Protein AF-A0A0D2N9H2-F1 (afdb_monomer)

Radius of gyration: 39.13 Å; Cα contacts (8 Å, |Δi|>4): 1675; chains: 1; bounding box: 97×83×109 Å

Mean predicted aligned error: 19.82 Å

Sequence (995 aa):
MLECFAIAAPSSLFNRVALALHRVMSPISASVTAAAGTALAAAGVTYAYISSLGPTSSTSDDNPWREVDSPRQSARPKMQQRVGTPFTEDRRAELKRIADETLQALRTGSYPYKGVDHSLTKHIKEAQEKTMYFPPDCAIGTWSSGKDRGRRSGSPAYVSVLQISTLDAARLLDNVYRNADQREQTGVLNFASATVPGGGFKNGADAQEESIARSSTLYPALMSSEASKFYKLHDRMQHKQHEHSFYSHAIIYSPGVVVFRDDDGLWTYPFPIDVLSCAAVNAGEVRKTGQGPVISGLEVEIEKEMNERMGRILYVFEQQGVRNLVLGTFGTGVFRNNVPLVARLWAHLLIVPGSRFEYSFDRVIFAITGEETFAVFQGAFDAWSQNRPTGVPRKGSTARWKKNWNRLAFSPSMPVNGNTYLDPSLALEHLKAYDHRDGLAVTDLMDSRIHGGLTYNDFLLLPGKIDFPASDVITESRITRNVVLKTPFMSSPMDTVTESNMAIAMALLGGIGVIHHNQSAESQAAMVAAVKRHENGFISDPVVLSPNQLVEDVLEIKAKLGFCGIPITDTGFVGGKLVGIVTARDIQFRDPSTALSQVMTTDLVTAQQGITLSEANDILRDSKKGKLPIVNAAGQLISLLARSDLLKNQSYPLASKNPKSKQLYAAAAVGTRPSDRERLALLVEAGLDIVVLDSSQGNSVYQIDMIQWIKATYPRLEVIAGNVVTREQAASLIVAGADGLRVGMGSGSICITQEIMAVGRPQATAVYAVAEFANKFGVPVVADGGIGNVGHIVKALALGAGAVMMGGLLAGTEEAPGEYFYHEGKRVKAYRGMGSLEAMEQGQAAKTAGKPGKYPAPKKTTTVENAATSRYFSESSAVKVAQGVSGDVQDKGSVKAFLPYLHVGVQHSLQDIGLRSISELRKGVGEGTVRFELRTASAQVEGGVHGLNSLYTLAVLAPLPNSIPVSIHTAVFSWESWGLQRTNVSKLLAYALVI

Nearest PDB structures (foldseek):
  8u7v-assembly1_A  TM=9.806E-01  e=4.461E-64  Homo sapiens
  8u7m-assembly1_B  TM=9.728E-01  e=3.647E-60  Homo sapiens
  3tsb-assembly1_A  TM=9.229E-01  e=1.235E-51  Bacillus anthracis str. Ames
  1zfj-assembly1_A  TM=9.285E-01  e=1.685E-48  Streptococcus pyogenes
  3usb-assembly1_A  TM=9.179E-01  e=1.671E-47  Bacillus anthracis str. Ames

Organism: Hypholoma sublateritium (strain FD-334 SS-4) (NCBI:txid945553)

Structure (mmCIF, N/CA/C/O backbone):
data_AF-A0A0D2N9H2-F1
#
_entry.id   AF-A0A0D2N9H2-F1
#
loop_
_atom_site.group_PDB
_atom_site.id
_atom_site.type_symbol
_atom_site.label_atom_id
_atom_site.label_alt_id
_atom_site.label_comp_id
_atom_site.label_asym_id
_atom_site.label_entity_id
_atom_site.label_seq_id
_atom_site.pdbx_PDB_ins_code
_atom_site.Cartn_x
_atom_site.Cartn_y
_atom_site.Cartn_z
_atom_site.occupancy
_atom_site.B_iso_or_equiv
_atom_site.auth_seq_id
_atom_site.auth_comp_id
_atom_site.auth_asym_id
_atom_site.auth_atom_id
_atom_site.pdbx_PDB_model_num
ATOM 1 N N . MET A 1 1 ? -18.299 19.687 -21.130 1.00 36.34 1 MET A N 1
ATOM 2 C CA . MET A 1 1 ? -19.722 19.862 -20.749 1.00 36.34 1 MET A CA 1
ATOM 3 C C . MET A 1 1 ? -20.462 20.979 -21.512 1.00 36.34 1 MET A C 1
ATOM 5 O O . MET A 1 1 ? -21.625 21.206 -21.218 1.00 36.34 1 MET A O 1
ATOM 9 N N . LEU A 1 2 ? -19.873 21.610 -22.544 1.00 26.84 2 LEU A N 1
ATOM 10 C CA . LEU A 1 2 ? -20.543 22.635 -23.374 1.00 26.84 2 LEU A CA 1
ATOM 11 C C . LEU A 1 2 ? -21.009 22.144 -24.762 1.00 26.84 2 LEU A C 1
ATOM 13 O O . LEU A 1 2 ? -21.673 22.890 -25.468 1.00 26.84 2 LEU A O 1
ATOM 17 N N . GLU A 1 3 ? -20.762 20.881 -25.124 1.00 27.47 3 GLU A N 1
ATOM 18 C CA . GLU A 1 3 ? -21.297 20.271 -26.360 1.00 27.47 3 GLU A CA 1
ATOM 19 C C . GLU A 1 3 ? -22.607 19.485 -26.151 1.00 27.47 3 GLU A C 1
ATOM 21 O O . GLU A 1 3 ? -23.257 19.104 -27.117 1.00 27.47 3 GLU A O 1
ATOM 26 N N . CYS A 1 4 ? -23.074 19.309 -24.907 1.00 31.27 4 CYS A N 1
ATOM 27 C CA . CYS A 1 4 ? -24.305 18.552 -24.619 1.00 31.27 4 CYS A CA 1
ATOM 28 C C . CYS A 1 4 ? -25.585 19.410 -24.523 1.00 31.27 4 CYS A C 1
ATOM 30 O O . CYS A 1 4 ? -26.655 18.868 -24.270 1.00 31.27 4 CYS A O 1
ATOM 32 N N . PHE A 1 5 ? -25.512 20.731 -24.730 1.00 27.75 5 PHE A N 1
ATOM 33 C CA . PHE A 1 5 ? -26.652 21.657 -24.570 1.00 27.75 5 PHE A CA 1
ATOM 34 C C . PHE A 1 5 ? -27.285 22.129 -25.895 1.00 27.75 5 PHE A C 1
ATOM 36 O O . PHE A 1 5 ? -28.008 23.122 -25.921 1.00 27.75 5 PHE A O 1
ATOM 43 N N . ALA A 1 6 ? -27.038 21.428 -27.006 1.00 30.69 6 ALA A N 1
ATOM 44 C CA . ALA A 1 6 ? -27.546 21.805 -28.331 1.00 30.69 6 ALA A CA 1
ATOM 45 C C . ALA A 1 6 ? -28.876 21.132 -28.733 1.00 30.69 6 ALA A C 1
ATOM 47 O O . ALA A 1 6 ? -29.279 21.217 -29.891 1.00 30.69 6 ALA A O 1
ATOM 48 N N . ILE A 1 7 ? -29.587 20.476 -27.811 1.00 35.28 7 ILE A N 1
ATOM 49 C CA . ILE A 1 7 ? -30.870 19.832 -28.119 1.00 35.28 7 ILE A CA 1
ATOM 50 C C . ILE A 1 7 ? -31.922 20.319 -27.114 1.00 35.28 7 ILE A C 1
ATOM 52 O O . ILE A 1 7 ? -31.850 20.012 -25.931 1.00 35.28 7 ILE A O 1
ATOM 56 N N . ALA A 1 8 ? -32.900 21.068 -27.636 1.00 37.16 8 ALA A N 1
ATOM 57 C CA . ALA A 1 8 ? -34.133 21.546 -26.995 1.00 37.16 8 ALA A CA 1
ATOM 58 C C . ALA A 1 8 ? -34.058 22.801 -26.088 1.00 37.16 8 ALA A C 1
ATOM 60 O O . ALA A 1 8 ? -34.175 22.711 -24.870 1.00 37.16 8 ALA A O 1
ATOM 61 N N . ALA A 1 9 ? -34.028 24.000 -26.691 1.00 31.38 9 ALA A N 1
ATOM 62 C CA . ALA A 1 9 ? -34.641 25.211 -26.113 1.00 31.38 9 ALA A CA 1
ATOM 63 C C . ALA A 1 9 ? -34.929 26.286 -27.195 1.00 31.38 9 ALA A C 1
ATOM 65 O O . ALA A 1 9 ? -34.188 26.361 -28.177 1.00 31.38 9 ALA A O 1
ATOM 66 N N . PRO A 1 10 ? -35.971 27.139 -27.054 1.00 36.75 10 PRO A N 1
ATOM 67 C CA . PRO A 1 10 ? -36.336 28.141 -28.059 1.00 36.75 10 PRO A CA 1
ATOM 68 C C . PRO A 1 10 ? -35.311 29.283 -28.154 1.00 36.75 10 PRO A C 1
ATOM 70 O O . PRO A 1 10 ? -34.808 29.785 -27.146 1.00 36.75 10 PRO A O 1
ATOM 73 N N . SER A 1 11 ? -35.082 29.763 -29.379 1.00 40.81 11 SER A N 1
ATOM 74 C CA . SER A 1 11 ? -34.122 30.808 -29.786 1.00 40.81 11 SER A CA 1
ATOM 75 C C . SER A 1 11 ? -34.227 32.154 -29.042 1.00 40.81 11 SER A C 1
ATOM 77 O O . SER A 1 11 ? -33.303 32.967 -29.092 1.00 40.81 11 SER A O 1
ATOM 79 N N . SER A 1 12 ? -35.304 32.398 -28.292 1.00 37.44 12 SER A N 1
ATOM 80 C CA . SER A 1 12 ? -35.486 33.611 -27.487 1.00 37.44 12 SER A CA 1
ATOM 81 C C . SER A 1 12 ? -34.713 33.608 -26.159 1.00 37.44 12 SER A C 1
ATOM 83 O O . SER A 1 12 ? -34.404 34.684 -25.643 1.00 37.44 12 SER A O 1
ATOM 85 N N . LEU A 1 13 ? -34.358 32.436 -25.615 1.00 39.34 13 LEU A N 1
ATOM 86 C CA . LEU A 1 13 ? -33.609 32.328 -24.356 1.00 39.34 13 LEU A CA 1
ATOM 87 C C . LEU A 1 13 ? -32.103 32.553 -24.573 1.00 39.34 13 LEU A C 1
ATOM 89 O O . LEU A 1 13 ? -31.463 33.246 -23.783 1.00 39.34 13 LEU A O 1
ATOM 93 N N . PHE A 1 14 ? -31.565 32.072 -25.698 1.00 41.72 14 PHE A N 1
ATOM 94 C CA . PHE A 1 14 ? -30.155 32.238 -26.067 1.00 41.72 14 PHE A CA 1
ATOM 95 C C . PHE A 1 14 ? -29.782 33.719 -26.245 1.00 41.72 14 PHE A C 1
ATOM 97 O O . PHE A 1 14 ? -28.792 34.191 -25.687 1.00 41.72 14 PHE A O 1
ATOM 104 N N . ASN A 1 15 ? -30.645 34.497 -26.909 1.00 38.84 15 ASN A N 1
ATOM 105 C CA . ASN A 1 15 ? -30.437 35.937 -27.093 1.00 38.84 15 ASN A CA 1
ATOM 106 C C . ASN A 1 15 ? -30.533 36.738 -25.784 1.00 38.84 15 ASN A C 1
ATOM 108 O O . ASN A 1 15 ? -29.875 37.767 -25.651 1.00 38.84 15 ASN A O 1
ATOM 112 N N . ARG A 1 16 ? -31.302 36.271 -24.789 1.00 38.28 16 ARG A N 1
ATOM 113 C CA . ARG A 1 16 ? -31.380 36.924 -23.468 1.00 38.28 16 ARG A CA 1
ATOM 114 C C . ARG A 1 16 ? -30.162 36.619 -22.596 1.00 38.28 16 ARG A C 1
ATOM 116 O O . ARG A 1 16 ? -29.692 37.516 -21.901 1.00 38.28 16 ARG A O 1
ATOM 123 N N . VAL A 1 17 ? -29.620 35.402 -22.675 1.00 39.56 17 VAL A N 1
ATOM 124 C CA . VAL A 1 17 ? -28.385 35.012 -21.972 1.00 39.56 17 VAL A CA 1
ATOM 125 C C . VAL A 1 17 ? -27.163 35.708 -22.584 1.00 39.56 17 VAL A C 1
ATOM 127 O O . VAL A 1 17 ? -26.334 36.236 -21.846 1.00 39.56 17 VAL A O 1
ATOM 130 N N . ALA A 1 18 ? -27.102 35.832 -23.914 1.00 39.41 18 ALA A N 1
ATOM 131 C CA . ALA A 1 18 ? -26.055 36.589 -24.601 1.00 39.41 18 ALA A CA 1
ATOM 132 C C . ALA A 1 18 ? -26.094 38.095 -24.263 1.00 39.41 18 ALA A C 1
ATOM 134 O O . ALA A 1 18 ? -25.051 38.691 -23.992 1.00 39.41 18 ALA A O 1
ATOM 135 N N . LEU A 1 19 ? -27.286 38.711 -24.186 1.00 38.69 19 LEU A N 1
ATOM 136 C CA . LEU A 1 19 ? -27.420 40.114 -23.761 1.00 38.69 19 LEU A CA 1
ATOM 137 C C . LEU A 1 19 ? -27.050 40.329 -22.283 1.00 38.69 19 LEU A C 1
ATOM 139 O O . LEU A 1 19 ? -26.517 41.384 -21.933 1.00 38.69 19 LEU A O 1
ATOM 143 N N . ALA A 1 20 ? -27.329 39.353 -21.413 1.00 38.22 20 ALA A N 1
ATOM 144 C CA . ALA A 1 20 ? -26.964 39.412 -19.999 1.00 38.22 20 ALA A CA 1
ATOM 145 C C . ALA A 1 20 ? -25.444 39.283 -19.802 1.00 38.22 20 ALA A C 1
ATOM 147 O O . ALA A 1 20 ? -24.857 40.085 -19.078 1.00 38.22 20 ALA A O 1
ATOM 148 N N . LEU A 1 21 ? -24.789 38.361 -20.517 1.00 36.94 21 LEU A N 1
ATOM 149 C CA . LEU A 1 21 ? -23.329 38.219 -20.519 1.00 36.94 21 LEU A CA 1
ATOM 150 C C . LEU A 1 21 ? -22.632 39.466 -21.083 1.00 36.94 21 LEU A C 1
ATOM 152 O O . LEU A 1 21 ? -21.665 39.946 -20.494 1.00 36.94 21 LEU A O 1
ATOM 156 N N . HIS A 1 22 ? -23.170 40.073 -22.146 1.00 38.19 22 HIS A N 1
ATOM 157 C CA . HIS A 1 22 ? -22.608 41.303 -22.711 1.00 38.19 22 HIS A CA 1
ATOM 158 C C . HIS A 1 22 ? -22.739 42.510 -21.756 1.00 38.19 22 HIS A C 1
ATOM 160 O O . HIS A 1 22 ? -21.845 43.359 -21.708 1.00 38.19 22 HIS A O 1
ATOM 166 N N . ARG A 1 23 ? -23.809 42.581 -20.949 1.00 37.97 23 ARG A N 1
ATOM 167 C CA . ARG A 1 23 ? -23.985 43.624 -19.918 1.00 37.97 23 ARG A CA 1
ATOM 168 C C . ARG A 1 23 ? -23.099 43.418 -18.686 1.00 37.97 23 ARG A C 1
ATOM 170 O O . ARG A 1 23 ? -22.717 44.405 -18.065 1.00 37.97 23 ARG A O 1
ATOM 177 N N . VAL A 1 24 ? -22.743 42.175 -18.356 1.00 39.81 24 VAL A N 1
ATOM 178 C CA . VAL A 1 24 ? -21.857 41.845 -17.222 1.00 39.81 24 VAL A CA 1
ATOM 179 C C . VAL A 1 24 ? -20.374 41.981 -17.587 1.00 39.81 24 VAL A C 1
ATOM 181 O O . VAL A 1 24 ? -19.580 42.389 -16.744 1.00 39.81 24 VAL A O 1
ATOM 184 N N . MET A 1 25 ? -19.983 41.706 -18.836 1.00 35.47 25 MET A N 1
ATOM 185 C CA . MET A 1 25 ? -18.575 41.792 -19.262 1.00 35.47 25 MET A CA 1
ATOM 186 C C . MET A 1 25 ? -18.142 43.188 -19.740 1.00 35.47 25 MET A C 1
ATOM 188 O O . MET A 1 25 ? -16.952 43.503 -19.718 1.00 35.47 25 MET A O 1
ATOM 192 N N . SER A 1 26 ? -19.086 44.060 -20.108 1.00 33.28 26 SER A N 1
ATOM 193 C CA . SER A 1 26 ? -18.807 45.429 -20.574 1.00 33.28 26 SER A CA 1
ATOM 194 C C . SER A 1 26 ? -18.066 46.342 -19.571 1.00 33.28 26 SER A C 1
ATOM 196 O O . SER A 1 26 ? -17.270 47.153 -20.045 1.00 33.28 26 SER A O 1
ATOM 198 N N . PRO A 1 27 ? -18.230 46.246 -18.232 1.00 36.78 27 PRO A N 1
ATOM 199 C CA . PRO A 1 27 ? -17.489 47.100 -17.297 1.00 36.78 27 PRO A CA 1
ATOM 200 C C . PRO A 1 27 ? -16.092 46.565 -16.932 1.00 36.78 27 PRO A C 1
ATOM 202 O O . PRO A 1 27 ? -15.249 47.326 -16.467 1.00 36.78 27 PRO A O 1
ATOM 205 N N . ILE A 1 28 ? -15.808 45.275 -17.149 1.00 37.69 28 ILE A N 1
ATOM 206 C CA . ILE A 1 28 ? -14.544 44.644 -16.713 1.00 37.69 28 ILE A CA 1
ATOM 207 C C . ILE A 1 28 ? -13.389 44.948 -17.687 1.00 37.69 28 ILE A C 1
ATOM 209 O O . ILE A 1 28 ? -12.225 44.959 -17.293 1.00 37.69 28 ILE A O 1
ATOM 213 N N . SER A 1 29 ? -13.698 45.325 -18.930 1.00 32.09 29 SER A N 1
ATOM 214 C CA . SER A 1 29 ? -12.710 45.781 -19.918 1.00 32.09 29 SER A CA 1
ATOM 215 C C . SER A 1 29 ? -12.174 47.201 -19.663 1.00 32.09 29 SER A C 1
ATOM 217 O O . SER A 1 29 ? -11.157 47.561 -20.250 1.00 32.09 29 SER A O 1
ATOM 219 N N . ALA A 1 30 ? -12.820 48.013 -18.818 1.00 32.59 30 ALA A N 1
ATOM 220 C CA . ALA A 1 30 ? -12.430 49.412 -18.597 1.00 32.59 30 ALA A CA 1
ATOM 221 C C . ALA A 1 30 ? -11.572 49.628 -17.333 1.00 32.59 30 ALA A C 1
ATOM 223 O O . ALA A 1 30 ? -10.936 50.669 -17.193 1.00 32.59 30 ALA A O 1
ATOM 224 N N . SER A 1 31 ? -11.509 48.648 -16.423 1.00 34.22 31 SER A N 1
ATOM 225 C CA . SER A 1 31 ? -10.766 48.766 -15.154 1.00 34.22 31 SER A CA 1
ATOM 226 C C . SER A 1 31 ? -9.426 48.021 -15.129 1.00 34.22 31 SER A C 1
ATOM 228 O O . SER A 1 31 ? -8.651 48.206 -14.195 1.00 34.22 31 SER A O 1
ATOM 230 N N . VAL A 1 32 ? -9.104 47.231 -16.159 1.00 33.00 32 VAL A N 1
ATOM 231 C CA . VAL A 1 32 ? -7.800 46.541 -16.278 1.00 33.00 32 VAL A CA 1
ATOM 232 C C . VAL A 1 32 ? -6.750 47.413 -16.987 1.00 33.00 32 VAL A C 1
ATOM 234 O O . VAL A 1 32 ? -5.554 47.245 -16.768 1.00 33.00 32 VAL A O 1
ATOM 237 N N . THR A 1 33 ? -7.166 48.437 -17.734 1.00 31.34 33 THR A N 1
ATOM 238 C CA . THR A 1 33 ? -6.262 49.343 -18.468 1.00 31.34 33 THR A CA 1
ATOM 239 C C . THR A 1 33 ? -5.768 50.545 -17.649 1.00 31.34 33 THR A C 1
ATOM 241 O O . THR A 1 33 ? -4.908 51.281 -18.118 1.00 31.34 33 THR A O 1
ATOM 244 N N . ALA A 1 34 ? -6.251 50.736 -16.413 1.00 30.67 34 ALA A N 1
ATOM 245 C CA . ALA A 1 34 ? -5.876 51.868 -15.551 1.00 30.67 34 ALA A CA 1
ATOM 246 C C . ALA A 1 34 ? -4.977 51.497 -14.349 1.00 30.67 34 ALA A C 1
ATOM 248 O O . ALA A 1 34 ? -4.397 52.385 -13.732 1.00 30.67 34 ALA A O 1
ATOM 249 N N . ALA A 1 35 ? -4.807 50.207 -14.030 1.00 30.53 35 ALA A N 1
ATOM 250 C CA . ALA A 1 35 ? -3.984 49.751 -12.896 1.00 30.53 35 ALA A CA 1
ATOM 251 C C . ALA A 1 35 ? -2.575 49.255 -13.291 1.00 30.53 35 ALA A C 1
ATOM 253 O O . ALA A 1 35 ? -1.756 48.975 -12.422 1.00 30.53 35 ALA A O 1
ATOM 254 N N . ALA A 1 36 ? -2.266 49.186 -14.591 1.00 29.97 36 ALA A N 1
ATOM 255 C CA . ALA A 1 36 ? -0.932 48.842 -15.100 1.00 29.97 36 ALA A CA 1
ATOM 256 C C . ALA A 1 36 ? -0.042 50.076 -15.385 1.00 29.97 36 ALA A C 1
ATOM 258 O O . ALA A 1 36 ? 1.122 49.923 -15.743 1.00 29.97 36 ALA A O 1
ATOM 259 N N . GLY A 1 37 ? -0.567 51.298 -15.215 1.00 29.44 37 GLY A N 1
ATOM 260 C CA . GLY A 1 37 ? 0.107 52.557 -15.572 1.00 29.44 37 GLY A CA 1
ATOM 261 C C . GLY A 1 37 ? 0.776 53.327 -14.424 1.00 29.44 37 GLY A C 1
ATOM 262 O O . GLY A 1 37 ? 1.357 54.378 -14.670 1.00 29.44 37 GLY A O 1
ATOM 263 N N . THR A 1 38 ? 0.717 52.844 -13.178 1.00 30.73 38 THR A N 1
ATOM 264 C CA . THR A 1 38 ? 1.139 53.612 -11.981 1.00 30.73 38 THR A CA 1
ATOM 265 C C . THR A 1 38 ? 2.008 52.820 -10.995 1.00 30.73 38 THR A C 1
ATOM 267 O O . THR A 1 38 ? 2.010 53.088 -9.798 1.00 30.73 38 THR A O 1
ATOM 270 N N . ALA A 1 39 ? 2.811 51.876 -11.494 1.00 27.41 39 ALA A N 1
ATOM 271 C CA . ALA A 1 39 ? 3.877 51.224 -10.715 1.00 27.41 39 ALA A CA 1
ATOM 272 C C . ALA A 1 39 ? 5.221 51.133 -11.471 1.00 27.41 39 ALA A C 1
ATOM 274 O O . ALA A 1 39 ? 6.072 50.31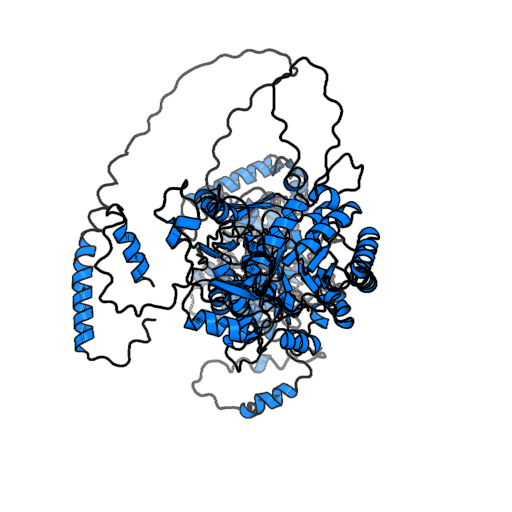1 -11.147 1.00 27.41 39 ALA A O 1
ATOM 275 N N . LEU A 1 40 ? 5.426 52.006 -12.463 1.00 26.67 40 LEU A N 1
ATOM 276 C CA . LEU A 1 40 ? 6.693 52.214 -13.176 1.00 26.67 40 LEU A CA 1
ATOM 277 C C . LEU A 1 40 ? 7.074 53.706 -13.119 1.00 26.67 40 LEU A C 1
ATOM 279 O O . LEU A 1 40 ? 7.106 54.398 -14.128 1.00 26.67 40 LEU A O 1
ATOM 283 N N . ALA A 1 41 ? 7.291 54.233 -11.910 1.00 27.42 41 ALA A N 1
ATOM 284 C CA . ALA A 1 41 ? 7.785 55.606 -11.718 1.00 27.42 41 ALA A CA 1
ATOM 285 C C . ALA A 1 41 ? 8.527 55.846 -10.384 1.00 27.42 41 ALA A C 1
ATOM 287 O O . ALA A 1 41 ? 8.735 56.994 -10.003 1.00 27.42 41 ALA A O 1
ATOM 288 N N . ALA A 1 42 ? 8.946 54.804 -9.657 1.00 28.64 42 ALA A N 1
ATOM 289 C CA . ALA A 1 42 ? 9.651 54.980 -8.384 1.00 28.64 42 ALA A CA 1
ATOM 290 C C . ALA A 1 42 ? 10.706 53.889 -8.151 1.00 28.64 42 ALA A C 1
ATOM 292 O O . ALA A 1 42 ? 10.448 52.930 -7.434 1.00 28.64 42 ALA A O 1
ATOM 293 N N . ALA A 1 43 ? 11.870 54.035 -8.795 1.00 25.56 43 ALA A N 1
ATOM 294 C CA . ALA A 1 43 ? 13.196 53.636 -8.289 1.00 25.56 43 ALA A CA 1
ATOM 295 C C . ALA A 1 43 ? 14.250 53.804 -9.402 1.00 25.56 43 ALA A C 1
ATOM 297 O O . ALA A 1 43 ? 14.751 52.835 -9.964 1.00 25.56 43 ALA A O 1
ATOM 298 N N . GLY A 1 44 ? 14.573 55.052 -9.746 1.00 23.36 44 GLY A N 1
ATOM 299 C CA . GLY A 1 44 ? 15.822 55.373 -10.433 1.00 23.36 44 GLY A CA 1
ATOM 300 C C . GLY A 1 44 ? 16.844 55.825 -9.396 1.00 23.36 44 GLY A C 1
ATOM 301 O O . GLY A 1 44 ? 16.609 56.838 -8.744 1.00 23.36 44 GLY A O 1
ATOM 302 N N . VAL A 1 45 ? 17.955 55.100 -9.238 1.00 25.66 45 VAL A N 1
ATOM 303 C CA . VAL A 1 45 ? 19.167 55.623 -8.586 1.00 25.66 45 VAL A CA 1
ATOM 304 C C . VAL A 1 45 ? 20.403 55.159 -9.358 1.00 25.66 45 VAL A C 1
ATOM 306 O O . VAL A 1 45 ? 20.549 53.997 -9.729 1.00 25.66 45 VAL A O 1
ATOM 309 N N . THR A 1 46 ? 21.243 56.148 -9.624 1.00 24.66 46 THR A N 1
ATOM 310 C CA . THR A 1 46 ? 22.428 56.234 -10.473 1.00 24.66 46 THR A CA 1
ATOM 311 C C . THR A 1 46 ? 23.690 55.651 -9.822 1.00 24.66 46 THR A C 1
ATOM 313 O O . THR A 1 46 ? 23.853 55.688 -8.606 1.00 24.66 46 THR A O 1
ATOM 316 N N . TYR A 1 47 ? 24.620 55.175 -10.656 1.00 23.11 47 TYR A N 1
ATOM 317 C CA . TYR A 1 47 ? 26.000 54.805 -10.308 1.00 23.11 47 TYR A CA 1
ATOM 318 C C . TYR A 1 47 ? 26.903 56.046 -10.161 1.00 23.11 47 TYR A C 1
ATOM 320 O O . TYR A 1 47 ? 26.828 56.943 -11.000 1.00 23.11 47 TYR A O 1
ATOM 328 N N . ALA A 1 48 ? 27.831 56.045 -9.193 1.00 23.06 48 ALA A N 1
ATOM 329 C CA . ALA A 1 48 ? 29.054 56.858 -9.232 1.00 23.06 48 ALA A CA 1
ATOM 330 C C . ALA A 1 48 ? 30.198 56.236 -8.400 1.00 23.06 48 ALA A C 1
ATOM 332 O O . ALA A 1 48 ? 29.996 55.733 -7.299 1.00 23.06 48 ALA A O 1
ATOM 333 N N . TYR A 1 49 ? 31.393 56.279 -8.990 1.00 22.44 49 TYR A N 1
ATOM 334 C CA . TYR A 1 49 ? 32.711 55.822 -8.530 1.00 22.44 49 TYR A CA 1
ATOM 335 C C . TYR A 1 49 ? 33.391 56.884 -7.634 1.00 22.44 49 TYR A C 1
ATOM 337 O O . TYR A 1 49 ? 33.137 58.066 -7.848 1.00 22.44 49 TYR A O 1
ATOM 345 N N . ILE A 1 50 ? 34.309 56.488 -6.731 1.00 23.73 50 ILE A N 1
ATOM 346 C CA . ILE A 1 50 ? 35.689 57.022 -6.553 1.00 23.73 50 ILE A CA 1
ATOM 347 C C . ILE A 1 50 ? 36.373 56.422 -5.299 1.00 23.73 50 ILE A C 1
ATOM 349 O O . ILE A 1 50 ? 35.767 56.179 -4.262 1.00 23.73 50 ILE A O 1
ATOM 353 N N . SER A 1 51 ? 37.669 56.176 -5.499 1.00 22.94 51 SER A N 1
ATOM 354 C CA . SER A 1 51 ? 38.785 55.671 -4.683 1.00 22.94 51 SER A CA 1
ATOM 355 C C . SER A 1 51 ? 39.059 56.325 -3.318 1.00 22.94 51 SER A C 1
ATOM 357 O O . SER A 1 51 ? 38.827 57.521 -3.193 1.00 22.94 51 SER A O 1
ATOM 359 N N . SER A 1 52 ? 39.785 55.630 -2.416 1.00 23.33 52 SER A N 1
ATOM 360 C CA . SER A 1 52 ? 41.225 55.900 -2.132 1.00 23.33 52 SER A CA 1
ATOM 361 C C . SER A 1 52 ? 41.765 55.253 -0.832 1.00 23.33 52 SER A C 1
ATOM 363 O O . SER A 1 52 ? 41.142 55.433 0.207 1.00 23.33 52 SER A O 1
ATOM 365 N N . LEU A 1 53 ? 42.980 54.664 -0.928 1.00 24.89 53 LEU A N 1
ATOM 366 C CA . LEU A 1 53 ? 44.070 54.532 0.085 1.00 24.89 53 LEU A CA 1
ATOM 367 C C . LEU A 1 53 ? 43.779 53.663 1.334 1.00 24.89 53 LEU A C 1
ATOM 369 O O . LEU A 1 53 ? 42.720 53.763 1.923 1.00 24.89 53 LEU A O 1
ATOM 373 N N . GLY A 1 54 ? 44.639 52.787 1.860 1.00 23.00 54 GLY A N 1
ATOM 374 C CA . GLY A 1 54 ? 46.100 52.630 1.877 1.00 23.00 54 GLY A CA 1
ATOM 375 C C . GLY A 1 54 ? 46.473 51.825 3.157 1.00 23.00 54 GLY A C 1
ATOM 376 O O . GLY A 1 54 ? 45.585 51.561 3.959 1.00 23.00 54 GLY A O 1
ATOM 377 N N . PRO A 1 55 ? 47.728 51.384 3.358 1.00 38.28 55 PRO A N 1
ATOM 378 C CA . PRO A 1 55 ? 48.069 50.003 3.748 1.00 38.28 55 PRO A CA 1
ATOM 379 C C . PRO A 1 55 ? 48.600 49.840 5.190 1.00 38.28 55 PRO A C 1
ATOM 381 O O . PRO A 1 55 ? 48.984 50.835 5.788 1.00 38.28 55 PRO A O 1
ATOM 384 N N . THR A 1 56 ? 48.750 48.597 5.683 1.00 24.75 56 THR A N 1
ATOM 385 C CA . THR A 1 56 ? 49.989 48.112 6.349 1.00 24.75 56 THR A CA 1
ATOM 386 C C . THR A 1 56 ? 49.983 46.607 6.661 1.00 24.75 56 THR A C 1
ATOM 388 O O . THR A 1 56 ? 48.974 45.992 6.990 1.00 24.75 56 THR A O 1
ATOM 391 N N . SER A 1 57 ? 51.179 46.040 6.522 1.00 23.98 57 SER A N 1
ATOM 392 C CA . SER A 1 57 ? 51.646 44.672 6.764 1.00 23.98 57 SER A CA 1
ATOM 393 C C . SER A 1 57 ? 52.342 44.523 8.127 1.00 23.98 57 SER A C 1
ATOM 395 O O . SER A 1 57 ? 52.985 45.479 8.556 1.00 23.98 57 SER A O 1
ATOM 397 N N . SER A 1 58 ? 52.323 43.325 8.732 1.00 25.22 58 SER A N 1
ATOM 398 C CA . SER A 1 58 ? 53.419 42.635 9.484 1.00 25.22 58 SER A CA 1
ATOM 399 C C . SER A 1 58 ? 52.807 41.520 10.363 1.00 25.22 58 SER A C 1
ATOM 401 O O . SER A 1 58 ? 51.908 41.786 11.147 1.00 25.22 58 SER A O 1
ATOM 403 N N . THR A 1 59 ? 52.979 40.231 10.036 1.00 23.58 59 THR A N 1
ATOM 404 C CA . THR A 1 59 ? 54.020 39.272 10.497 1.00 23.58 59 THR A CA 1
ATOM 405 C C . THR A 1 59 ? 54.062 39.016 12.010 1.00 23.58 59 THR A C 1
ATOM 407 O O . THR A 1 59 ? 54.576 39.849 12.748 1.00 23.58 59 THR A O 1
ATOM 410 N N . SER A 1 60 ? 53.618 37.837 12.466 1.00 24.53 60 SER A N 1
ATOM 411 C CA . SER A 1 60 ? 54.466 36.736 12.991 1.00 24.53 60 SER A CA 1
ATOM 412 C C . SER A 1 60 ? 53.647 35.713 13.807 1.00 24.53 60 SER A C 1
ATOM 414 O O . SER A 1 60 ? 52.896 36.077 14.702 1.00 24.53 60 SER A O 1
ATOM 416 N N . ASP A 1 61 ? 53.805 34.454 13.395 1.00 25.11 61 ASP A N 1
ATOM 417 C CA . ASP A 1 61 ? 54.044 33.230 14.173 1.00 25.11 61 ASP A CA 1
ATOM 418 C C . ASP A 1 61 ? 53.039 32.613 15.178 1.00 25.11 61 ASP A C 1
ATOM 420 O O . ASP A 1 61 ? 52.490 33.235 16.081 1.00 25.11 61 ASP A O 1
ATOM 424 N N . ASP A 1 62 ? 52.953 31.285 15.000 1.00 26.11 62 ASP A N 1
ATOM 425 C CA . ASP A 1 62 ? 52.742 30.198 15.964 1.00 26.11 62 ASP A CA 1
ATOM 426 C C . ASP A 1 62 ? 51.323 29.723 16.370 1.00 26.11 62 ASP A C 1
ATOM 428 O O . ASP A 1 62 ? 50.637 30.224 17.256 1.00 26.11 62 ASP A O 1
ATOM 432 N N . ASN A 1 63 ? 50.959 28.608 15.722 1.00 27.09 63 ASN A N 1
ATOM 433 C CA . ASN A 1 63 ? 50.019 27.534 16.100 1.00 27.09 63 ASN A CA 1
ATOM 434 C C . ASN A 1 63 ? 50.425 26.927 17.483 1.00 27.09 63 ASN A C 1
ATOM 436 O O . ASN A 1 63 ? 51.633 26.932 17.726 1.00 27.09 63 ASN A O 1
ATOM 440 N N . PRO A 1 64 ? 49.574 26.275 18.335 1.00 34.69 64 PRO A N 1
ATOM 441 C CA . PRO A 1 64 ? 48.416 25.459 17.936 1.00 34.69 64 PRO A CA 1
ATOM 442 C C . PRO A 1 64 ? 47.203 25.311 18.920 1.00 34.69 64 PRO A C 1
ATOM 444 O O . PRO A 1 64 ? 47.319 25.396 20.136 1.00 34.69 64 PRO A O 1
ATOM 447 N N . TRP A 1 65 ? 46.027 24.983 18.362 1.00 24.53 65 TRP A N 1
ATOM 448 C CA . TRP A 1 65 ? 44.806 24.418 18.994 1.00 24.53 65 TRP A CA 1
ATOM 449 C C . TRP A 1 65 ? 44.165 25.114 20.223 1.00 24.53 65 TRP A C 1
ATOM 451 O O . TRP A 1 65 ? 44.465 24.777 21.368 1.00 24.53 65 TRP A O 1
ATOM 461 N N . ARG A 1 66 ? 43.095 25.897 19.987 1.00 21.88 66 ARG A N 1
ATOM 462 C CA . ARG A 1 66 ? 41.811 25.795 20.724 1.00 21.88 66 ARG A CA 1
ATOM 463 C C . ARG A 1 66 ? 40.655 26.491 19.984 1.00 21.88 66 ARG A C 1
ATOM 465 O O . ARG A 1 66 ? 40.880 27.411 19.210 1.00 21.88 66 ARG A O 1
ATOM 472 N N . GLU A 1 67 ? 39.455 25.962 20.228 1.00 27.00 67 GLU A N 1
ATOM 473 C CA . GLU A 1 67 ? 38.104 26.339 19.764 1.00 27.00 67 GLU A CA 1
ATOM 474 C C . GLU A 1 67 ? 37.879 27.864 19.654 1.00 27.00 67 GLU A C 1
ATOM 476 O O . GLU A 1 67 ? 38.452 28.626 20.427 1.00 27.00 67 GLU A O 1
ATOM 481 N N . VAL A 1 68 ? 37.056 28.367 18.723 1.00 24.58 68 VAL A N 1
ATOM 482 C CA . VAL A 1 68 ? 35.625 28.670 18.959 1.00 24.58 68 VAL A CA 1
ATOM 483 C C . VAL A 1 68 ? 35.006 29.325 17.689 1.00 24.58 68 VAL A C 1
ATOM 485 O O . VAL A 1 68 ? 35.692 30.020 16.947 1.00 24.58 68 VAL A O 1
ATOM 488 N N . ASP A 1 69 ? 33.695 29.121 17.507 1.00 24.12 69 ASP A N 1
ATOM 489 C CA . ASP A 1 69 ? 32.711 29.897 16.720 1.00 24.12 69 ASP A CA 1
ATOM 490 C C . ASP A 1 69 ? 32.665 29.835 15.181 1.00 24.12 69 ASP A C 1
ATOM 492 O O . ASP A 1 69 ? 33.461 30.399 14.435 1.00 24.12 69 ASP A O 1
ATOM 496 N N . SER A 1 70 ? 31.565 29.245 14.706 1.00 23.27 70 SER A N 1
ATOM 497 C CA . SER A 1 70 ? 31.032 29.329 13.348 1.00 23.27 70 SER A CA 1
ATOM 498 C C . SER A 1 70 ? 30.183 30.598 13.137 1.00 23.27 70 SER A C 1
ATOM 500 O O . SER A 1 70 ? 29.135 30.723 13.781 1.00 23.27 70 SER A O 1
ATOM 502 N N . PRO A 1 71 ? 30.501 31.482 12.168 1.00 25.91 71 PRO A N 1
ATOM 503 C CA . PRO A 1 71 ? 29.570 32.494 11.690 1.00 25.91 71 PRO A CA 1
ATOM 504 C C . PRO A 1 71 ? 28.982 32.128 10.316 1.00 25.91 71 PRO A C 1
ATOM 506 O O . PRO A 1 71 ? 29.690 31.962 9.328 1.00 25.91 71 PRO A O 1
ATOM 509 N N . ARG A 1 72 ? 27.645 32.051 10.288 1.00 30.22 72 ARG A N 1
ATOM 510 C CA . ARG A 1 72 ? 26.723 32.436 9.197 1.00 30.22 72 ARG A CA 1
ATOM 511 C C . ARG A 1 72 ? 27.244 32.271 7.759 1.00 30.22 72 ARG A C 1
ATOM 513 O O . ARG A 1 72 ? 27.820 33.197 7.193 1.00 30.22 72 ARG A O 1
ATOM 520 N N . GLN A 1 73 ? 26.885 31.154 7.122 1.00 27.33 73 GLN A N 1
ATOM 521 C CA . GLN A 1 73 ? 26.915 31.043 5.663 1.00 27.33 73 GLN A CA 1
ATOM 522 C C . GLN A 1 73 ? 25.587 31.473 5.029 1.00 27.33 73 GLN A C 1
ATOM 524 O O . GLN A 1 73 ? 24.492 31.097 5.445 1.00 27.33 73 GLN A O 1
ATOM 529 N N . SER A 1 74 ? 25.780 32.313 4.022 1.00 25.20 74 SER A N 1
ATOM 530 C CA . SER A 1 74 ? 24.880 32.971 3.090 1.00 25.20 74 SER A CA 1
ATOM 531 C C . SER A 1 74 ? 23.806 32.086 2.449 1.00 25.20 74 SER A C 1
ATOM 533 O O . SER A 1 74 ? 23.986 30.904 2.159 1.00 25.20 74 SER A O 1
ATOM 535 N N . ALA A 1 75 ? 22.671 32.736 2.188 1.00 25.97 75 ALA A N 1
ATOM 536 C CA . ALA A 1 75 ? 21.495 32.210 1.516 1.00 25.97 75 ALA A CA 1
ATOM 537 C C . ALA A 1 75 ? 21.807 31.591 0.140 1.00 25.97 75 ALA A C 1
ATOM 539 O O . ALA A 1 75 ? 22.444 32.213 -0.710 1.00 25.97 75 ALA A O 1
ATOM 540 N N . ARG A 1 76 ? 21.282 30.383 -0.097 1.00 24.48 76 ARG A N 1
ATOM 541 C CA . ARG A 1 76 ? 21.227 29.745 -1.421 1.00 24.48 76 ARG A CA 1
ATOM 542 C C . ARG A 1 76 ? 20.076 30.350 -2.242 1.00 24.48 76 ARG A C 1
ATOM 544 O O . ARG A 1 76 ? 18.957 30.406 -1.724 1.00 24.48 76 ARG A O 1
ATOM 551 N N . PRO A 1 77 ? 20.286 30.774 -3.501 1.00 26.52 77 PRO A N 1
ATOM 552 C CA . PRO A 1 77 ? 19.192 31.207 -4.359 1.00 26.52 77 PRO A CA 1
ATOM 553 C C . PRO A 1 77 ? 18.361 30.008 -4.847 1.00 26.52 77 PRO A C 1
ATOM 555 O O . PRO A 1 77 ? 18.875 28.919 -5.097 1.00 26.52 77 PRO A O 1
ATOM 558 N N . LYS A 1 78 ? 17.045 30.230 -4.927 1.00 26.20 78 LYS A N 1
ATOM 559 C CA . LYS A 1 78 ? 16.000 29.263 -5.290 1.00 26.20 78 LYS A CA 1
ATOM 560 C C . LYS A 1 78 ? 16.101 28.856 -6.764 1.00 26.20 78 LYS A C 1
ATOM 562 O O . LYS A 1 78 ? 16.195 29.713 -7.636 1.00 26.20 78 LYS A O 1
ATOM 567 N N . MET A 1 79 ? 16.006 27.555 -7.027 1.00 24.61 79 MET A N 1
ATOM 568 C CA . MET A 1 79 ? 16.013 26.959 -8.365 1.00 24.61 79 MET A CA 1
ATOM 569 C C . MET A 1 79 ? 14.636 27.158 -9.025 1.00 24.61 79 MET A C 1
ATOM 571 O O . MET A 1 79 ? 13.657 26.523 -8.643 1.00 24.61 79 MET A O 1
ATOM 575 N N . GLN A 1 80 ? 14.548 28.094 -9.971 1.00 26.52 80 GLN A N 1
ATOM 576 C CA . GLN A 1 80 ? 13.418 28.261 -10.890 1.00 26.52 80 GLN A CA 1
ATOM 577 C C . GLN A 1 80 ? 13.763 27.544 -12.201 1.00 26.52 80 GLN A C 1
ATOM 579 O O . GLN A 1 80 ? 14.673 27.979 -12.900 1.00 26.52 80 GLN A O 1
ATOM 584 N N . GLN A 1 81 ? 13.044 26.479 -12.559 1.00 28.02 81 GLN A N 1
ATOM 585 C CA . GLN A 1 81 ? 13.105 25.920 -13.914 1.00 28.02 81 GLN A CA 1
ATOM 586 C C . GLN A 1 81 ? 12.140 26.703 -14.815 1.00 28.02 81 GLN A C 1
ATOM 588 O O . GLN A 1 81 ? 10.932 26.718 -14.583 1.00 28.02 81 GLN A O 1
ATOM 593 N N . ARG A 1 82 ? 12.689 27.411 -15.810 1.00 28.86 82 ARG A N 1
ATOM 594 C CA . ARG A 1 82 ? 11.939 28.124 -16.854 1.00 28.86 82 ARG A CA 1
ATOM 595 C C . ARG A 1 82 ? 11.828 27.251 -18.103 1.00 28.86 82 ARG A C 1
ATOM 597 O O . ARG A 1 82 ? 12.830 26.752 -18.601 1.00 28.86 82 ARG A O 1
ATOM 604 N N . VAL A 1 83 ? 10.605 27.139 -18.614 1.00 29.48 83 VAL A N 1
ATOM 605 C CA . VAL A 1 83 ? 10.259 26.589 -19.931 1.00 29.48 83 VAL A CA 1
ATOM 606 C C . VAL A 1 83 ? 10.472 27.666 -21.003 1.00 29.48 83 VAL A C 1
ATOM 608 O O . VAL A 1 83 ? 10.117 28.822 -20.782 1.00 29.48 83 VAL A O 1
ATOM 611 N N . GLY A 1 84 ? 11.052 27.259 -22.138 1.00 37.03 84 GLY A N 1
ATOM 612 C CA . GLY A 1 84 ? 11.072 27.920 -23.453 1.00 37.03 84 GLY A CA 1
ATOM 613 C C . GLY A 1 84 ? 10.868 29.438 -23.508 1.00 37.03 84 GLY A C 1
ATOM 614 O O . GLY A 1 84 ? 9.747 29.914 -23.667 1.00 37.03 84 GLY A O 1
ATOM 615 N N . THR A 1 85 ? 11.965 30.196 -23.503 1.00 27.58 85 THR A N 1
ATOM 616 C CA . THR A 1 85 ? 11.991 31.610 -23.916 1.00 27.58 85 THR A CA 1
ATOM 617 C C . THR A 1 85 ? 12.942 31.798 -25.104 1.00 27.58 85 THR A C 1
ATOM 619 O O . THR A 1 85 ? 13.857 30.987 -25.263 1.00 27.58 85 THR A O 1
ATOM 622 N N . PRO A 1 86 ? 12.758 32.838 -25.946 1.00 34.84 86 PRO A N 1
ATOM 623 C CA . PRO A 1 86 ? 13.639 33.120 -27.084 1.00 34.84 86 PRO A CA 1
ATOM 624 C C . PRO A 1 86 ? 15.086 33.248 -26.607 1.00 34.84 86 PRO A C 1
ATOM 626 O O . PRO A 1 86 ? 15.294 33.600 -25.451 1.00 34.84 86 PRO A O 1
ATOM 629 N N . PHE A 1 87 ? 16.063 32.987 -27.479 1.00 43.09 87 PHE A N 1
ATOM 630 C CA . PHE A 1 87 ? 17.500 33.121 -27.197 1.00 43.09 87 PHE A CA 1
ATOM 631 C C . PHE A 1 87 ? 17.793 34.479 -26.523 1.00 43.09 87 PHE A C 1
ATOM 633 O O . PHE A 1 87 ? 17.916 35.502 -27.195 1.00 43.09 87 PHE A O 1
ATOM 640 N N . THR A 1 88 ? 17.840 34.510 -25.189 1.00 52.62 88 THR A N 1
ATOM 641 C CA . THR A 1 88 ? 18.141 35.717 -24.422 1.00 52.62 88 THR A CA 1
ATOM 642 C C . THR A 1 88 ? 19.654 35.850 -24.323 1.00 52.62 88 THR A C 1
ATOM 644 O O . THR A 1 88 ? 20.368 34.854 -24.166 1.00 52.62 88 THR A O 1
ATOM 647 N N . GLU A 1 89 ? 20.168 37.078 -24.408 1.00 62.16 89 GLU A N 1
ATOM 648 C CA . GLU A 1 89 ? 21.598 37.362 -24.208 1.00 62.16 89 GLU A CA 1
ATOM 649 C C . GLU A 1 89 ? 22.122 36.763 -22.887 1.00 62.16 89 GLU A C 1
ATOM 651 O O . GLU A 1 89 ? 23.265 36.307 -22.828 1.00 62.16 89 GLU A O 1
ATOM 656 N N . ASP A 1 90 ? 21.246 36.632 -21.886 1.00 76.25 90 ASP A N 1
ATOM 657 C CA . ASP A 1 90 ? 21.506 36.007 -20.588 1.00 76.25 90 ASP A CA 1
ATOM 658 C C . ASP A 1 90 ? 21.960 34.537 -20.683 1.00 76.25 90 ASP A C 1
ATOM 660 O O . ASP A 1 90 ? 22.939 34.158 -20.039 1.00 76.25 90 ASP A O 1
ATOM 664 N N . ARG A 1 91 ? 21.315 33.686 -21.505 1.00 83.31 91 ARG A N 1
ATOM 665 C CA . ARG A 1 91 ? 21.722 32.266 -21.637 1.00 83.31 91 ARG A CA 1
ATOM 666 C C . ARG A 1 91 ? 23.069 32.143 -22.337 1.00 83.31 91 ARG A C 1
ATOM 668 O O . ARG A 1 91 ? 23.897 31.321 -21.952 1.00 83.31 91 ARG A O 1
ATOM 675 N N . ARG A 1 92 ? 23.315 32.980 -23.343 1.00 86.69 92 ARG A N 1
ATOM 676 C CA . ARG A 1 92 ? 24.595 33.003 -24.057 1.00 86.69 92 ARG A CA 1
ATOM 677 C C . ARG A 1 92 ? 25.740 33.452 -23.144 1.00 86.69 92 ARG A C 1
ATOM 679 O O . ARG A 1 92 ? 26.824 32.869 -23.199 1.00 86.69 92 ARG A O 1
ATOM 686 N N . ALA A 1 93 ? 25.500 34.456 -22.300 1.00 88.06 93 ALA A N 1
ATOM 687 C CA . ALA A 1 93 ? 26.455 34.906 -21.291 1.00 88.06 93 ALA A CA 1
ATOM 688 C C . ALA A 1 93 ? 26.749 33.806 -20.257 1.00 88.06 93 ALA A C 1
ATOM 690 O O . ALA A 1 93 ? 27.910 33.572 -19.918 1.00 88.06 93 ALA A O 1
ATOM 691 N N . GLU A 1 94 ? 25.722 33.075 -19.828 1.00 91.19 94 GLU A N 1
ATOM 692 C CA . GLU A 1 94 ? 25.869 31.966 -18.886 1.00 91.19 94 GLU A CA 1
ATOM 693 C C . GLU A 1 94 ? 26.687 30.801 -19.466 1.00 91.19 94 GLU A C 1
ATOM 695 O O . GLU A 1 94 ? 27.636 30.322 -18.845 1.00 91.19 94 GLU A O 1
ATOM 700 N N . LEU A 1 95 ? 26.403 30.392 -20.705 1.00 92.50 95 LEU A N 1
ATOM 701 C CA . LEU A 1 95 ? 27.176 29.349 -21.389 1.00 92.50 95 LEU A CA 1
ATOM 702 C C . LEU A 1 95 ? 28.643 29.746 -21.591 1.00 92.50 95 LEU A C 1
ATOM 704 O O . LEU A 1 95 ? 29.529 28.891 -21.535 1.00 92.50 95 LEU A O 1
ATOM 708 N N . LYS A 1 96 ? 28.911 31.040 -21.800 1.00 94.06 96 LYS A N 1
ATOM 709 C CA . LYS A 1 96 ? 30.274 31.573 -21.860 1.00 94.06 96 LYS A CA 1
ATOM 710 C C . LYS A 1 96 ? 30.983 31.447 -20.509 1.00 94.06 96 LYS A C 1
ATOM 712 O O . LYS A 1 96 ? 32.109 30.960 -20.472 1.00 94.06 96 LYS A O 1
ATOM 717 N N . ARG A 1 97 ? 30.313 31.799 -19.406 1.00 94.62 97 ARG A N 1
ATOM 718 C CA . ARG A 1 97 ? 30.850 31.636 -18.045 1.00 94.62 97 ARG A CA 1
ATOM 719 C C . ARG A 1 97 ? 31.215 30.176 -17.757 1.00 94.62 97 ARG A C 1
ATOM 721 O O . ARG A 1 97 ? 32.323 29.897 -17.307 1.00 94.62 97 ARG A O 1
ATOM 728 N N . ILE A 1 98 ? 30.322 29.239 -18.083 1.00 95.44 98 ILE A N 1
ATOM 729 C CA . ILE A 1 98 ? 30.563 27.794 -17.918 1.00 95.44 98 ILE A CA 1
ATOM 730 C C . ILE A 1 98 ? 31.765 27.334 -18.758 1.00 95.44 98 ILE A C 1
ATOM 732 O O . ILE A 1 98 ? 32.585 26.537 -18.289 1.00 95.44 98 ILE A O 1
ATOM 736 N N . ALA A 1 99 ? 31.901 27.838 -19.990 1.00 95.62 99 ALA A N 1
ATOM 737 C CA . ALA A 1 99 ? 33.048 27.537 -20.842 1.00 95.62 99 ALA A CA 1
ATOM 738 C C . ALA A 1 99 ? 34.369 28.036 -20.228 1.00 95.62 99 ALA A C 1
ATOM 740 O O . ALA A 1 99 ? 35.350 27.291 -20.216 1.00 95.62 99 ALA A O 1
ATOM 741 N N . ASP A 1 100 ? 34.394 29.250 -19.675 1.00 95.81 100 ASP A N 1
ATOM 742 C CA . ASP A 1 100 ? 35.585 29.830 -19.043 1.00 95.81 100 ASP A CA 1
ATOM 743 C C . ASP A 1 100 ? 36.024 29.040 -17.799 1.00 95.81 100 ASP A C 1
ATOM 745 O O . ASP A 1 100 ? 37.209 28.719 -17.654 1.00 95.81 100 ASP A O 1
ATOM 749 N N . GLU A 1 101 ? 35.077 28.643 -16.946 1.00 96.00 101 GLU A N 1
ATOM 750 C CA . GLU A 1 101 ? 35.349 27.797 -15.777 1.00 96.00 101 GLU A CA 1
ATOM 751 C C . GLU A 1 101 ? 35.836 26.400 -16.164 1.00 96.00 101 GLU A C 1
ATOM 753 O O . GLU A 1 101 ? 36.730 25.837 -15.534 1.00 96.00 101 GLU A O 1
ATOM 758 N N . THR A 1 102 ? 35.263 25.825 -17.219 1.00 96.19 102 THR A N 1
ATOM 759 C CA . THR A 1 102 ? 35.705 24.531 -17.750 1.00 96.19 102 THR A CA 1
ATOM 760 C C . THR A 1 102 ? 37.135 24.625 -18.265 1.00 96.19 102 THR A C 1
ATOM 762 O O . THR A 1 102 ? 37.973 23.793 -17.927 1.00 96.19 102 THR A O 1
ATOM 765 N N . LEU A 1 103 ? 37.463 25.674 -19.022 1.00 96.25 103 LEU A N 1
ATOM 766 C CA . LEU A 1 103 ? 38.831 25.919 -19.473 1.00 96.25 103 LEU A CA 1
ATOM 767 C C . LEU A 1 103 ? 39.791 26.150 -18.300 1.00 96.25 103 LEU A C 1
ATOM 769 O O . LEU A 1 103 ? 40.957 25.772 -18.393 1.00 96.25 103 LEU A O 1
ATOM 773 N N . GLN A 1 104 ? 39.326 26.747 -17.201 1.00 95.88 104 GLN A N 1
ATOM 774 C CA . GLN A 1 104 ? 40.114 26.863 -15.979 1.00 95.88 104 GLN A CA 1
ATOM 775 C C . GLN A 1 104 ? 40.395 25.490 -15.359 1.00 95.88 104 GLN A C 1
ATOM 777 O O . GLN A 1 104 ? 41.563 25.203 -15.121 1.00 95.88 104 GLN A O 1
ATOM 782 N N . ALA A 1 105 ? 39.385 24.631 -15.192 1.00 95.12 105 ALA A N 1
ATOM 783 C CA . ALA A 1 105 ? 39.557 23.266 -14.682 1.00 95.12 105 ALA A CA 1
ATOM 784 C C . ALA A 1 105 ? 40.494 22.410 -15.555 1.00 95.12 105 ALA A C 1
ATOM 786 O O . ALA A 1 105 ? 41.317 21.642 -15.056 1.00 95.12 105 ALA A O 1
ATOM 787 N N . LEU A 1 106 ? 40.419 22.573 -16.879 1.00 95.44 106 LEU A N 1
ATOM 788 C CA . LEU A 1 106 ? 41.323 21.903 -17.817 1.00 95.44 106 LEU A CA 1
ATOM 789 C C . LEU A 1 106 ? 42.768 22.416 -17.705 1.00 95.44 106 LEU A C 1
ATOM 791 O O . LEU A 1 106 ? 43.699 21.636 -17.884 1.00 95.44 106 LEU A O 1
ATOM 795 N N . ARG A 1 107 ? 42.972 23.707 -17.395 1.00 94.38 107 ARG A N 1
ATOM 796 C CA . ARG A 1 107 ? 44.306 24.291 -17.158 1.00 94.38 107 ARG A CA 1
ATOM 797 C C . ARG A 1 107 ? 44.893 23.889 -15.806 1.00 94.38 107 ARG A C 1
ATOM 799 O O . ARG A 1 107 ? 46.088 23.630 -15.735 1.00 94.38 107 ARG A O 1
ATOM 806 N N . THR A 1 108 ? 44.081 23.855 -14.750 1.00 93.44 108 THR A N 1
ATOM 807 C CA . THR A 1 108 ? 44.511 23.411 -13.413 1.00 93.44 108 THR A CA 1
ATOM 808 C C . THR A 1 108 ? 44.731 21.903 -13.361 1.00 93.44 108 THR A C 1
ATOM 810 O O . THR A 1 108 ? 45.524 21.429 -12.553 1.00 93.44 108 THR A O 1
ATOM 813 N N . GLY A 1 109 ? 44.057 21.145 -14.232 1.00 94.44 109 GLY A N 1
ATOM 814 C CA . GLY A 1 109 ? 44.125 19.689 -14.255 1.00 94.44 109 GLY A CA 1
ATOM 815 C C . GLY A 1 109 ? 43.303 19.035 -13.143 1.00 94.44 109 GLY A C 1
ATOM 816 O O . GLY A 1 109 ? 43.518 17.860 -12.847 1.00 94.44 109 GLY A O 1
ATOM 817 N N . SER A 1 110 ? 42.370 19.765 -12.528 1.00 94.62 110 SER A N 1
ATOM 818 C CA . SER A 1 110 ? 41.435 19.248 -11.525 1.00 94.62 110 SER A CA 1
ATOM 819 C C . SER A 1 110 ? 40.202 20.140 -11.363 1.00 94.62 110 SER A C 1
ATOM 821 O O . SER A 1 110 ? 40.220 21.316 -11.738 1.00 94.62 110 SER A O 1
ATOM 823 N N . TYR A 1 111 ? 39.138 19.580 -10.784 1.00 94.56 111 TYR A N 1
ATOM 824 C CA . TYR A 1 111 ? 37.940 20.319 -10.381 1.00 94.56 111 TYR A CA 1
ATOM 825 C C . TYR A 1 111 ? 37.331 19.750 -9.084 1.00 94.56 111 TYR A C 1
ATOM 827 O O . TYR A 1 111 ? 37.430 18.540 -8.848 1.00 94.56 111 TYR A O 1
ATOM 835 N N . PRO A 1 112 ? 36.671 20.587 -8.263 1.00 91.3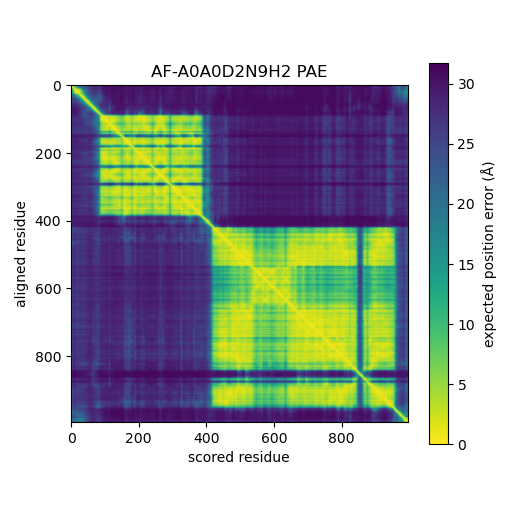1 112 PRO A N 1
ATOM 836 C CA . PRO A 1 112 ? 36.029 20.143 -7.031 1.00 91.31 112 PRO A CA 1
ATOM 837 C C . PRO A 1 112 ? 34.618 19.592 -7.285 1.00 91.31 112 PRO A C 1
ATOM 839 O O . PRO A 1 112 ? 33.790 20.230 -7.939 1.00 91.31 112 PRO A O 1
ATOM 842 N N . TYR A 1 113 ? 34.291 18.447 -6.685 1.00 91.12 113 TYR A N 1
ATOM 843 C CA . TYR A 1 113 ? 32.930 17.907 -6.641 1.00 91.12 113 TYR A CA 1
ATOM 844 C C . TYR A 1 113 ? 32.661 17.206 -5.304 1.00 91.12 113 TYR A C 1
ATOM 846 O O . TYR A 1 113 ? 33.407 16.330 -4.882 1.00 91.12 113 TYR A O 1
ATOM 854 N N . LYS A 1 114 ? 31.582 17.604 -4.611 1.00 87.88 114 LYS A N 1
ATOM 855 C CA . LYS A 1 114 ? 31.167 17.050 -3.301 1.00 87.88 114 LYS A CA 1
ATOM 856 C C . LYS A 1 114 ? 32.305 16.946 -2.262 1.00 87.88 114 LYS A C 1
ATOM 858 O O . LYS A 1 114 ? 32.368 15.986 -1.503 1.00 87.88 114 LYS A O 1
ATOM 863 N N . GLY A 1 115 ? 33.182 17.951 -2.215 1.00 82.81 115 GLY A N 1
ATOM 864 C CA . GLY A 1 115 ? 34.296 18.015 -1.259 1.00 82.81 115 GLY A CA 1
ATOM 865 C C . GLY A 1 115 ? 35.527 17.186 -1.641 1.00 82.81 115 GLY A C 1
ATOM 866 O O . GLY A 1 115 ? 36.444 17.080 -0.833 1.00 82.81 115 GLY A O 1
ATOM 867 N N . VAL A 1 116 ? 35.562 16.618 -2.851 1.00 87.31 116 VAL A N 1
ATOM 868 C CA . VAL A 1 116 ? 36.703 15.874 -3.399 1.00 87.31 116 VAL A CA 1
ATOM 869 C C . VAL A 1 116 ? 37.204 16.568 -4.665 1.00 87.31 116 VAL A C 1
ATOM 871 O O . VAL A 1 116 ? 36.412 16.877 -5.557 1.00 87.31 116 VAL A O 1
ATOM 874 N N . ASP A 1 117 ? 38.515 16.788 -4.762 1.00 90.25 117 ASP A N 1
ATOM 875 C CA . ASP A 1 117 ? 39.152 17.272 -5.989 1.00 90.25 117 ASP A CA 1
ATOM 876 C C . ASP A 1 117 ? 39.431 16.102 -6.935 1.00 90.25 117 ASP A C 1
ATOM 878 O O . ASP A 1 117 ? 40.232 15.208 -6.652 1.00 90.25 117 ASP A O 1
ATOM 882 N N . HIS A 1 118 ? 38.772 16.108 -8.089 1.00 92.88 118 HIS A N 1
ATOM 883 C CA . HIS A 1 118 ? 38.968 15.108 -9.129 1.00 92.88 118 HIS A CA 1
ATOM 884 C C . HIS A 1 118 ? 40.061 15.566 -10.096 1.00 92.88 118 HIS A C 1
ATOM 886 O O . HIS A 1 118 ? 39.948 16.626 -10.710 1.00 92.88 118 HIS A O 1
ATOM 892 N N . SER A 1 119 ? 41.120 14.765 -10.259 1.00 93.81 119 SER A N 1
ATOM 893 C CA . SER A 1 119 ? 42.207 15.065 -11.200 1.00 93.81 119 SER A CA 1
ATOM 894 C C . SER A 1 119 ? 41.831 14.713 -12.644 1.00 93.81 119 SER A C 1
ATOM 896 O O . SER A 1 119 ? 41.367 13.612 -12.934 1.00 93.81 119 SER A O 1
ATOM 898 N N . LEU A 1 120 ? 42.093 15.643 -13.560 1.00 94.44 120 LEU A N 1
ATOM 899 C CA . LEU A 1 120 ? 41.945 15.514 -15.010 1.00 94.44 120 LEU A CA 1
ATOM 900 C C . LEU A 1 120 ? 43.293 15.376 -15.735 1.00 94.44 120 LEU A C 1
ATOM 902 O O . LEU A 1 120 ? 43.309 14.960 -16.889 1.00 94.44 120 LEU A O 1
ATOM 906 N N . THR A 1 121 ? 44.425 15.688 -15.092 1.00 92.38 121 THR A N 1
ATOM 907 C CA . THR A 1 121 ? 45.752 15.788 -15.737 1.00 92.38 121 THR A CA 1
ATOM 908 C C . THR A 1 121 ? 46.127 14.552 -16.554 1.00 92.38 121 THR A C 1
ATOM 910 O O . THR A 1 121 ? 46.518 14.665 -17.717 1.00 92.38 121 THR A O 1
ATOM 913 N N . LYS A 1 122 ? 45.972 13.357 -15.968 1.00 90.44 122 LYS A N 1
ATOM 914 C CA . LYS A 1 122 ? 46.265 12.088 -16.650 1.00 90.44 122 LYS A CA 1
ATOM 915 C C . LYS A 1 122 ? 45.337 11.873 -17.848 1.00 90.44 122 LYS A C 1
ATOM 917 O O . LYS A 1 122 ? 45.804 11.523 -18.926 1.00 90.44 122 LYS A O 1
ATOM 922 N N . HIS A 1 123 ? 44.048 12.140 -17.669 1.00 90.38 123 HIS A N 1
ATOM 923 C CA . HIS A 1 123 ? 43.028 11.945 -18.697 1.00 90.38 123 HIS A CA 1
ATOM 924 C C . HIS A 1 123 ? 43.179 12.910 -19.876 1.00 90.38 123 HIS A C 1
ATOM 926 O O . HIS A 1 123 ? 43.022 12.502 -21.020 1.00 90.38 123 HIS A O 1
ATOM 932 N N . ILE A 1 124 ? 43.542 14.171 -19.620 1.00 93.06 124 ILE A N 1
ATOM 933 C CA . ILE A 1 124 ? 43.819 15.161 -20.670 1.00 93.06 124 ILE A CA 1
ATOM 934 C C . ILE A 1 124 ? 44.998 14.695 -21.529 1.00 93.06 124 ILE A C 1
ATOM 936 O O . ILE A 1 124 ? 44.889 14.673 -22.754 1.00 93.06 124 ILE A O 1
ATOM 940 N N . LYS A 1 125 ? 46.096 14.274 -20.889 1.00 92.00 125 LYS A N 1
ATOM 941 C CA . LYS A 1 125 ? 47.287 13.785 -21.590 1.00 92.00 125 LYS A CA 1
ATOM 942 C C . LYS A 1 125 ? 46.980 12.535 -22.419 1.00 92.00 125 LYS A C 1
ATOM 944 O O . LYS A 1 125 ? 47.308 12.492 -23.600 1.00 92.00 125 LYS A O 1
ATOM 949 N N . GLU A 1 126 ? 46.295 11.555 -21.830 1.00 88.25 126 GLU A N 1
ATOM 950 C CA . GLU A 1 126 ? 45.913 10.321 -22.524 1.00 88.25 126 GLU A CA 1
ATOM 951 C C . GLU A 1 126 ? 44.991 10.586 -23.721 1.00 88.25 126 GLU A C 1
ATOM 953 O O . GLU A 1 126 ? 45.226 10.033 -24.795 1.00 88.25 126 GLU A O 1
ATOM 958 N N . ALA A 1 127 ? 43.984 11.451 -23.569 1.00 88.56 127 ALA A N 1
ATOM 959 C CA . ALA A 1 127 ? 43.076 11.803 -24.658 1.00 88.56 127 ALA A CA 1
ATOM 960 C C . ALA A 1 127 ? 43.814 12.517 -25.804 1.00 88.56 127 ALA A C 1
ATOM 962 O O . ALA A 1 127 ? 43.536 12.255 -26.973 1.00 88.56 127 ALA A O 1
ATOM 963 N N . GLN A 1 128 ? 44.785 13.385 -25.500 1.00 92.06 128 GLN A N 1
ATOM 964 C CA . GLN A 1 128 ? 45.600 14.067 -26.511 1.00 92.06 128 GLN A CA 1
ATOM 965 C C . GLN A 1 128 ? 46.548 13.119 -27.251 1.00 92.06 128 GLN A C 1
ATOM 967 O O . GLN A 1 128 ? 46.626 13.183 -28.475 1.00 92.06 128 GLN A O 1
ATOM 972 N N . GLU A 1 129 ? 47.249 12.242 -26.529 1.00 92.38 129 GLU A N 1
ATOM 973 C CA . GLU A 1 129 ? 48.232 11.311 -27.103 1.00 92.38 129 GLU A CA 1
ATOM 974 C C . GLU A 1 129 ? 47.578 10.206 -27.939 1.00 92.38 129 GLU A C 1
ATOM 976 O O . GLU A 1 129 ? 48.148 9.766 -28.935 1.00 92.38 129 GLU A O 1
ATOM 981 N N . LYS A 1 130 ? 46.378 9.762 -27.549 1.00 94.12 130 LYS A N 1
ATOM 982 C CA . LYS A 1 130 ? 45.648 8.686 -28.235 1.00 94.12 130 LYS A CA 1
ATOM 983 C C . LYS A 1 130 ? 44.670 9.185 -29.299 1.00 94.12 130 LYS A C 1
ATOM 985 O O . LYS A 1 130 ? 44.035 8.362 -29.957 1.00 94.12 130 LYS A O 1
ATOM 990 N N . THR A 1 131 ? 44.517 10.501 -29.466 1.00 96.88 131 THR A N 1
ATOM 991 C CA . THR A 1 131 ? 43.656 11.049 -30.519 1.00 96.88 131 THR A CA 1
ATOM 992 C C . THR A 1 131 ? 44.220 10.699 -31.893 1.00 96.88 131 THR A C 1
ATOM 994 O O . THR A 1 131 ? 45.389 10.940 -32.185 1.00 96.88 131 THR A O 1
ATOM 997 N N . MET A 1 132 ? 43.367 10.149 -32.753 1.00 96.44 132 MET A N 1
ATOM 998 C CA . MET A 1 132 ? 43.712 9.706 -34.099 1.00 96.44 132 MET A CA 1
ATOM 999 C C . MET A 1 132 ? 43.025 10.565 -35.153 1.00 96.44 132 MET A C 1
ATOM 1001 O O . MET A 1 132 ? 41.854 10.923 -35.020 1.00 96.44 132 MET A O 1
ATOM 1005 N N . TYR A 1 133 ? 43.750 10.843 -36.233 1.00 95.75 133 TYR A N 1
ATOM 1006 C CA . TYR A 1 133 ? 43.229 11.501 -37.423 1.00 95.75 133 TYR A CA 1
ATOM 1007 C C . TYR A 1 133 ? 43.148 10.514 -38.589 1.00 95.75 133 TYR A C 1
ATOM 1009 O O . TYR A 1 133 ? 44.147 9.908 -38.979 1.00 95.75 133 TYR A O 1
ATOM 1017 N N . PHE A 1 134 ? 41.962 10.400 -39.180 1.00 95.19 134 PHE A N 1
ATOM 1018 C CA . PHE A 1 134 ? 41.717 9.595 -40.367 1.00 95.19 134 PHE A CA 1
ATOM 1019 C C . PHE A 1 134 ? 41.532 10.515 -41.582 1.00 95.19 134 PHE A C 1
ATOM 1021 O O . PHE A 1 134 ? 40.542 11.252 -41.628 1.00 95.19 134 PHE A O 1
ATOM 1028 N N . PRO A 1 135 ? 42.452 10.508 -42.568 1.00 91.25 135 PRO A N 1
ATOM 1029 C CA . PRO A 1 135 ? 42.311 11.328 -43.766 1.00 91.25 135 PRO A CA 1
ATOM 1030 C C . PRO A 1 135 ? 41.216 10.790 -44.709 1.00 91.25 135 PRO A C 1
ATOM 1032 O O . PRO A 1 135 ? 40.850 9.615 -44.613 1.00 91.25 135 PRO A O 1
ATOM 1035 N N . PRO A 1 136 ? 40.711 11.609 -45.654 1.00 86.94 136 PRO A N 1
ATOM 1036 C CA . PRO A 1 136 ? 39.594 11.229 -46.528 1.00 86.94 136 PRO A CA 1
ATOM 1037 C C . PRO A 1 136 ? 39.850 9.967 -47.361 1.00 86.94 136 PRO A C 1
ATOM 1039 O O . PRO A 1 136 ? 38.943 9.161 -47.531 1.00 86.94 136 PRO A O 1
ATOM 1042 N N . ASP A 1 137 ? 41.083 9.740 -47.809 1.00 83.88 137 ASP A N 1
ATOM 1043 C CA . ASP A 1 137 ? 41.425 8.625 -48.705 1.00 83.88 137 ASP A CA 1
ATOM 1044 C C . ASP A 1 137 ? 42.026 7.410 -47.971 1.00 83.88 137 ASP A C 1
ATOM 1046 O O . ASP A 1 137 ? 42.768 6.620 -48.552 1.00 83.88 137 ASP A O 1
ATOM 1050 N N . CYS A 1 138 ? 41.755 7.250 -46.669 1.00 85.19 138 CYS A N 1
ATOM 1051 C CA . CYS A 1 138 ? 42.289 6.122 -45.900 1.00 85.19 138 CYS A CA 1
ATOM 1052 C C . CYS A 1 138 ? 41.416 4.858 -45.955 1.00 85.19 138 CYS A C 1
ATOM 1054 O O . CYS A 1 138 ? 40.297 4.843 -46.469 1.00 85.19 138 CYS A O 1
ATOM 1056 N N . ALA A 1 139 ? 41.931 3.777 -45.360 1.00 77.62 139 ALA A N 1
ATOM 1057 C CA . ALA A 1 139 ? 41.321 2.447 -45.367 1.00 77.62 139 ALA A CA 1
ATOM 1058 C C . ALA A 1 139 ? 39.881 2.391 -44.817 1.00 77.62 139 ALA A C 1
ATOM 1060 O O . ALA A 1 139 ? 39.167 1.429 -45.104 1.00 77.62 139 ALA A O 1
ATOM 1061 N N . ILE A 1 140 ? 39.411 3.408 -44.082 1.00 86.06 140 ILE A N 1
ATOM 1062 C CA . ILE A 1 140 ? 38.014 3.475 -43.623 1.00 86.06 140 ILE A CA 1
ATOM 1063 C C . ILE A 1 140 ? 37.012 3.615 -44.779 1.00 86.06 140 ILE A C 1
ATOM 1065 O O . ILE A 1 140 ? 35.856 3.247 -44.612 1.00 86.06 140 ILE A O 1
ATOM 1069 N N . GLY A 1 141 ? 37.443 4.067 -45.965 1.00 82.19 141 GLY A N 1
ATOM 1070 C CA . GLY A 1 141 ? 36.609 4.089 -47.175 1.00 82.19 141 GLY A CA 1
ATOM 1071 C C . GLY A 1 141 ? 36.196 2.700 -47.676 1.00 82.19 141 GLY A C 1
ATOM 1072 O O . GLY A 1 141 ? 35.312 2.577 -48.513 1.00 82.19 141 GLY A O 1
ATOM 1073 N N . THR A 1 142 ? 36.788 1.633 -47.131 1.00 86.00 142 THR A N 1
ATOM 1074 C CA . THR A 1 142 ? 36.402 0.246 -47.435 1.00 86.00 142 THR A CA 1
ATOM 1075 C C . THR A 1 142 ? 35.280 -0.289 -46.538 1.00 86.00 142 THR A C 1
ATOM 1077 O O . THR A 1 142 ? 34.971 -1.478 -46.621 1.00 86.00 142 THR A O 1
ATOM 1080 N N . TRP A 1 143 ? 34.646 0.556 -45.710 1.00 90.69 143 TRP A N 1
ATOM 1081 C CA . TRP A 1 143 ? 33.628 0.180 -44.712 1.00 90.69 143 TRP A CA 1
ATOM 1082 C C . TRP A 1 143 ? 32.523 -0.749 -45.245 1.00 90.69 143 TRP A C 1
ATOM 1084 O O . TRP A 1 143 ? 32.084 -1.661 -44.544 1.00 90.69 143 TRP A O 1
ATOM 1094 N N . SER A 1 144 ? 32.117 -0.577 -46.506 1.00 86.06 144 SER A N 1
ATOM 1095 C CA . SER A 1 144 ? 31.084 -1.386 -47.166 1.00 86.06 144 SER A CA 1
ATOM 1096 C C . SER A 1 144 ? 31.504 -2.840 -47.431 1.00 86.06 144 SER A C 1
ATOM 1098 O O . SER A 1 144 ? 30.650 -3.715 -47.552 1.00 86.06 144 SER A O 1
ATOM 1100 N N . SER A 1 145 ? 32.811 -3.115 -47.489 1.00 80.12 145 SER A N 1
ATOM 1101 C CA . SER A 1 145 ? 33.406 -4.428 -47.799 1.00 80.12 145 SER A CA 1
ATOM 1102 C C . SER A 1 145 ? 34.326 -4.977 -46.698 1.00 80.12 145 SER A C 1
ATOM 1104 O O . SER A 1 145 ? 34.756 -6.132 -46.766 1.00 80.12 145 SER A O 1
ATOM 1106 N N . GLY A 1 146 ? 34.632 -4.170 -45.676 1.00 69.31 146 GLY A N 1
ATOM 1107 C CA . GLY A 1 146 ? 35.498 -4.543 -44.560 1.00 69.31 146 GLY A CA 1
ATOM 1108 C C . GLY A 1 146 ? 34.923 -5.711 -43.758 1.00 69.31 146 GLY A C 1
ATOM 1109 O O . GLY A 1 146 ? 33.735 -5.718 -43.436 1.00 69.31 146 GLY A O 1
ATOM 1110 N N . LYS A 1 147 ? 35.765 -6.701 -43.430 1.00 61.25 147 LYS A N 1
ATOM 1111 C CA . LYS A 1 147 ? 35.369 -7.873 -42.633 1.00 61.25 147 LYS A CA 1
ATOM 1112 C C . LYS A 1 147 ? 35.038 -7.464 -41.196 1.00 61.25 147 LYS A C 1
ATOM 1114 O O . LYS A 1 147 ? 35.831 -6.770 -40.564 1.00 61.25 147 LYS A O 1
ATOM 1119 N N . ASP A 1 148 ? 33.919 -7.972 -40.685 1.00 63.78 148 ASP A N 1
ATOM 1120 C CA . ASP A 1 148 ? 33.547 -7.900 -39.271 1.00 63.78 148 ASP A CA 1
ATOM 1121 C C . ASP A 1 148 ? 34.638 -8.578 -38.417 1.00 63.78 148 ASP A C 1
ATOM 1123 O O . ASP A 1 148 ? 34.872 -9.785 -38.525 1.00 63.78 148 ASP A O 1
ATOM 1127 N N . ARG A 1 149 ? 35.363 -7.784 -37.618 1.00 55.84 149 ARG A N 1
ATOM 1128 C CA . ARG A 1 149 ? 36.421 -8.268 -36.713 1.00 55.84 149 ARG A CA 1
ATOM 1129 C C . ARG A 1 149 ? 35.877 -8.703 -35.346 1.00 55.84 149 ARG A C 1
ATOM 1131 O O . ARG A 1 149 ? 36.650 -9.211 -34.539 1.00 55.84 149 ARG A O 1
ATOM 1138 N N . GLY A 1 150 ? 34.580 -8.525 -35.086 1.00 54.19 150 GLY A N 1
ATOM 1139 C CA . GLY A 1 150 ? 34.000 -8.540 -33.744 1.00 54.19 150 GLY A CA 1
ATOM 1140 C C . GLY A 1 150 ? 32.699 -9.327 -33.609 1.00 54.19 150 GLY A C 1
ATOM 1141 O O . GLY A 1 150 ? 31.886 -8.980 -32.755 1.00 54.19 150 GLY A O 1
ATOM 1142 N N . ARG A 1 151 ? 32.488 -10.395 -34.390 1.00 52.72 151 ARG A N 1
ATOM 1143 C CA . ARG A 1 151 ? 31.303 -11.262 -34.262 1.00 52.72 151 ARG A CA 1
ATOM 1144 C C . ARG A 1 151 ? 31.323 -12.061 -32.945 1.00 52.72 151 ARG A C 1
ATOM 1146 O O . ARG A 1 151 ? 31.670 -13.238 -32.924 1.00 52.72 151 ARG A O 1
ATOM 1153 N N . ARG A 1 152 ? 30.997 -11.396 -31.832 1.00 53.53 152 ARG A N 1
ATOM 1154 C CA . ARG A 1 152 ? 30.780 -11.991 -30.499 1.00 53.53 152 ARG A CA 1
ATOM 1155 C C . ARG A 1 152 ? 29.299 -12.064 -30.123 1.00 53.53 152 ARG A C 1
ATOM 1157 O O . ARG A 1 152 ? 28.915 -13.000 -29.431 1.00 53.53 152 ARG A O 1
ATOM 1164 N N . SER A 1 153 ? 28.474 -11.126 -30.596 1.00 53.44 153 SER A N 1
ATOM 1165 C CA . SER A 1 153 ? 27.029 -11.123 -30.342 1.00 53.44 153 SER A CA 1
ATOM 1166 C C . SER A 1 153 ? 26.281 -11.987 -31.363 1.00 53.44 153 SER A C 1
ATOM 1168 O O . SER A 1 153 ? 26.470 -11.846 -32.573 1.00 53.44 153 SER A O 1
ATOM 1170 N N . GLY A 1 154 ? 25.421 -12.883 -30.871 1.00 59.34 154 GLY A N 1
ATOM 1171 C CA . GLY A 1 154 ? 24.446 -13.618 -31.684 1.00 59.34 154 GLY A CA 1
ATOM 1172 C C . GLY A 1 154 ? 23.181 -12.811 -32.007 1.00 59.34 154 GLY A C 1
ATOM 1173 O O . GLY A 1 154 ? 22.315 -13.324 -32.713 1.00 59.34 154 GLY A O 1
ATOM 1174 N N . SER A 1 155 ? 23.075 -11.575 -31.506 1.00 74.06 155 SER A N 1
ATOM 1175 C CA . SER A 1 155 ? 21.864 -10.752 -31.552 1.00 74.06 155 SER A CA 1
ATOM 1176 C C . SER A 1 155 ? 22.108 -9.414 -32.265 1.00 74.06 155 SER A C 1
ATOM 1178 O O . SER A 1 155 ? 23.193 -8.844 -32.138 1.00 74.06 155 SER A O 1
ATOM 1180 N N . PRO A 1 156 ? 21.117 -8.895 -33.011 1.00 81.44 156 PRO A N 1
ATOM 1181 C CA . PRO A 1 156 ? 21.218 -7.591 -33.659 1.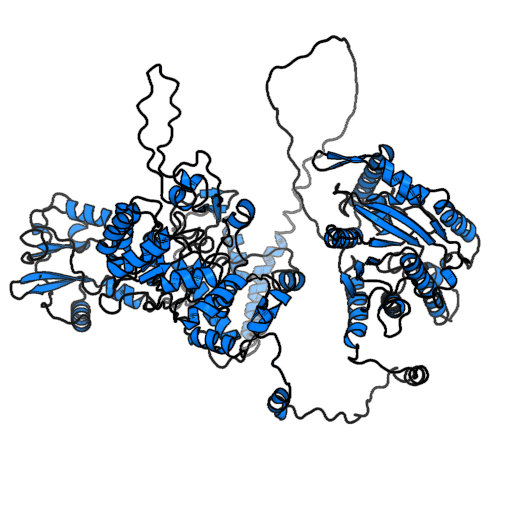00 81.44 156 PRO A CA 1
ATOM 1182 C C . PRO A 1 156 ? 21.256 -6.448 -32.633 1.00 81.44 156 PRO A C 1
ATOM 1184 O O . PRO A 1 156 ? 20.743 -6.596 -31.521 1.00 81.44 156 PRO A O 1
ATOM 1187 N N . ALA A 1 157 ? 21.815 -5.301 -33.029 1.00 82.12 157 ALA A N 1
ATOM 1188 C CA . ALA A 1 157 ? 21.918 -4.111 -32.185 1.00 82.12 157 ALA A CA 1
ATOM 1189 C C . ALA A 1 157 ? 20.552 -3.672 -31.630 1.00 82.12 157 ALA A C 1
ATOM 1191 O O . ALA A 1 157 ? 19.564 -3.573 -32.367 1.00 82.12 157 ALA A O 1
ATOM 1192 N N . TYR A 1 158 ? 20.500 -3.368 -30.332 1.00 86.75 158 TYR A N 1
ATOM 1193 C CA . TYR A 1 158 ? 19.320 -2.784 -29.703 1.00 86.75 158 TYR A CA 1
ATOM 1194 C C . TYR A 1 158 ? 19.331 -1.265 -29.892 1.00 86.75 158 TYR A C 1
ATOM 1196 O O . TYR A 1 158 ? 20.219 -0.579 -29.382 1.00 86.75 158 TYR A O 1
ATOM 1204 N N . VAL A 1 159 ? 18.356 -0.737 -30.631 1.00 90.56 159 VAL A N 1
ATOM 1205 C CA . VAL A 1 159 ? 18.268 0.694 -30.938 1.00 90.56 159 VAL A CA 1
ATOM 1206 C C . VAL A 1 159 ? 17.170 1.353 -30.112 1.00 90.56 159 VAL A C 1
ATOM 1208 O O . VAL A 1 159 ? 16.023 0.920 -30.158 1.00 90.56 159 VAL A O 1
ATOM 1211 N N . SER A 1 160 ? 17.519 2.432 -29.415 1.00 92.06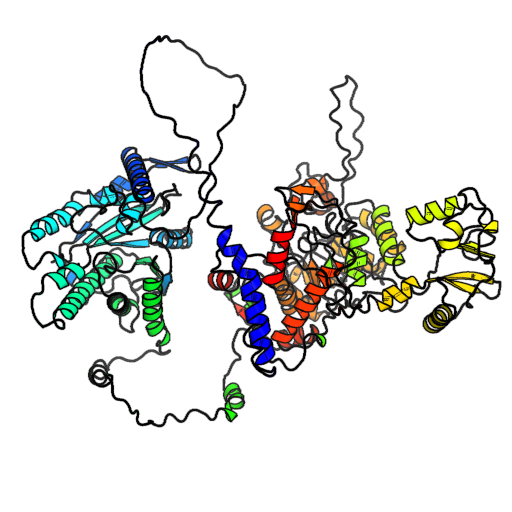 160 SER A N 1
ATOM 1212 C CA . SER A 1 160 ? 16.579 3.308 -28.713 1.00 92.06 160 SER A CA 1
ATOM 1213 C C . SER A 1 160 ? 16.654 4.713 -29.290 1.00 92.06 160 SER A C 1
ATOM 1215 O O . SER A 1 160 ? 17.744 5.255 -29.448 1.00 92.06 160 SER A O 1
ATOM 1217 N N . VAL A 1 161 ? 15.512 5.343 -29.539 1.00 93.38 161 VAL A N 1
ATOM 1218 C CA . VAL A 1 161 ? 15.435 6.780 -29.821 1.00 93.38 161 VAL A CA 1
ATOM 1219 C C . VAL A 1 161 ? 14.882 7.444 -28.562 1.00 93.38 161 VAL A C 1
ATOM 1221 O O . VAL A 1 161 ? 13.830 7.053 -28.072 1.00 93.38 161 VAL A O 1
ATOM 1224 N N . LEU A 1 162 ? 15.628 8.380 -27.972 1.00 91.69 162 LEU A N 1
ATOM 1225 C CA . LEU A 1 162 ? 15.299 8.992 -26.682 1.00 91.69 162 LEU A CA 1
ATOM 1226 C C . LEU A 1 162 ? 15.321 10.516 -26.789 1.00 91.69 162 LEU A C 1
ATOM 1228 O O . LEU A 1 162 ? 16.253 11.096 -27.355 1.00 91.69 162 LEU A O 1
ATOM 1232 N N . GLN A 1 163 ? 14.328 11.166 -26.178 1.00 94.31 163 GLN A N 1
ATOM 1233 C CA . GLN A 1 163 ? 14.253 12.623 -26.117 1.00 94.31 163 GLN A CA 1
ATOM 1234 C C . GLN A 1 163 ? 15.117 13.192 -24.976 1.00 94.31 163 GLN A C 1
ATOM 1236 O O . GLN A 1 163 ? 14.610 13.741 -24.001 1.00 94.31 163 GLN A O 1
ATOM 1241 N N . ILE A 1 164 ? 16.432 12.996 -25.066 1.00 92.69 164 ILE A N 1
ATOM 1242 C CA . ILE A 1 164 ? 17.421 13.406 -24.056 1.00 92.69 164 ILE A CA 1
ATOM 1243 C C . ILE A 1 164 ? 18.651 14.030 -24.719 1.00 92.69 164 ILE A C 1
ATOM 1245 O O . ILE A 1 164 ? 18.842 13.917 -25.934 1.00 92.69 164 ILE A O 1
ATOM 1249 N N . SER A 1 165 ? 19.504 14.681 -23.926 1.00 93.56 165 SER A N 1
ATOM 1250 C CA . SER A 1 165 ? 20.791 15.174 -24.411 1.00 93.56 165 SER A CA 1
ATOM 1251 C C . SER A 1 165 ? 21.768 14.022 -24.679 1.00 93.56 165 SER A C 1
ATOM 1253 O O . SER A 1 165 ? 21.622 12.895 -24.197 1.00 93.56 165 SER A O 1
ATOM 1255 N N . THR A 1 166 ? 22.825 14.315 -25.432 1.00 93.94 166 THR A N 1
ATOM 1256 C CA . THR A 1 166 ? 23.895 13.338 -25.670 1.00 93.94 166 THR A CA 1
ATOM 1257 C C . THR A 1 166 ? 24.708 13.025 -24.415 1.00 93.94 166 THR A C 1
ATOM 1259 O O . THR A 1 166 ? 25.137 11.884 -24.247 1.00 93.94 166 THR A O 1
ATOM 1262 N N . LEU A 1 167 ? 24.899 13.996 -23.515 1.00 94.38 167 LEU A N 1
ATOM 1263 C CA . LEU A 1 167 ? 25.611 13.765 -22.257 1.00 94.38 167 LEU A CA 1
ATOM 1264 C C . LEU A 1 167 ? 24.778 12.908 -21.296 1.00 94.38 167 LEU A C 1
ATOM 1266 O O . LEU A 1 167 ? 25.335 12.016 -20.656 1.00 94.38 167 LEU A O 1
ATOM 1270 N N . ASP A 1 168 ? 23.458 13.103 -21.256 1.00 93.75 168 ASP A N 1
ATOM 1271 C CA . ASP A 1 168 ? 22.542 12.274 -20.469 1.00 93.75 168 ASP A CA 1
ATOM 1272 C C . ASP A 1 168 ? 22.473 10.843 -21.001 1.00 93.75 168 ASP A C 1
ATOM 1274 O O . ASP A 1 168 ? 22.549 9.891 -20.224 1.00 93.75 168 ASP A O 1
ATOM 1278 N N . ALA A 1 169 ? 22.409 10.665 -22.324 1.00 94.50 169 ALA A N 1
ATOM 1279 C CA . ALA A 1 169 ? 22.465 9.344 -22.946 1.00 94.50 169 ALA A CA 1
ATOM 1280 C C . ALA A 1 169 ? 23.789 8.619 -22.646 1.00 94.50 169 ALA A C 1
ATOM 1282 O O . ALA A 1 169 ? 23.788 7.434 -22.306 1.00 94.50 169 ALA A O 1
ATOM 1283 N N . ALA A 1 170 ? 24.917 9.333 -22.717 1.00 94.19 170 ALA A N 1
ATOM 1284 C CA . ALA A 1 170 ? 26.224 8.781 -22.378 1.00 94.19 170 ALA A CA 1
ATOM 1285 C C . ALA A 1 170 ? 26.316 8.404 -20.890 1.00 94.19 170 ALA A C 1
ATOM 1287 O O . ALA A 1 170 ? 26.828 7.337 -20.552 1.00 94.19 170 ALA A O 1
ATOM 1288 N N . ARG A 1 171 ? 25.761 9.236 -20.001 1.00 92.62 171 ARG A N 1
ATOM 1289 C CA . ARG A 1 171 ? 25.698 8.974 -18.557 1.00 92.62 171 ARG A CA 1
ATOM 1290 C C . ARG A 1 171 ? 24.792 7.790 -18.225 1.00 92.62 171 ARG A C 1
ATOM 1292 O O . ARG A 1 171 ? 25.110 7.010 -17.330 1.00 92.62 171 ARG A O 1
ATOM 1299 N N . LEU A 1 172 ? 23.681 7.633 -18.944 1.00 90.62 172 LEU A N 1
ATOM 1300 C CA . LEU A 1 172 ? 22.790 6.483 -18.814 1.00 90.62 172 LEU A CA 1
ATOM 1301 C C . LEU A 1 172 ? 23.536 5.186 -19.145 1.00 90.62 172 LEU A C 1
ATOM 1303 O O . LEU A 1 172 ? 23.456 4.234 -18.372 1.00 90.62 172 LEU A O 1
ATOM 1307 N N . LEU A 1 173 ? 24.299 5.158 -20.242 1.00 88.88 173 LEU A N 1
ATOM 1308 C CA . LEU A 1 173 ? 25.102 3.989 -20.610 1.00 88.88 173 LEU A CA 1
ATOM 1309 C C . LEU A 1 173 ? 26.243 3.726 -19.615 1.00 88.88 173 LEU A C 1
ATOM 1311 O O . LEU A 1 173 ? 26.409 2.579 -19.204 1.00 88.88 173 LEU A O 1
ATOM 1315 N N . ASP A 1 174 ? 26.972 4.753 -19.158 1.00 86.50 174 ASP A N 1
ATOM 1316 C CA . ASP A 1 174 ? 28.018 4.573 -18.134 1.00 86.50 174 ASP A CA 1
ATOM 1317 C C . ASP A 1 174 ? 27.438 3.991 -16.839 1.00 86.50 174 ASP A C 1
ATOM 1319 O O . ASP A 1 174 ? 27.987 3.031 -16.308 1.00 86.50 174 ASP A O 1
ATOM 1323 N N . ASN A 1 175 ? 26.282 4.480 -16.374 1.00 84.31 175 ASN A N 1
ATOM 1324 C CA . ASN A 1 175 ? 25.628 3.957 -15.172 1.00 84.31 175 ASN A CA 1
ATOM 1325 C C . ASN A 1 175 ? 25.182 2.494 -15.316 1.00 84.31 175 ASN A C 1
ATOM 1327 O O . ASN A 1 175 ? 25.287 1.736 -14.353 1.00 84.31 175 ASN A O 1
ATOM 1331 N N . VAL A 1 176 ? 24.701 2.090 -16.497 1.00 81.00 176 VAL A N 1
ATOM 1332 C CA . VAL A 1 176 ? 24.281 0.704 -16.767 1.00 81.00 176 VAL A CA 1
ATOM 1333 C C . VAL A 1 176 ? 25.473 -0.253 -16.732 1.00 81.00 176 VAL A C 1
ATOM 1335 O O . VAL A 1 176 ? 25.368 -1.338 -16.163 1.00 81.00 176 VAL A O 1
ATOM 1338 N N . TYR A 1 177 ? 26.613 0.145 -17.298 1.00 73.12 177 TYR A N 1
ATOM 1339 C CA . TYR A 1 177 ? 27.787 -0.725 -17.435 1.00 73.12 177 TYR A CA 1
ATOM 1340 C C . TYR A 1 177 ? 28.876 -0.484 -16.383 1.00 73.12 177 TYR A C 1
ATOM 1342 O O . TYR A 1 177 ? 29.935 -1.109 -16.432 1.00 73.12 177 TYR A O 1
ATOM 1350 N N . ARG A 1 178 ? 28.611 0.372 -15.388 1.00 67.62 178 ARG A N 1
ATOM 1351 C CA . ARG A 1 178 ? 29.561 0.735 -14.325 1.00 67.62 178 ARG A CA 1
ATOM 1352 C C . ARG A 1 178 ? 30.080 -0.463 -13.525 1.00 67.62 178 ARG A C 1
ATOM 1354 O O . ARG A 1 178 ? 31.220 -0.428 -13.073 1.00 67.62 178 ARG A O 1
ATOM 1361 N N . ASN A 1 179 ? 29.246 -1.492 -13.363 1.00 58.75 179 ASN A N 1
ATOM 1362 C CA . ASN A 1 179 ? 29.516 -2.678 -12.544 1.00 58.75 179 ASN A CA 1
ATOM 1363 C C . ASN A 1 179 ? 29.665 -3.972 -13.369 1.00 58.75 179 ASN A C 1
ATOM 1365 O O . ASN A 1 179 ? 29.665 -5.054 -12.791 1.00 58.75 179 ASN A O 1
ATOM 1369 N N . ALA A 1 180 ? 29.741 -3.889 -14.701 1.00 63.16 180 ALA A N 1
ATOM 1370 C CA . ALA A 1 180 ? 29.946 -5.071 -15.536 1.00 63.16 180 ALA A CA 1
ATOM 1371 C C . ALA A 1 180 ? 31.402 -5.569 -15.425 1.00 63.16 180 ALA A C 1
ATOM 1373 O O . ALA A 1 180 ? 32.330 -4.758 -15.413 1.00 63.16 180 ALA A O 1
ATOM 1374 N N . ASP A 1 181 ? 31.607 -6.894 -15.399 1.00 49.88 181 ASP A N 1
ATOM 1375 C CA . ASP A 1 181 ? 32.931 -7.545 -15.278 1.00 49.88 181 ASP A CA 1
ATOM 1376 C C . ASP A 1 181 ? 33.935 -7.113 -16.369 1.00 49.88 181 ASP A C 1
ATOM 1378 O O . ASP A 1 181 ? 35.150 -7.226 -16.200 1.00 49.88 181 ASP A O 1
ATOM 1382 N N . GLN A 1 182 ? 33.437 -6.580 -17.490 1.00 55.41 182 GLN A N 1
ATOM 1383 C CA . GLN A 1 182 ? 34.212 -5.863 -18.498 1.00 55.41 182 GLN A CA 1
ATOM 1384 C C . GLN A 1 182 ? 33.550 -4.506 -18.744 1.00 55.41 182 GLN A C 1
ATOM 1386 O O . GLN A 1 182 ? 32.412 -4.440 -19.203 1.00 55.41 182 GLN A O 1
ATOM 1391 N N . ARG A 1 183 ? 34.258 -3.409 -18.446 1.00 59.00 183 ARG A N 1
ATOM 1392 C CA . ARG A 1 183 ? 33.775 -2.055 -18.744 1.00 59.00 183 ARG A CA 1
ATOM 1393 C C . ARG A 1 183 ? 33.764 -1.852 -20.260 1.00 59.00 183 ARG A C 1
ATOM 1395 O O . ARG A 1 183 ? 34.805 -1.581 -20.856 1.00 59.00 183 ARG A O 1
ATOM 1402 N N . GLU A 1 184 ? 32.602 -2.005 -20.882 1.00 70.75 184 GLU A N 1
ATOM 1403 C CA . GLU A 1 184 ? 32.429 -1.736 -22.309 1.00 70.75 184 GLU A CA 1
ATOM 1404 C C . GLU A 1 184 ? 32.484 -0.226 -22.582 1.00 70.75 184 GLU A C 1
ATOM 1406 O O . GLU A 1 184 ? 31.850 0.575 -21.894 1.00 70.75 184 GLU A O 1
ATOM 1411 N N . GLN A 1 185 ? 33.261 0.180 -23.588 1.00 84.25 185 GLN A N 1
ATOM 1412 C CA . GLN A 1 185 ? 33.416 1.589 -23.951 1.00 84.25 185 GLN A CA 1
ATOM 1413 C C . GLN A 1 185 ? 32.150 2.125 -24.631 1.00 84.25 185 GLN A C 1
ATOM 1415 O O . GLN A 1 185 ? 31.580 1.477 -25.515 1.00 84.25 185 GLN A O 1
ATOM 1420 N N . THR A 1 186 ? 31.734 3.330 -24.230 1.00 94.06 186 THR A N 1
ATOM 1421 C CA . THR A 1 186 ? 30.644 4.075 -24.874 1.00 94.06 186 THR A CA 1
ATOM 1422 C C . THR A 1 186 ? 31.225 5.068 -25.873 1.00 94.06 186 THR A C 1
ATOM 1424 O O . THR A 1 186 ? 31.995 5.950 -25.492 1.00 94.06 186 THR A O 1
ATOM 1427 N N . GLY A 1 187 ? 30.851 4.928 -27.144 1.00 96.62 187 GLY A N 1
ATOM 1428 C CA . GLY A 1 187 ? 31.203 5.861 -28.208 1.00 96.62 187 GLY A CA 1
ATOM 1429 C C . GLY A 1 187 ? 30.137 6.930 -28.396 1.00 96.62 187 GLY A C 1
ATOM 1430 O O . GLY A 1 187 ? 28.947 6.630 -28.413 1.00 96.62 187 GLY A O 1
ATOM 1431 N N . VAL A 1 188 ? 30.556 8.175 -28.577 1.00 97.69 188 VAL A N 1
ATOM 1432 C CA . VAL A 1 188 ? 29.683 9.335 -28.758 1.00 97.69 188 VAL A CA 1
ATOM 1433 C C . VAL A 1 188 ? 30.043 10.043 -30.058 1.00 97.69 188 VAL A C 1
ATOM 1435 O O . VAL A 1 188 ? 31.202 10.398 -30.289 1.00 97.69 188 VAL A O 1
ATOM 1438 N N . LEU A 1 189 ? 29.050 10.272 -30.918 1.00 97.38 189 LEU A N 1
ATOM 1439 C CA . LEU A 1 189 ? 29.230 11.077 -32.123 1.00 97.38 189 LEU A CA 1
ATOM 1440 C C . LEU A 1 189 ? 29.169 12.573 -31.783 1.00 97.38 189 LEU A C 1
ATOM 1442 O O . LEU A 1 189 ? 28.163 13.073 -31.279 1.00 97.38 189 LEU A O 1
ATOM 1446 N N . ASN A 1 190 ? 30.239 13.293 -32.109 1.00 95.19 190 ASN A N 1
ATOM 1447 C CA . ASN A 1 190 ? 30.324 14.744 -32.036 1.00 95.19 190 ASN A CA 1
ATOM 1448 C C . ASN A 1 190 ? 30.145 15.376 -33.430 1.00 95.19 190 ASN A C 1
ATOM 1450 O O . ASN A 1 190 ? 30.898 15.083 -34.366 1.00 95.19 190 ASN A O 1
ATOM 1454 N N . PHE A 1 191 ? 29.161 16.272 -33.552 1.00 88.69 191 PHE A N 1
ATOM 1455 C CA . PHE A 1 191 ? 28.810 17.000 -34.777 1.00 88.69 191 PHE A CA 1
ATOM 1456 C C . PHE A 1 191 ? 29.773 18.161 -35.028 1.00 88.69 191 PHE A C 1
ATOM 1458 O O . PHE A 1 191 ? 29.398 19.322 -34.905 1.00 88.69 191 PHE A O 1
ATOM 1465 N N . ALA A 1 192 ? 31.022 17.832 -35.338 1.00 82.94 192 ALA A N 1
ATOM 1466 C CA . ALA A 1 192 ? 32.112 18.790 -35.304 1.00 82.94 192 ALA A CA 1
ATOM 1467 C C . ALA A 1 192 ? 31.997 19.889 -36.364 1.00 82.94 192 ALA A C 1
ATOM 1469 O O . ALA A 1 192 ? 31.724 19.632 -37.542 1.00 82.94 192 ALA A O 1
ATOM 1470 N N . S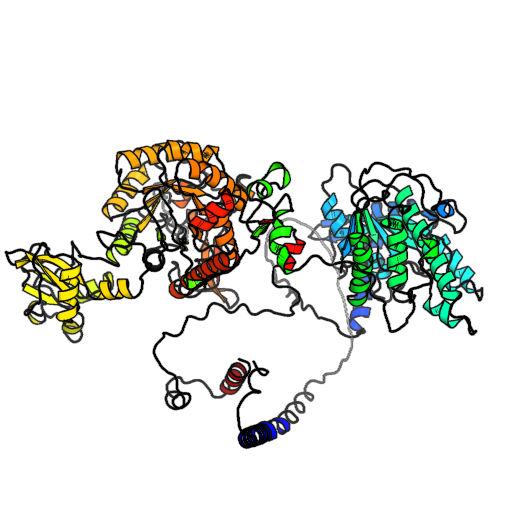ER A 1 193 ? 32.323 21.110 -35.961 1.00 87.50 193 SER A N 1
ATOM 1471 C CA . SER A 1 193 ? 32.658 22.194 -36.864 1.00 87.50 193 SER A CA 1
ATOM 1472 C C . SER A 1 193 ? 33.857 21.793 -37.718 1.00 87.50 193 SER A C 1
ATOM 1474 O O . SER A 1 193 ? 34.872 21.304 -37.222 1.00 87.50 193 SER A O 1
ATOM 1476 N N . ALA A 1 194 ? 33.766 22.027 -39.027 1.00 85.25 194 ALA A N 1
ATOM 1477 C CA . ALA A 1 194 ? 34.855 21.708 -39.944 1.00 85.25 194 ALA A CA 1
ATOM 1478 C C . ALA A 1 194 ? 36.111 22.562 -39.686 1.00 85.25 194 ALA A C 1
ATOM 1480 O O . ALA A 1 194 ? 37.217 22.145 -40.023 1.00 85.25 194 ALA A O 1
ATOM 1481 N N . THR A 1 195 ? 35.958 23.754 -39.098 1.00 84.81 195 THR A N 1
ATOM 1482 C CA . THR A 1 195 ? 37.029 24.763 -39.040 1.00 84.81 195 THR A CA 1
ATOM 1483 C C . THR A 1 195 ? 37.373 25.268 -37.648 1.00 84.81 195 THR A C 1
ATOM 1485 O O . THR A 1 195 ? 38.470 25.789 -37.462 1.00 84.81 195 THR A O 1
ATOM 1488 N N . VAL A 1 196 ? 36.496 25.099 -36.657 1.00 89.69 196 VAL A N 1
ATOM 1489 C CA . VAL A 1 196 ? 36.721 25.626 -35.304 1.00 89.69 196 VAL A CA 1
ATOM 1490 C C . VAL A 1 196 ? 36.671 24.490 -34.284 1.00 89.69 196 VAL A C 1
ATOM 1492 O O . VAL A 1 196 ? 35.595 23.939 -34.071 1.00 89.69 196 VAL A O 1
ATOM 1495 N N . PRO A 1 197 ? 37.788 24.151 -33.611 1.00 92.56 197 PRO A N 1
ATOM 1496 C CA . PRO A 1 197 ? 37.790 23.125 -32.573 1.00 92.56 197 PRO A CA 1
ATOM 1497 C C . PRO A 1 197 ? 36.802 23.418 -31.438 1.00 92.56 197 PRO A C 1
ATOM 1499 O O . PRO A 1 197 ? 36.939 24.421 -30.733 1.00 92.56 197 PRO A O 1
ATOM 1502 N N . GLY A 1 198 ? 35.829 22.520 -31.246 1.00 89.62 198 GLY A N 1
ATOM 1503 C CA . GLY A 1 198 ? 34.763 22.662 -30.250 1.00 89.62 198 GLY A CA 1
ATOM 1504 C C . GLY A 1 198 ? 33.682 23.677 -30.634 1.00 89.62 198 GLY A C 1
ATOM 1505 O O . GLY A 1 198 ? 32.913 24.095 -29.771 1.00 89.62 198 GLY A O 1
ATOM 1506 N N . GLY A 1 199 ? 33.644 24.118 -31.892 1.00 90.75 199 GLY A N 1
ATOM 1507 C CA . GLY A 1 199 ? 32.638 25.045 -32.395 1.00 90.75 199 GLY A CA 1
ATOM 1508 C C . GLY A 1 199 ? 32.643 26.403 -31.687 1.00 90.75 199 GLY A C 1
ATOM 1509 O O . GLY A 1 199 ? 33.683 26.966 -31.330 1.00 90.75 199 GLY A O 1
ATOM 1510 N N . GLY A 1 200 ? 31.453 26.962 -31.481 1.00 90.50 200 GLY A N 1
ATOM 1511 C CA . GLY A 1 200 ? 31.250 28.268 -30.857 1.00 90.50 200 GLY A CA 1
ATOM 1512 C C . GLY A 1 200 ? 31.240 28.257 -29.325 1.00 90.50 200 GLY A C 1
ATOM 1513 O O . GLY A 1 200 ? 30.735 29.213 -28.731 1.00 90.50 200 GLY A O 1
ATOM 1514 N N . PHE A 1 201 ? 31.748 27.212 -28.660 1.00 93.38 201 PHE A N 1
ATOM 1515 C CA . PHE A 1 201 ? 31.472 26.980 -27.235 1.00 93.38 201 PHE A CA 1
ATOM 1516 C C . PHE A 1 201 ? 31.975 28.097 -26.313 1.00 93.38 201 PHE A C 1
ATOM 1518 O O . PHE A 1 201 ? 31.284 28.464 -25.364 1.00 93.38 201 PHE A O 1
ATOM 1525 N N . LYS A 1 202 ? 33.122 28.708 -26.649 1.00 92.25 202 LYS A N 1
ATOM 1526 C CA . LYS A 1 202 ? 33.693 29.876 -25.948 1.00 92.25 202 LYS A CA 1
ATOM 1527 C C . LYS A 1 202 ? 32.864 31.151 -26.109 1.00 92.25 202 LYS A C 1
ATOM 1529 O O . LYS A 1 202 ? 33.006 32.089 -25.335 1.00 92.25 202 LYS A O 1
ATOM 1534 N N . ASN A 1 203 ? 32.015 31.198 -27.131 1.00 91.62 203 ASN A N 1
ATOM 1535 C CA . ASN A 1 203 ? 31.154 32.334 -27.449 1.00 91.62 203 ASN A CA 1
ATOM 1536 C C . ASN A 1 203 ? 29.700 32.094 -27.009 1.00 91.62 203 ASN A C 1
ATOM 1538 O O . ASN A 1 203 ? 28.810 32.840 -27.429 1.00 91.62 203 ASN A O 1
ATOM 1542 N N . GLY A 1 204 ? 29.459 31.050 -26.205 1.00 87.50 204 GLY A N 1
ATOM 1543 C CA . GLY A 1 204 ? 28.144 30.695 -25.677 1.00 87.50 204 GLY A CA 1
ATOM 1544 C C . GLY A 1 204 ? 27.191 30.070 -26.700 1.00 87.50 204 GLY A C 1
ATOM 1545 O O . GLY A 1 204 ? 25.983 30.183 -26.529 1.00 87.50 204 GLY A O 1
ATOM 1546 N N . ALA A 1 205 ? 27.696 29.463 -27.782 1.00 88.06 205 ALA A N 1
ATOM 1547 C CA . ALA A 1 205 ? 26.837 28.727 -28.714 1.00 88.06 205 ALA A CA 1
ATOM 1548 C C . ALA A 1 205 ? 26.295 27.442 -28.063 1.00 88.06 205 ALA A C 1
ATOM 1550 O O . ALA A 1 205 ? 27.018 26.770 -27.330 1.00 88.06 205 ALA A O 1
ATOM 1551 N N . ASP A 1 206 ? 25.032 27.110 -28.321 1.00 85.88 206 ASP A N 1
ATOM 1552 C CA . ASP A 1 206 ? 24.298 26.056 -27.607 1.00 85.88 206 ASP A CA 1
ATOM 1553 C C . ASP A 1 206 ? 23.858 24.923 -28.541 1.00 85.88 206 ASP A C 1
ATOM 1555 O O . ASP A 1 206 ? 22.674 24.624 -28.682 1.00 85.88 206 ASP A O 1
ATOM 1559 N N . ALA A 1 207 ? 24.819 24.334 -29.252 1.00 86.81 207 ALA A N 1
ATOM 1560 C CA . ALA A 1 207 ? 24.608 23.087 -29.972 1.00 86.81 207 ALA A CA 1
ATOM 1561 C C . ALA A 1 207 ? 25.379 21.945 -29.295 1.00 86.81 207 ALA A C 1
ATOM 1563 O O . ALA A 1 207 ? 26.124 22.127 -28.328 1.00 86.81 207 ALA A O 1
ATOM 1564 N N . GLN A 1 208 ? 25.123 20.726 -29.765 1.00 84.12 208 GLN A N 1
ATOM 1565 C CA . GLN A 1 208 ? 25.614 19.519 -29.113 1.00 84.12 208 GLN A CA 1
ATOM 1566 C C . GLN A 1 208 ? 27.144 19.443 -29.066 1.00 84.12 208 GLN A C 1
ATOM 1568 O O . GLN A 1 208 ? 27.686 19.007 -28.053 1.00 84.12 208 GLN A O 1
ATOM 1573 N N . GLU A 1 209 ? 27.837 19.876 -30.124 1.00 89.25 209 GLU A N 1
ATOM 1574 C CA . GLU A 1 209 ? 29.304 19.934 -30.125 1.00 89.25 209 GLU A CA 1
ATOM 1575 C C . GLU A 1 209 ? 29.811 20.810 -28.984 1.00 89.25 209 GLU A C 1
ATOM 1577 O O . GLU A 1 209 ? 30.688 20.411 -28.214 1.00 89.25 209 GLU A O 1
ATOM 1582 N N . GLU A 1 210 ? 29.222 21.993 -28.848 1.00 92.88 210 GLU A N 1
ATOM 1583 C CA . GLU A 1 210 ? 29.608 22.941 -27.827 1.00 92.88 210 GLU A CA 1
ATOM 1584 C C . GLU A 1 210 ? 29.274 22.457 -26.416 1.00 92.88 210 GLU A C 1
ATOM 1586 O O . GLU A 1 210 ? 30.045 22.741 -25.498 1.00 92.88 210 GLU A O 1
ATOM 1591 N N . SER A 1 211 ? 28.178 21.710 -26.232 1.00 92.31 211 SER A N 1
ATOM 1592 C CA . SER A 1 211 ? 27.859 21.071 -24.946 1.00 92.31 211 SER A CA 1
ATOM 1593 C C . SER A 1 211 ? 28.928 20.038 -24.571 1.00 92.31 211 SER A C 1
ATOM 1595 O O . SER A 1 211 ? 29.515 20.114 -23.491 1.00 92.31 211 SER A O 1
ATOM 1597 N N . ILE A 1 212 ? 29.296 19.139 -25.494 1.00 94.44 212 ILE A N 1
ATOM 1598 C CA . ILE A 1 212 ? 30.341 18.135 -25.236 1.00 94.44 212 ILE A CA 1
ATOM 1599 C C . ILE A 1 212 ? 31.687 18.820 -24.951 1.00 94.44 212 ILE A C 1
ATOM 1601 O O . ILE A 1 212 ? 32.387 18.432 -24.014 1.00 94.44 212 ILE A O 1
ATOM 1605 N N . ALA A 1 213 ? 32.047 19.868 -25.698 1.00 94.81 213 ALA A N 1
ATOM 1606 C CA . ALA A 1 213 ? 33.275 20.629 -25.468 1.00 94.81 213 ALA A CA 1
ATOM 1607 C C . ALA A 1 213 ? 33.279 21.385 -24.123 1.00 94.81 213 ALA A C 1
ATOM 1609 O O . ALA A 1 213 ? 34.328 21.464 -23.481 1.00 94.81 213 ALA A O 1
ATOM 1610 N N . ARG A 1 214 ? 32.130 21.914 -23.674 1.00 95.38 214 ARG A N 1
ATOM 1611 C CA . ARG A 1 214 ? 31.974 22.585 -22.367 1.00 95.38 214 ARG A CA 1
ATOM 1612 C C . ARG A 1 214 ? 31.941 21.635 -21.179 1.00 95.38 214 ARG A C 1
ATOM 1614 O O . ARG A 1 214 ? 32.188 22.086 -20.067 1.00 95.38 214 ARG A O 1
ATOM 1621 N N . SER A 1 215 ? 31.636 20.363 -21.389 1.00 96.50 215 SER A N 1
ATOM 1622 C CA . SER A 1 215 ? 31.391 19.435 -20.283 1.00 96.50 215 SER A CA 1
ATOM 1623 C C . SER A 1 215 ? 32.429 18.326 -20.156 1.00 96.50 215 SER A C 1
ATOM 1625 O O . SER A 1 215 ? 32.269 17.436 -19.318 1.00 96.50 215 SER A O 1
ATOM 1627 N N . SER A 1 216 ? 33.496 18.359 -20.963 1.00 96.75 216 SER A N 1
ATOM 1628 C CA . SER A 1 216 ? 34.472 17.270 -21.028 1.00 96.75 216 SER A CA 1
ATOM 1629 C C . SER A 1 216 ? 35.906 17.700 -21.359 1.00 96.75 216 SER A C 1
ATOM 1631 O O . SER A 1 216 ? 36.199 18.862 -21.642 1.00 96.75 216 SER A O 1
ATOM 1633 N N . THR A 1 217 ? 36.823 16.729 -21.370 1.00 96.38 217 THR A N 1
ATOM 1634 C CA . THR A 1 217 ? 38.208 16.896 -21.843 1.00 96.38 217 THR A CA 1
ATOM 1635 C C . THR A 1 217 ? 38.353 16.862 -23.374 1.00 96.38 217 THR A C 1
ATOM 1637 O O . THR A 1 217 ? 39.479 16.817 -23.875 1.00 96.38 217 THR A O 1
ATOM 1640 N N . LEU A 1 218 ? 37.253 16.919 -24.141 1.00 96.44 218 LEU A N 1
ATOM 1641 C CA . LEU A 1 218 ? 37.282 16.865 -25.607 1.00 96.44 218 LEU A CA 1
ATOM 1642 C C . LEU A 1 218 ? 38.067 18.026 -26.226 1.00 96.44 218 LEU A C 1
ATOM 1644 O O . LEU A 1 218 ? 38.838 17.819 -27.159 1.00 96.44 218 LEU A O 1
ATOM 1648 N N . TYR A 1 219 ? 37.894 19.251 -25.725 1.00 96.00 219 TYR A N 1
ATOM 1649 C CA . TYR A 1 219 ? 38.523 20.424 -26.337 1.00 96.00 219 TYR A CA 1
ATOM 1650 C C . TYR A 1 219 ? 40.066 20.317 -26.389 1.00 96.00 219 TYR A C 1
ATOM 1652 O O . TYR A 1 219 ? 40.629 20.476 -27.472 1.00 96.00 219 TYR A O 1
ATOM 1660 N N . PRO A 1 220 ? 40.778 19.958 -25.300 1.00 95.06 220 PRO A N 1
ATOM 1661 C CA . PRO A 1 220 ? 42.205 19.638 -25.362 1.00 95.06 220 PRO A CA 1
ATOM 1662 C C . PRO A 1 220 ? 42.571 18.550 -26.380 1.00 95.06 220 PRO A C 1
ATOM 1664 O O . PRO A 1 220 ? 43.603 18.681 -27.039 1.00 95.06 220 PRO A O 1
ATOM 1667 N N . ALA A 1 221 ? 41.743 17.510 -26.535 1.00 95.38 221 ALA A N 1
ATOM 1668 C CA . ALA A 1 221 ? 41.962 16.436 -27.507 1.00 95.38 221 ALA A CA 1
ATOM 1669 C C . ALA A 1 221 ? 41.870 16.953 -28.957 1.00 95.38 221 ALA A C 1
ATOM 1671 O O . ALA A 1 221 ? 42.730 16.644 -29.786 1.00 95.38 221 ALA A O 1
ATOM 1672 N N . LEU A 1 222 ? 40.905 17.835 -29.242 1.00 95.56 222 LEU A N 1
ATOM 1673 C CA . LEU A 1 222 ? 40.759 18.505 -30.541 1.00 95.56 222 LEU A CA 1
ATOM 1674 C C . LEU A 1 222 ? 41.884 19.511 -30.841 1.00 95.56 222 LEU A C 1
ATOM 1676 O O . LEU A 1 222 ? 42.117 19.842 -32.002 1.00 95.56 222 LEU A O 1
ATOM 1680 N N . MET A 1 223 ? 42.597 19.973 -29.813 1.00 94.38 223 MET A N 1
ATOM 1681 C CA . MET A 1 223 ? 43.774 20.841 -29.937 1.00 94.38 223 MET A CA 1
ATOM 1682 C C . MET A 1 223 ? 45.088 20.063 -30.133 1.00 94.38 223 MET A C 1
ATOM 1684 O O . MET A 1 223 ? 46.148 20.678 -30.252 1.00 94.38 223 MET A O 1
ATOM 1688 N N . SER A 1 224 ? 45.047 18.726 -30.164 1.00 94.25 224 SER A N 1
ATOM 1689 C CA . SER A 1 224 ? 46.225 17.887 -30.414 1.00 94.25 224 SER A CA 1
ATOM 1690 C C . SER A 1 224 ? 46.811 18.098 -31.818 1.00 94.25 224 SER A C 1
ATOM 1692 O O . SER A 1 224 ? 46.142 18.556 -32.751 1.00 94.25 224 SER A O 1
ATOM 1694 N N . SER A 1 225 ? 48.084 17.731 -31.992 1.00 92.19 225 SER A N 1
ATOM 1695 C CA . SER A 1 225 ? 48.767 17.796 -33.291 1.00 92.19 225 SER A CA 1
ATOM 1696 C C . SER A 1 225 ? 48.051 16.964 -34.363 1.00 92.19 225 SER A C 1
ATOM 1698 O O . SER A 1 225 ? 47.927 17.432 -35.498 1.00 92.19 225 SER A O 1
ATOM 1700 N N . GLU A 1 226 ? 47.530 15.788 -34.001 1.00 93.56 226 GLU A N 1
ATOM 1701 C CA . GLU A 1 226 ? 46.760 14.911 -34.889 1.00 93.56 226 GLU A CA 1
ATOM 1702 C C . GLU A 1 226 ? 45.421 15.537 -35.285 1.00 93.56 226 GLU A C 1
ATOM 1704 O O . GLU A 1 226 ? 45.166 15.716 -36.477 1.00 93.56 226 GLU A O 1
ATOM 1709 N N . ALA A 1 227 ? 44.611 15.976 -34.317 1.00 93.12 227 ALA A N 1
ATOM 1710 C CA . ALA A 1 227 ? 43.332 16.634 -34.593 1.00 93.12 227 ALA A CA 1
ATOM 1711 C C . ALA A 1 227 ? 43.496 17.916 -35.431 1.00 93.12 227 ALA A C 1
ATOM 1713 O O . ALA A 1 227 ? 42.675 18.196 -36.306 1.00 93.12 227 ALA A O 1
ATOM 1714 N N . SER A 1 228 ? 44.596 18.663 -35.253 1.00 91.81 228 SER A N 1
ATOM 1715 C CA . SER A 1 228 ? 44.874 19.880 -36.031 1.00 91.81 228 SER A CA 1
ATOM 1716 C C . SER A 1 228 ? 44.928 19.643 -37.548 1.00 91.81 228 SER A C 1
ATOM 1718 O O . SER A 1 228 ? 44.670 20.567 -38.322 1.00 91.81 228 SER A O 1
ATOM 1720 N N . LYS A 1 229 ? 45.241 18.415 -37.995 1.00 93.94 229 LYS A N 1
ATOM 1721 C CA . LYS A 1 229 ? 45.281 18.049 -39.421 1.00 93.94 229 LYS A CA 1
ATOM 1722 C C . LYS A 1 229 ? 43.897 18.145 -40.065 1.00 93.94 229 LYS A C 1
ATOM 1724 O O . LYS A 1 229 ? 43.802 18.619 -41.195 1.00 93.94 229 LYS A O 1
ATOM 1729 N N . PHE A 1 230 ? 42.842 17.777 -39.335 1.00 93.56 230 PHE A N 1
ATOM 1730 C CA . PHE A 1 230 ? 41.452 17.887 -39.787 1.00 93.56 230 PHE A CA 1
ATOM 1731 C C . PHE A 1 230 ? 41.059 19.343 -40.052 1.00 93.56 230 PHE A C 1
ATOM 1733 O O . PHE A 1 230 ? 40.556 19.658 -41.128 1.00 93.56 230 PHE A O 1
ATOM 1740 N N . TYR A 1 231 ? 41.340 20.246 -39.111 1.00 91.81 231 TYR A N 1
ATOM 1741 C CA . TYR A 1 231 ? 40.977 21.658 -39.256 1.00 91.81 231 TYR A CA 1
ATOM 1742 C C . TYR A 1 231 ? 41.800 22.347 -40.352 1.00 91.81 231 TYR A C 1
ATOM 1744 O O . TYR A 1 231 ? 41.245 23.062 -41.178 1.00 91.81 231 TYR A O 1
ATOM 1752 N N . LYS A 1 232 ? 43.109 22.057 -40.446 1.00 90.00 232 LYS A N 1
ATOM 1753 C CA . LYS A 1 232 ? 43.976 22.566 -41.528 1.00 90.00 232 LYS A CA 1
ATOM 1754 C C . LYS A 1 232 ? 43.521 22.113 -42.916 1.00 90.00 232 LYS A C 1
ATOM 1756 O O . LYS A 1 232 ? 43.677 22.862 -43.876 1.00 90.00 232 LYS A O 1
ATOM 1761 N N . LEU A 1 233 ? 43.009 20.886 -43.041 1.00 89.19 233 LEU A N 1
ATOM 1762 C CA . LEU A 1 233 ? 42.471 20.377 -44.302 1.00 89.19 233 LEU A CA 1
ATOM 1763 C C . LEU A 1 233 ? 41.264 21.209 -44.750 1.00 89.19 233 LEU A C 1
ATOM 1765 O O . LEU A 1 233 ? 41.239 21.690 -45.881 1.00 89.19 233 LEU A O 1
ATOM 1769 N N . HIS A 1 234 ? 40.293 21.401 -43.860 1.00 86.94 234 HIS A N 1
ATOM 1770 C CA . HIS A 1 234 ? 39.047 22.092 -44.185 1.00 86.94 234 HIS A CA 1
ATOM 1771 C C . HIS A 1 234 ? 39.215 23.607 -44.331 1.00 86.94 234 HIS A C 1
ATOM 1773 O O . HIS A 1 234 ? 38.533 24.202 -45.160 1.00 86.94 234 HIS A O 1
ATOM 1779 N N . ASP A 1 235 ? 40.156 24.217 -43.610 1.00 83.62 235 ASP A N 1
ATOM 1780 C CA . ASP A 1 235 ? 40.537 25.622 -43.794 1.00 83.62 235 ASP A CA 1
ATOM 1781 C C . ASP A 1 235 ? 41.069 25.872 -45.219 1.00 83.62 235 ASP A C 1
ATOM 1783 O O . ASP A 1 235 ? 40.593 26.753 -45.930 1.00 83.62 235 ASP A O 1
ATOM 1787 N N . ARG A 1 236 ? 41.953 24.996 -45.724 1.00 74.81 236 ARG A N 1
ATOM 1788 C CA . ARG A 1 236 ? 42.451 25.066 -47.114 1.00 74.81 236 ARG A CA 1
ATOM 1789 C C . ARG A 1 236 ? 41.361 24.831 -48.161 1.00 74.81 236 ARG A C 1
ATOM 1791 O O . ARG A 1 236 ? 41.435 25.399 -49.250 1.00 74.81 236 ARG A O 1
ATOM 1798 N N . MET A 1 237 ? 40.370 23.991 -47.857 1.00 72.62 237 MET A N 1
ATOM 1799 C CA . MET A 1 237 ? 39.226 23.748 -48.743 1.00 72.62 237 MET A CA 1
ATOM 1800 C C . MET A 1 237 ? 38.300 24.963 -48.851 1.00 72.62 237 MET A C 1
ATOM 1802 O O . MET A 1 237 ? 37.579 25.070 -49.843 1.00 72.62 237 MET A O 1
ATOM 1806 N N . GLN A 1 238 ? 38.353 25.913 -47.904 1.00 60.44 238 GLN A N 1
ATOM 1807 C CA . GLN A 1 238 ? 37.472 27.078 -47.950 1.00 60.44 238 GLN A CA 1
ATOM 1808 C C . GLN A 1 238 ? 37.685 27.978 -49.179 1.00 60.44 238 GLN A C 1
ATOM 1810 O O . GLN A 1 238 ? 36.788 28.730 -49.555 1.00 60.44 238 GLN A O 1
ATOM 1815 N N . HIS A 1 239 ? 38.839 27.874 -49.841 1.00 56.41 239 HIS A N 1
ATOM 1816 C CA . HIS A 1 239 ? 39.185 28.675 -51.015 1.00 56.41 239 HIS A CA 1
ATOM 1817 C C . HIS A 1 239 ? 38.732 28.076 -52.362 1.00 56.41 239 HIS A C 1
ATOM 1819 O O . HIS A 1 239 ? 38.984 28.682 -53.403 1.00 56.41 239 HIS A O 1
ATOM 1825 N N . LYS A 1 240 ? 38.055 26.915 -52.382 1.00 57.84 240 LYS A N 1
ATOM 1826 C CA . LYS A 1 240 ? 37.552 26.272 -53.612 1.00 57.84 240 LYS A CA 1
ATOM 1827 C C . LYS A 1 240 ? 36.018 26.323 -53.690 1.00 57.84 240 LYS A C 1
ATOM 1829 O O . LYS A 1 240 ? 35.327 25.732 -52.866 1.00 57.84 240 LYS A O 1
ATOM 1834 N N . GLN A 1 241 ? 35.488 26.994 -54.719 1.00 50.12 241 GLN A N 1
ATOM 1835 C CA . GLN A 1 241 ? 34.076 27.413 -54.860 1.00 50.12 241 GLN A CA 1
ATOM 1836 C C . GLN A 1 241 ? 32.999 26.300 -54.882 1.00 50.12 241 GLN A C 1
ATOM 1838 O O . GLN A 1 241 ? 31.826 26.622 -54.707 1.00 50.12 241 GLN A O 1
ATOM 1843 N N . HIS A 1 242 ? 33.347 25.019 -55.067 1.00 50.72 242 HIS A N 1
ATOM 1844 C CA . HIS A 1 242 ? 32.371 23.909 -55.108 1.00 50.72 242 HIS A CA 1
ATOM 1845 C C . HIS A 1 242 ? 32.600 22.797 -54.064 1.00 50.72 242 HIS A C 1
ATOM 1847 O O . HIS A 1 242 ? 31.682 22.033 -53.791 1.00 50.72 242 HIS A O 1
ATOM 1853 N N . GLU A 1 243 ? 33.769 22.733 -53.417 1.00 58.00 243 GLU A N 1
ATOM 1854 C CA . GLU A 1 243 ? 34.111 21.674 -52.443 1.00 58.00 243 GLU A CA 1
ATOM 1855 C C . GLU A 1 243 ? 33.829 22.078 -50.979 1.00 58.00 243 GLU A C 1
ATOM 1857 O O . GLU A 1 243 ? 33.778 21.221 -50.097 1.00 58.00 243 GLU A O 1
ATOM 1862 N N . HIS A 1 244 ? 33.615 23.374 -50.700 1.00 65.75 244 HIS A N 1
ATOM 1863 C CA . HIS A 1 244 ? 33.488 23.904 -49.330 1.00 65.75 244 HIS A CA 1
ATOM 1864 C C . HIS A 1 244 ? 32.307 23.302 -48.556 1.00 65.75 244 HIS A C 1
ATOM 1866 O O . HIS A 1 244 ? 32.459 22.909 -47.403 1.00 65.75 244 HIS A O 1
ATOM 1872 N N . SER A 1 245 ? 31.134 23.188 -49.181 1.00 74.38 245 SER A N 1
ATOM 1873 C CA . SER A 1 245 ? 29.888 22.892 -48.459 1.00 74.38 245 SER A CA 1
ATOM 1874 C C . SER A 1 245 ? 29.637 21.400 -48.202 1.00 74.38 245 SER A C 1
ATOM 1876 O O . SER A 1 245 ? 28.816 21.062 -47.349 1.00 74.38 245 SER A O 1
ATOM 1878 N N . PHE A 1 246 ? 30.347 20.503 -48.891 1.00 81.25 246 PHE A N 1
ATOM 1879 C CA . PHE A 1 246 ? 30.268 19.058 -48.642 1.00 81.25 246 PHE A CA 1
ATOM 1880 C C . PHE A 1 246 ? 31.182 18.610 -47.499 1.00 81.25 246 PHE A C 1
ATOM 1882 O O . PHE A 1 246 ? 30.834 17.669 -46.777 1.00 81.25 246 PHE A O 1
ATOM 1889 N N . TYR A 1 247 ? 32.297 19.320 -47.295 1.00 85.75 247 TYR A N 1
ATOM 1890 C CA . TYR A 1 247 ? 33.420 18.918 -46.444 1.00 85.75 247 TYR A CA 1
ATOM 1891 C C . TYR A 1 247 ? 33.996 17.541 -46.816 1.00 85.75 247 TYR A C 1
ATOM 1893 O O . TYR A 1 247 ? 33.393 16.745 -47.534 1.00 85.75 247 TYR A O 1
ATOM 1901 N N . SER A 1 248 ? 35.198 17.241 -46.329 1.00 87.88 248 SER A N 1
ATOM 1902 C CA . SER A 1 248 ? 35.839 15.954 -46.601 1.00 87.88 248 SER A CA 1
ATOM 1903 C C . SER A 1 248 ? 35.288 14.832 -45.707 1.00 87.88 248 SER A C 1
ATOM 1905 O O . SER A 1 248 ? 34.639 15.083 -44.693 1.00 87.88 248 SER A O 1
ATOM 1907 N N . HIS A 1 249 ? 35.598 13.572 -46.028 1.00 90.88 249 HIS A N 1
ATOM 1908 C CA . HIS A 1 249 ? 35.301 12.423 -45.154 1.00 90.88 249 HIS A CA 1
ATOM 1909 C C . HIS A 1 249 ? 36.324 12.217 -44.026 1.00 90.88 249 HIS A C 1
ATOM 1911 O O . HIS A 1 249 ? 36.423 11.111 -43.488 1.00 90.88 249 HIS A O 1
ATOM 1917 N N . ALA A 1 250 ? 37.130 13.229 -43.697 1.00 92.56 250 ALA A N 1
ATOM 1918 C CA . ALA A 1 250 ? 38.081 13.113 -42.603 1.00 92.56 250 ALA A CA 1
ATOM 1919 C C . ALA A 1 250 ? 37.359 12.970 -41.248 1.00 92.56 250 ALA A C 1
ATOM 1921 O O . ALA A 1 250 ? 36.276 13.522 -41.041 1.00 92.56 250 ALA A O 1
ATOM 1922 N N . ILE A 1 251 ? 37.963 12.227 -40.322 1.00 95.50 251 ILE A N 1
ATOM 1923 C CA . ILE A 1 251 ? 37.400 11.929 -38.997 1.00 95.50 251 ILE A CA 1
ATOM 1924 C C . ILE A 1 251 ? 38.489 12.096 -37.936 1.00 95.50 251 ILE A C 1
ATOM 1926 O O . ILE A 1 251 ? 39.643 11.725 -38.159 1.00 95.50 251 ILE A O 1
ATOM 1930 N N . ILE A 1 252 ? 38.116 12.618 -36.768 1.00 96.94 252 ILE A N 1
ATOM 1931 C CA . ILE A 1 252 ? 38.948 12.591 -35.562 1.00 96.94 252 ILE A CA 1
ATOM 1932 C C . ILE A 1 252 ? 38.328 11.590 -34.587 1.00 96.94 252 ILE A C 1
ATOM 1934 O O . ILE A 1 252 ? 37.131 11.663 -34.314 1.00 96.94 252 ILE A O 1
ATOM 1938 N N . TYR A 1 253 ? 39.128 10.679 -34.043 1.00 97.31 253 TYR A N 1
ATOM 1939 C CA . TYR A 1 253 ? 38.714 9.783 -32.964 1.00 97.31 253 TYR A CA 1
ATOM 1940 C C . TYR A 1 253 ? 39.517 10.091 -31.703 1.00 97.31 253 TYR A C 1
ATOM 1942 O O . TYR A 1 253 ? 40.741 9.976 -31.713 1.00 97.31 253 TYR A O 1
ATOM 1950 N N . SER A 1 254 ? 38.837 10.476 -30.630 1.00 97.06 254 SER A N 1
ATOM 1951 C CA . SER A 1 254 ? 39.429 10.860 -29.349 1.00 97.06 254 SER A CA 1
ATOM 1952 C C . SER A 1 254 ? 38.963 9.894 -28.254 1.00 97.06 254 SER A C 1
ATOM 1954 O O . SER A 1 254 ? 37.870 10.079 -27.713 1.00 97.06 254 SER A O 1
ATOM 1956 N N . PRO A 1 255 ? 39.750 8.854 -27.928 1.00 95.00 255 PRO A N 1
ATOM 1957 C CA . PRO A 1 255 ? 39.388 7.896 -26.889 1.00 95.00 255 PRO A CA 1
ATOM 1958 C C . PRO A 1 255 ? 39.620 8.457 -25.483 1.00 95.00 255 PRO A C 1
ATOM 1960 O O . PRO A 1 255 ? 40.523 9.269 -25.267 1.00 95.00 255 PRO A O 1
ATOM 1963 N N . GLY A 1 256 ? 38.848 7.975 -24.508 1.00 92.50 256 GLY A N 1
ATOM 1964 C CA . GLY A 1 256 ? 39.038 8.299 -23.092 1.00 92.50 256 GLY A CA 1
ATOM 1965 C C . GLY A 1 256 ? 38.784 9.766 -22.731 1.00 92.50 256 GLY A C 1
ATOM 1966 O O . GLY A 1 256 ? 39.363 10.276 -21.770 1.00 92.50 256 GLY A O 1
ATOM 1967 N N . VAL A 1 257 ? 37.928 10.452 -23.487 1.00 96.06 257 VAL A N 1
ATOM 1968 C CA . VAL A 1 257 ? 37.427 11.783 -23.137 1.00 96.06 257 VAL A CA 1
ATOM 1969 C C . VAL A 1 257 ? 36.610 11.673 -21.854 1.00 96.06 257 VAL A C 1
ATOM 1971 O O . VAL A 1 257 ? 35.685 10.877 -21.765 1.00 96.06 257 VAL A O 1
ATOM 1974 N N . VAL A 1 258 ? 36.930 12.474 -20.843 1.00 95.88 258 VAL A N 1
ATOM 1975 C CA . VAL A 1 258 ? 36.235 12.440 -19.553 1.00 95.88 258 VAL A CA 1
ATOM 1976 C C . VAL A 1 258 ? 35.189 13.537 -19.512 1.00 95.88 258 VAL A C 1
ATOM 1978 O O . VAL A 1 258 ? 35.531 14.711 -19.644 1.00 95.88 258 VAL A O 1
ATOM 1981 N N . VAL A 1 259 ? 33.931 13.154 -19.304 1.00 96.50 259 VAL A N 1
ATOM 1982 C CA . VAL A 1 259 ? 32.814 14.067 -19.039 1.00 96.50 259 VAL A CA 1
ATOM 1983 C C . VAL A 1 259 ? 32.756 14.337 -17.542 1.00 96.50 259 VAL A C 1
ATOM 1985 O O . VAL A 1 259 ? 32.745 13.405 -16.740 1.00 96.50 259 VAL A O 1
ATOM 1988 N N . PHE A 1 260 ? 32.721 15.612 -17.167 1.00 95.88 260 PHE A N 1
ATOM 1989 C CA . PHE A 1 260 ? 32.743 16.065 -15.774 1.00 95.88 260 PHE A CA 1
ATOM 1990 C C . PHE A 1 260 ? 31.740 17.187 -15.467 1.00 95.88 260 PHE A C 1
ATOM 1992 O O . PHE A 1 260 ? 31.652 17.629 -14.319 1.00 95.88 260 PHE A O 1
ATOM 1999 N N . ARG A 1 261 ? 30.926 17.609 -16.442 1.00 95.25 261 ARG A N 1
ATOM 2000 C CA . ARG A 1 261 ? 29.727 18.433 -16.215 1.00 95.25 261 ARG A CA 1
ATOM 2001 C C . ARG A 1 261 ? 28.482 17.827 -16.872 1.00 95.25 261 ARG A C 1
ATOM 2003 O O . ARG A 1 261 ? 28.601 16.933 -17.708 1.00 95.25 261 ARG A O 1
ATOM 2010 N N . ASP A 1 262 ? 27.305 18.271 -16.454 1.00 92.56 262 ASP A N 1
ATOM 2011 C CA . ASP A 1 262 ? 26.031 18.037 -17.151 1.00 92.56 262 ASP A CA 1
ATOM 2012 C C . ASP A 1 262 ? 25.705 19.178 -18.140 1.00 92.56 262 ASP A C 1
ATOM 2014 O O . ASP A 1 262 ? 26.512 20.094 -18.324 1.00 92.56 262 ASP A O 1
ATOM 2018 N N . ASP A 1 263 ? 24.554 19.111 -18.819 1.00 85.31 263 ASP A N 1
ATOM 2019 C CA . ASP A 1 263 ? 24.122 20.130 -19.794 1.00 85.31 263 ASP A CA 1
ATOM 2020 C C . ASP A 1 263 ? 23.743 21.479 -19.158 1.00 85.31 263 ASP A C 1
ATOM 2022 O O . ASP A 1 263 ? 23.758 22.513 -19.834 1.00 85.31 263 ASP A O 1
ATOM 2026 N N . ASP A 1 264 ? 23.463 21.498 -17.852 1.00 86.44 264 ASP A N 1
ATOM 2027 C CA . ASP A 1 264 ? 23.272 22.729 -17.078 1.00 86.44 264 ASP A CA 1
ATOM 2028 C C . ASP A 1 264 ? 24.610 23.364 -16.669 1.00 86.44 264 ASP A C 1
ATOM 2030 O O . ASP A 1 264 ? 24.655 24.492 -16.173 1.00 86.44 264 ASP A O 1
ATOM 2034 N N . GLY A 1 265 ? 25.718 22.662 -16.911 1.00 88.44 265 GLY A N 1
ATOM 2035 C CA . GLY A 1 265 ? 27.055 23.111 -16.579 1.00 88.44 265 GLY A CA 1
ATOM 2036 C C . GLY A 1 265 ? 27.392 22.942 -15.104 1.00 88.44 265 GLY A C 1
ATOM 2037 O O . GLY A 1 265 ? 28.316 23.597 -14.638 1.00 88.44 265 GLY A O 1
ATOM 2038 N N . LEU A 1 266 ? 26.711 22.083 -14.346 1.00 92.88 266 LEU A N 1
ATOM 2039 C CA . LEU A 1 266 ? 27.102 21.740 -12.978 1.00 92.88 266 LEU A CA 1
ATOM 2040 C C . LEU A 1 266 ? 28.195 20.670 -12.980 1.00 92.88 266 LEU A C 1
ATOM 2042 O O . LEU A 1 266 ? 28.257 19.819 -13.862 1.00 92.88 266 LEU A O 1
ATOM 2046 N N . TRP A 1 267 ? 29.079 20.699 -11.980 1.00 94.94 267 TRP A N 1
ATOM 2047 C CA . TRP A 1 267 ? 30.089 19.654 -11.797 1.00 94.94 267 TRP A CA 1
ATOM 2048 C C . TRP A 1 267 ? 29.428 18.307 -11.494 1.00 94.94 267 TRP A C 1
ATOM 2050 O O . TRP A 1 267 ? 28.506 18.228 -10.683 1.00 94.94 267 TRP A O 1
ATOM 2060 N N . THR A 1 268 ? 29.938 17.235 -12.095 1.00 94.00 268 THR A N 1
ATOM 2061 C CA . THR A 1 268 ? 29.440 15.866 -11.901 1.00 94.00 268 THR A CA 1
ATOM 2062 C C . THR A 1 268 ? 30.585 14.889 -11.649 1.00 94.00 268 THR A C 1
ATOM 2064 O O . THR A 1 268 ? 31.759 15.224 -11.820 1.00 94.00 268 THR A O 1
ATOM 2067 N N . TYR A 1 269 ? 30.255 13.666 -11.222 1.00 91.44 269 TYR A N 1
ATOM 2068 C CA . TYR A 1 269 ? 31.249 12.599 -11.105 1.00 91.44 269 TYR A CA 1
ATOM 2069 C C . TYR A 1 269 ? 31.840 12.281 -12.492 1.00 91.44 269 TYR A C 1
ATOM 2071 O O . TYR A 1 269 ? 31.059 12.142 -13.441 1.00 91.44 269 TYR A O 1
ATOM 2079 N N . PRO A 1 270 ? 33.176 12.170 -12.625 1.00 92.56 270 PRO A N 1
ATOM 2080 C CA . PRO A 1 270 ? 33.815 12.024 -13.923 1.00 92.56 270 PRO A CA 1
ATOM 2081 C C . PRO A 1 270 ? 33.606 10.619 -14.488 1.00 92.56 270 PRO A C 1
ATOM 2083 O O . PRO A 1 270 ? 33.773 9.627 -13.774 1.00 92.56 270 PRO A O 1
ATOM 2086 N N . PHE A 1 271 ? 33.308 10.521 -15.782 1.00 93.12 271 PHE A N 1
ATOM 2087 C CA . PHE A 1 271 ? 33.232 9.240 -16.484 1.00 93.12 271 PHE A CA 1
ATOM 2088 C C . PHE A 1 271 ? 33.829 9.328 -17.901 1.00 93.12 271 PHE A C 1
ATOM 2090 O O . PHE A 1 271 ? 33.723 10.378 -18.539 1.00 93.12 271 PHE A O 1
ATOM 2097 N N . PRO A 1 272 ? 34.510 8.271 -18.384 1.00 93.06 272 PRO A N 1
ATOM 2098 C CA . PRO A 1 272 ? 35.147 8.251 -19.692 1.00 93.06 272 PRO A CA 1
ATOM 2099 C C . PRO A 1 272 ? 34.169 7.846 -20.803 1.00 93.06 272 PRO A C 1
ATOM 2101 O O . PRO A 1 272 ? 33.359 6.936 -20.635 1.00 93.06 272 PRO A O 1
ATOM 2104 N N . ILE A 1 273 ? 34.321 8.474 -21.962 1.00 95.38 273 ILE A N 1
ATOM 2105 C CA . ILE A 1 273 ? 33.667 8.150 -23.229 1.00 95.38 273 ILE A CA 1
ATOM 2106 C C . ILE A 1 273 ? 34.686 8.246 -24.368 1.00 95.38 273 ILE A C 1
ATOM 2108 O O . ILE A 1 273 ? 35.684 8.961 -24.265 1.00 95.38 273 ILE A O 1
ATOM 2112 N N . ASP A 1 274 ? 34.407 7.582 -25.480 1.00 96.56 274 ASP A N 1
ATOM 2113 C CA . ASP A 1 274 ? 35.179 7.742 -26.709 1.00 96.56 274 ASP A CA 1
ATOM 2114 C C . ASP A 1 274 ? 34.405 8.654 -27.659 1.00 96.56 274 ASP A C 1
ATOM 2116 O O . ASP A 1 274 ? 33.235 8.413 -27.943 1.00 96.56 274 ASP A O 1
ATOM 2120 N N . VAL A 1 275 ? 35.026 9.728 -28.148 1.00 97.38 275 VAL A N 1
ATOM 2121 C CA . VAL A 1 275 ? 34.341 10.724 -28.982 1.00 97.38 275 VAL A CA 1
ATOM 2122 C C . VAL A 1 275 ? 34.863 10.676 -30.406 1.00 97.38 275 VAL A C 1
ATOM 2124 O O . VAL A 1 275 ? 36.055 10.853 -30.648 1.00 97.38 275 VAL A O 1
ATOM 2127 N N . LEU A 1 276 ? 33.958 10.517 -31.368 1.00 97.31 276 LEU A N 1
ATOM 2128 C CA . LEU A 1 276 ? 34.268 10.629 -32.789 1.00 97.31 276 LEU A CA 1
ATOM 2129 C C . LEU A 1 276 ? 33.735 11.959 -33.318 1.00 97.31 276 LEU A C 1
ATOM 2131 O O . LEU A 1 276 ? 32.536 12.207 -33.281 1.00 97.31 276 LEU A O 1
ATOM 2135 N N . SER A 1 277 ? 34.623 12.813 -33.819 1.00 95.94 277 SER A N 1
ATOM 2136 C CA . SER A 1 277 ? 34.300 14.139 -34.352 1.00 95.94 277 SER A CA 1
ATOM 2137 C C . SER A 1 277 ? 34.366 14.147 -35.879 1.00 95.94 277 SER A C 1
ATOM 2139 O O . SER A 1 277 ? 35.392 13.790 -36.466 1.00 95.94 277 SER A O 1
ATOM 2141 N N . CYS A 1 278 ? 33.270 14.549 -36.527 1.00 93.44 278 CYS A N 1
ATOM 2142 C CA . CYS A 1 278 ? 33.166 14.628 -37.985 1.00 93.44 278 CYS A CA 1
ATOM 2143 C C . CYS A 1 278 ? 32.162 15.713 -38.413 1.00 93.44 278 CYS A C 1
ATOM 2145 O O . CYS A 1 278 ? 31.114 15.867 -37.783 1.00 93.44 278 CYS A O 1
ATOM 2147 N N . ALA A 1 279 ? 32.458 16.434 -39.498 1.00 91.12 279 ALA A N 1
ATOM 2148 C CA . ALA A 1 279 ? 31.572 17.459 -40.050 1.00 91.12 279 ALA A CA 1
ATOM 2149 C C . ALA A 1 279 ? 30.512 16.839 -40.973 1.00 91.12 279 ALA A C 1
ATOM 2151 O O . ALA A 1 279 ? 30.839 16.055 -41.862 1.00 91.12 279 ALA A O 1
ATOM 2152 N N . ALA A 1 280 ? 29.237 17.198 -40.812 1.00 90.62 280 ALA A N 1
ATOM 2153 C CA . ALA A 1 280 ? 28.175 16.794 -41.742 1.00 90.62 280 ALA A CA 1
ATOM 2154 C C . ALA A 1 280 ? 28.126 17.716 -42.971 1.00 90.62 280 ALA A C 1
ATOM 21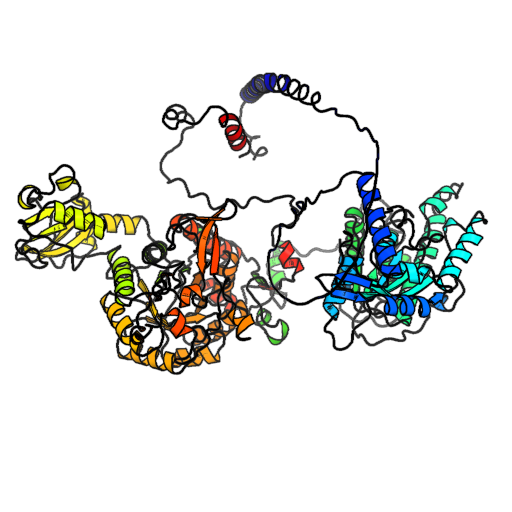56 O O . ALA A 1 280 ? 28.614 18.840 -42.918 1.00 90.62 280 ALA A O 1
ATOM 2157 N N . VAL A 1 281 ? 27.528 17.257 -44.074 1.00 90.25 281 VAL A N 1
ATOM 2158 C CA . VAL A 1 281 ? 27.336 18.082 -45.279 1.00 90.25 281 VAL A CA 1
ATOM 2159 C C . VAL A 1 281 ? 26.490 19.302 -44.920 1.00 90.25 281 VAL A C 1
ATOM 2161 O O . VAL A 1 281 ? 25.422 19.154 -44.327 1.00 90.25 281 VAL A O 1
ATOM 2164 N N . ASN A 1 282 ? 26.921 20.506 -45.292 1.00 88.81 282 ASN A N 1
ATOM 2165 C CA . ASN A 1 282 ? 26.129 21.718 -45.107 1.00 88.81 282 ASN A CA 1
ATOM 2166 C C . ASN A 1 282 ? 25.110 21.862 -46.246 1.00 88.81 282 ASN A C 1
ATOM 2168 O O . ASN A 1 282 ? 25.274 22.674 -47.158 1.00 88.81 282 ASN A O 1
ATOM 2172 N N . ALA A 1 283 ? 24.043 21.063 -46.189 1.00 86.12 283 ALA A N 1
ATOM 2173 C CA . ALA A 1 283 ? 22.984 21.035 -47.195 1.00 86.12 283 ALA A CA 1
ATOM 2174 C C . ALA A 1 283 ? 22.323 22.411 -47.399 1.00 86.12 283 ALA A C 1
ATOM 2176 O O . ALA A 1 283 ? 21.884 22.737 -48.500 1.00 86.12 283 ALA A O 1
ATOM 2177 N N . GLY A 1 284 ? 22.274 23.244 -46.354 1.00 84.12 284 GLY A N 1
ATOM 2178 C CA . GLY A 1 284 ? 21.809 24.628 -46.446 1.00 84.12 284 GLY A CA 1
ATOM 2179 C C . GLY A 1 284 ? 22.633 25.486 -47.410 1.00 84.12 284 GLY A C 1
ATOM 2180 O O . GLY A 1 284 ? 22.049 26.216 -48.206 1.00 84.12 284 GLY A O 1
ATOM 2181 N N . GLU A 1 285 ? 23.961 25.390 -47.359 1.00 82.12 285 GLU A N 1
ATOM 2182 C CA . GLU A 1 285 ? 24.861 26.121 -48.263 1.00 82.12 285 GLU A CA 1
ATOM 2183 C C . GLU A 1 285 ? 24.951 25.472 -49.650 1.00 82.12 285 GLU A C 1
ATOM 2185 O O . GLU A 1 285 ? 24.896 26.184 -50.651 1.00 82.12 285 GLU A O 1
ATOM 2190 N N . VAL A 1 286 ? 24.967 24.135 -49.731 1.00 82.56 286 VAL A N 1
ATOM 2191 C CA . VAL A 1 286 ? 24.928 23.391 -51.009 1.00 82.56 286 VAL A CA 1
ATOM 2192 C C . VAL A 1 286 ? 23.704 23.796 -51.848 1.00 82.56 286 VAL A C 1
ATOM 2194 O O . VAL A 1 286 ? 23.809 24.035 -53.049 1.00 82.56 286 VAL A O 1
ATOM 2197 N N . ARG A 1 287 ? 22.535 23.959 -51.214 1.00 82.06 287 ARG A N 1
ATOM 2198 C CA . ARG A 1 287 ? 21.304 24.407 -51.891 1.00 82.06 287 ARG A CA 1
ATOM 2199 C C . ARG A 1 287 ? 21.327 25.875 -52.324 1.00 82.06 287 ARG A C 1
ATOM 2201 O O . ARG A 1 287 ? 20.585 26.233 -53.232 1.00 82.06 287 ARG A O 1
ATOM 2208 N N . LYS A 1 288 ? 22.134 26.732 -51.688 1.00 75.69 288 LYS A N 1
ATOM 2209 C CA . LYS A 1 288 ? 22.256 28.159 -52.049 1.00 75.69 288 LYS A CA 1
ATOM 2210 C C . LYS A 1 288 ? 23.197 28.388 -53.231 1.00 75.69 288 LYS A C 1
ATOM 2212 O O . LYS A 1 288 ? 22.995 29.337 -53.982 1.00 75.69 288 LYS A O 1
ATOM 2217 N N . THR A 1 289 ? 24.228 27.557 -53.380 1.00 66.44 289 THR A N 1
ATOM 2218 C CA . THR A 1 289 ? 25.249 27.691 -54.432 1.00 66.44 289 THR A CA 1
ATOM 2219 C C . THR A 1 289 ? 24.839 27.048 -55.762 1.00 66.44 289 THR A C 1
ATOM 2221 O O . THR A 1 289 ? 25.371 27.424 -56.806 1.00 66.44 289 THR A O 1
ATOM 2224 N N . GLY A 1 290 ? 23.854 26.141 -55.764 1.00 60.03 290 GLY A N 1
ATOM 2225 C CA . GLY A 1 290 ? 23.277 25.551 -56.976 1.00 60.03 290 GLY A CA 1
ATOM 2226 C C . GLY A 1 290 ? 22.327 26.496 -57.724 1.00 60.03 290 GLY A C 1
ATOM 2227 O O . GLY A 1 290 ? 21.116 26.453 -57.523 1.00 60.03 290 GLY A O 1
ATOM 2228 N N . GLN A 1 291 ? 22.845 27.339 -58.621 1.00 44.50 291 GLN A N 1
ATOM 2229 C CA . GLN A 1 291 ? 22.023 28.120 -59.559 1.00 44.50 291 GLN A CA 1
ATOM 2230 C C . GLN A 1 291 ? 21.628 27.262 -60.783 1.00 44.50 291 GLN A C 1
ATOM 2232 O O . GLN A 1 291 ? 22.373 27.191 -61.756 1.00 44.50 291 GLN A O 1
ATOM 2237 N N . GLY A 1 292 ? 20.456 26.610 -60.764 1.00 52.97 292 GLY A N 1
ATOM 2238 C CA . GLY A 1 292 ? 19.863 25.977 -61.958 1.00 52.97 292 GLY A CA 1
ATOM 2239 C C . GLY A 1 292 ? 18.662 25.046 -61.686 1.00 52.97 292 GLY A C 1
ATOM 2240 O O . GLY A 1 292 ? 18.490 24.598 -60.556 1.00 52.97 292 GLY A O 1
ATOM 2241 N N . PRO A 1 293 ? 17.821 24.710 -62.693 1.00 42.03 293 PRO A N 1
ATOM 2242 C CA . PRO A 1 293 ? 16.483 24.118 -62.506 1.00 42.03 293 PRO A CA 1
ATOM 2243 C C . PRO A 1 293 ? 16.454 22.625 -62.128 1.00 42.03 293 PRO A C 1
ATOM 2245 O O . PRO A 1 293 ? 15.415 21.981 -62.256 1.00 42.03 293 PRO A O 1
ATOM 2248 N N . VAL A 1 294 ? 17.568 22.036 -61.685 1.00 48.53 294 VAL A N 1
ATOM 2249 C CA . VAL A 1 294 ? 17.672 20.589 -61.426 1.00 48.53 294 VAL A CA 1
ATOM 2250 C C . VAL A 1 294 ? 17.838 20.332 -59.928 1.00 48.53 294 VAL A C 1
ATOM 2252 O O . VAL A 1 294 ? 18.893 19.935 -59.447 1.00 48.53 294 VAL A O 1
ATOM 2255 N N . ILE A 1 295 ? 16.755 20.542 -59.176 1.00 53.91 295 ILE A N 1
ATOM 2256 C CA . ILE A 1 295 ? 16.677 20.265 -57.728 1.00 53.91 295 ILE A CA 1
ATOM 2257 C C . ILE A 1 295 ? 16.835 18.753 -57.434 1.00 53.91 295 ILE A C 1
ATOM 2259 O O . ILE A 1 295 ? 17.252 18.367 -56.346 1.00 53.91 295 ILE A O 1
ATOM 2263 N N . SER A 1 296 ? 16.569 17.872 -58.408 1.00 54.12 296 SER A N 1
ATOM 2264 C CA . SER A 1 296 ? 16.554 16.416 -58.204 1.00 54.12 296 SER A CA 1
ATOM 2265 C C . SER A 1 296 ? 17.931 15.741 -58.127 1.00 54.12 296 SER A C 1
ATOM 2267 O O . SER A 1 296 ? 18.016 14.648 -57.578 1.00 54.12 296 SER A O 1
ATOM 2269 N N . GLY A 1 297 ? 18.998 16.335 -58.678 1.00 64.12 297 GLY A N 1
ATOM 2270 C CA . GLY A 1 297 ? 20.345 15.732 -58.662 1.00 64.12 297 GLY A CA 1
ATOM 2271 C C . GLY A 1 297 ? 21.126 16.002 -57.371 1.00 64.12 297 GLY A C 1
ATOM 2272 O O . GLY A 1 297 ? 21.859 15.142 -56.894 1.00 64.12 297 GLY A O 1
ATOM 2273 N N . LEU A 1 298 ? 20.909 17.177 -56.777 1.00 76.75 298 LEU A N 1
ATOM 2274 C CA . LEU A 1 298 ? 21.647 17.671 -55.613 1.00 76.75 298 LEU A CA 1
ATOM 2275 C C . LEU A 1 298 ? 21.341 16.876 -54.336 1.00 76.75 298 LEU A C 1
ATOM 2277 O O . LEU A 1 298 ? 22.244 16.538 -53.579 1.00 76.75 298 LEU A O 1
ATOM 2281 N N . GLU A 1 299 ? 20.071 16.534 -54.105 1.00 81.50 299 GLU A N 1
ATOM 2282 C CA . GLU A 1 299 ? 19.672 15.734 -52.937 1.00 81.50 299 GLU A CA 1
ATOM 2283 C C . GLU A 1 299 ? 20.230 14.304 -53.004 1.00 81.50 299 GLU A C 1
ATOM 2285 O O . GLU A 1 299 ? 20.574 13.737 -51.971 1.00 81.50 299 GLU A O 1
ATOM 2290 N N . VAL A 1 300 ? 20.392 13.744 -54.210 1.00 81.69 300 VAL A N 1
ATOM 2291 C CA . VAL A 1 300 ? 21.023 12.426 -54.412 1.00 81.69 300 VAL A CA 1
ATOM 2292 C C . VAL A 1 300 ? 22.510 12.477 -54.061 1.00 81.69 300 VAL A C 1
ATOM 2294 O O . VAL A 1 300 ? 23.040 11.535 -53.473 1.00 81.69 300 VAL A O 1
ATOM 2297 N N . GLU A 1 301 ? 23.186 13.575 -54.396 1.00 83.94 301 GLU A N 1
ATOM 2298 C CA . GLU A 1 301 ? 24.589 13.786 -54.042 1.00 83.94 301 GLU A CA 1
ATOM 2299 C C . GLU A 1 301 ? 24.763 13.985 -52.530 1.00 83.94 301 GLU A C 1
ATOM 2301 O O . GLU A 1 301 ? 25.594 13.315 -51.922 1.00 83.94 301 GLU A O 1
ATOM 2306 N N . ILE A 1 302 ? 23.914 14.798 -51.890 1.00 87.25 302 ILE A N 1
ATOM 2307 C CA . ILE A 1 302 ? 23.894 14.955 -50.425 1.00 87.25 302 ILE A CA 1
ATOM 2308 C C . ILE A 1 302 ? 23.648 13.604 -49.738 1.00 87.25 302 ILE A C 1
ATOM 2310 O O . ILE A 1 302 ? 24.371 13.251 -48.808 1.00 87.25 302 ILE A O 1
ATOM 2314 N N . GLU A 1 303 ? 22.665 12.824 -50.199 1.00 90.31 303 GLU A N 1
ATOM 2315 C CA . GLU A 1 303 ? 22.367 11.488 -49.668 1.00 90.31 303 GLU A CA 1
ATOM 2316 C C . GLU A 1 303 ? 23.566 10.541 -49.802 1.00 90.31 303 GLU A C 1
ATOM 2318 O O . GLU A 1 303 ? 23.919 9.857 -48.839 1.00 90.31 303 GLU A O 1
ATOM 2323 N N . LYS A 1 304 ? 24.232 10.535 -50.962 1.00 90.06 304 LYS A N 1
ATOM 2324 C CA . LYS A 1 304 ? 25.423 9.715 -51.212 1.00 90.06 304 LYS A CA 1
ATOM 2325 C C . LYS A 1 304 ? 26.569 10.075 -50.262 1.00 90.06 304 LYS A C 1
ATOM 2327 O O . LYS A 1 304 ? 27.136 9.180 -49.633 1.00 90.06 304 LYS A O 1
ATOM 2332 N N . GLU A 1 305 ? 26.883 11.361 -50.139 1.00 91.50 305 GLU A N 1
ATOM 2333 C CA . GLU A 1 305 ? 27.981 11.859 -49.304 1.00 91.50 305 GLU A CA 1
ATOM 2334 C C . GLU A 1 305 ? 27.714 11.636 -47.809 1.00 91.50 305 GLU A C 1
ATOM 2336 O O . GLU A 1 305 ? 28.605 11.222 -47.060 1.00 91.50 305 GLU A O 1
ATOM 2341 N N . MET A 1 306 ? 26.466 11.836 -47.374 1.00 93.31 306 MET A N 1
ATOM 2342 C CA . MET A 1 306 ? 26.035 11.549 -46.006 1.00 93.31 306 MET A CA 1
ATOM 2343 C C . MET A 1 306 ? 26.105 10.050 -45.699 1.00 93.31 306 MET A C 1
ATOM 2345 O O . MET A 1 306 ? 26.652 9.680 -44.662 1.00 93.31 306 MET A O 1
ATOM 2349 N N . ASN A 1 307 ? 25.635 9.181 -46.598 1.00 94.06 307 ASN A N 1
ATOM 2350 C CA . ASN A 1 307 ? 25.685 7.729 -46.410 1.00 94.06 307 ASN A CA 1
ATOM 2351 C C . ASN A 1 307 ? 27.126 7.210 -46.291 1.00 94.06 307 ASN A C 1
ATOM 2353 O O . ASN A 1 307 ? 27.438 6.446 -45.379 1.00 94.06 307 ASN A O 1
ATOM 2357 N N . GLU A 1 308 ? 28.015 7.664 -47.178 1.00 93.00 308 GLU A N 1
ATOM 2358 C CA . GLU A 1 308 ? 29.441 7.325 -47.136 1.00 93.00 308 GLU A CA 1
ATOM 2359 C C . GLU A 1 308 ? 30.075 7.753 -45.804 1.00 93.00 308 GLU A C 1
ATOM 2361 O O . GLU A 1 308 ? 30.809 6.993 -45.169 1.00 93.00 308 GLU A O 1
ATOM 2366 N N . ARG A 1 309 ? 29.747 8.958 -45.326 1.00 94.00 309 ARG A N 1
ATOM 2367 C CA . ARG A 1 309 ? 30.265 9.490 -44.062 1.00 94.00 309 ARG A CA 1
ATOM 2368 C C . ARG A 1 309 ? 29.735 8.732 -42.845 1.00 94.00 309 ARG A C 1
ATOM 2370 O O . ARG A 1 309 ? 30.516 8.371 -41.968 1.00 94.00 309 ARG A O 1
ATOM 2377 N N . MET A 1 310 ? 28.436 8.446 -42.803 1.00 95.94 310 MET A N 1
ATOM 2378 C CA . MET A 1 310 ? 27.796 7.687 -41.723 1.00 95.94 310 MET A CA 1
ATOM 2379 C C . MET A 1 310 ? 28.330 6.250 -41.649 1.00 95.94 310 MET A C 1
ATOM 2381 O O . MET A 1 310 ? 28.610 5.757 -40.556 1.00 95.94 310 MET A O 1
ATOM 2385 N N . GLY A 1 311 ? 28.565 5.608 -42.798 1.00 95.44 311 GLY A N 1
ATOM 2386 C CA . GLY A 1 311 ? 29.195 4.288 -42.866 1.00 95.44 311 GLY A CA 1
ATOM 2387 C C . GLY A 1 311 ? 30.614 4.280 -42.290 1.00 95.44 311 GLY A C 1
ATOM 2388 O O . GLY A 1 311 ? 30.956 3.407 -41.492 1.00 95.44 311 GLY A O 1
ATOM 2389 N N . ARG A 1 312 ? 31.425 5.296 -42.611 1.00 95.44 312 ARG A N 1
ATOM 2390 C CA . ARG A 1 312 ? 32.778 5.461 -42.048 1.00 95.44 312 ARG A CA 1
ATOM 2391 C C . ARG A 1 312 ? 32.771 5.711 -40.542 1.00 95.44 312 ARG A C 1
ATOM 2393 O O . ARG A 1 312 ? 33.619 5.156 -39.852 1.00 95.44 312 ARG A O 1
ATOM 2400 N N . ILE A 1 313 ? 31.823 6.503 -40.033 1.00 96.25 313 ILE A N 1
ATOM 2401 C CA . ILE A 1 313 ? 31.659 6.758 -38.590 1.00 96.25 313 ILE A CA 1
ATOM 2402 C C . ILE A 1 313 ? 31.460 5.438 -37.837 1.00 96.25 313 ILE A C 1
ATOM 2404 O O . ILE A 1 313 ? 32.206 5.143 -36.903 1.00 96.25 313 ILE A O 1
ATOM 2408 N N . LEU A 1 314 ? 30.499 4.617 -38.272 1.00 95.62 314 LEU A N 1
ATOM 2409 C CA . LEU A 1 314 ? 30.235 3.319 -37.644 1.00 95.62 314 LEU A CA 1
ATOM 2410 C C . LEU A 1 314 ? 31.423 2.372 -37.795 1.00 95.62 314 LEU A C 1
ATOM 2412 O O . LEU A 1 314 ? 31.781 1.677 -36.850 1.00 95.62 314 LEU A O 1
ATOM 2416 N N . TYR A 1 315 ? 32.083 2.379 -38.951 1.00 94.56 315 TYR A N 1
ATOM 2417 C CA . TYR A 1 315 ? 33.251 1.536 -39.169 1.00 94.56 315 TYR A CA 1
ATOM 2418 C C . TYR A 1 315 ? 34.415 1.894 -38.245 1.00 94.56 315 TYR A C 1
ATOM 2420 O O . TYR A 1 315 ? 35.065 0.996 -37.721 1.00 94.56 315 TYR A O 1
ATOM 2428 N N . VAL A 1 316 ? 34.666 3.181 -37.990 1.00 94.88 316 VAL A N 1
ATOM 2429 C CA . VAL A 1 316 ? 35.688 3.588 -37.016 1.00 94.88 316 VAL A CA 1
ATOM 2430 C C . VAL A 1 316 ? 35.319 3.076 -35.626 1.00 94.88 316 VAL A C 1
ATOM 2432 O O . VAL A 1 316 ? 36.152 2.420 -35.013 1.00 94.88 316 VAL A O 1
ATOM 2435 N N . PHE A 1 317 ? 34.084 3.276 -35.154 1.00 95.06 317 PHE A N 1
ATOM 2436 C CA . PHE A 1 317 ? 33.658 2.732 -33.857 1.00 95.06 317 PHE A CA 1
ATOM 2437 C C . PHE A 1 317 ? 33.801 1.201 -33.774 1.00 95.06 317 PHE A C 1
ATOM 2439 O O . PHE A 1 317 ? 34.336 0.694 -32.788 1.00 95.06 317 PHE A O 1
ATOM 2446 N N . GLU A 1 318 ? 33.415 0.472 -34.829 1.00 91.75 318 GLU A N 1
ATOM 2447 C CA . GLU A 1 318 ? 33.584 -0.986 -34.936 1.00 91.75 318 GLU A CA 1
ATOM 2448 C C . GLU A 1 318 ? 35.066 -1.390 -34.827 1.00 91.75 318 GLU A C 1
ATOM 2450 O O . GLU A 1 318 ? 35.408 -2.301 -34.074 1.00 91.75 318 GLU A O 1
ATOM 2455 N N . GLN A 1 319 ? 35.970 -0.695 -35.531 1.00 89.50 319 GLN A N 1
ATOM 2456 C CA . GLN A 1 319 ? 37.410 -0.990 -35.492 1.00 89.50 319 GLN A CA 1
ATOM 2457 C C . GLN A 1 319 ? 38.057 -0.674 -34.139 1.00 89.50 319 GLN A C 1
ATOM 2459 O O . GLN A 1 319 ? 39.060 -1.298 -33.795 1.00 89.50 319 GLN A O 1
ATOM 2464 N N . GLN A 1 320 ? 37.500 0.273 -33.383 1.00 91.44 320 GLN A N 1
ATOM 2465 C CA . GLN A 1 320 ? 37.974 0.623 -32.042 1.00 91.44 320 GLN A CA 1
ATOM 2466 C C . GLN A 1 320 ? 37.367 -0.264 -30.945 1.00 91.44 320 GLN A C 1
ATOM 2468 O O . GLN A 1 320 ? 37.736 -0.138 -29.783 1.00 91.44 320 GLN A O 1
ATOM 2473 N N . GLY A 1 321 ? 36.478 -1.199 -31.302 1.00 89.12 321 GLY A N 1
ATOM 2474 C CA . GLY A 1 321 ? 35.864 -2.128 -30.353 1.00 89.12 321 GLY A CA 1
ATOM 2475 C C . GLY A 1 321 ? 34.740 -1.513 -29.517 1.00 89.12 321 GLY A C 1
ATOM 2476 O O . GLY A 1 321 ? 34.341 -2.098 -28.512 1.00 89.12 321 GLY A O 1
ATOM 2477 N N . VAL A 1 322 ? 34.207 -0.360 -29.928 1.00 91.75 322 VAL A N 1
ATOM 2478 C CA . VAL A 1 322 ? 33.058 0.265 -29.272 1.00 91.75 322 VAL A CA 1
ATOM 2479 C C . VAL A 1 322 ? 31.797 -0.535 -29.583 1.00 91.75 322 VAL A C 1
ATOM 2481 O O . VAL A 1 322 ? 31.498 -0.821 -30.741 1.00 91.75 322 VAL A O 1
ATOM 2484 N N . ARG A 1 323 ? 31.035 -0.867 -28.538 1.00 88.69 323 ARG A N 1
ATOM 2485 C CA . ARG A 1 323 ? 29.800 -1.663 -28.639 1.00 88.69 323 ARG A CA 1
ATOM 2486 C C . ARG A 1 323 ? 28.540 -0.894 -28.263 1.00 88.69 323 ARG A C 1
ATOM 2488 O O . ARG A 1 323 ? 27.461 -1.239 -28.738 1.00 88.69 323 ARG A O 1
ATOM 2495 N N . ASN A 1 324 ? 28.675 0.158 -27.460 1.00 93.19 324 ASN A N 1
ATOM 2496 C CA . ASN A 1 324 ? 27.572 1.011 -27.037 1.00 93.19 324 ASN A CA 1
ATOM 2497 C C . ASN A 1 324 ? 27.746 2.394 -27.672 1.00 93.19 324 ASN A C 1
ATOM 2499 O O . ASN A 1 324 ? 28.790 3.020 -27.499 1.00 93.19 324 ASN A O 1
ATOM 2503 N N . LEU A 1 325 ? 26.750 2.864 -28.421 1.00 95.94 325 LEU A N 1
ATOM 2504 C CA . LEU A 1 325 ? 26.809 4.125 -29.157 1.00 95.94 325 LEU A CA 1
ATOM 2505 C C . LEU A 1 325 ? 25.767 5.127 -28.671 1.00 95.94 325 LEU A C 1
ATOM 2507 O O . LEU A 1 325 ? 24.610 4.775 -28.452 1.00 95.94 325 LEU A O 1
ATOM 2511 N N . VAL A 1 326 ? 26.168 6.394 -28.620 1.00 97.19 326 VAL A N 1
ATOM 2512 C CA . VAL A 1 326 ? 25.278 7.553 -28.565 1.00 97.19 326 VAL A CA 1
ATOM 2513 C C . VAL A 1 326 ? 25.427 8.336 -29.863 1.00 97.19 326 VAL A C 1
ATOM 2515 O O . VAL A 1 326 ? 26.486 8.889 -30.173 1.00 97.19 326 VAL A O 1
ATOM 2518 N N . LEU A 1 327 ? 24.347 8.368 -30.631 1.00 96.31 327 LEU A N 1
ATOM 2519 C CA . LEU A 1 327 ? 24.210 9.094 -31.884 1.00 96.31 327 LEU A CA 1
ATOM 2520 C C . LEU A 1 327 ? 23.161 10.199 -31.719 1.00 96.31 327 LEU A C 1
ATOM 2522 O O . LEU A 1 327 ? 22.415 10.235 -30.746 1.00 96.31 327 LEU A O 1
ATOM 2526 N N . GLY A 1 328 ? 23.075 11.091 -32.696 1.00 91.00 328 GLY A N 1
ATOM 2527 C CA . GLY A 1 328 ? 22.040 12.122 -32.760 1.00 91.00 328 GLY A CA 1
ATOM 2528 C C . GLY A 1 328 ? 21.650 12.405 -34.207 1.00 91.00 328 GLY A C 1
ATOM 2529 O O . GLY A 1 328 ? 21.981 11.646 -35.126 1.00 91.00 328 GLY A O 1
ATOM 2530 N N . THR A 1 329 ? 20.980 13.526 -34.441 1.00 89.38 329 THR A N 1
ATOM 2531 C CA . THR A 1 329 ? 20.452 13.880 -35.764 1.00 89.38 329 THR A CA 1
ATOM 2532 C C . THR A 1 329 ? 21.515 14.545 -36.647 1.00 89.38 329 THR A C 1
ATOM 2534 O O . THR A 1 329 ? 21.509 15.758 -36.862 1.00 89.38 329 THR A O 1
ATOM 2537 N N . PHE A 1 330 ? 22.460 13.735 -37.143 1.00 90.38 330 PHE A N 1
ATOM 2538 C CA . PHE A 1 330 ? 23.643 14.167 -37.908 1.00 90.38 330 PHE A CA 1
ATOM 2539 C C . PHE A 1 330 ? 23.310 15.167 -39.019 1.00 90.38 330 PHE A C 1
ATOM 2541 O O . PHE A 1 330 ? 22.717 14.830 -40.037 1.00 90.38 330 PHE A O 1
ATOM 2548 N N . GLY A 1 331 ? 23.700 16.427 -38.795 1.00 85.00 331 GLY A N 1
ATOM 2549 C CA . GLY A 1 331 ? 23.580 17.515 -39.761 1.00 85.00 331 GLY A CA 1
ATOM 2550 C C . GLY A 1 331 ? 22.186 18.128 -39.940 1.00 85.00 331 GLY A C 1
ATOM 2551 O O . GLY A 1 331 ? 22.017 18.933 -40.854 1.00 85.00 331 GLY A O 1
ATOM 2552 N N . THR A 1 332 ? 21.180 17.803 -39.125 1.00 85.81 332 THR A N 1
ATOM 2553 C CA . THR A 1 332 ? 19.803 18.303 -39.345 1.00 85.81 332 THR A CA 1
ATOM 2554 C C . THR A 1 332 ? 19.554 19.732 -38.851 1.00 85.81 332 THR A C 1
ATOM 2556 O O . THR A 1 332 ? 18.648 20.390 -39.349 1.00 85.81 332 THR A O 1
ATOM 2559 N N . GLY A 1 333 ? 20.365 20.232 -37.910 1.00 84.69 333 GLY A N 1
ATOM 2560 C CA . GLY A 1 333 ? 20.261 21.588 -37.355 1.00 84.69 333 GLY A CA 1
ATOM 2561 C C . GLY A 1 333 ? 20.789 22.675 -38.301 1.00 84.69 333 GLY A C 1
ATOM 2562 O O . GLY A 1 333 ? 20.248 22.906 -39.379 1.00 84.69 333 GLY A O 1
ATOM 2563 N N . VAL A 1 334 ? 21.882 23.347 -37.920 1.00 81.50 334 VAL A N 1
ATOM 2564 C CA . VAL A 1 334 ? 22.484 24.461 -38.693 1.00 81.50 334 VAL A CA 1
ATOM 2565 C C . VAL A 1 334 ? 22.797 24.076 -40.147 1.00 81.50 334 VAL A C 1
ATOM 2567 O O . VAL A 1 334 ? 22.656 24.900 -41.048 1.00 81.50 334 VAL A O 1
ATOM 2570 N N . PHE A 1 335 ? 23.153 22.813 -40.388 1.00 84.56 335 PHE A N 1
ATOM 2571 C CA . PHE A 1 335 ? 23.473 22.282 -41.714 1.00 84.56 335 PHE A CA 1
ATOM 2572 C C . PHE A 1 335 ? 22.249 21.905 -42.567 1.00 84.56 335 PHE A C 1
ATOM 2574 O O . PHE A 1 335 ? 22.403 21.637 -43.758 1.00 84.56 335 PHE A O 1
ATOM 2581 N N . ARG A 1 336 ? 21.031 21.961 -42.007 1.00 87.31 336 ARG A N 1
ATOM 2582 C CA . ARG A 1 336 ? 19.743 21.811 -42.708 1.00 87.31 336 ARG A CA 1
ATOM 2583 C C . ARG A 1 336 ? 19.583 20.511 -43.512 1.00 87.31 336 ARG A C 1
ATOM 2585 O O . ARG A 1 336 ? 18.904 20.510 -44.541 1.00 87.31 336 ARG A O 1
ATOM 2592 N N . ASN A 1 337 ? 20.194 19.402 -43.093 1.00 89.00 337 ASN A N 1
ATOM 2593 C CA . ASN A 1 337 ? 19.907 18.099 -43.704 1.00 89.00 337 ASN A CA 1
ATOM 2594 C C . ASN A 1 337 ? 18.466 17.667 -43.399 1.00 89.00 337 ASN A C 1
ATOM 2596 O O . ASN A 1 337 ? 17.927 17.959 -42.333 1.00 89.00 337 ASN A O 1
ATOM 2600 N N . ASN A 1 338 ? 17.839 16.964 -44.343 1.00 88.94 338 ASN A N 1
ATOM 2601 C CA . ASN A 1 338 ? 16.468 16.489 -44.189 1.00 88.94 338 ASN A CA 1
ATOM 2602 C C . ASN A 1 338 ? 16.397 15.411 -43.087 1.00 88.94 338 ASN A C 1
ATOM 2604 O O . ASN A 1 338 ? 17.080 14.393 -43.167 1.00 88.94 338 ASN A O 1
ATOM 2608 N N . VAL A 1 339 ? 15.575 15.637 -42.056 1.00 88.44 339 VAL A N 1
ATOM 2609 C CA . VAL A 1 339 ? 15.473 14.750 -40.882 1.00 88.44 339 VAL A CA 1
ATOM 2610 C C . VAL A 1 339 ? 15.064 13.313 -41.272 1.00 88.44 339 VAL A C 1
ATOM 2612 O O . VAL A 1 339 ? 15.782 12.389 -40.882 1.00 88.44 339 VAL A O 1
ATOM 2615 N N . PRO A 1 340 ? 14.012 13.088 -42.094 1.00 87.94 340 PRO A N 1
ATOM 2616 C CA . PRO A 1 340 ? 13.672 11.748 -42.586 1.00 87.94 340 PRO A CA 1
ATOM 2617 C C . PRO A 1 340 ? 14.800 11.036 -43.347 1.00 87.94 340 PRO A C 1
ATOM 2619 O O . PRO A 1 340 ? 15.001 9.836 -43.165 1.00 87.94 340 PRO A O 1
ATOM 2622 N N . LEU A 1 341 ? 15.544 11.756 -44.195 1.00 88.31 341 LEU A N 1
ATOM 2623 C CA . LEU A 1 341 ? 16.690 11.211 -44.930 1.00 88.31 341 LEU A CA 1
ATOM 2624 C C . LEU A 1 341 ? 17.766 10.689 -43.969 1.00 88.31 341 LEU A C 1
ATOM 2626 O O . LEU A 1 341 ? 18.229 9.561 -44.123 1.00 88.31 341 LEU A O 1
ATOM 2630 N N . VAL A 1 342 ? 18.144 11.478 -42.960 1.00 91.88 342 VAL A N 1
ATOM 2631 C CA . VAL A 1 342 ? 19.187 11.086 -41.998 1.00 91.88 342 VAL A CA 1
ATOM 2632 C C . VAL A 1 342 ? 18.739 9.883 -41.162 1.00 91.88 342 VAL A C 1
ATOM 2634 O O . VAL A 1 342 ? 19.516 8.944 -40.988 1.00 91.88 342 VAL A O 1
ATOM 2637 N N . ALA A 1 343 ? 17.485 9.862 -40.696 1.00 90.50 343 ALA A N 1
ATOM 2638 C CA . ALA A 1 343 ? 16.926 8.709 -39.985 1.00 90.50 343 ALA A CA 1
ATOM 2639 C C . ALA A 1 343 ? 16.962 7.437 -40.852 1.00 90.50 343 ALA A C 1
ATOM 2641 O O . ALA A 1 343 ? 17.368 6.371 -40.387 1.00 90.50 343 ALA A O 1
ATOM 2642 N N . ARG A 1 344 ? 16.630 7.571 -42.143 1.00 89.25 344 ARG A N 1
ATOM 2643 C CA . ARG A 1 344 ? 16.699 6.488 -43.130 1.00 89.25 344 ARG A CA 1
ATOM 2644 C C . ARG A 1 344 ? 18.095 5.939 -43.325 1.00 89.25 344 ARG A C 1
ATOM 2646 O O . ARG A 1 344 ? 18.277 4.726 -43.245 1.00 89.25 344 ARG A O 1
ATOM 2653 N N . LEU A 1 345 ? 19.078 6.799 -43.541 1.00 92.56 345 LEU A N 1
ATOM 2654 C CA . LEU A 1 345 ? 20.458 6.359 -43.713 1.00 92.56 345 LEU A CA 1
ATOM 2655 C C . LEU A 1 345 ? 20.974 5.613 -42.475 1.00 92.56 345 LEU A C 1
ATOM 2657 O O . LEU A 1 345 ? 21.573 4.546 -42.614 1.00 92.56 345 LEU A O 1
ATOM 2661 N N . TRP A 1 346 ? 20.672 6.100 -41.266 1.00 94.81 346 TRP A N 1
ATOM 2662 C CA . TRP A 1 346 ? 21.047 5.392 -40.041 1.00 94.81 346 TRP A CA 1
ATOM 2663 C C . TRP A 1 346 ? 20.422 4.003 -39.956 1.00 94.81 346 TRP A C 1
ATOM 2665 O O . TRP A 1 346 ? 21.120 3.032 -39.666 1.00 94.81 346 TRP A O 1
ATOM 2675 N N . ALA A 1 347 ? 19.131 3.881 -40.252 1.00 89.88 347 ALA A N 1
ATOM 2676 C CA . ALA A 1 347 ? 18.468 2.590 -40.196 1.00 89.88 347 ALA A CA 1
ATOM 2677 C C . ALA A 1 347 ? 18.966 1.605 -41.256 1.00 89.88 347 ALA A C 1
ATOM 2679 O O . ALA A 1 347 ? 19.155 0.429 -40.947 1.00 89.88 347 ALA A O 1
ATOM 2680 N N . HIS A 1 348 ? 19.252 2.072 -42.476 1.00 89.44 348 HIS A N 1
ATOM 2681 C CA . HIS A 1 348 ? 19.863 1.247 -43.523 1.00 89.44 348 HIS A CA 1
ATOM 2682 C C . HIS A 1 348 ? 21.242 0.713 -43.139 1.00 89.44 348 HIS A C 1
ATOM 2684 O O . HIS A 1 348 ? 21.639 -0.358 -43.605 1.00 89.44 348 HIS A O 1
ATOM 2690 N N . LEU A 1 349 ? 21.977 1.434 -42.297 1.00 92.00 349 LEU A N 1
ATOM 2691 C CA . LEU A 1 349 ? 23.281 1.000 -41.819 1.00 92.00 349 LEU A CA 1
ATOM 2692 C C . LEU A 1 349 ? 23.187 0.066 -40.604 1.00 92.00 349 LEU A C 1
ATOM 2694 O O . LEU A 1 349 ? 24.066 -0.784 -40.464 1.00 92.00 349 LEU A O 1
ATOM 2698 N N . LEU A 1 350 ? 22.143 0.188 -39.772 1.00 90.75 350 LEU A N 1
ATOM 2699 C CA . LEU A 1 350 ? 22.067 -0.448 -38.449 1.00 90.75 350 LEU A CA 1
ATOM 2700 C C . LEU A 1 350 ? 20.995 -1.535 -38.274 1.00 90.75 350 LEU A C 1
ATOM 2702 O O . LEU A 1 350 ? 21.257 -2.484 -37.547 1.00 90.75 350 LEU A O 1
ATOM 2706 N N . ILE A 1 351 ? 19.793 -1.409 -38.849 1.00 84.44 351 ILE A N 1
ATOM 2707 C CA . ILE A 1 351 ? 18.641 -2.252 -38.450 1.00 84.44 351 ILE A CA 1
ATOM 2708 C C . ILE A 1 351 ? 17.850 -2.885 -39.594 1.00 84.44 351 ILE A C 1
ATOM 2710 O O . ILE A 1 351 ? 17.080 -3.814 -39.347 1.00 84.44 351 ILE A O 1
ATOM 2714 N N . VAL A 1 352 ? 18.000 -2.402 -40.829 1.00 84.38 352 VAL A N 1
ATOM 2715 C CA . VAL A 1 352 ? 17.348 -3.029 -41.985 1.00 84.38 352 VAL A CA 1
ATOM 2716 C C . VAL A 1 352 ? 17.947 -4.432 -42.172 1.00 84.38 352 VAL A C 1
ATOM 2718 O O . VAL A 1 352 ? 19.163 -4.580 -42.102 1.00 84.38 352 VAL A O 1
ATOM 2721 N N . PRO A 1 353 ? 17.151 -5.489 -42.418 1.00 80.00 353 PRO A N 1
ATOM 2722 C CA . PRO A 1 353 ? 17.699 -6.836 -42.572 1.00 80.00 353 PRO A CA 1
ATOM 2723 C C . PRO A 1 353 ? 18.821 -6.901 -43.622 1.00 80.00 353 PRO A C 1
ATOM 2725 O O . PRO A 1 353 ? 18.612 -6.546 -44.786 1.00 80.00 353 PRO A O 1
ATOM 2728 N N . GLY A 1 354 ? 20.009 -7.363 -43.221 1.00 79.81 354 GLY A N 1
ATOM 2729 C CA . GLY A 1 354 ? 21.205 -7.384 -44.069 1.00 79.81 354 GLY A CA 1
ATOM 2730 C C . GLY A 1 354 ? 22.025 -6.088 -44.056 1.00 79.81 354 GLY A C 1
ATOM 2731 O O . GLY A 1 354 ? 22.936 -5.944 -44.875 1.00 79.81 354 GLY A O 1
ATOM 2732 N N . SER A 1 355 ? 21.719 -5.153 -43.152 1.00 88.12 355 SER A N 1
ATOM 2733 C CA . SER A 1 355 ? 22.511 -3.952 -42.878 1.00 88.12 355 SER A CA 1
ATOM 2734 C C . SER A 1 355 ? 23.966 -4.299 -42.550 1.00 88.12 355 SER A C 1
ATOM 2736 O O . SER A 1 355 ? 24.254 -5.290 -41.878 1.00 88.12 355 SER A O 1
ATOM 2738 N N . ARG A 1 356 ? 24.914 -3.448 -42.974 1.00 89.12 356 ARG A N 1
ATOM 2739 C CA . ARG A 1 356 ? 26.350 -3.698 -42.746 1.00 89.12 356 ARG A CA 1
ATOM 2740 C C . ARG A 1 356 ? 26.696 -3.791 -41.259 1.00 89.12 356 ARG A C 1
ATOM 2742 O O . ARG A 1 356 ? 27.543 -4.607 -40.909 1.00 89.12 356 ARG A O 1
ATOM 2749 N N . PHE A 1 357 ? 26.069 -2.985 -40.407 1.00 90.69 357 PHE A N 1
ATOM 2750 C CA . PHE A 1 357 ? 26.401 -2.907 -38.983 1.00 90.69 357 PHE A CA 1
ATOM 2751 C C . PHE A 1 357 ? 25.347 -3.550 -38.074 1.00 90.69 357 PHE A C 1
ATOM 2753 O O . PHE A 1 357 ? 25.336 -3.285 -36.875 1.00 90.69 357 PHE A O 1
ATOM 2760 N N . GLU A 1 358 ? 24.492 -4.423 -38.624 1.00 87.31 358 GLU A N 1
ATOM 2761 C CA . GLU A 1 358 ? 23.382 -5.074 -37.905 1.00 87.31 358 GLU A CA 1
ATOM 2762 C C . GLU A 1 358 ? 23.821 -5.765 -36.600 1.00 87.31 358 GLU A C 1
ATOM 2764 O O . GLU A 1 358 ? 23.078 -5.768 -35.622 1.00 87.31 358 GLU A O 1
ATOM 2769 N N . TYR A 1 359 ? 25.050 -6.292 -36.560 1.00 87.44 359 TYR A N 1
ATOM 2770 C CA . TYR A 1 359 ? 25.616 -7.043 -35.428 1.00 87.44 359 TYR A CA 1
ATOM 2771 C C . TYR A 1 359 ? 26.862 -6.378 -34.805 1.00 87.44 359 TYR A C 1
ATOM 2773 O O . TYR A 1 359 ? 27.515 -6.942 -33.917 1.00 87.44 359 TYR A O 1
ATOM 2781 N N . SER A 1 360 ? 27.220 -5.178 -35.271 1.00 87.69 360 SER A N 1
ATOM 2782 C CA . SER A 1 360 ? 28.471 -4.505 -34.891 1.00 87.69 360 SER A CA 1
ATOM 2783 C C . SER A 1 360 ? 28.402 -3.814 -33.528 1.00 87.69 360 SER A C 1
ATOM 2785 O O . SER A 1 360 ? 29.448 -3.563 -32.932 1.00 87.69 360 SER A O 1
ATOM 2787 N N . PHE A 1 361 ? 27.199 -3.559 -33.008 1.00 90.38 361 PHE A N 1
ATOM 2788 C CA . PHE A 1 361 ? 26.953 -2.856 -31.746 1.00 90.38 361 PHE A CA 1
ATOM 2789 C C . PHE A 1 361 ? 25.913 -3.606 -30.912 1.00 90.38 361 PHE A C 1
ATOM 2791 O O . PHE A 1 361 ? 25.066 -4.300 -31.467 1.00 90.38 361 PHE A O 1
ATOM 2798 N N . ASP A 1 362 ? 25.967 -3.457 -29.591 1.00 87.44 362 ASP A N 1
ATOM 2799 C CA . ASP A 1 362 ? 25.002 -4.059 -28.665 1.00 87.44 362 ASP A CA 1
ATOM 2800 C C . ASP A 1 362 ? 23.868 -3.084 -28.346 1.00 87.44 362 ASP A C 1
ATOM 2802 O O . ASP A 1 362 ? 22.695 -3.464 -28.377 1.00 87.44 362 ASP A O 1
ATOM 2806 N N . ARG A 1 363 ? 24.198 -1.805 -28.115 1.00 90.94 363 ARG A N 1
ATOM 2807 C CA . ARG A 1 363 ? 23.214 -0.735 -27.912 1.00 90.94 363 ARG A CA 1
ATOM 2808 C C . ARG A 1 363 ? 23.545 0.503 -28.727 1.00 90.94 363 ARG A C 1
ATOM 2810 O O . ARG A 1 363 ? 24.685 0.958 -28.740 1.00 90.94 363 ARG A O 1
ATOM 2817 N N . VAL A 1 364 ? 22.530 1.094 -29.345 1.00 94.56 364 VAL A N 1
ATOM 2818 C CA . VAL A 1 364 ? 22.620 2.388 -30.029 1.00 94.56 364 VAL A CA 1
ATOM 2819 C C . VAL A 1 364 ? 21.503 3.285 -29.511 1.00 94.56 364 VAL A C 1
ATOM 2821 O O . VAL A 1 364 ? 20.329 2.973 -29.677 1.00 94.56 364 VAL A O 1
ATOM 2824 N N . ILE A 1 365 ? 21.860 4.401 -28.883 1.00 96.19 365 ILE A N 1
ATOM 2825 C CA . ILE A 1 365 ? 20.916 5.422 -28.428 1.00 96.19 365 ILE A CA 1
ATOM 2826 C C . ILE A 1 365 ? 20.990 6.616 -29.377 1.00 96.19 365 ILE A C 1
ATOM 2828 O O . ILE A 1 365 ? 22.043 7.233 -29.507 1.00 96.19 365 ILE A O 1
ATOM 2832 N N . PHE A 1 366 ? 19.873 6.977 -30.001 1.00 96.62 366 PHE A N 1
ATOM 2833 C CA . PHE A 1 366 ? 19.703 8.268 -30.662 1.00 96.62 366 PHE A CA 1
ATOM 2834 C C . PHE A 1 366 ? 19.193 9.289 -29.642 1.00 96.62 366 PHE A C 1
ATOM 2836 O O . PHE A 1 366 ? 18.022 9.261 -29.275 1.00 96.62 366 PHE A O 1
ATOM 2843 N N . ALA A 1 367 ? 20.076 10.172 -29.179 1.00 94.81 367 ALA A N 1
ATOM 2844 C CA . ALA A 1 367 ? 19.770 11.256 -28.252 1.00 94.81 367 ALA A CA 1
ATOM 2845 C C . ALA A 1 367 ? 19.329 12.507 -29.030 1.00 94.81 367 ALA A C 1
ATOM 2847 O O . ALA A 1 367 ? 20.119 13.086 -29.781 1.00 94.81 367 ALA A O 1
ATOM 2848 N N . ILE A 1 368 ? 18.058 12.898 -28.896 1.00 92.25 368 ILE A N 1
ATOM 2849 C CA . ILE A 1 368 ? 17.445 13.975 -29.686 1.00 92.25 368 ILE A CA 1
ATOM 2850 C C . ILE A 1 368 ? 16.702 14.943 -28.766 1.00 92.25 368 ILE A C 1
ATOM 2852 O O . ILE A 1 368 ? 15.667 14.607 -28.211 1.00 92.25 368 ILE A O 1
ATOM 2856 N N . THR A 1 369 ? 17.177 16.179 -28.635 1.00 85.06 369 THR A N 1
ATOM 2857 C CA . THR A 1 369 ? 16.569 17.164 -27.720 1.00 85.06 369 THR A CA 1
ATOM 2858 C C . THR A 1 369 ? 15.337 17.878 -28.292 1.00 85.06 369 THR A C 1
ATOM 2860 O O . THR A 1 369 ? 14.512 18.377 -27.531 1.00 85.06 369 THR A O 1
ATOM 2863 N N . GLY A 1 370 ? 15.183 17.935 -29.620 1.00 84.38 370 GLY A N 1
ATOM 2864 C CA . GLY A 1 370 ? 14.058 18.609 -30.283 1.00 84.38 370 GLY A CA 1
ATOM 2865 C C . GLY A 1 370 ? 12.846 17.697 -30.481 1.00 84.38 370 GLY A C 1
ATOM 2866 O O . GLY A 1 370 ? 12.982 16.651 -31.105 1.00 84.38 370 GLY A O 1
ATOM 2867 N N . GLU A 1 371 ? 11.669 18.122 -30.018 1.00 79.88 371 GLU A N 1
ATOM 2868 C CA . GLU A 1 371 ? 10.415 17.344 -30.037 1.00 79.88 371 GLU A CA 1
ATOM 2869 C C . GLU A 1 371 ? 9.979 16.913 -31.448 1.00 79.88 371 GLU A C 1
ATOM 2871 O O . GLU A 1 371 ? 9.734 15.733 -31.692 1.00 79.88 371 GLU A O 1
ATOM 2876 N N . GLU A 1 372 ? 9.957 17.840 -32.411 1.00 83.19 372 GLU A N 1
ATOM 2877 C CA . GLU A 1 372 ? 9.573 17.540 -33.799 1.00 83.19 372 GLU A CA 1
ATOM 2878 C C . GLU A 1 372 ? 10.560 16.561 -34.458 1.00 83.19 372 GLU A C 1
ATOM 2880 O O . GLU A 1 372 ? 10.173 15.556 -35.056 1.00 83.19 372 GLU A O 1
ATOM 2885 N N . THR A 1 373 ? 11.859 16.817 -34.294 1.00 85.06 373 THR A N 1
ATOM 2886 C CA . THR A 1 373 ? 12.926 15.952 -34.810 1.00 85.06 373 THR A CA 1
ATOM 2887 C C . THR A 1 373 ? 12.870 14.560 -34.177 1.00 85.06 373 THR A C 1
ATOM 2889 O O . THR A 1 373 ? 13.072 13.565 -34.875 1.00 85.06 373 THR A O 1
ATOM 2892 N N . PHE A 1 374 ? 12.583 14.489 -32.873 1.00 88.56 374 PHE A N 1
ATOM 2893 C CA . PHE A 1 374 ? 12.405 13.248 -32.129 1.00 88.56 374 PHE A CA 1
ATOM 2894 C C . PHE A 1 374 ? 11.234 12.443 -32.694 1.00 88.56 374 PHE A C 1
ATOM 2896 O O . PHE A 1 374 ? 11.432 11.283 -33.041 1.00 88.56 374 PHE A O 1
ATOM 2903 N N . ALA A 1 375 ? 10.065 13.060 -32.890 1.00 81.94 375 ALA A N 1
ATOM 2904 C CA . ALA A 1 375 ? 8.893 12.388 -33.449 1.00 81.94 375 ALA A CA 1
ATOM 2905 C C . ALA A 1 375 ? 9.165 11.801 -34.847 1.00 81.94 375 ALA A C 1
ATOM 2907 O O . ALA A 1 375 ? 8.786 10.664 -35.134 1.00 81.94 375 ALA A O 1
ATOM 2908 N N . VAL A 1 376 ? 9.876 12.539 -35.707 1.00 82.19 376 VAL A N 1
ATOM 2909 C CA . VAL A 1 376 ? 10.242 12.067 -37.054 1.00 82.19 376 VAL A CA 1
ATOM 2910 C C . VAL A 1 376 ? 11.237 10.904 -37.000 1.00 82.19 376 VAL A C 1
ATOM 2912 O O . VAL A 1 376 ? 11.081 9.932 -37.741 1.00 82.19 376 VAL A O 1
ATOM 2915 N N . PHE A 1 377 ? 12.255 10.976 -36.137 1.00 87.38 377 PHE A N 1
ATOM 2916 C CA . PHE A 1 377 ? 13.214 9.881 -35.958 1.00 87.38 377 PHE A CA 1
ATOM 2917 C C . PHE A 1 377 ? 12.553 8.638 -35.360 1.00 87.38 377 PHE A C 1
ATOM 2919 O O . PHE A 1 377 ? 12.766 7.540 -35.868 1.00 87.38 377 PHE A O 1
ATOM 2926 N N . GLN A 1 378 ? 11.727 8.809 -34.327 1.00 84.38 378 GLN A N 1
ATOM 2927 C CA . GLN A 1 378 ? 10.984 7.731 -33.681 1.00 84.38 378 GLN A CA 1
ATOM 2928 C C . GLN A 1 378 ? 10.081 7.024 -34.697 1.00 84.38 378 GLN A C 1
ATOM 2930 O O . GLN A 1 378 ? 10.217 5.821 -34.904 1.00 84.38 378 GLN A O 1
ATOM 2935 N N . GLY A 1 379 ? 9.262 7.780 -35.437 1.00 77.75 379 GLY A N 1
ATOM 2936 C CA . GLY A 1 379 ? 8.385 7.216 -36.463 1.00 77.75 379 GLY A CA 1
ATOM 2937 C C . GLY A 1 379 ? 9.138 6.477 -37.574 1.00 77.75 379 GLY A C 1
ATOM 2938 O O . GLY A 1 379 ? 8.675 5.439 -38.047 1.00 77.75 379 GLY A O 1
ATOM 2939 N N . ALA A 1 380 ? 10.320 6.961 -37.970 1.00 78.44 380 ALA A N 1
ATOM 2940 C CA . ALA A 1 380 ? 11.154 6.281 -38.958 1.00 78.44 380 ALA A CA 1
ATOM 2941 C C . ALA A 1 380 ? 11.676 4.927 -38.442 1.00 78.44 380 ALA A C 1
ATOM 2943 O O . ALA A 1 380 ? 11.553 3.918 -39.136 1.00 78.44 380 ALA A O 1
ATOM 2944 N N . PHE A 1 381 ? 12.216 4.881 -37.221 1.00 81.69 381 PHE A N 1
ATOM 2945 C CA . PHE A 1 381 ? 12.736 3.645 -36.628 1.00 81.69 381 PHE A CA 1
ATOM 2946 C C . PHE A 1 381 ? 11.625 2.644 -36.269 1.00 81.69 381 PHE A C 1
ATOM 2948 O O . PHE A 1 381 ? 11.801 1.443 -36.490 1.00 81.69 381 PHE A O 1
ATOM 2955 N N . ASP A 1 382 ? 10.460 3.116 -35.822 1.00 75.25 382 ASP A N 1
ATOM 2956 C CA . ASP A 1 382 ? 9.298 2.269 -35.532 1.00 75.25 382 ASP A CA 1
ATOM 2957 C C . ASP A 1 382 ? 8.750 1.595 -36.794 1.00 75.25 382 ASP A C 1
ATOM 2959 O O . ASP A 1 382 ? 8.496 0.387 -36.791 1.00 75.25 382 ASP A O 1
ATOM 2963 N N . ALA A 1 383 ? 8.664 2.331 -37.907 1.00 70.56 383 ALA A N 1
ATOM 2964 C CA . ALA A 1 383 ? 8.218 1.792 -39.192 1.00 70.56 383 ALA A CA 1
ATOM 2965 C C . ALA A 1 383 ? 9.102 0.636 -39.708 1.00 70.56 383 ALA A C 1
ATOM 2967 O O . ALA A 1 383 ? 8.624 -0.250 -40.426 1.00 70.56 383 ALA A O 1
ATOM 2968 N N . TRP A 1 384 ? 10.389 0.615 -39.343 1.00 65.75 384 TRP A N 1
ATOM 2969 C CA . TRP A 1 384 ? 11.313 -0.466 -39.705 1.00 65.75 384 TRP A CA 1
ATOM 2970 C C . TRP A 1 384 ? 11.385 -1.584 -38.662 1.00 65.75 384 TRP A C 1
ATOM 2972 O O . TRP A 1 384 ? 11.616 -2.734 -39.036 1.00 65.75 384 TRP A O 1
ATOM 2982 N N . SER A 1 385 ? 11.128 -1.286 -37.386 1.00 57.28 385 SER A N 1
ATOM 2983 C CA . SER A 1 385 ? 11.066 -2.286 -36.310 1.00 57.28 385 SER A CA 1
ATOM 2984 C C . SER A 1 385 ? 9.826 -3.190 -36.424 1.00 57.28 385 SER A C 1
ATOM 2986 O O . SER A 1 385 ? 9.924 -4.405 -36.244 1.00 57.28 385 SER A O 1
ATOM 2988 N N . GLN A 1 386 ? 8.679 -2.630 -36.831 1.00 48.94 386 GLN A N 1
ATOM 2989 C CA . GLN A 1 386 ? 7.394 -3.341 -36.971 1.00 48.94 386 GLN A CA 1
ATOM 2990 C C . GLN A 1 386 ? 7.343 -4.355 -38.135 1.00 48.94 386 GLN A C 1
ATOM 2992 O O . GLN A 1 386 ? 6.428 -5.170 -38.200 1.00 48.94 386 GLN A O 1
ATOM 2997 N N . ASN A 1 387 ? 8.335 -4.355 -39.034 1.00 43.31 387 ASN A N 1
ATOM 2998 C CA . ASN A 1 387 ? 8.412 -5.246 -40.200 1.00 43.31 387 ASN A CA 1
ATOM 2999 C C . ASN A 1 387 ? 9.448 -6.381 -40.057 1.00 43.31 387 ASN A C 1
ATOM 3001 O O . ASN A 1 387 ? 9.923 -6.899 -41.069 1.00 43.31 387 ASN A O 1
ATOM 3005 N N . ARG A 1 388 ? 9.825 -6.795 -38.836 1.00 41.19 388 ARG A N 1
ATOM 3006 C CA . ARG A 1 388 ? 10.691 -7.975 -38.624 1.00 41.19 388 ARG A CA 1
ATOM 3007 C C . ARG A 1 388 ? 9.907 -9.279 -38.854 1.00 41.19 388 ARG A C 1
ATOM 3009 O O . ARG A 1 388 ? 9.054 -9.609 -38.033 1.00 41.19 388 ARG A O 1
ATOM 3016 N N . PRO A 1 389 ? 10.202 -10.079 -39.898 1.00 36.41 389 PRO A N 1
ATOM 3017 C CA . PRO A 1 389 ? 9.654 -11.423 -40.009 1.00 36.41 389 PRO A CA 1
ATOM 3018 C C . PRO A 1 389 ? 10.381 -12.342 -39.021 1.00 36.41 389 PRO A C 1
ATOM 3020 O O . PRO A 1 389 ? 11.612 -12.356 -38.957 1.00 36.41 389 PRO A O 1
ATOM 3023 N N . THR A 1 390 ? 9.635 -13.156 -38.283 1.00 32.31 390 THR A N 1
ATOM 3024 C CA . THR A 1 390 ? 10.183 -14.281 -37.524 1.00 32.31 390 THR A CA 1
ATOM 3025 C C . THR A 1 390 ? 10.524 -15.420 -38.490 1.00 32.31 390 THR A C 1
ATOM 3027 O O . THR A 1 390 ? 9.657 -16.148 -38.962 1.00 32.31 390 THR A O 1
ATOM 3030 N N . GLY A 1 391 ? 11.808 -15.575 -38.822 1.00 34.38 391 GLY A N 1
ATOM 3031 C CA . GLY A 1 391 ? 12.298 -16.739 -39.568 1.00 34.38 391 GLY A CA 1
ATOM 3032 C C . GLY A 1 391 ? 13.461 -16.434 -40.508 1.00 34.38 391 GLY A C 1
ATOM 3033 O O . GLY A 1 391 ? 13.413 -15.500 -41.302 1.00 34.38 391 GLY A O 1
ATOM 3034 N N . VAL A 1 392 ? 14.509 -17.257 -40.431 1.00 36.00 392 VAL A N 1
ATOM 3035 C CA . VAL A 1 392 ? 15.714 -17.191 -41.274 1.00 36.00 392 VAL A CA 1
ATOM 3036 C C . VAL A 1 392 ? 15.353 -17.320 -42.764 1.00 36.00 392 VAL A C 1
ATOM 3038 O O . VAL A 1 392 ? 14.894 -18.390 -43.172 1.00 36.00 392 VAL A O 1
ATOM 3041 N N . PRO A 1 393 ? 15.639 -16.327 -43.630 1.00 32.00 393 PRO A N 1
ATOM 3042 C CA . PRO A 1 393 ? 15.547 -16.516 -45.070 1.00 32.00 393 PRO A CA 1
ATOM 3043 C C . PRO A 1 393 ? 16.881 -17.033 -45.623 1.00 32.00 393 PRO A C 1
ATOM 3045 O O . PRO A 1 393 ? 17.949 -16.453 -45.413 1.00 32.00 393 PRO A O 1
ATOM 3048 N N . ARG A 1 394 ? 16.821 -18.132 -46.384 1.00 33.62 394 ARG A N 1
ATOM 3049 C CA . ARG A 1 394 ? 17.938 -18.623 -47.204 1.00 33.62 394 ARG A CA 1
ATOM 3050 C C . ARG A 1 394 ? 18.317 -17.600 -48.287 1.00 33.62 394 ARG A C 1
ATOM 3052 O O . ARG A 1 394 ? 17.466 -16.913 -48.845 1.00 33.62 394 ARG A O 1
ATOM 3059 N N . LYS A 1 395 ? 19.619 -17.552 -48.599 1.00 33.16 395 LYS A N 1
ATOM 3060 C CA . LYS A 1 395 ? 20.253 -16.726 -49.642 1.00 33.16 395 LYS A CA 1
ATOM 3061 C C . LYS A 1 395 ? 19.489 -16.744 -50.975 1.00 33.16 395 LYS A C 1
ATOM 3063 O O . LYS A 1 395 ? 19.300 -17.806 -51.558 1.00 33.16 395 LYS A O 1
ATOM 3068 N N . GLY A 1 396 ? 19.223 -15.544 -51.501 1.00 38.62 396 GLY A N 1
ATOM 3069 C CA . GLY A 1 396 ? 18.992 -15.296 -52.928 1.00 38.62 396 GLY A CA 1
ATOM 3070 C C . GLY A 1 396 ? 17.636 -14.678 -53.271 1.00 38.62 396 GLY A C 1
ATOM 3071 O O . GLY A 1 396 ? 16.738 -15.393 -53.690 1.00 38.62 396 GLY A O 1
ATOM 3072 N N . SER A 1 397 ? 17.487 -13.349 -53.169 1.00 33.38 397 SER A N 1
ATOM 3073 C CA . SER A 1 397 ? 16.442 -12.606 -53.912 1.00 33.38 397 SER A CA 1
ATOM 3074 C C . SER A 1 397 ? 16.635 -11.076 -53.920 1.00 33.38 397 SER A C 1
ATOM 3076 O O . SER A 1 397 ? 15.685 -10.306 -53.807 1.00 33.38 397 SER A O 1
ATOM 3078 N N . THR A 1 398 ? 17.854 -10.579 -54.135 1.00 33.28 398 THR A N 1
ATOM 3079 C CA . THR A 1 398 ? 18.120 -9.128 -54.261 1.00 33.28 398 THR A CA 1
ATOM 3080 C C . THR A 1 398 ? 17.613 -8.497 -55.570 1.00 33.28 398 THR A C 1
ATOM 3082 O O . THR A 1 398 ? 17.642 -7.278 -55.717 1.00 33.28 398 THR A O 1
ATOM 3085 N N . ALA A 1 399 ? 17.087 -9.279 -56.520 1.00 33.16 399 ALA A N 1
ATOM 3086 C CA . ALA A 1 399 ? 16.672 -8.773 -57.834 1.00 33.16 399 ALA A CA 1
ATOM 3087 C C . ALA A 1 399 ? 15.174 -8.415 -57.961 1.00 33.16 399 ALA A C 1
ATOM 3089 O O . ALA A 1 399 ? 14.791 -7.752 -58.923 1.00 33.16 399 ALA A O 1
ATOM 3090 N N . ARG A 1 400 ? 14.308 -8.815 -57.015 1.00 31.53 400 ARG A N 1
ATOM 3091 C CA . ARG A 1 400 ? 12.842 -8.638 -57.151 1.00 31.53 400 ARG A CA 1
ATOM 3092 C C . ARG A 1 400 ? 12.305 -7.333 -56.545 1.00 31.53 400 ARG A C 1
ATOM 3094 O O . ARG A 1 400 ? 11.240 -6.875 -56.944 1.00 31.53 400 ARG A O 1
ATOM 3101 N N . TRP A 1 401 ? 13.065 -6.694 -55.655 1.00 32.88 401 TRP A N 1
ATOM 3102 C CA . TRP A 1 401 ? 12.625 -5.512 -54.901 1.00 32.88 401 TRP A CA 1
ATOM 3103 C C . TRP A 1 401 ? 12.729 -4.182 -55.666 1.00 32.88 401 TRP A C 1
ATOM 3105 O O . TRP A 1 401 ? 11.954 -3.269 -55.403 1.00 32.88 401 TRP A O 1
ATOM 3115 N N . LYS A 1 402 ? 13.592 -4.075 -56.688 1.00 31.92 402 LYS A N 1
ATOM 3116 C CA . LYS A 1 402 ? 13.743 -2.840 -57.488 1.00 31.92 402 LYS A CA 1
ATOM 3117 C C . LYS A 1 402 ? 12.575 -2.546 -58.443 1.00 31.92 402 LYS A C 1
ATOM 3119 O O . LYS A 1 402 ? 12.465 -1.426 -58.926 1.00 31.92 402 LYS A O 1
ATOM 3124 N N . LYS A 1 403 ? 11.702 -3.519 -58.735 1.00 33.41 403 LYS A N 1
ATOM 3125 C CA . LYS A 1 403 ? 10.666 -3.380 -59.781 1.00 33.41 403 LYS A CA 1
ATOM 3126 C C . LYS A 1 403 ? 9.311 -2.853 -59.281 1.00 33.41 403 LYS A C 1
ATOM 3128 O O . LYS A 1 403 ? 8.539 -2.360 -60.094 1.00 33.41 403 LYS A O 1
ATOM 3133 N N . ASN A 1 404 ? 9.039 -2.899 -57.973 1.00 35.56 404 ASN A N 1
ATOM 3134 C CA . ASN A 1 404 ? 7.753 -2.471 -57.393 1.00 35.56 404 ASN A CA 1
ATOM 3135 C C . ASN A 1 404 ? 7.722 -1.005 -56.918 1.00 35.56 404 ASN A C 1
ATOM 3137 O O . ASN A 1 404 ? 6.699 -0.550 -56.418 1.00 35.56 404 ASN A O 1
ATOM 3141 N N . TRP A 1 405 ? 8.812 -0.255 -57.088 1.00 44.16 405 TRP A N 1
ATOM 3142 C CA . TRP A 1 405 ? 8.964 1.085 -56.508 1.00 44.16 405 TRP A CA 1
ATOM 3143 C C . TRP A 1 405 ? 8.310 2.219 -57.327 1.00 44.16 405 TRP A C 1
ATOM 3145 O O . TRP A 1 405 ? 7.864 3.208 -56.761 1.00 44.16 405 TRP A O 1
ATOM 3155 N N . ASN A 1 406 ? 8.138 2.074 -58.647 1.00 31.89 406 ASN A N 1
ATOM 3156 C CA . ASN A 1 406 ? 7.647 3.167 -59.510 1.00 31.89 406 ASN A CA 1
ATOM 3157 C C . ASN A 1 406 ? 6.109 3.305 -59.605 1.00 31.89 406 ASN A C 1
ATOM 3159 O O . ASN A 1 406 ? 5.621 3.940 -60.536 1.00 31.89 406 ASN A O 1
ATOM 3163 N N . ARG A 1 407 ? 5.319 2.704 -58.702 1.00 35.72 407 ARG A N 1
ATOM 3164 C CA . ARG A 1 407 ? 3.844 2.652 -58.844 1.00 35.72 407 ARG A CA 1
ATOM 3165 C C . ARG A 1 407 ? 3.030 3.314 -57.727 1.00 35.72 407 ARG A C 1
ATOM 3167 O O . ARG A 1 407 ? 1.811 3.205 -57.746 1.00 35.72 407 ARG A O 1
ATOM 3174 N N . LEU A 1 408 ? 3.669 4.018 -56.794 1.00 33.94 408 LEU A N 1
ATOM 3175 C CA . LEU A 1 408 ? 2.996 4.712 -55.686 1.00 33.94 408 LEU A CA 1
ATOM 3176 C C . LEU A 1 408 ? 3.213 6.231 -55.744 1.00 33.94 408 LEU A C 1
ATOM 3178 O O . LEU A 1 408 ? 3.673 6.850 -54.791 1.00 33.94 408 LEU A O 1
ATOM 3182 N N . ALA A 1 409 ? 2.855 6.837 -56.876 1.00 34.12 409 ALA A N 1
ATOM 3183 C CA . ALA A 1 409 ? 2.614 8.272 -56.973 1.00 34.12 409 ALA A CA 1
ATOM 3184 C C . ALA A 1 409 ? 1.194 8.488 -57.522 1.00 34.12 409 ALA A C 1
ATOM 3186 O O . ALA A 1 409 ? 0.909 8.117 -58.655 1.00 34.12 409 ALA A O 1
ATOM 3187 N N . PHE A 1 410 ? 0.321 9.012 -56.656 1.00 34.69 410 PHE A N 1
ATOM 3188 C CA . PHE A 1 410 ? -0.988 9.632 -56.904 1.00 34.69 410 PHE A CA 1
ATOM 3189 C C . PHE A 1 410 ? -1.808 9.168 -58.129 1.00 34.69 410 PHE A C 1
ATOM 3191 O O . PHE A 1 410 ? -1.602 9.621 -59.252 1.00 34.69 410 PHE A O 1
ATOM 3198 N N . SER A 1 411 ? -2.868 8.394 -57.870 1.00 28.08 411 SER A N 1
ATOM 3199 C CA . SER A 1 411 ? -4.079 8.383 -58.703 1.00 28.08 411 SER A CA 1
ATOM 3200 C C . SER A 1 411 ? -5.328 8.157 -57.830 1.00 28.08 411 SER A C 1
ATOM 3202 O O . SER A 1 411 ? -5.310 7.258 -56.983 1.00 28.08 411 SER A O 1
ATOM 3204 N N . PRO A 1 412 ? -6.404 8.957 -57.979 1.00 42.03 412 PRO A N 1
ATOM 3205 C CA . PRO A 1 412 ? -7.640 8.805 -57.222 1.00 42.03 412 PRO A CA 1
ATOM 3206 C C . PRO A 1 412 ? -8.524 7.750 -57.893 1.00 42.03 412 PRO A C 1
ATOM 3208 O O . PRO A 1 412 ? -9.320 8.056 -58.773 1.00 42.03 412 PRO A O 1
ATOM 3211 N N . SER A 1 413 ? -8.323 6.486 -57.527 1.00 36.78 413 SER A N 1
ATOM 3212 C CA . SER A 1 413 ? -9.276 5.364 -57.627 1.00 36.78 413 SER A CA 1
ATOM 3213 C C . SER A 1 413 ? -8.492 4.066 -57.441 1.00 36.78 413 SER A C 1
ATOM 3215 O O . SER A 1 413 ? -7.804 3.593 -58.342 1.00 36.78 413 SER A O 1
ATOM 3217 N N . MET A 1 414 ? -8.555 3.485 -56.242 1.00 31.11 414 MET A N 1
ATOM 3218 C CA . MET A 1 414 ? -8.044 2.130 -56.039 1.00 31.11 414 MET A CA 1
ATOM 3219 C C . MET A 1 414 ? -9.058 1.114 -56.580 1.00 31.11 414 MET A C 1
ATOM 3221 O O . MET A 1 414 ? -10.224 1.175 -56.187 1.00 31.11 414 MET A O 1
ATOM 3225 N N . PRO A 1 415 ? -8.645 0.138 -57.407 1.00 36.31 415 PRO A N 1
ATOM 3226 C CA . PRO A 1 415 ? -9.368 -1.113 -57.512 1.00 36.31 415 PRO A CA 1
ATOM 3227 C C . PRO A 1 415 ? -9.091 -1.936 -56.249 1.00 36.31 415 PRO A C 1
ATOM 3229 O O . PRO A 1 415 ? -7.941 -2.166 -55.870 1.00 36.31 415 PRO A O 1
ATOM 3232 N N . VAL A 1 416 ? -10.169 -2.374 -55.604 1.00 37.22 416 VAL A N 1
ATOM 3233 C CA . VAL A 1 416 ? -10.171 -3.352 -54.515 1.00 37.22 416 VAL A CA 1
ATOM 3234 C C . VAL A 1 416 ? -9.571 -4.660 -55.044 1.00 37.22 416 VAL A C 1
ATOM 3236 O O . VAL A 1 416 ? -10.224 -5.387 -55.786 1.00 37.22 416 VAL A O 1
ATOM 3239 N N . ASN A 1 417 ? -8.325 -4.969 -54.678 1.00 38.34 417 ASN A N 1
ATOM 3240 C CA . ASN A 1 417 ? -7.813 -6.336 -54.757 1.00 38.34 417 ASN A CA 1
ATOM 3241 C C . ASN A 1 417 ? -8.280 -7.069 -53.496 1.00 38.34 417 ASN A C 1
ATOM 3243 O O . ASN A 1 417 ? -8.005 -6.622 -52.383 1.00 38.34 417 ASN A O 1
ATOM 3247 N N . GLY A 1 418 ? -9.024 -8.158 -53.684 1.00 41.59 418 GLY A N 1
ATOM 3248 C CA . GLY A 1 418 ? -9.708 -8.908 -52.634 1.00 41.59 418 GLY A CA 1
ATOM 3249 C C . GLY A 1 418 ? -8.780 -9.554 -51.607 1.00 41.59 418 GLY A C 1
ATOM 3250 O O . GLY A 1 418 ? -8.512 -10.748 -51.679 1.00 41.59 418 GLY A O 1
ATOM 3251 N N . ASN A 1 419 ? -8.371 -8.786 -50.599 1.00 47.59 419 ASN A N 1
ATOM 3252 C CA . ASN A 1 419 ? -8.180 -9.331 -49.263 1.00 47.59 419 ASN A CA 1
ATOM 3253 C C . ASN A 1 419 ? -9.577 -9.515 -48.673 1.00 47.59 419 ASN A C 1
ATOM 3255 O O . ASN A 1 419 ? -10.210 -8.552 -48.244 1.00 47.59 419 ASN A O 1
ATOM 3259 N N . THR A 1 420 ? -10.089 -10.740 -48.688 1.00 61.00 420 THR A N 1
ATOM 3260 C CA . THR A 1 420 ? -11.240 -11.090 -47.858 1.00 61.00 420 THR A CA 1
ATOM 3261 C C . THR A 1 420 ? -10.806 -10.953 -46.404 1.00 61.00 420 THR A C 1
ATOM 3263 O O . THR A 1 420 ? -10.139 -11.837 -45.867 1.00 61.00 420 THR A O 1
ATOM 3266 N N . TYR A 1 421 ? -11.128 -9.817 -45.784 1.00 79.56 421 TYR A N 1
ATOM 3267 C CA . TYR A 1 421 ? -11.146 -9.705 -44.332 1.00 79.56 421 TYR A CA 1
ATOM 3268 C C . TYR A 1 421 ? -11.989 -10.855 -43.778 1.00 79.56 421 TYR A C 1
ATOM 3270 O O . TYR A 1 421 ? -13.006 -11.222 -44.376 1.00 79.56 421 TYR A O 1
ATOM 3278 N N . LEU A 1 422 ? -11.554 -11.444 -42.663 1.00 84.56 422 LEU A N 1
ATOM 3279 C CA . LEU A 1 422 ? -12.391 -12.400 -41.948 1.00 84.56 422 LEU A CA 1
ATOM 3280 C C . LEU A 1 422 ? -13.697 -11.705 -41.565 1.00 84.56 422 LEU A C 1
ATOM 3282 O O . LEU A 1 422 ? -13.699 -10.508 -41.268 1.00 84.56 422 LEU A O 1
ATOM 3286 N N . ASP A 1 423 ? -14.795 -12.451 -41.586 1.00 89.31 423 ASP A N 1
ATOM 3287 C CA . ASP A 1 423 ? -16.080 -11.931 -41.142 1.00 89.31 423 ASP A CA 1
ATOM 3288 C C . ASP A 1 423 ? -15.951 -11.461 -39.678 1.00 89.31 423 ASP A C 1
ATOM 3290 O O . ASP A 1 423 ? -15.626 -12.279 -38.809 1.00 89.31 423 ASP A O 1
ATOM 3294 N N . PRO A 1 424 ? -16.189 -10.169 -39.373 1.00 92.38 424 PRO A N 1
ATOM 3295 C CA . PRO A 1 424 ? -16.119 -9.659 -38.008 1.00 92.38 424 PRO A CA 1
ATOM 3296 C C . PRO A 1 424 ? -17.040 -10.401 -37.031 1.00 92.38 424 PRO A C 1
ATOM 3298 O O . PRO A 1 424 ? -16.743 -10.450 -35.837 1.00 92.38 424 PRO A O 1
ATOM 3301 N N . SER A 1 425 ? -18.129 -11.014 -37.514 1.00 93.06 425 SER A N 1
ATOM 3302 C CA . SER A 1 425 ? -19.027 -11.829 -36.689 1.00 93.06 425 SER A CA 1
ATOM 3303 C C . SER A 1 425 ? -18.343 -13.087 -36.132 1.00 93.06 425 SER A C 1
ATOM 3305 O O . SER A 1 425 ? -18.688 -13.549 -35.042 1.00 93.06 425 SER A O 1
ATOM 3307 N N . LEU A 1 426 ? -17.310 -13.586 -36.821 1.00 92.69 426 LEU A N 1
ATOM 3308 C CA . LEU A 1 426 ? -16.514 -14.747 -36.425 1.00 92.69 426 LEU A CA 1
ATOM 3309 C C . LEU A 1 426 ? -15.313 -14.377 -35.542 1.00 92.69 426 LEU A C 1
ATOM 3311 O O . LEU A 1 426 ? -14.544 -15.259 -35.167 1.00 92.69 426 LEU A O 1
ATOM 3315 N N . ALA A 1 427 ? -15.127 -13.104 -35.169 1.00 92.75 427 ALA A N 1
ATOM 3316 C CA . ALA A 1 427 ? -13.946 -12.660 -34.420 1.00 92.75 427 ALA A CA 1
ATOM 3317 C C . ALA A 1 427 ? -13.752 -13.410 -33.086 1.00 92.75 427 ALA A C 1
ATOM 3319 O O . ALA A 1 427 ? -12.634 -13.796 -32.755 1.00 92.75 427 ALA A O 1
ATOM 3320 N N . LEU A 1 428 ? -14.833 -13.679 -32.340 1.00 91.62 428 LEU A N 1
ATOM 3321 C CA . LEU A 1 428 ? -14.771 -14.440 -31.082 1.00 91.62 428 LEU A CA 1
ATOM 3322 C C . LEU A 1 428 ? -14.459 -15.926 -31.291 1.00 91.62 428 LEU A C 1
ATOM 3324 O O . LEU A 1 428 ? -13.892 -16.563 -30.406 1.00 91.62 428 LEU A O 1
ATOM 3328 N N . GLU A 1 429 ? -14.854 -16.492 -32.429 1.00 92.62 429 GLU A N 1
ATOM 3329 C CA . GLU A 1 429 ? -14.506 -17.864 -32.792 1.00 92.62 429 GLU A CA 1
ATOM 3330 C C . GLU A 1 429 ? -13.041 -17.939 -33.217 1.00 92.62 429 GLU A C 1
ATOM 3332 O O . GLU A 1 429 ? -12.297 -18.775 -32.712 1.00 92.62 429 GLU A O 1
ATOM 3337 N N . HIS A 1 430 ? -12.603 -16.999 -34.054 1.00 92.62 430 HIS A N 1
ATOM 3338 C CA . HIS A 1 430 ? -11.218 -16.889 -34.487 1.00 92.62 430 HIS A CA 1
ATOM 3339 C C . HIS A 1 430 ? -10.259 -16.629 -33.318 1.00 92.62 430 HIS A C 1
ATOM 3341 O O . HIS A 1 430 ? -9.172 -17.195 -33.286 1.00 92.62 430 HIS A O 1
ATOM 3347 N N . LEU A 1 431 ? -10.673 -15.859 -32.303 1.00 91.88 431 LEU A N 1
ATOM 3348 C CA . LEU A 1 431 ? -9.888 -15.649 -31.082 1.00 91.88 431 LEU A CA 1
ATOM 3349 C C . LEU A 1 431 ? -9.540 -16.969 -30.370 1.00 91.88 431 LEU A C 1
ATOM 3351 O O . LEU A 1 431 ? -8.481 -17.075 -29.761 1.00 91.88 431 LEU A O 1
ATOM 3355 N N . LYS A 1 432 ? -10.393 -17.998 -30.470 1.00 92.00 432 LYS A N 1
ATOM 3356 C CA . LYS A 1 432 ? -10.130 -19.324 -29.879 1.00 92.00 432 LYS A CA 1
ATOM 3357 C C . LYS A 1 432 ? -9.057 -20.116 -30.629 1.00 92.00 432 LYS A C 1
ATOM 3359 O O . LYS A 1 432 ? -8.612 -21.131 -30.107 1.00 92.00 432 LYS A O 1
ATOM 3364 N N . ALA A 1 433 ? -8.673 -19.691 -31.834 1.00 92.81 433 ALA A N 1
ATOM 3365 C CA . ALA A 1 433 ? -7.618 -20.332 -32.613 1.00 92.81 433 ALA A CA 1
ATOM 3366 C C . ALA A 1 433 ? -6.205 -19.970 -32.121 1.00 92.81 433 ALA A C 1
ATOM 3368 O O . ALA A 1 433 ? -5.248 -20.617 -32.533 1.00 92.81 433 ALA A O 1
ATOM 3369 N N . TYR A 1 434 ? -6.061 -18.956 -31.260 1.00 91.19 434 TYR A N 1
ATOM 3370 C CA . TYR A 1 434 ? -4.788 -18.644 -30.612 1.00 91.19 434 TYR A CA 1
ATOM 3371 C C . TYR A 1 434 ? -4.502 -19.640 -29.480 1.00 91.19 434 TYR A C 1
ATOM 3373 O O . TYR A 1 434 ? -5.350 -19.870 -28.619 1.00 91.19 434 TYR A O 1
ATOM 3381 N N . ASP A 1 435 ? -3.281 -20.179 -29.447 1.00 88.50 435 ASP A N 1
ATOM 3382 C CA . ASP A 1 435 ? -2.859 -21.189 -28.459 1.00 88.50 435 ASP A CA 1
ATOM 3383 C C . ASP A 1 435 ? -2.833 -20.654 -27.017 1.00 88.50 435 ASP A C 1
ATOM 3385 O O . ASP A 1 435 ? -2.950 -21.408 -26.045 1.00 88.50 435 ASP A O 1
ATOM 3389 N N . HIS A 1 436 ? -2.673 -19.338 -26.864 1.00 87.81 436 HIS A N 1
ATOM 3390 C CA . HIS A 1 436 ? -2.534 -18.666 -25.579 1.00 87.81 436 HIS A CA 1
ATOM 3391 C C . HIS A 1 436 ? -3.378 -17.393 -25.530 1.00 87.81 436 HIS A C 1
ATOM 3393 O O . HIS A 1 436 ? -3.639 -16.748 -26.545 1.00 87.81 436 HIS A O 1
ATOM 3399 N N . ARG A 1 437 ? -3.788 -17.019 -24.315 1.00 92.44 437 ARG A N 1
ATOM 3400 C CA . ARG A 1 437 ? -4.390 -15.708 -24.054 1.00 92.44 437 ARG A CA 1
ATOM 3401 C C . ARG A 1 437 ? -3.309 -14.634 -24.063 1.00 92.44 437 ARG A C 1
ATOM 3403 O O . ARG A 1 437 ? -2.181 -14.911 -23.666 1.00 92.44 437 ARG A O 1
ATOM 3410 N N . ASP A 1 438 ? -3.700 -13.423 -24.434 1.00 95.88 438 ASP A N 1
ATOM 3411 C CA . ASP A 1 438 ? -2.828 -12.253 -24.364 1.00 95.88 438 ASP A CA 1
ATOM 3412 C C . ASP A 1 438 ? -2.379 -11.952 -22.917 1.00 95.88 438 ASP A C 1
ATOM 3414 O O . ASP A 1 438 ? -3.070 -12.296 -21.947 1.00 95.88 438 ASP A O 1
ATOM 3418 N N . GLY A 1 439 ? -1.198 -11.356 -22.772 1.00 96.06 439 GLY A N 1
ATOM 3419 C CA . GLY A 1 439 ? -0.505 -11.148 -21.497 1.00 96.06 439 GLY A CA 1
ATOM 3420 C C . GLY A 1 439 ? -0.005 -12.426 -20.812 1.00 96.06 439 GLY A C 1
ATOM 3421 O O . GLY A 1 439 ? -0.107 -13.540 -21.328 1.00 96.06 439 GLY A O 1
ATOM 3422 N N . LEU A 1 440 ? 0.517 -12.278 -19.595 1.00 96.81 440 LEU A N 1
ATOM 3423 C CA . LEU A 1 440 ? 1.146 -13.336 -18.794 1.00 96.81 440 LEU A CA 1
ATOM 3424 C C . LEU A 1 440 ? 0.178 -13.964 -17.781 1.00 96.81 440 LEU A C 1
ATOM 3426 O O . LEU A 1 440 ? -0.667 -13.277 -17.200 1.00 96.81 440 LEU A O 1
ATOM 3430 N N . ALA A 1 441 ? 0.319 -15.269 -17.516 1.00 96.81 441 ALA A N 1
ATOM 3431 C CA . ALA A 1 441 ? -0.302 -15.876 -16.338 1.00 96.81 441 ALA A CA 1
ATOM 3432 C C . ALA A 1 441 ? 0.471 -15.461 -15.078 1.00 96.81 441 ALA A C 1
ATOM 3434 O O . ALA A 1 441 ? 1.645 -15.094 -15.149 1.00 96.81 441 ALA A O 1
ATOM 3435 N N . VAL A 1 442 ? -0.145 -15.577 -13.897 1.00 97.25 442 VAL A N 1
ATOM 3436 C CA . VAL A 1 442 ? 0.546 -15.246 -12.635 1.00 97.25 442 VAL A CA 1
ATOM 3437 C C . VAL A 1 442 ? 1.784 -16.116 -12.398 1.00 97.25 442 VAL A C 1
ATOM 3439 O O . VAL A 1 442 ? 2.768 -15.641 -11.840 1.00 97.25 442 VAL A O 1
ATOM 3442 N N . THR A 1 443 ? 1.754 -17.376 -12.844 1.00 95.62 443 THR A N 1
ATOM 3443 C CA . THR A 1 443 ? 2.874 -18.317 -12.721 1.00 95.62 443 THR A CA 1
ATOM 3444 C C . THR A 1 443 ? 4.068 -17.900 -13.562 1.00 95.62 443 THR A C 1
ATOM 3446 O O . THR A 1 443 ? 5.196 -18.046 -13.103 1.00 95.62 443 THR A O 1
ATOM 3449 N N . ASP A 1 444 ? 3.811 -17.354 -14.751 1.00 95.75 444 ASP A N 1
ATOM 3450 C CA . ASP A 1 444 ? 4.851 -16.874 -15.660 1.00 95.75 444 ASP A CA 1
ATOM 3451 C C . ASP A 1 444 ? 5.415 -15.552 -15.133 1.00 95.75 444 ASP A C 1
ATOM 3453 O O . ASP A 1 444 ? 6.624 -15.402 -14.988 1.00 95.75 444 ASP A O 1
ATOM 3457 N N . LEU A 1 445 ? 4.526 -14.632 -14.731 1.00 96.75 445 LEU A N 1
ATOM 3458 C CA . LEU A 1 445 ? 4.882 -13.344 -14.135 1.00 96.75 445 LEU A CA 1
ATOM 3459 C C . LEU A 1 445 ? 5.776 -13.504 -12.897 1.00 96.75 445 LEU A C 1
ATOM 3461 O O . LEU A 1 445 ? 6.741 -12.763 -12.724 1.00 96.75 445 LEU A O 1
ATOM 3465 N N . MET A 1 446 ? 5.431 -14.441 -12.010 1.00 96.56 446 MET A N 1
ATOM 3466 C CA . MET A 1 446 ? 6.092 -14.617 -10.716 1.00 96.56 446 MET A CA 1
ATOM 3467 C C . MET A 1 446 ? 7.212 -15.667 -10.736 1.00 96.56 446 MET A C 1
ATOM 3469 O O . MET A 1 446 ? 7.663 -16.098 -9.668 1.00 96.56 446 MET A O 1
ATOM 3473 N N . ASP A 1 447 ? 7.708 -16.070 -11.914 1.00 93.19 447 ASP A N 1
ATOM 3474 C CA . ASP A 1 447 ? 8.914 -16.895 -11.994 1.00 93.19 447 ASP A CA 1
ATOM 3475 C C . ASP A 1 447 ? 10.158 -16.058 -11.666 1.00 93.19 447 ASP A C 1
ATOM 3477 O O . ASP A 1 447 ? 10.735 -15.356 -12.503 1.00 93.19 447 ASP A O 1
ATOM 3481 N N . SER A 1 448 ? 10.615 -16.174 -10.418 1.00 89.38 448 SER A N 1
ATOM 3482 C CA . SER A 1 448 ? 11.791 -15.449 -9.934 1.00 89.38 448 SER A CA 1
ATOM 3483 C C . SER A 1 448 ? 13.089 -15.791 -10.671 1.00 89.38 448 SER A C 1
ATOM 3485 O O . SER A 1 448 ? 14.051 -15.039 -10.548 1.00 89.38 448 SER A O 1
ATOM 3487 N N . ARG A 1 449 ? 13.158 -16.893 -11.432 1.00 89.50 449 ARG A N 1
ATOM 3488 C CA . ARG A 1 449 ? 14.346 -17.230 -12.238 1.00 89.50 449 ARG A CA 1
ATOM 3489 C C . ARG A 1 449 ? 14.437 -16.386 -13.504 1.00 89.50 449 ARG A C 1
ATOM 3491 O O . ARG A 1 449 ? 15.534 -16.203 -14.019 1.00 89.50 449 ARG A O 1
ATOM 3498 N N . ILE A 1 450 ? 13.298 -15.897 -13.992 1.00 90.94 450 ILE A N 1
ATOM 3499 C CA . ILE A 1 450 ? 13.202 -15.100 -15.217 1.00 90.94 450 ILE A CA 1
ATOM 3500 C C . ILE A 1 450 ? 13.128 -13.614 -14.861 1.00 90.94 450 ILE A C 1
ATOM 3502 O O . ILE A 1 450 ? 13.883 -12.810 -15.402 1.00 90.94 450 ILE A O 1
ATOM 3506 N N . HIS A 1 451 ? 12.246 -13.250 -13.927 1.00 90.12 451 HIS A N 1
ATOM 3507 C CA . HIS A 1 451 ? 11.922 -11.850 -13.628 1.00 90.12 451 HIS A CA 1
ATOM 3508 C C . HIS A 1 451 ? 12.494 -11.346 -12.297 1.00 90.12 451 HIS A C 1
ATOM 3510 O O . HIS A 1 451 ? 12.375 -10.165 -11.980 1.00 90.12 451 HIS A O 1
ATOM 3516 N N . GLY A 1 452 ? 13.142 -12.213 -11.513 1.00 93.75 452 GLY A N 1
ATOM 3517 C CA . GLY A 1 452 ? 13.689 -11.843 -10.211 1.00 93.75 452 GLY A CA 1
ATOM 3518 C C . GLY A 1 452 ? 12.608 -11.556 -9.164 1.00 93.75 452 GLY A C 1
ATOM 3519 O O . GLY A 1 452 ? 11.550 -12.186 -9.129 1.00 93.75 452 GLY A O 1
ATOM 3520 N N . GLY A 1 453 ? 12.909 -10.635 -8.246 1.00 94.06 453 GLY A N 1
ATOM 3521 C CA . GLY A 1 453 ? 11.984 -10.210 -7.200 1.00 94.06 453 GLY A CA 1
ATOM 3522 C C . GLY A 1 453 ? 11.213 -8.958 -7.608 1.00 94.06 453 GLY A C 1
ATOM 3523 O O . GLY A 1 453 ? 11.788 -7.878 -7.668 1.00 94.06 453 GLY A O 1
ATOM 3524 N N . LEU A 1 454 ? 9.907 -9.102 -7.818 1.00 97.44 454 LEU A N 1
ATOM 3525 C CA . LEU A 1 454 ? 8.994 -8.021 -8.187 1.00 97.44 454 LEU A CA 1
ATOM 3526 C C . LEU A 1 454 ? 8.291 -7.406 -6.969 1.00 97.44 454 LEU A C 1
ATOM 3528 O O . LEU A 1 454 ? 7.994 -8.085 -5.972 1.00 97.44 454 LEU A O 1
ATOM 3532 N N . THR A 1 455 ? 7.972 -6.120 -7.089 1.00 97.62 455 THR A N 1
ATOM 3533 C CA . THR A 1 455 ? 7.096 -5.326 -6.219 1.00 97.62 455 THR A CA 1
ATOM 3534 C C . THR A 1 455 ? 5.775 -5.002 -6.930 1.00 97.62 455 THR A C 1
ATOM 3536 O O . THR A 1 455 ? 5.557 -5.378 -8.079 1.00 97.62 455 THR A O 1
ATOM 3539 N N . TYR A 1 456 ? 4.853 -4.302 -6.260 1.00 98.06 456 TYR A N 1
ATOM 3540 C CA . TYR A 1 456 ? 3.557 -3.964 -6.860 1.00 98.06 456 TYR A CA 1
ATOM 3541 C C . TYR A 1 456 ? 3.670 -3.025 -8.066 1.00 98.06 456 TYR A C 1
ATOM 3543 O O . TYR A 1 456 ? 2.792 -3.044 -8.923 1.00 98.06 456 TYR A O 1
ATOM 3551 N N . ASN A 1 457 ? 4.709 -2.197 -8.164 1.00 97.19 457 ASN A N 1
ATOM 3552 C CA . ASN A 1 457 ? 4.831 -1.249 -9.274 1.00 97.19 457 ASN A CA 1
ATOM 3553 C C . ASN A 1 457 ? 5.340 -1.884 -10.566 1.00 97.19 457 ASN A C 1
ATOM 3555 O O . ASN A 1 457 ? 5.127 -1.298 -11.624 1.00 97.19 457 ASN A O 1
ATOM 3559 N N . ASP A 1 458 ? 5.910 -3.085 -10.492 1.00 97.62 458 ASP A N 1
ATOM 3560 C CA . ASP A 1 458 ? 6.618 -3.722 -11.605 1.00 97.62 458 ASP A CA 1
ATOM 3561 C C . ASP A 1 458 ? 5.702 -4.465 -12.582 1.00 97.62 458 ASP A C 1
ATOM 3563 O O . ASP A 1 458 ? 6.173 -5.002 -13.579 1.00 97.62 458 ASP A O 1
ATOM 3567 N N . PHE A 1 459 ? 4.390 -4.500 -12.329 1.00 98.31 459 PHE A N 1
ATOM 3568 C CA . PHE A 1 459 ? 3.425 -5.172 -13.201 1.00 98.31 459 PHE A CA 1
ATOM 3569 C C . PHE A 1 459 ? 2.032 -4.520 -13.171 1.00 98.31 459 PHE A C 1
ATOM 3571 O O . PHE A 1 459 ? 1.740 -3.673 -12.319 1.00 98.31 459 PHE A O 1
ATOM 3578 N N . LEU A 1 460 ? 1.163 -4.908 -14.104 1.00 97.44 460 LEU A N 1
ATOM 3579 C CA . LEU A 1 460 ? -0.255 -4.539 -14.210 1.00 97.44 460 LEU A CA 1
ATOM 3580 C C . LEU A 1 460 ? -1.134 -5.787 -14.273 1.00 97.44 460 LEU A C 1
ATOM 3582 O O . LEU A 1 460 ? -0.658 -6.876 -14.582 1.00 97.44 460 LEU A O 1
ATOM 3586 N N . LEU A 1 461 ? -2.422 -5.603 -13.993 1.00 98.12 461 LEU A N 1
ATOM 3587 C CA . LEU A 1 461 ? -3.464 -6.547 -14.379 1.00 98.12 461 LEU A CA 1
ATOM 3588 C C . LEU A 1 461 ? -4.059 -6.050 -15.696 1.00 98.12 461 LEU A C 1
ATOM 3590 O O . LEU A 1 461 ? -4.288 -4.847 -15.836 1.00 98.12 461 LEU A O 1
ATOM 3594 N N . LEU A 1 462 ? -4.299 -6.956 -16.637 1.00 97.94 462 LEU A N 1
ATOM 3595 C CA . LEU A 1 462 ? -4.976 -6.631 -17.887 1.00 97.94 462 LEU A CA 1
ATOM 3596 C C . LEU A 1 462 ? -6.500 -6.596 -17.680 1.00 97.94 462 LEU A C 1
ATOM 3598 O O . LEU A 1 462 ? -7.026 -7.383 -16.883 1.00 97.94 462 LEU A O 1
ATOM 3602 N N . PRO A 1 463 ? -7.215 -5.695 -18.378 1.00 98.12 463 PRO A N 1
ATOM 3603 C CA . PRO A 1 463 ? -8.666 -5.609 -18.287 1.00 98.12 463 PRO A CA 1
ATOM 3604 C C . PRO A 1 463 ? -9.345 -6.851 -18.878 1.00 98.12 463 PRO A C 1
ATOM 3606 O O . PRO A 1 463 ? -8.798 -7.539 -19.743 1.00 98.12 463 PRO A O 1
ATOM 3609 N N . GLY A 1 464 ? -10.562 -7.118 -18.410 1.00 95.75 464 GLY A N 1
ATOM 3610 C CA . GLY A 1 464 ? -11.401 -8.216 -18.882 1.00 95.75 464 GLY A CA 1
ATOM 3611 C C . GLY A 1 464 ? -12.692 -7.733 -19.541 1.00 95.75 464 GLY A C 1
ATOM 3612 O O . GLY A 1 464 ? -12.747 -6.675 -20.166 1.00 95.75 464 GLY A O 1
ATOM 3613 N N . LYS A 1 465 ? -13.754 -8.537 -19.422 1.00 96.31 465 LYS A N 1
ATOM 3614 C CA . LYS A 1 465 ? -15.087 -8.211 -19.950 1.00 96.31 465 LYS A CA 1
ATOM 3615 C C . LYS A 1 465 ? -15.977 -7.668 -18.837 1.00 96.31 465 LYS A C 1
ATOM 3617 O O . LYS A 1 465 ? -16.222 -8.364 -17.859 1.00 96.31 465 LYS A O 1
ATOM 3622 N N . ILE A 1 466 ? -16.544 -6.484 -19.046 1.00 97.94 466 ILE A N 1
ATOM 3623 C CA . ILE A 1 466 ? -17.493 -5.870 -18.113 1.00 97.94 466 ILE A CA 1
ATOM 3624 C C . ILE A 1 466 ? -18.928 -6.210 -18.532 1.00 97.94 466 ILE A C 1
ATOM 3626 O O . ILE A 1 466 ? -19.345 -5.887 -19.643 1.00 97.94 466 ILE A O 1
ATOM 3630 N N . ASP A 1 467 ? -19.697 -6.843 -17.644 1.00 96.56 467 ASP A N 1
ATOM 3631 C CA . ASP A 1 467 ? -21.142 -7.077 -17.819 1.00 96.56 467 ASP A CA 1
ATOM 3632 C C . ASP A 1 467 ? -21.968 -6.837 -16.538 1.00 96.56 467 ASP A C 1
ATOM 3634 O O . ASP A 1 467 ? -23.054 -7.391 -16.353 1.00 96.56 467 ASP A O 1
ATOM 3638 N N . PHE A 1 468 ? -21.449 -5.991 -15.643 1.00 98.00 468 PHE A N 1
ATOM 3639 C CA . PHE A 1 468 ? -22.084 -5.588 -14.385 1.00 98.00 468 PHE A CA 1
ATOM 3640 C C . PHE A 1 468 ? -21.587 -4.223 -13.896 1.00 98.00 468 PHE A C 1
ATOM 3642 O O . PHE A 1 468 ? -20.505 -3.789 -14.302 1.00 98.00 468 PHE A O 1
ATOM 3649 N N . PRO A 1 469 ? -22.350 -3.535 -13.028 1.00 97.06 469 PRO A N 1
ATOM 3650 C CA . PRO A 1 469 ? -21.902 -2.312 -12.368 1.00 97.06 469 PRO A CA 1
ATOM 3651 C C . PRO A 1 469 ? -20.940 -2.601 -11.201 1.00 97.06 469 PRO A C 1
ATOM 3653 O O . PRO A 1 469 ? -21.075 -3.610 -10.514 1.00 97.06 469 PRO A O 1
ATOM 3656 N N . ALA A 1 470 ? -20.020 -1.676 -10.901 1.00 95.81 470 ALA A N 1
ATOM 3657 C CA . ALA A 1 470 ? -19.093 -1.797 -9.764 1.00 95.81 470 ALA A CA 1
ATOM 3658 C C . ALA A 1 470 ? -19.791 -2.021 -8.409 1.00 95.81 470 ALA A C 1
ATOM 3660 O O . ALA A 1 470 ? -19.239 -2.687 -7.538 1.00 95.81 470 ALA A O 1
ATOM 3661 N N . SER A 1 471 ? -21.011 -1.505 -8.225 1.00 95.50 471 SER A N 1
ATOM 3662 C CA . SER A 1 471 ? -21.789 -1.678 -6.989 1.00 95.50 471 SER A CA 1
ATOM 3663 C C . SER A 1 471 ? -22.094 -3.138 -6.651 1.00 95.50 471 SER A C 1
ATOM 3665 O O . SER A 1 471 ? -22.282 -3.453 -5.479 1.00 95.50 471 SER A O 1
ATOM 3667 N N . ASP A 1 472 ? -22.126 -4.015 -7.657 1.00 96.50 472 ASP A N 1
ATOM 3668 C CA . ASP A 1 472 ? -22.421 -5.441 -7.486 1.00 96.50 472 ASP A CA 1
ATOM 3669 C C . ASP A 1 472 ? -21.188 -6.235 -7.029 1.00 96.50 472 ASP A C 1
ATOM 3671 O O . ASP A 1 472 ? -21.289 -7.426 -6.731 1.00 96.50 472 ASP A O 1
ATOM 3675 N N . VAL A 1 473 ? -20.013 -5.595 -6.974 1.00 97.81 473 VAL A N 1
ATOM 3676 C CA . VAL A 1 473 ? -18.762 -6.252 -6.602 1.00 97.81 473 VAL A CA 1
ATOM 3677 C C . VAL A 1 473 ? -18.688 -6.495 -5.099 1.00 97.81 473 VAL A C 1
ATOM 3679 O O . VAL A 1 473 ? -18.742 -5.566 -4.288 1.00 97.81 473 VAL A O 1
ATOM 3682 N N . ILE A 1 474 ? -18.451 -7.754 -4.736 1.00 97.62 474 ILE A N 1
ATOM 3683 C CA . ILE A 1 474 ? -18.314 -8.229 -3.360 1.00 97.62 474 ILE A CA 1
ATOM 3684 C C . ILE A 1 474 ? -16.829 -8.294 -2.974 1.00 97.62 474 ILE A C 1
ATOM 3686 O O . ILE A 1 474 ? -16.061 -9.104 -3.500 1.00 97.62 474 ILE A O 1
ATOM 3690 N N . THR A 1 475 ? -16.419 -7.480 -2.000 1.00 97.00 475 THR A N 1
ATOM 3691 C CA . THR A 1 475 ? -15.026 -7.418 -1.512 1.00 97.00 475 THR A CA 1
ATOM 3692 C C . THR A 1 475 ? -14.791 -8.200 -0.214 1.00 97.00 475 THR A C 1
ATOM 3694 O O . THR A 1 475 ? -13.764 -8.040 0.449 1.00 97.00 475 THR A O 1
ATOM 3697 N N . GLU A 1 476 ? -15.720 -9.090 0.140 1.00 96.12 476 GLU A N 1
ATOM 3698 C CA . GLU A 1 476 ? -15.597 -9.932 1.328 1.00 96.12 476 GLU A CA 1
ATOM 3699 C C . GLU A 1 476 ? -14.424 -10.908 1.204 1.00 96.12 476 GLU A C 1
ATOM 3701 O O . GLU A 1 476 ? -14.223 -11.549 0.168 1.00 96.12 476 GLU A O 1
ATOM 3706 N N . SER A 1 477 ? -13.643 -11.044 2.275 1.00 95.25 477 SER A N 1
ATOM 3707 C CA . SER A 1 477 ? -12.466 -11.908 2.273 1.00 95.25 477 SER A CA 1
ATOM 3708 C C . SER A 1 477 ? -12.077 -12.381 3.672 1.00 95.25 477 SER A C 1
ATOM 3710 O O . SER A 1 477 ? -12.307 -11.709 4.676 1.00 95.25 477 SER A O 1
ATOM 3712 N N . ARG A 1 478 ? -11.471 -13.569 3.739 1.00 95.69 478 ARG A N 1
ATOM 3713 C CA . ARG A 1 478 ? -10.955 -14.161 4.979 1.00 95.69 478 ARG A CA 1
ATOM 3714 C C . ARG A 1 478 ? -9.614 -13.549 5.372 1.00 95.69 478 ARG A C 1
ATOM 3716 O O . ARG A 1 478 ? -8.726 -13.428 4.529 1.00 95.69 478 ARG A O 1
ATOM 3723 N N . ILE A 1 479 ? -9.459 -13.260 6.662 1.00 96.12 479 ILE A N 1
ATOM 3724 C CA . ILE A 1 479 ? -8.184 -12.840 7.275 1.00 96.12 479 ILE A CA 1
ATOM 3725 C C . ILE A 1 479 ? -7.600 -13.893 8.216 1.00 96.12 479 ILE A C 1
ATOM 3727 O O . ILE A 1 479 ? -6.393 -13.926 8.433 1.00 96.12 479 ILE A O 1
ATOM 3731 N N . THR A 1 480 ? -8.450 -14.779 8.726 1.00 97.31 480 THR A N 1
ATOM 3732 C CA . THR A 1 480 ? -8.078 -15.985 9.464 1.00 97.31 480 THR A CA 1
ATOM 3733 C C . THR A 1 480 ? -8.946 -17.142 8.977 1.00 97.31 480 THR A C 1
ATOM 3735 O O . THR A 1 480 ? -9.845 -16.958 8.144 1.00 97.31 480 THR A O 1
ATOM 3738 N N . ARG A 1 481 ? -8.717 -18.349 9.496 1.00 94.44 481 ARG A N 1
ATOM 3739 C CA . ARG A 1 481 ? -9.563 -19.507 9.194 1.00 94.44 481 ARG A CA 1
ATOM 3740 C C . ARG A 1 481 ? -11.036 -19.205 9.445 1.00 94.44 481 ARG A C 1
ATOM 3742 O O . ARG A 1 481 ? -11.845 -19.545 8.587 1.00 94.44 481 ARG A O 1
ATOM 3749 N N . ASN A 1 482 ? -11.392 -18.532 10.540 1.00 94.12 482 ASN A N 1
ATOM 3750 C CA . ASN A 1 482 ? -12.797 -18.351 10.924 1.00 94.12 482 ASN A CA 1
ATOM 3751 C C . ASN A 1 482 ? -13.340 -16.924 10.765 1.00 94.12 482 ASN A C 1
ATOM 3753 O O . ASN A 1 482 ? -14.558 -16.748 10.801 1.00 94.12 482 ASN A O 1
ATOM 3757 N N . VAL A 1 483 ? -12.488 -15.916 10.545 1.00 94.12 483 VAL A N 1
ATOM 3758 C CA . VAL A 1 483 ? -12.923 -14.515 10.440 1.00 94.12 483 VAL A CA 1
ATOM 3759 C C . VAL A 1 483 ? -12.908 -14.023 8.995 1.00 94.12 483 VAL A C 1
ATOM 3761 O O . VAL A 1 483 ? -11.891 -14.074 8.295 1.00 94.12 483 VAL A O 1
ATOM 3764 N N . VAL A 1 484 ? -14.060 -13.499 8.573 1.00 95.00 484 VAL A N 1
ATOM 3765 C CA . VAL A 1 484 ? -14.289 -12.835 7.285 1.00 95.00 484 VAL A CA 1
ATOM 3766 C C . VAL A 1 484 ? -14.507 -11.348 7.538 1.00 95.00 484 VAL A C 1
ATOM 3768 O O . VAL A 1 484 ? -15.320 -10.980 8.385 1.00 95.00 484 VAL A O 1
ATOM 3771 N N . LEU A 1 485 ? -13.805 -10.506 6.786 1.00 95.81 485 LEU A N 1
ATOM 3772 C CA . LEU A 1 485 ? -14.051 -9.070 6.733 1.00 95.81 485 LEU A CA 1
ATOM 3773 C C . LEU A 1 485 ? -14.916 -8.729 5.526 1.00 95.81 485 LEU A C 1
ATOM 3775 O O . LEU A 1 485 ? -14.847 -9.402 4.493 1.00 95.81 485 LEU A O 1
ATOM 3779 N N . LYS A 1 486 ? -15.711 -7.664 5.651 1.00 95.44 486 LYS A N 1
ATOM 3780 C CA . LYS A 1 486 ? -16.543 -7.164 4.551 1.00 95.44 486 LYS A CA 1
ATOM 3781 C C . LYS A 1 486 ? -15.761 -6.317 3.561 1.00 95.44 486 LYS A C 1
ATOM 3783 O O . LYS A 1 486 ? -16.111 -6.300 2.390 1.00 95.44 486 LYS A O 1
ATOM 3788 N N . THR A 1 487 ? -14.699 -5.669 4.028 1.00 97.12 487 THR A N 1
ATOM 3789 C CA . THR A 1 487 ? -13.705 -4.995 3.199 1.00 97.12 487 THR A CA 1
ATOM 3790 C C . THR A 1 487 ? -12.309 -5.514 3.568 1.00 97.12 487 THR A C 1
ATOM 3792 O O . THR A 1 487 ? -12.047 -5.828 4.732 1.00 97.12 487 THR A O 1
ATOM 3795 N N . PRO A 1 488 ? -11.371 -5.638 2.615 1.00 97.25 488 PRO A N 1
ATOM 3796 C CA . PRO A 1 488 ? -10.086 -6.302 2.841 1.00 97.25 488 PRO A CA 1
ATOM 3797 C C . PRO A 1 488 ? -9.050 -5.379 3.511 1.00 97.25 488 PRO A C 1
ATOM 3799 O O . PRO A 1 488 ? -7.872 -5.391 3.150 1.00 97.25 488 PRO A O 1
ATOM 3802 N N . PHE A 1 489 ? -9.478 -4.545 4.460 1.00 98.31 489 PHE A N 1
ATOM 3803 C CA . PHE A 1 489 ? -8.670 -3.472 5.034 1.00 98.31 489 PHE A CA 1
ATOM 3804 C C . PHE A 1 489 ? -8.316 -3.740 6.493 1.00 98.31 489 PHE A C 1
ATOM 3806 O O . PHE A 1 489 ? -9.193 -3.900 7.344 1.00 98.31 489 PHE A O 1
ATOM 3813 N N . MET A 1 490 ? -7.017 -3.721 6.789 1.00 98.44 490 MET A N 1
ATOM 3814 C CA . MET A 1 490 ? -6.485 -3.819 8.144 1.00 98.44 490 MET A CA 1
ATOM 3815 C C . MET A 1 490 ? -5.610 -2.606 8.467 1.00 98.44 490 MET A C 1
ATOM 3817 O O . MET A 1 490 ? -4.773 -2.219 7.651 1.00 98.44 490 MET A O 1
ATOM 3821 N N . SER A 1 491 ? -5.760 -2.008 9.651 1.00 98.31 491 SER A N 1
ATOM 3822 C CA . SER A 1 491 ? -4.833 -0.965 10.113 1.00 98.31 491 SER A CA 1
ATOM 3823 C C . SER A 1 491 ? -3.659 -1.578 10.881 1.00 98.31 491 SER A C 1
ATOM 3825 O O . SER A 1 491 ? -3.826 -2.529 11.650 1.00 98.31 491 SER A O 1
ATOM 3827 N N . SER A 1 492 ? -2.453 -1.062 10.632 1.00 97.88 492 SER A N 1
ATOM 3828 C CA . SER A 1 492 ? -1.210 -1.595 11.207 1.00 97.88 492 SER A CA 1
ATOM 3829 C C . SER A 1 492 ? -1.118 -1.369 12.728 1.00 97.88 492 SER A C 1
ATOM 3831 O O . SER A 1 492 ? -1.508 -0.289 13.187 1.00 97.88 492 SER A O 1
ATOM 3833 N N . PRO A 1 493 ? -0.569 -2.319 13.518 1.00 97.31 493 PRO A N 1
ATOM 3834 C CA . PRO A 1 493 ? -0.377 -2.176 14.963 1.00 97.31 493 PRO A CA 1
ATOM 3835 C C . PRO A 1 493 ? 0.798 -1.262 15.315 1.00 97.31 493 PRO A C 1
ATOM 3837 O O . PRO A 1 493 ? 1.824 -1.690 15.838 1.00 97.31 493 PRO A O 1
ATOM 3840 N N . MET A 1 494 ? 0.636 0.025 15.028 1.00 95.12 494 MET A N 1
ATOM 3841 C CA . MET A 1 494 ? 1.624 1.064 15.295 1.00 95.12 494 MET A CA 1
ATOM 3842 C C . MET A 1 494 ? 1.024 2.159 16.172 1.00 95.12 494 MET A C 1
ATOM 3844 O O . MET A 1 494 ? -0.142 2.522 16.005 1.00 95.12 494 MET A O 1
ATOM 3848 N N . ASP A 1 495 ? 1.849 2.716 17.055 1.00 92.75 495 ASP A N 1
ATOM 3849 C CA . ASP A 1 495 ? 1.504 3.799 17.992 1.00 92.75 495 ASP A CA 1
ATOM 3850 C C . ASP A 1 495 ? 1.136 5.134 17.319 1.00 92.75 495 ASP A C 1
ATOM 3852 O O . ASP A 1 495 ? 0.657 6.052 17.970 1.00 92.75 495 ASP A O 1
ATOM 3856 N N . THR A 1 496 ? 1.341 5.233 16.006 1.00 94.25 496 THR A N 1
ATOM 3857 C CA . THR A 1 496 ? 0.991 6.381 15.153 1.00 94.25 496 THR A CA 1
ATOM 3858 C C . THR A 1 496 ? -0.138 6.061 14.168 1.00 94.25 496 THR A C 1
ATOM 3860 O O . THR A 1 496 ? -0.431 6.849 13.270 1.00 94.25 496 THR A O 1
ATOM 3863 N N . VAL A 1 497 ? -0.776 4.889 14.302 1.00 96.56 497 VAL A N 1
ATOM 3864 C CA . VAL A 1 497 ? -1.848 4.441 13.396 1.00 96.56 497 VAL A CA 1
ATOM 3865 C C . VAL A 1 497 ? -3.065 3.923 14.155 1.00 96.56 497 VAL A C 1
ATOM 3867 O O . VAL A 1 497 ? -4.163 4.411 13.898 1.00 96.56 497 VAL A O 1
ATOM 3870 N N . THR A 1 498 ? -2.906 2.963 15.075 1.00 98.19 498 THR A N 1
ATOM 3871 C CA . THR A 1 498 ? -4.057 2.201 15.589 1.00 98.19 498 THR A CA 1
ATOM 3872 C C . THR A 1 498 ? -4.171 2.175 17.108 1.00 98.19 498 THR A C 1
ATOM 3874 O O . THR A 1 498 ? -3.605 1.309 17.771 1.00 98.19 498 THR A O 1
ATOM 3877 N N . GLU A 1 499 ? -5.031 3.048 17.627 1.00 97.38 499 GLU A N 1
ATOM 3878 C CA . GLU A 1 499 ? -5.634 2.957 18.964 1.00 97.38 499 GLU A CA 1
ATOM 3879 C C . GLU A 1 499 ? -7.155 2.713 18.847 1.00 97.38 499 GLU A C 1
ATOM 3881 O O . GLU A 1 499 ? -7.659 2.382 17.768 1.00 97.38 499 GLU A O 1
ATOM 3886 N N . SER A 1 500 ? -7.911 2.888 19.937 1.00 96.06 500 SER A N 1
ATOM 3887 C CA . SER A 1 500 ? -9.363 2.661 20.002 1.00 96.06 500 SER A CA 1
ATOM 3888 C C . SER A 1 500 ? -10.145 3.333 18.868 1.00 96.06 500 SER A C 1
ATOM 3890 O O . SER A 1 500 ? -10.992 2.691 18.253 1.00 96.06 500 SER A O 1
ATOM 3892 N N . ASN A 1 501 ? -9.859 4.605 18.557 1.00 96.00 501 ASN A N 1
ATOM 3893 C CA . ASN A 1 501 ? -10.614 5.373 17.557 1.00 96.00 501 ASN A CA 1
ATOM 3894 C C . ASN A 1 501 ? -10.470 4.787 16.148 1.00 96.00 501 ASN A C 1
ATOM 3896 O O . ASN A 1 501 ? -11.474 4.542 15.477 1.00 96.00 501 ASN A O 1
ATOM 3900 N N . MET A 1 502 ? -9.232 4.512 15.729 1.00 98.00 502 MET A N 1
ATOM 3901 C CA . MET A 1 502 ? -8.950 3.845 14.459 1.00 98.00 502 MET A CA 1
ATOM 3902 C C . MET A 1 502 ? -9.561 2.442 14.435 1.00 98.00 502 MET A C 1
ATOM 3904 O O . MET A 1 502 ? -10.248 2.097 13.479 1.00 98.00 502 MET A O 1
ATOM 3908 N N . ALA A 1 503 ? -9.377 1.641 15.490 1.00 98.00 503 ALA A N 1
ATOM 3909 C CA . ALA A 1 503 ? -9.900 0.277 15.537 1.00 98.00 503 ALA A CA 1
ATOM 3910 C C . ALA A 1 503 ? -11.433 0.226 15.416 1.00 98.00 503 ALA A C 1
ATOM 3912 O O . ALA A 1 503 ? -11.962 -0.573 14.640 1.00 98.00 503 ALA A O 1
ATOM 3913 N N . ILE A 1 504 ? -12.141 1.126 16.107 1.00 96.81 504 ILE A N 1
ATOM 3914 C CA . ILE A 1 504 ? -13.596 1.285 15.997 1.00 96.81 504 ILE A CA 1
ATOM 3915 C C . ILE A 1 504 ? -13.991 1.691 14.575 1.00 96.81 504 ILE A C 1
ATOM 3917 O O . ILE A 1 504 ? -14.884 1.079 13.991 1.00 96.81 504 ILE A O 1
ATOM 3921 N N . ALA A 1 505 ? -13.341 2.709 14.004 1.00 97.12 505 ALA A N 1
ATOM 3922 C CA . ALA A 1 505 ? -13.692 3.212 12.679 1.00 97.12 505 ALA A CA 1
ATOM 3923 C C . ALA A 1 505 ? -13.451 2.165 11.579 1.00 97.12 505 ALA A C 1
ATOM 3925 O O . ALA A 1 505 ? -14.325 1.953 10.738 1.00 97.12 505 ALA A O 1
ATOM 3926 N N . MET A 1 506 ? -12.319 1.456 11.628 1.00 98.06 506 MET A N 1
ATOM 3927 C CA . MET A 1 506 ? -12.012 0.344 10.724 1.00 98.06 506 MET A CA 1
ATOM 3928 C C . MET A 1 506 ? -13.078 -0.754 10.814 1.00 98.06 506 MET A C 1
ATOM 3930 O O . MET A 1 506 ? -13.586 -1.191 9.782 1.00 98.06 506 MET A O 1
ATOM 3934 N N . ALA A 1 507 ? -13.447 -1.174 12.031 1.00 97.06 507 ALA A N 1
ATOM 3935 C CA . ALA A 1 507 ? -14.440 -2.225 12.240 1.00 97.06 507 ALA A CA 1
ATOM 3936 C C . ALA A 1 507 ? -15.841 -1.812 11.760 1.00 97.06 507 ALA A C 1
ATOM 3938 O O . ALA A 1 507 ? -16.508 -2.595 11.088 1.00 97.06 507 ALA A O 1
ATOM 3939 N N . LEU A 1 508 ? -16.276 -0.575 12.021 1.00 95.75 508 LEU A N 1
ATOM 3940 C CA . LEU A 1 508 ? -17.546 -0.038 11.512 1.00 95.75 508 LEU A CA 1
ATOM 3941 C C . LEU A 1 508 ? -17.603 -0.034 9.973 1.00 95.75 508 LEU A C 1
ATOM 3943 O O . LEU A 1 508 ? -18.647 -0.296 9.385 1.00 95.75 508 LEU A O 1
ATOM 3947 N N . LEU A 1 509 ? -16.477 0.219 9.305 1.00 96.81 509 LEU A N 1
ATOM 3948 C CA . LEU A 1 509 ? -16.380 0.292 7.840 1.00 96.81 509 LEU A CA 1
ATOM 3949 C C . LEU A 1 509 ? -16.046 -1.063 7.186 1.00 96.81 509 LEU A C 1
ATOM 3951 O O . LEU A 1 509 ? -15.665 -1.127 6.016 1.00 96.81 509 LEU A O 1
ATOM 3955 N N . GLY A 1 510 ? -16.198 -2.155 7.938 1.00 96.19 510 GLY A N 1
ATOM 3956 C CA . GLY A 1 510 ? -16.060 -3.526 7.444 1.00 96.19 510 GLY A CA 1
ATOM 3957 C C . GLY A 1 510 ? -14.636 -4.054 7.337 1.00 96.19 510 GLY A C 1
ATOM 3958 O O . GLY A 1 510 ? -14.451 -5.180 6.878 1.00 96.19 510 GLY A O 1
ATOM 3959 N N . GLY A 1 511 ? -13.653 -3.274 7.787 1.00 97.50 511 GLY A N 1
ATOM 3960 C CA . GLY A 1 511 ? -12.276 -3.708 7.988 1.00 97.50 511 GLY A CA 1
ATOM 3961 C C . GLY A 1 511 ? -12.040 -4.156 9.431 1.00 97.50 511 GLY A C 1
ATOM 3962 O O . GLY A 1 511 ? -12.968 -4.563 10.132 1.00 97.50 511 GLY A O 1
ATOM 3963 N N . ILE A 1 512 ? -10.795 -4.067 9.897 1.00 98.12 512 ILE A N 1
ATOM 3964 C CA . ILE A 1 512 ? -10.430 -4.274 11.307 1.00 98.12 512 ILE A CA 1
ATOM 3965 C C . ILE A 1 512 ? -9.176 -3.470 11.660 1.00 98.12 512 ILE A C 1
ATOM 3967 O O . ILE A 1 512 ? -8.290 -3.301 10.823 1.00 98.12 512 ILE A O 1
ATOM 3971 N N . GLY A 1 513 ? -9.083 -2.967 12.890 1.00 98.12 513 GLY A N 1
ATOM 3972 C CA . GLY A 1 513 ? -7.854 -2.344 13.378 1.00 98.12 513 GLY A CA 1
ATOM 3973 C C . GLY A 1 513 ? -7.137 -3.205 14.404 1.00 98.12 513 GLY A C 1
ATOM 3974 O O . GLY A 1 513 ? -7.776 -3.757 15.298 1.00 98.12 513 GLY A O 1
ATOM 3975 N N . VAL A 1 514 ? -5.815 -3.319 14.267 1.00 98.62 514 VAL A N 1
ATOM 3976 C CA . VAL A 1 514 ? -4.962 -4.054 15.207 1.00 98.62 514 VAL A CA 1
ATOM 3977 C C . VAL A 1 514 ? -4.324 -3.076 16.190 1.00 98.62 514 VAL A C 1
ATOM 3979 O O . VAL A 1 514 ? -3.472 -2.285 15.803 1.00 98.62 514 VAL A O 1
ATOM 3982 N N . ILE A 1 515 ? -4.717 -3.122 17.461 1.00 98.56 515 ILE A N 1
ATOM 3983 C CA . ILE A 1 515 ? -4.199 -2.220 18.501 1.00 98.56 515 ILE A CA 1
ATOM 3984 C C . ILE A 1 515 ? -2.723 -2.536 18.797 1.00 98.56 515 ILE A C 1
ATOM 3986 O O . ILE A 1 515 ? -2.371 -3.693 19.043 1.00 98.56 515 ILE A O 1
ATOM 3990 N N . HIS A 1 516 ? -1.860 -1.515 18.807 1.00 97.38 516 HIS A N 1
ATOM 3991 C CA . HIS A 1 516 ? -0.427 -1.672 19.097 1.00 97.38 516 HIS A CA 1
ATOM 3992 C C . HIS A 1 516 ? -0.150 -2.050 20.565 1.00 97.38 516 HIS A C 1
ATOM 3994 O O . HIS A 1 516 ? -0.941 -1.767 21.467 1.00 97.38 516 HIS A O 1
ATOM 4000 N N . HIS A 1 517 ? 1.020 -2.645 20.820 1.00 94.94 517 HIS A N 1
ATOM 4001 C CA . HIS A 1 517 ? 1.434 -3.083 22.163 1.00 94.94 517 HIS A CA 1
ATOM 4002 C C . HIS A 1 517 ? 2.535 -2.225 22.806 1.00 94.94 517 HIS A C 1
ATOM 4004 O O . HIS A 1 517 ? 3.063 -2.585 23.856 1.00 94.94 517 HIS A O 1
ATOM 4010 N N . ASN A 1 518 ? 2.860 -1.065 22.219 1.00 92.44 518 ASN A N 1
ATOM 4011 C CA . ASN A 1 518 ? 3.802 -0.085 22.791 1.00 92.44 518 ASN A CA 1
ATOM 4012 C C . ASN A 1 518 ? 3.200 0.749 23.933 1.00 92.44 518 ASN A C 1
ATOM 4014 O O . ASN A 1 518 ? 3.135 1.970 23.867 1.00 92.44 518 ASN A O 1
ATOM 4018 N N . GLN A 1 519 ? 2.685 0.052 24.940 1.00 90.88 519 GLN A N 1
ATOM 4019 C CA . GLN A 1 519 ? 1.961 0.578 26.096 1.00 90.88 519 GLN A CA 1
ATOM 4020 C C . GLN A 1 519 ? 1.830 -0.521 27.161 1.00 90.88 519 GLN A C 1
ATOM 4022 O O . GLN A 1 519 ? 2.182 -1.677 26.900 1.00 90.88 519 GLN A O 1
ATOM 4027 N N . SER A 1 520 ? 1.309 -0.205 28.350 1.00 93.69 520 SER A N 1
ATOM 4028 C CA . SER A 1 520 ? 1.050 -1.231 29.373 1.00 93.69 520 SER A CA 1
ATOM 4029 C C . SER A 1 520 ? -0.023 -2.234 28.917 1.00 93.69 520 SER A C 1
ATOM 4031 O O . SER A 1 520 ? -0.789 -1.963 27.985 1.00 93.69 520 SER A O 1
ATOM 4033 N N . ALA A 1 521 ? -0.058 -3.414 29.540 1.00 94.00 521 ALA A N 1
ATOM 4034 C CA . ALA A 1 521 ? -1.039 -4.445 29.205 1.00 94.00 521 ALA A CA 1
ATOM 4035 C C . ALA A 1 521 ? -2.473 -3.995 29.539 1.00 94.00 521 ALA A C 1
ATOM 4037 O O . ALA A 1 521 ? -3.393 -4.230 28.761 1.00 94.00 521 ALA A O 1
ATOM 4038 N N . GLU A 1 522 ? -2.641 -3.270 30.642 1.00 95.38 522 GLU A N 1
ATOM 4039 C CA . GLU A 1 522 ? -3.915 -2.735 31.127 1.00 95.38 522 GLU A CA 1
ATOM 4040 C C . GLU A 1 522 ? -4.448 -1.643 30.197 1.00 95.38 522 GLU A C 1
ATOM 4042 O O . GLU A 1 522 ? -5.628 -1.647 29.855 1.00 95.38 522 GLU A O 1
ATOM 4047 N N . SER A 1 523 ? -3.575 -0.738 29.733 1.00 94.69 523 SER A N 1
ATOM 4048 C CA . SER A 1 523 ? -3.942 0.295 28.755 1.00 94.69 523 SER A CA 1
ATOM 4049 C C . SER A 1 523 ? -4.425 -0.334 27.448 1.00 94.69 523 SER A C 1
ATOM 4051 O O . SER A 1 523 ? -5.481 0.021 26.925 1.00 94.69 523 SER A O 1
ATOM 4053 N N . GLN A 1 524 ? -3.700 -1.341 26.953 1.00 97.44 524 GLN A N 1
ATOM 4054 C CA . GLN A 1 524 ? -4.093 -2.066 25.749 1.00 97.44 524 GLN A CA 1
ATOM 4055 C C . GLN A 1 524 ? -5.420 -2.824 25.940 1.00 97.44 524 GLN A C 1
ATOM 4057 O O . GLN A 1 524 ? -6.279 -2.786 25.058 1.00 97.44 524 GLN A O 1
ATOM 4062 N N . ALA A 1 525 ? -5.625 -3.465 27.096 1.00 96.56 525 ALA A N 1
ATOM 4063 C CA . ALA A 1 525 ? -6.878 -4.140 27.438 1.00 96.56 525 ALA A CA 1
ATOM 4064 C C . ALA A 1 525 ? -8.056 -3.158 27.522 1.00 96.56 525 ALA A C 1
ATOM 4066 O O . ALA A 1 525 ? -9.140 -3.451 27.019 1.00 96.56 525 ALA A O 1
ATOM 4067 N N . ALA A 1 526 ? -7.840 -1.957 28.068 1.00 94.50 526 ALA A N 1
ATOM 4068 C CA . ALA A 1 526 ? -8.846 -0.900 28.094 1.00 94.50 526 ALA A CA 1
ATOM 4069 C C . ALA A 1 526 ? -9.238 -0.441 26.678 1.00 94.50 526 ALA A C 1
ATOM 4071 O O . ALA A 1 526 ? -10.423 -0.231 26.412 1.00 94.50 526 ALA A O 1
ATOM 4072 N N . MET A 1 527 ? -8.280 -0.349 25.746 1.00 96.88 527 MET A N 1
ATOM 4073 C CA . MET A 1 527 ? -8.576 -0.060 24.337 1.00 96.88 527 MET A CA 1
ATOM 4074 C C . MET A 1 527 ? -9.393 -1.177 23.678 1.00 96.88 527 MET A C 1
ATOM 4076 O O . MET A 1 527 ? -10.377 -0.891 22.996 1.00 96.88 527 MET A O 1
ATOM 4080 N N . VAL A 1 528 ? -9.041 -2.448 23.912 1.00 97.19 528 VAL A N 1
ATOM 4081 C CA . VAL A 1 528 ? -9.829 -3.598 23.428 1.00 97.19 528 VAL A CA 1
ATOM 4082 C C . VAL A 1 528 ? -11.255 -3.527 23.973 1.00 97.19 528 VAL A C 1
ATOM 4084 O O . VAL A 1 528 ? -12.210 -3.572 23.197 1.00 97.19 528 VAL A O 1
ATOM 4087 N N . ALA A 1 529 ? -11.417 -3.316 25.281 1.00 92.94 529 ALA A N 1
ATOM 4088 C CA . ALA A 1 529 ? -12.725 -3.176 25.910 1.00 92.94 529 ALA A CA 1
ATOM 4089 C C . ALA A 1 529 ? -13.528 -2.003 25.319 1.00 92.94 529 ALA A C 1
ATOM 4091 O O . ALA A 1 529 ? -14.736 -2.128 25.115 1.00 92.94 529 ALA A O 1
ATOM 4092 N N . ALA A 1 530 ? -12.877 -0.881 24.994 1.00 91.88 530 ALA A N 1
ATOM 4093 C CA . ALA A 1 530 ? -13.520 0.258 24.343 1.00 91.88 530 ALA A CA 1
ATOM 4094 C C . ALA A 1 530 ? -14.058 -0.096 22.945 1.00 91.88 530 ALA A C 1
ATOM 4096 O O . ALA A 1 530 ? -15.190 0.270 22.624 1.00 91.88 530 ALA A O 1
ATOM 4097 N N . VAL A 1 531 ? -13.301 -0.855 22.140 1.00 94.75 531 VAL A N 1
ATOM 4098 C CA . VAL A 1 531 ? -13.764 -1.360 20.832 1.00 94.75 531 VAL A CA 1
ATOM 4099 C C . VAL A 1 531 ? -14.956 -2.301 21.014 1.00 94.75 531 VAL A C 1
ATOM 4101 O O . VAL A 1 531 ? -15.999 -2.107 20.386 1.00 94.75 531 VAL A O 1
ATOM 4104 N N . LYS A 1 532 ? -14.837 -3.291 21.910 1.00 92.62 532 LYS A N 1
ATOM 4105 C CA . LYS A 1 532 ? -15.877 -4.305 22.148 1.00 92.62 532 LYS A CA 1
ATOM 4106 C C . LYS A 1 532 ? -17.175 -3.711 22.692 1.00 92.62 532 LYS A C 1
ATOM 4108 O O . LYS A 1 532 ? -18.246 -4.194 22.342 1.00 92.62 532 LYS A O 1
ATOM 4113 N N . ARG A 1 533 ? -17.093 -2.655 23.509 1.00 87.88 533 ARG A N 1
ATOM 4114 C CA . ARG A 1 533 ? -18.256 -1.955 24.078 1.00 87.88 533 ARG A CA 1
ATOM 4115 C C . ARG A 1 533 ? -18.869 -0.920 23.134 1.00 87.88 533 ARG A C 1
ATOM 4117 O O . ARG A 1 533 ? -19.942 -0.412 23.451 1.00 87.88 533 ARG A O 1
ATOM 4124 N N . HIS A 1 534 ? -18.229 -0.590 22.009 1.00 85.75 534 HIS A N 1
ATOM 4125 C CA . HIS A 1 534 ? -18.688 0.503 21.153 1.00 85.75 534 HIS A CA 1
ATOM 4126 C C . HIS A 1 534 ? -20.046 0.226 20.489 1.00 85.75 534 HIS A C 1
ATOM 4128 O O . HIS A 1 534 ? -20.843 1.148 20.325 1.00 85.75 534 HIS A O 1
ATOM 4134 N N . GLU A 1 535 ? -20.319 -1.017 20.106 1.00 81.12 535 GLU A N 1
ATOM 4135 C CA . GLU A 1 535 ? -21.608 -1.462 19.566 1.00 81.12 535 GLU A CA 1
ATOM 4136 C C . GLU A 1 535 ? -21.956 -2.788 20.239 1.00 81.12 535 GLU A C 1
ATOM 4138 O O . GLU A 1 535 ? -21.116 -3.683 20.285 1.00 81.12 535 GLU A O 1
ATOM 4143 N N . ASN A 1 536 ? -23.166 -2.919 20.782 1.00 79.12 536 ASN A N 1
ATOM 4144 C CA . ASN A 1 536 ? -23.635 -4.155 21.405 1.00 79.12 536 ASN A CA 1
ATOM 4145 C C . ASN A 1 536 ? -25.042 -4.492 20.899 1.00 79.12 536 ASN A C 1
ATOM 4147 O O . ASN A 1 536 ? -25.804 -3.612 20.510 1.00 79.12 536 ASN A O 1
ATOM 4151 N N . GLY A 1 537 ? -25.403 -5.776 20.926 1.00 80.25 537 GLY A N 1
ATOM 4152 C CA . GLY A 1 537 ? -26.805 -6.188 20.826 1.00 80.25 537 GLY A CA 1
ATOM 4153 C C . GLY A 1 537 ? -27.488 -6.019 22.180 1.00 80.25 537 GLY A C 1
ATOM 4154 O O . GLY A 1 537 ? -28.270 -5.099 22.390 1.00 80.25 537 GLY A O 1
ATOM 4155 N N . PHE A 1 538 ? -27.122 -6.887 23.122 1.00 84.38 538 PHE A N 1
ATOM 4156 C CA . PHE A 1 538 ? -27.474 -6.750 24.532 1.00 84.38 538 PHE A CA 1
ATOM 4157 C C . PHE A 1 538 ? -26.231 -6.345 25.324 1.00 84.38 538 PHE A C 1
ATOM 4159 O O . PHE A 1 538 ? -25.195 -7.002 25.237 1.00 84.38 538 PHE A O 1
ATOM 4166 N N . ILE A 1 539 ? -26.329 -5.262 26.092 1.00 86.50 539 ILE A N 1
ATOM 4167 C CA . ILE A 1 539 ? -25.279 -4.810 27.006 1.00 86.50 539 ILE A CA 1
ATOM 4168 C C . ILE A 1 539 ? -25.429 -5.615 28.298 1.00 86.50 539 ILE A C 1
ATOM 4170 O O . ILE A 1 539 ? -26.348 -5.354 29.074 1.00 86.50 539 ILE A O 1
ATOM 4174 N N . SER A 1 540 ? -24.561 -6.607 28.497 1.00 82.88 540 SER A N 1
ATOM 4175 C CA . SER A 1 540 ? -24.620 -7.554 29.625 1.00 82.88 540 SER A CA 1
ATOM 4176 C C . SER A 1 540 ? -24.252 -6.934 30.972 1.00 82.88 540 SER A C 1
ATOM 4178 O O . SER A 1 540 ? -24.755 -7.365 32.000 1.00 82.88 540 SER A O 1
ATOM 4180 N N . ASP A 1 541 ? -23.370 -5.935 30.959 1.00 83.31 541 ASP A N 1
ATOM 4181 C CA . ASP A 1 541 ? -22.871 -5.251 32.155 1.00 83.31 541 ASP A CA 1
ATOM 4182 C C . ASP A 1 541 ? -23.027 -3.732 31.975 1.00 83.31 541 ASP A C 1
ATOM 4184 O O . ASP A 1 541 ? -22.066 -3.024 31.650 1.00 83.31 541 ASP A O 1
ATOM 4188 N N . PRO A 1 542 ? -24.273 -3.218 32.006 1.00 88.94 542 PRO A N 1
ATOM 4189 C CA . PRO A 1 542 ? -24.505 -1.789 31.884 1.00 88.94 542 PRO A CA 1
ATOM 4190 C C . PRO A 1 542 ? -24.005 -1.076 33.141 1.00 88.94 542 PRO A C 1
ATOM 4192 O O . PRO A 1 542 ? -24.224 -1.539 34.256 1.00 88.94 542 PRO A O 1
ATOM 4195 N N . VAL A 1 543 ? -23.408 0.105 32.968 1.00 91.06 543 VAL A N 1
ATOM 4196 C CA . VAL A 1 543 ? -23.109 0.983 34.107 1.00 91.06 543 VAL A CA 1
ATOM 4197 C C . VAL A 1 543 ? -24.425 1.356 34.781 1.00 91.06 543 VAL A C 1
ATOM 4199 O O . VAL A 1 543 ? -25.335 1.850 34.112 1.00 91.06 543 VAL A O 1
ATOM 4202 N N . VAL A 1 544 ? -24.507 1.115 36.085 1.00 95.12 544 VAL A N 1
ATOM 4203 C CA . VAL A 1 544 ? -25.671 1.395 36.928 1.00 95.12 544 VAL A CA 1
ATOM 4204 C C . VAL A 1 544 ? -25.270 2.236 38.130 1.00 95.12 544 VAL A C 1
ATOM 4206 O O . VAL A 1 544 ? -24.106 2.248 38.525 1.00 95.12 544 VAL A O 1
ATOM 4209 N N . LEU A 1 545 ? -26.240 2.950 38.692 1.00 95.69 545 LEU A N 1
ATOM 4210 C CA . LEU A 1 545 ? -26.066 3.766 39.893 1.00 95.69 545 LEU A CA 1
ATOM 4211 C C . LEU A 1 545 ? -27.202 3.505 40.884 1.00 95.69 545 LEU A C 1
ATOM 4213 O O . LEU A 1 545 ? -28.247 2.962 40.522 1.00 95.69 545 LEU A O 1
ATOM 4217 N N . SER A 1 546 ? -26.992 3.895 42.136 1.00 96.25 546 SER A N 1
ATOM 4218 C CA . SER A 1 546 ? -27.999 3.852 43.195 1.00 96.25 546 SER A CA 1
ATOM 4219 C C . SER A 1 546 ? -28.828 5.146 43.242 1.00 96.25 546 SER A C 1
ATOM 4221 O O . SER A 1 546 ? -28.368 6.197 42.790 1.00 96.25 546 SER A O 1
ATOM 4223 N N . PRO A 1 547 ? -30.029 5.135 43.847 1.00 95.62 547 PRO A N 1
ATOM 4224 C CA . PRO A 1 547 ? -30.870 6.332 43.963 1.00 95.62 547 PRO A CA 1
ATOM 4225 C C . PRO A 1 547 ? -30.270 7.451 44.831 1.00 95.62 547 PRO A C 1
ATOM 4227 O O . PRO A 1 547 ? -30.737 8.591 44.761 1.00 95.62 547 PRO A O 1
ATOM 4230 N N . ASN A 1 548 ? -29.272 7.116 45.658 1.00 94.06 548 ASN A N 1
ATOM 4231 C CA . ASN A 1 548 ? -28.609 8.024 46.598 1.00 94.06 548 ASN A CA 1
ATOM 4232 C C . ASN A 1 548 ? -27.384 8.722 45.995 1.00 94.06 548 ASN A C 1
ATOM 4234 O O . ASN A 1 548 ? -26.870 9.661 46.595 1.00 94.06 548 ASN A O 1
ATOM 4238 N N . GLN A 1 549 ? -26.914 8.254 44.838 1.00 95.56 549 GLN A N 1
ATOM 4239 C CA . GLN A 1 549 ? -25.856 8.924 44.090 1.00 95.56 549 GLN A CA 1
ATOM 4240 C C . GLN A 1 549 ? -26.357 10.241 43.500 1.00 95.56 549 GLN A C 1
ATOM 4242 O O . GLN A 1 549 ? -27.560 10.527 43.509 1.00 95.56 549 GLN A O 1
ATOM 4247 N N . LEU A 1 550 ? -25.424 11.063 43.034 1.00 96.12 550 LEU A N 1
ATOM 4248 C CA . LEU A 1 550 ? -25.671 12.441 42.634 1.00 96.12 550 LEU A CA 1
ATOM 4249 C C . LEU A 1 550 ? -25.658 12.601 41.112 1.00 96.12 550 LEU A C 1
ATOM 4251 O O . LEU A 1 550 ? -25.166 11.758 40.359 1.00 96.12 550 LEU A O 1
ATOM 4255 N N . VAL A 1 551 ? -26.191 13.727 40.639 1.00 94.56 551 VAL A N 1
ATOM 4256 C CA . VAL A 1 551 ? -26.091 14.120 39.228 1.00 94.56 551 VAL A CA 1
ATOM 4257 C C . VAL A 1 551 ? -24.625 14.269 38.795 1.00 94.56 551 VAL A C 1
ATOM 4259 O O . VAL A 1 551 ? -24.305 13.942 37.650 1.00 94.56 551 VAL A O 1
ATOM 4262 N N . GLU A 1 552 ? -23.727 14.699 39.690 1.00 94.88 552 GLU A N 1
ATOM 4263 C CA . GLU A 1 552 ? -22.291 14.795 39.398 1.00 94.88 552 GLU A CA 1
ATOM 4264 C C . GLU A 1 552 ? -21.670 13.452 38.989 1.00 94.88 552 GLU A C 1
ATOM 4266 O O . GLU A 1 552 ? -20.902 13.421 38.028 1.00 94.88 552 GLU A O 1
ATOM 4271 N N . ASP A 1 553 ? -22.081 12.342 39.615 1.00 93.12 553 ASP A N 1
ATOM 4272 C CA . ASP A 1 553 ? -21.582 10.999 39.293 1.00 93.12 553 ASP A CA 1
ATOM 4273 C C . ASP A 1 553 ? -21.910 10.635 37.835 1.00 93.12 553 ASP A C 1
ATOM 4275 O O . ASP A 1 553 ? -21.089 10.099 37.087 1.00 93.12 553 ASP A O 1
ATOM 4279 N N . VAL A 1 554 ? -23.118 10.990 37.378 1.00 92.62 554 VAL A N 1
ATOM 4280 C CA . VAL A 1 554 ? -23.545 10.773 35.988 1.00 92.62 554 VAL A CA 1
ATOM 4281 C C . VAL A 1 554 ? -22.764 11.667 35.024 1.00 92.62 554 VAL A C 1
ATOM 4283 O O . VAL A 1 554 ? -22.429 11.235 33.918 1.00 92.62 554 VAL A O 1
ATOM 4286 N N . LEU A 1 555 ? -22.472 12.913 35.411 1.00 91.31 555 LEU A N 1
ATOM 4287 C CA . LEU A 1 555 ? -21.665 13.831 34.604 1.00 91.31 555 LEU A CA 1
ATOM 4288 C C . LEU A 1 555 ? -20.214 13.351 34.489 1.00 91.31 555 LEU A C 1
ATOM 4290 O O . LEU A 1 555 ? -19.641 13.427 33.400 1.00 91.31 555 LEU A O 1
ATOM 4294 N N . GLU A 1 556 ? -19.649 12.794 35.559 1.00 91.00 556 GLU A N 1
ATOM 4295 C CA . GLU A 1 556 ? -18.319 12.190 35.552 1.00 91.00 556 GLU A CA 1
ATOM 4296 C C . GLU A 1 556 ? -18.278 10.956 34.641 1.00 91.00 556 GLU A C 1
ATOM 4298 O O . GLU A 1 556 ? -17.384 10.827 33.800 1.00 91.00 556 GLU A O 1
ATOM 4303 N N . ILE A 1 557 ? -19.289 10.085 34.719 1.00 89.19 557 ILE A N 1
ATOM 4304 C CA . ILE A 1 557 ? -19.429 8.937 33.813 1.00 89.19 557 ILE A CA 1
ATOM 4305 C C . ILE A 1 557 ? -19.570 9.399 32.364 1.00 89.19 557 ILE A C 1
ATOM 4307 O O . ILE A 1 557 ? -18.939 8.833 31.472 1.00 89.19 557 ILE A O 1
ATOM 4311 N N . LYS A 1 558 ? -20.346 10.454 32.107 1.00 87.94 558 LYS A N 1
ATOM 4312 C CA . LYS A 1 558 ? -20.476 11.035 30.768 1.00 87.94 558 LYS A CA 1
ATOM 4313 C C . LYS A 1 558 ? -19.140 11.569 30.254 1.00 87.94 558 LYS A C 1
ATOM 4315 O O . LYS A 1 558 ? -18.847 11.376 29.077 1.00 87.94 558 LYS A O 1
ATOM 4320 N N . ALA A 1 559 ? -18.338 12.205 31.105 1.00 84.38 559 ALA A N 1
ATOM 4321 C CA . ALA A 1 559 ? -17.011 12.693 30.741 1.00 84.38 559 ALA A CA 1
ATOM 4322 C C . ALA A 1 559 ? -16.025 11.543 30.464 1.00 84.38 559 ALA A C 1
ATOM 4324 O O . ALA A 1 559 ? -15.265 11.614 29.502 1.00 84.38 559 ALA A O 1
ATOM 4325 N N . LYS A 1 560 ? -16.069 10.470 31.265 1.00 79.00 560 LYS A N 1
ATOM 4326 C CA . LYS A 1 560 ? -15.172 9.308 31.147 1.00 79.00 560 LYS A CA 1
ATOM 4327 C C . LYS A 1 560 ? -15.548 8.350 30.014 1.00 79.00 560 LYS A C 1
ATOM 4329 O O . LYS A 1 560 ? -14.672 7.871 29.303 1.00 79.00 560 LYS A O 1
ATOM 4334 N N . LEU A 1 561 ? -16.835 8.033 29.863 1.00 79.75 561 LEU A N 1
ATOM 4335 C CA . LEU A 1 561 ? -17.335 6.973 28.976 1.00 79.75 561 LEU A CA 1
ATOM 4336 C C . LEU A 1 561 ? -18.152 7.493 27.782 1.00 79.75 561 LEU A C 1
ATOM 4338 O O . LEU A 1 561 ? -18.482 6.723 26.881 1.00 79.75 561 LEU A O 1
ATOM 4342 N N . GLY A 1 562 ? -18.503 8.782 27.754 1.00 82.19 562 GLY A N 1
ATOM 4343 C CA . GLY A 1 562 ? -19.187 9.412 26.619 1.00 82.19 562 GLY A CA 1
ATOM 4344 C C . GLY A 1 562 ? -20.696 9.153 26.527 1.00 82.19 562 GLY A C 1
ATOM 4345 O O . GLY A 1 562 ? -21.321 9.541 25.539 1.00 82.19 562 GLY A O 1
ATOM 4346 N N . PHE A 1 563 ? -21.319 8.524 27.531 1.00 85.44 563 PHE A N 1
ATOM 4347 C CA . PHE A 1 563 ? -22.766 8.279 27.570 1.00 85.44 563 PHE A CA 1
ATOM 4348 C C . PHE A 1 563 ? -23.382 8.616 28.933 1.00 85.44 563 PHE A C 1
ATOM 4350 O O . PHE A 1 563 ? -22.699 8.734 29.938 1.00 85.44 563 PHE A O 1
ATOM 4357 N N . CYS A 1 564 ? -24.704 8.789 28.954 1.00 87.19 564 CYS A N 1
ATOM 4358 C CA . CYS A 1 564 ? -25.458 9.279 30.118 1.00 87.19 564 CYS A CA 1
ATOM 4359 C C . CYS A 1 564 ? -26.799 8.558 30.323 1.00 87.19 564 CYS A C 1
ATOM 4361 O O . CYS A 1 564 ? -27.612 9.008 31.116 1.00 87.19 564 CYS A O 1
ATOM 4363 N N . GLY A 1 565 ? -27.070 7.490 29.564 1.00 91.06 565 GLY A N 1
ATOM 4364 C CA . GLY A 1 565 ? -28.267 6.665 29.742 1.00 91.06 565 GLY A CA 1
ATOM 4365 C C . GLY A 1 565 ? -27.983 5.551 30.740 1.00 91.06 565 GLY A C 1
ATOM 4366 O O . GLY A 1 565 ? -27.554 4.485 30.305 1.00 91.06 565 GLY A O 1
ATOM 4367 N N . ILE A 1 566 ? -28.184 5.822 32.027 1.00 94.44 566 ILE A N 1
ATOM 4368 C CA . ILE A 1 566 ? -27.748 4.979 33.146 1.00 94.44 566 ILE A CA 1
ATOM 4369 C C . ILE A 1 566 ? -28.979 4.441 33.891 1.00 94.44 566 ILE A C 1
ATOM 4371 O O . ILE A 1 566 ? -29.758 5.240 34.421 1.00 94.44 566 ILE A O 1
ATOM 4375 N N . PRO A 1 567 ? -29.203 3.114 33.923 1.00 95.88 567 PRO A N 1
ATOM 4376 C CA . PRO A 1 567 ? -30.232 2.508 34.762 1.00 95.88 567 PRO A CA 1
ATOM 4377 C C . PRO A 1 567 ? -29.907 2.673 36.249 1.00 95.88 567 PRO A C 1
ATOM 4379 O O . PRO A 1 567 ? -28.752 2.562 36.657 1.00 95.88 567 PRO A O 1
ATOM 4382 N N . ILE A 1 568 ? -30.936 2.914 37.056 1.00 96.81 568 ILE A N 1
ATOM 4383 C CA . ILE A 1 568 ? -30.823 3.052 38.507 1.00 96.81 568 ILE A CA 1
ATOM 4384 C C . ILE A 1 568 ? -31.354 1.778 39.154 1.00 96.81 568 ILE A C 1
ATOM 4386 O O . ILE A 1 568 ? -32.512 1.404 38.934 1.00 96.81 568 ILE A O 1
ATOM 4390 N N . THR A 1 569 ? -30.515 1.114 39.943 1.00 96.38 569 THR A N 1
ATOM 4391 C CA . THR A 1 569 ? -30.887 -0.076 40.717 1.00 96.38 569 THR A CA 1
ATOM 4392 C C . THR A 1 569 ? -30.851 0.235 42.205 1.00 96.38 569 THR A C 1
ATOM 4394 O O . THR A 1 569 ? -30.076 1.077 42.647 1.00 96.38 569 THR A O 1
ATOM 4397 N N . ASP A 1 570 ? -31.694 -0.426 42.994 1.00 94.56 570 ASP A N 1
ATOM 4398 C CA . ASP A 1 570 ? -31.759 -0.241 44.451 1.00 94.56 570 ASP A CA 1
ATOM 4399 C C . ASP A 1 570 ? -30.401 -0.406 45.154 1.00 94.56 570 ASP A C 1
ATOM 4401 O O . ASP A 1 570 ? -30.083 0.344 46.075 1.00 94.56 570 ASP A O 1
ATOM 4405 N N . THR A 1 571 ? -29.584 -1.347 44.685 1.00 92.00 571 THR A N 1
ATOM 4406 C CA . THR A 1 571 ? -28.250 -1.634 45.222 1.00 92.00 571 THR A CA 1
ATOM 4407 C C . THR A 1 571 ? -27.125 -0.828 44.572 1.00 92.00 571 THR A C 1
ATOM 4409 O O . THR A 1 571 ? -26.030 -0.783 45.125 1.00 92.00 571 THR A O 1
ATOM 4412 N N . GLY A 1 572 ? -27.354 -0.221 43.403 1.00 90.31 572 GLY A N 1
ATOM 4413 C CA . GLY A 1 572 ? -26.292 0.350 42.570 1.00 90.31 572 GLY A CA 1
ATOM 4414 C C . GLY A 1 572 ? -25.431 -0.687 41.837 1.00 90.31 572 GLY A C 1
ATOM 4415 O O . GLY A 1 572 ? -24.387 -0.331 41.303 1.00 90.31 572 GLY A O 1
ATOM 4416 N N . PHE A 1 573 ? -25.855 -1.956 41.789 1.00 90.62 573 PHE A N 1
ATOM 4417 C CA . PHE A 1 573 ? -25.186 -3.030 41.044 1.00 90.62 573 PHE A CA 1
ATOM 4418 C C . PHE A 1 573 ? -26.134 -3.705 40.042 1.00 90.62 573 PHE A C 1
ATOM 4420 O O . PHE A 1 573 ? -27.362 -3.668 40.195 1.00 90.62 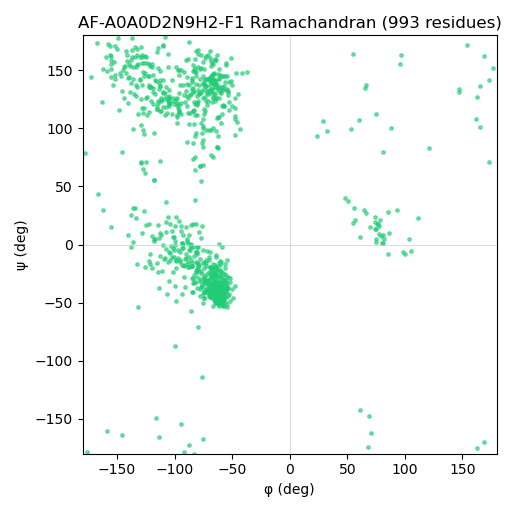573 PHE A O 1
ATOM 4427 N N . VAL A 1 574 ? -25.568 -4.319 38.998 1.00 89.25 574 VAL A N 1
ATOM 4428 C CA . VAL A 1 574 ? -26.315 -5.163 38.048 1.00 89.25 574 VAL A CA 1
ATOM 4429 C C . VAL A 1 574 ? -26.867 -6.380 38.803 1.00 89.25 574 VAL A C 1
ATOM 4431 O O . VAL A 1 574 ? -26.218 -6.902 39.707 1.00 89.25 574 VAL A O 1
ATOM 4434 N N . GLY A 1 575 ? -28.097 -6.802 38.495 1.00 89.69 575 GLY A N 1
ATOM 4435 C CA . GLY A 1 575 ? -28.845 -7.787 39.289 1.00 89.69 575 GLY A CA 1
ATOM 4436 C C . GLY A 1 575 ? -29.623 -7.196 40.475 1.00 89.69 575 GLY A C 1
ATOM 4437 O O . GLY A 1 575 ? -30.438 -7.898 41.074 1.00 89.69 575 GLY A O 1
ATOM 4438 N N . GLY A 1 576 ? -29.440 -5.909 40.791 1.00 92.12 576 GLY A N 1
ATOM 4439 C CA . GLY A 1 576 ? -30.338 -5.160 41.675 1.00 92.12 576 GLY A CA 1
ATOM 4440 C C . GLY A 1 576 ? -31.709 -4.919 41.036 1.00 92.12 576 GLY A C 1
ATOM 4441 O O . GLY A 1 576 ? -31.867 -4.996 39.810 1.00 92.12 576 GLY A O 1
ATOM 4442 N N . LYS A 1 577 ? -32.718 -4.620 41.859 1.00 95.44 577 LYS A N 1
ATOM 4443 C CA . LYS A 1 577 ? -34.064 -4.287 41.382 1.00 95.44 577 LYS A CA 1
ATOM 4444 C C . LYS A 1 577 ? -34.010 -2.963 40.625 1.00 95.44 577 LYS A C 1
ATOM 4446 O O . LYS A 1 577 ? -33.524 -1.964 41.153 1.00 95.44 577 LYS A O 1
ATOM 4451 N N . LEU A 1 578 ? -34.511 -2.946 39.392 1.00 96.31 578 LEU A N 1
ATOM 4452 C CA . LEU A 1 578 ? -34.551 -1.734 38.577 1.00 96.31 578 LEU A CA 1
ATOM 4453 C C . LEU A 1 578 ? -35.608 -0.772 39.137 1.00 96.31 578 LEU A C 1
ATOM 4455 O O . LEU A 1 578 ? -36.786 -1.120 39.203 1.00 96.31 578 LEU A O 1
ATOM 4459 N N . VAL A 1 579 ? -35.188 0.432 39.530 1.00 96.06 579 VAL A N 1
ATOM 4460 C CA . VAL A 1 579 ? -36.064 1.451 40.140 1.00 96.06 579 VAL A CA 1
ATOM 4461 C C . VAL A 1 579 ? -36.220 2.712 39.288 1.00 96.06 579 VAL A C 1
ATOM 4463 O O . VAL A 1 579 ? -37.153 3.480 39.509 1.00 96.06 579 VAL A O 1
ATOM 4466 N N . GLY A 1 580 ? -35.352 2.923 38.295 1.00 95.62 580 GLY A N 1
ATOM 4467 C CA . GLY A 1 580 ? -35.444 4.067 37.390 1.00 95.62 580 GLY A CA 1
ATOM 4468 C C . GLY A 1 580 ? -34.401 4.050 36.274 1.00 95.62 580 GLY A C 1
ATOM 4469 O O . GLY A 1 580 ? -33.589 3.132 36.166 1.00 95.62 580 GLY A O 1
ATOM 4470 N N . ILE A 1 581 ? -34.407 5.086 35.438 1.00 95.69 581 ILE A N 1
ATOM 4471 C CA . ILE A 1 581 ? -33.325 5.388 34.491 1.00 95.69 581 ILE A CA 1
ATOM 4472 C C . ILE A 1 581 ? -33.076 6.895 34.449 1.00 95.69 581 ILE A C 1
ATOM 4474 O O . ILE A 1 581 ? -34.015 7.688 34.532 1.00 95.69 581 ILE A O 1
ATOM 4478 N N . VAL A 1 582 ? -31.815 7.286 34.292 1.00 95.00 582 VAL A N 1
ATOM 4479 C CA . VAL A 1 582 ? -31.399 8.677 34.085 1.00 95.00 582 VAL A CA 1
ATOM 4480 C C . VAL A 1 582 ? -30.822 8.814 32.682 1.00 95.00 582 VAL A C 1
ATOM 4482 O O . VAL A 1 582 ? -30.116 7.931 32.195 1.00 95.00 582 VAL A O 1
ATOM 4485 N N . THR A 1 583 ? -31.147 9.910 32.003 1.00 93.19 583 THR A N 1
ATOM 4486 C CA . THR A 1 583 ? -30.671 10.240 30.658 1.00 93.19 583 THR A CA 1
ATOM 4487 C C . THR A 1 583 ? -30.096 11.655 30.597 1.00 93.19 583 THR A C 1
ATOM 4489 O O . THR A 1 583 ? -30.286 12.462 31.504 1.00 93.19 583 THR A O 1
ATOM 4492 N N . ALA A 1 584 ? -29.441 12.005 29.480 1.00 90.38 584 ALA A N 1
ATOM 4493 C CA . ALA A 1 584 ? -28.915 13.358 29.250 1.00 90.38 584 ALA A CA 1
ATOM 4494 C C . ALA A 1 584 ? -29.942 14.466 29.508 1.00 90.38 584 ALA A C 1
ATOM 4496 O O . ALA A 1 584 ? -29.561 15.517 30.008 1.00 90.38 584 ALA A O 1
ATOM 4497 N N . ARG A 1 585 ? -31.211 14.249 29.137 1.00 91.69 585 ARG A N 1
ATOM 4498 C CA . ARG A 1 585 ? -32.256 15.276 29.255 1.00 91.69 585 ARG A CA 1
ATOM 4499 C C . ARG A 1 585 ? -32.662 15.517 30.703 1.00 91.69 585 ARG A C 1
ATOM 4501 O O . ARG A 1 585 ? -32.999 16.644 31.041 1.00 91.69 585 ARG A O 1
ATOM 4508 N N . ASP A 1 586 ? -32.588 14.486 31.537 1.00 92.31 586 ASP A N 1
ATOM 4509 C CA . ASP A 1 586 ? -33.027 14.552 32.931 1.00 92.31 586 ASP A CA 1
ATOM 4510 C C . ASP A 1 586 ? -32.067 15.403 33.774 1.00 92.31 586 ASP A C 1
ATOM 4512 O O . ASP A 1 586 ? -32.499 16.128 34.668 1.00 92.31 586 ASP A O 1
ATOM 4516 N N . ILE A 1 587 ? -30.772 15.372 33.433 1.00 92.38 587 ILE A N 1
ATOM 4517 C CA . ILE A 1 587 ? -29.701 16.072 34.159 1.00 92.38 587 ILE A CA 1
ATOM 4518 C C . ILE A 1 587 ? -29.241 17.385 33.510 1.00 92.38 587 ILE A C 1
ATOM 4520 O O . ILE A 1 587 ? -28.487 18.127 34.130 1.00 92.38 587 ILE A O 1
ATOM 4524 N N . GLN A 1 588 ? -29.661 17.691 32.274 1.00 89.00 588 GLN A N 1
ATOM 4525 C CA . GLN A 1 588 ? -29.107 18.795 31.468 1.00 89.00 588 GLN A CA 1
ATOM 4526 C C . GLN A 1 588 ? -29.159 20.167 32.159 1.00 89.00 588 GLN A C 1
ATOM 4528 O O . GLN A 1 588 ? -28.279 20.994 31.936 1.00 89.00 588 GLN A O 1
ATOM 4533 N N . PHE A 1 589 ? -30.188 20.399 32.975 1.00 91.12 589 PHE A N 1
ATOM 4534 C CA . PHE A 1 589 ? -30.438 21.666 33.668 1.00 91.12 589 PHE A CA 1
ATOM 4535 C C . PHE A 1 589 ? -30.609 21.473 35.182 1.00 91.12 589 PHE A C 1
ATOM 4537 O O . PHE A 1 589 ? -31.360 22.206 35.823 1.00 91.12 589 PHE A O 1
ATOM 4544 N N . ARG A 1 590 ? -29.976 20.441 35.753 1.00 90.75 590 ARG A N 1
ATOM 4545 C CA . ARG A 1 590 ? -30.045 20.127 37.188 1.00 90.75 590 ARG A CA 1
ATOM 4546 C C . ARG A 1 590 ? -28.751 20.507 37.895 1.00 90.75 590 ARG A C 1
ATOM 4548 O O . ARG A 1 590 ? -27.688 20.513 37.282 1.00 90.75 590 ARG A O 1
ATOM 4555 N N . ASP A 1 591 ? -28.860 20.807 39.186 1.00 91.94 591 ASP A N 1
ATOM 4556 C CA . ASP A 1 591 ? -27.695 21.052 40.030 1.00 91.94 591 ASP A CA 1
ATOM 4557 C C . ASP A 1 591 ? -26.912 19.736 40.228 1.00 91.94 591 ASP A C 1
ATOM 4559 O O . ASP A 1 591 ? -27.548 18.722 40.550 1.00 91.94 591 ASP A O 1
ATOM 4563 N N . PRO A 1 592 ? -25.575 19.719 40.054 1.00 92.69 592 PRO A N 1
ATOM 4564 C CA . PRO A 1 592 ? -24.750 18.522 40.240 1.00 92.69 592 PRO A CA 1
ATOM 4565 C C . PRO A 1 592 ? -24.922 17.828 41.600 1.00 92.69 592 PRO A C 1
ATOM 4567 O O . PRO A 1 592 ? -24.797 16.608 41.671 1.00 92.69 592 PRO A O 1
ATOM 4570 N N . SER A 1 593 ? -25.279 18.572 42.651 1.00 94.50 593 SER A N 1
ATOM 4571 C CA . SER A 1 593 ? -25.499 18.052 44.008 1.00 94.50 593 SER A CA 1
ATOM 4572 C C . SER A 1 593 ? -26.866 17.381 44.223 1.00 94.50 593 SER A C 1
ATOM 4574 O O . SER A 1 593 ? -27.147 16.867 45.305 1.00 94.50 593 SER A O 1
ATOM 4576 N N . THR A 1 594 ? -27.739 17.369 43.210 1.00 94.69 594 THR A N 1
ATOM 4577 C CA . THR A 1 594 ? -29.076 16.759 43.306 1.00 94.69 594 THR A CA 1
ATOM 4578 C C . THR A 1 594 ? -28.977 15.230 43.319 1.00 94.69 594 THR A C 1
ATOM 4580 O O . THR A 1 594 ? -28.262 14.651 42.501 1.00 94.69 594 THR A O 1
ATOM 4583 N N . ALA A 1 595 ? -29.739 14.558 44.188 1.00 95.50 595 ALA A N 1
ATOM 4584 C CA . ALA A 1 595 ? -29.809 13.094 44.227 1.00 95.50 595 ALA A CA 1
ATOM 4585 C C . ALA A 1 595 ? -30.550 12.506 43.010 1.00 95.50 595 ALA A C 1
ATOM 4587 O O . ALA A 1 595 ? -31.576 13.039 42.572 1.00 95.50 595 ALA A O 1
ATOM 4588 N N . LEU A 1 596 ? -30.085 11.359 42.502 1.00 94.56 596 LEU A N 1
ATOM 4589 C CA . LEU A 1 596 ? -30.647 10.709 41.309 1.00 94.56 596 LEU A CA 1
ATOM 4590 C C . LEU A 1 596 ? -32.108 10.287 41.487 1.00 94.56 596 LEU A C 1
ATOM 4592 O O . LEU A 1 596 ? -32.890 10.376 40.541 1.00 94.56 596 LEU A O 1
ATOM 4596 N N . SER A 1 597 ? -32.510 9.919 42.705 1.00 95.12 597 SER A N 1
ATOM 4597 C CA . SER A 1 597 ? -33.907 9.623 43.057 1.00 95.12 597 SER A CA 1
ATOM 4598 C C . SER A 1 597 ? -34.894 10.755 42.742 1.00 95.12 597 SER A C 1
ATOM 4600 O O . SER A 1 597 ? -36.065 10.478 42.492 1.00 95.12 597 SER A O 1
ATOM 4602 N N . GLN A 1 598 ? -34.444 12.015 42.718 1.00 93.88 598 GLN A N 1
ATOM 4603 C CA . GLN A 1 598 ? -35.295 13.182 42.450 1.00 93.88 598 GLN A CA 1
ATOM 4604 C C . GLN A 1 598 ? -35.419 13.517 40.957 1.00 93.88 598 GLN A C 1
ATOM 4606 O O . GLN A 1 598 ? -36.283 14.307 40.573 1.00 93.88 598 GLN A O 1
ATOM 4611 N N . VAL A 1 599 ? -34.545 12.957 40.114 1.00 94.50 599 VAL A N 1
ATOM 4612 C CA . VAL A 1 599 ? -34.449 13.296 38.683 1.00 94.50 599 VAL A CA 1
ATOM 4613 C C . VAL A 1 599 ? -34.697 12.107 37.755 1.00 94.50 599 VAL A C 1
ATOM 4615 O O . VAL A 1 599 ? -35.005 12.317 36.585 1.00 94.50 599 VAL A O 1
ATOM 4618 N N . MET A 1 600 ? -34.568 10.869 38.242 1.00 95.00 600 MET A N 1
ATOM 4619 C CA . MET A 1 600 ? -34.741 9.663 37.431 1.00 95.00 600 MET A CA 1
ATOM 4620 C C . MET A 1 600 ? -36.180 9.484 36.932 1.00 95.00 600 MET A C 1
ATOM 4622 O O . MET A 1 600 ? -37.149 9.792 37.622 1.00 95.00 600 MET A O 1
ATOM 4626 N N . THR A 1 601 ? -36.322 8.906 35.740 1.00 95.00 601 THR A N 1
ATOM 4627 C CA . THR A 1 601 ? -37.619 8.457 35.226 1.00 95.00 601 THR A CA 1
ATOM 4628 C C . THR A 1 601 ? -37.968 7.100 35.835 1.00 95.00 601 THR A C 1
ATOM 4630 O O . THR A 1 601 ? -37.166 6.170 35.750 1.00 95.00 601 THR A O 1
ATOM 4633 N N . THR A 1 602 ? -39.163 6.976 36.416 1.00 93.75 602 THR A N 1
ATOM 4634 C CA . THR A 1 602 ? -39.667 5.744 37.057 1.00 93.75 602 THR A CA 1
ATOM 4635 C C . THR A 1 602 ? -40.656 4.958 36.191 1.00 93.75 602 THR A C 1
ATOM 4637 O O . THR A 1 602 ? -40.778 3.748 36.359 1.00 93.75 602 THR A O 1
ATOM 4640 N N . ASP A 1 603 ? -41.331 5.612 35.241 1.00 91.62 603 ASP A N 1
ATOM 4641 C CA . ASP A 1 603 ? -42.189 4.950 34.251 1.00 91.62 603 ASP A CA 1
ATOM 4642 C C . ASP A 1 603 ? -41.333 4.389 33.104 1.00 91.62 603 ASP A C 1
ATOM 4644 O O . ASP A 1 603 ? -40.910 5.107 32.187 1.00 91.62 603 ASP A O 1
ATOM 4648 N N . LEU A 1 604 ? -40.997 3.104 33.216 1.00 92.56 604 LEU A N 1
ATOM 4649 C CA . LEU A 1 604 ? -40.043 2.428 32.347 1.00 92.56 604 LEU A CA 1
ATOM 4650 C C . LEU A 1 604 ? -40.736 1.424 31.432 1.00 92.56 604 LEU A C 1
ATOM 4652 O O . LEU A 1 604 ? -41.427 0.513 31.882 1.00 92.56 604 LEU A O 1
ATOM 4656 N N . VAL A 1 605 ? -40.423 1.512 30.141 1.00 93.50 605 VAL A N 1
ATOM 4657 C CA . VAL A 1 605 ? -40.647 0.402 29.214 1.00 93.50 605 VAL A CA 1
ATOM 4658 C C . VAL A 1 605 ? -39.497 -0.584 29.394 1.00 93.50 605 VAL A C 1
ATOM 4660 O O . VAL A 1 605 ? -38.340 -0.213 29.196 1.00 93.50 605 VAL A O 1
ATOM 4663 N N . THR A 1 606 ? -39.808 -1.822 29.769 1.00 94.50 606 THR A N 1
ATOM 4664 C CA . THR A 1 606 ? -38.836 -2.906 29.973 1.00 94.50 606 THR A CA 1
ATOM 4665 C C . THR A 1 606 ? -39.215 -4.131 29.143 1.00 94.50 606 THR A C 1
ATOM 4667 O O . THR A 1 606 ? -40.351 -4.252 28.683 1.00 94.50 606 THR A O 1
ATOM 4670 N N . ALA A 1 607 ? -38.264 -5.041 28.931 1.00 94.44 607 ALA A N 1
ATOM 4671 C CA . ALA A 1 607 ? -38.532 -6.345 28.325 1.00 94.44 607 ALA A CA 1
ATOM 4672 C C . ALA A 1 607 ? -38.098 -7.482 29.259 1.00 94.44 607 ALA A C 1
ATOM 4674 O O . ALA A 1 607 ? -37.223 -7.301 30.105 1.00 94.44 607 ALA A O 1
ATOM 4675 N N . GLN A 1 608 ? -38.711 -8.655 29.108 1.00 94.50 608 GLN A N 1
ATOM 4676 C CA . GLN A 1 608 ? -38.417 -9.818 29.947 1.00 94.50 608 GLN A CA 1
ATOM 4677 C C . GLN A 1 608 ? -37.168 -10.570 29.470 1.00 94.50 608 GLN A C 1
ATOM 4679 O O . GLN A 1 608 ? -36.867 -10.627 28.276 1.00 94.50 608 GLN A O 1
ATOM 4684 N N . GLN A 1 609 ? -36.447 -11.176 30.413 1.00 92.31 609 GLN A N 1
ATOM 4685 C CA . GLN A 1 609 ? -35.319 -12.058 30.129 1.00 92.31 609 GLN A CA 1
ATOM 4686 C C . GLN A 1 609 ? -35.752 -13.226 29.225 1.00 92.31 609 GLN A C 1
ATOM 4688 O O . GLN A 1 609 ? -36.791 -13.841 29.445 1.00 92.31 609 GLN A O 1
ATOM 4693 N N . GLY A 1 610 ? -34.928 -13.548 28.223 1.00 87.44 610 GLY A N 1
ATOM 4694 C CA . GLY A 1 610 ? -35.212 -14.595 27.232 1.00 87.44 610 GLY A CA 1
ATOM 4695 C C . GLY A 1 610 ? -35.767 -14.071 25.905 1.00 87.44 610 GLY A C 1
ATOM 4696 O O . GLY A 1 610 ? -35.871 -14.845 24.957 1.00 87.44 610 GLY A O 1
ATOM 4697 N N . ILE A 1 611 ? -36.062 -12.769 25.813 1.00 91.31 611 ILE A N 1
ATOM 4698 C CA . ILE A 1 611 ? -36.463 -12.113 24.566 1.00 91.31 611 ILE A CA 1
ATOM 4699 C C . ILE A 1 611 ? -35.363 -12.187 23.498 1.00 91.31 611 ILE A C 1
ATOM 4701 O O . ILE A 1 611 ? -34.168 -12.076 23.793 1.00 91.31 611 ILE A O 1
ATOM 4705 N N . THR A 1 612 ? -35.757 -12.342 22.235 1.00 87.00 612 THR A N 1
ATOM 4706 C CA . THR A 1 612 ? -34.807 -12.285 21.123 1.00 87.00 612 THR A CA 1
ATOM 4707 C C . THR A 1 612 ? -34.380 -10.844 20.833 1.00 87.00 612 THR A C 1
ATOM 4709 O O . THR A 1 612 ? -35.089 -9.880 21.122 1.00 87.00 612 THR A O 1
ATOM 4712 N N . LEU A 1 613 ? -33.214 -10.671 20.201 1.00 84.06 613 LEU A N 1
ATOM 4713 C CA . LEU A 1 613 ? -32.739 -9.338 19.814 1.00 84.06 613 LEU A CA 1
ATOM 4714 C C . LEU A 1 613 ? -33.712 -8.638 18.849 1.00 84.06 613 LEU A C 1
ATOM 4716 O O . LEU A 1 613 ? -33.868 -7.425 18.920 1.00 84.06 613 LEU A O 1
ATOM 4720 N N . SER A 1 614 ? -34.370 -9.388 17.957 1.00 85.38 614 SER A N 1
ATOM 4721 C CA . SER A 1 614 ? -35.334 -8.818 17.007 1.00 85.38 614 SER A CA 1
ATOM 4722 C C . SER A 1 614 ? -36.550 -8.244 17.727 1.00 85.38 614 SER A C 1
ATOM 4724 O O . SER A 1 614 ? -36.870 -7.077 17.535 1.00 85.38 614 SER A O 1
ATOM 4726 N N . GLU A 1 615 ? -37.165 -9.025 18.615 1.00 89.75 615 GLU A N 1
ATOM 4727 C CA . GLU A 1 615 ? -38.330 -8.588 19.391 1.00 89.75 615 GLU A CA 1
ATOM 4728 C C . GLU A 1 615 ? -37.982 -7.400 20.300 1.00 89.75 615 GLU A C 1
ATOM 4730 O O . GLU A 1 615 ? -38.728 -6.425 20.373 1.00 89.75 615 GLU A O 1
ATOM 4735 N N . ALA A 1 616 ? -36.811 -7.426 20.948 1.00 88.94 616 ALA A N 1
ATOM 4736 C CA . ALA A 1 616 ? -36.348 -6.311 21.771 1.00 88.94 616 ALA A CA 1
ATOM 4737 C C . ALA A 1 616 ? -36.140 -5.026 20.945 1.00 88.94 616 ALA A C 1
ATOM 4739 O O . ALA A 1 616 ? -36.449 -3.923 21.406 1.00 88.94 616 ALA A O 1
ATOM 4740 N N . ASN A 1 617 ? -35.661 -5.153 19.704 1.00 87.38 617 ASN A N 1
ATOM 4741 C CA . ASN A 1 617 ? -35.516 -4.020 18.792 1.00 87.38 617 ASN A CA 1
ATOM 4742 C C . ASN A 1 617 ? -36.864 -3.439 18.362 1.00 87.38 617 ASN A C 1
ATOM 4744 O O . ASN A 1 617 ? -36.956 -2.223 18.178 1.00 87.38 617 ASN A O 1
ATOM 4748 N N . ASP A 1 618 ? -37.892 -4.271 18.211 1.00 90.56 618 ASP A N 1
ATOM 4749 C CA . ASP A 1 618 ? -39.240 -3.824 17.857 1.00 90.56 618 ASP A CA 1
ATOM 4750 C C . ASP A 1 618 ? -39.886 -3.067 19.027 1.00 90.56 618 ASP A C 1
ATOM 4752 O O . ASP A 1 618 ? -40.322 -1.930 18.847 1.00 90.56 618 ASP A O 1
ATOM 4756 N N . ILE A 1 619 ? -39.769 -3.576 20.261 1.00 92.88 619 ILE A N 1
ATOM 4757 C CA . ILE A 1 619 ? -40.207 -2.855 21.474 1.00 92.88 619 ILE A CA 1
ATOM 4758 C C . ILE A 1 619 ? -39.503 -1.494 21.598 1.00 92.88 619 ILE A C 1
ATOM 4760 O O . ILE A 1 619 ? -40.125 -0.467 21.897 1.00 92.88 619 ILE A O 1
ATOM 4764 N N . LEU A 1 620 ? -38.187 -1.447 21.370 1.00 90.94 620 LEU A N 1
ATOM 4765 C CA . LEU A 1 620 ? -37.439 -0.193 21.447 1.00 90.94 620 LEU A CA 1
ATOM 4766 C C . LEU A 1 620 ? -37.844 0.795 20.335 1.00 90.94 620 LEU A C 1
ATOM 4768 O O . LEU A 1 620 ? -37.865 2.009 20.563 1.00 90.94 620 LEU A O 1
ATOM 4772 N N . ARG A 1 621 ? -38.185 0.294 19.144 1.00 87.75 621 ARG A N 1
ATOM 4773 C CA . ARG A 1 621 ? -38.660 1.102 18.013 1.00 87.75 621 ARG A CA 1
ATOM 4774 C C . ARG A 1 621 ? -40.036 1.701 18.290 1.00 87.75 621 ARG A C 1
ATOM 4776 O O . ARG A 1 621 ? -40.211 2.904 18.087 1.00 87.75 621 ARG A O 1
ATOM 4783 N N . ASP A 1 622 ? -40.952 0.899 18.818 1.00 92.06 622 ASP A N 1
ATOM 4784 C CA . ASP A 1 622 ? -42.337 1.292 19.087 1.00 92.06 622 ASP A CA 1
ATOM 4785 C C . ASP A 1 622 ? -42.439 2.239 20.283 1.00 92.06 622 ASP A C 1
ATOM 4787 O O . ASP A 1 622 ? -43.134 3.256 20.226 1.00 92.06 622 ASP A O 1
ATOM 4791 N N . SER A 1 623 ? -41.657 1.982 21.337 1.00 91.69 623 SER A N 1
ATOM 4792 C CA . SER A 1 623 ? -41.582 2.863 22.510 1.00 91.69 623 SER A CA 1
ATOM 4793 C C . SER A 1 623 ? -40.949 4.227 22.207 1.00 91.69 623 SER A C 1
ATOM 4795 O O . SER A 1 623 ? -41.128 5.178 22.973 1.00 91.69 623 SER A O 1
ATOM 4797 N N . LYS A 1 624 ? -40.182 4.340 21.109 1.00 89.88 624 LYS A N 1
ATOM 4798 C CA . LYS A 1 624 ? -39.414 5.534 20.702 1.00 89.88 624 LYS A CA 1
ATOM 4799 C C . LYS A 1 624 ? -38.455 6.049 21.787 1.00 89.88 624 LYS A C 1
ATOM 4801 O O . LYS A 1 624 ? -37.991 7.193 21.715 1.00 89.88 624 LYS A O 1
ATOM 4806 N N . LYS A 1 625 ? -38.125 5.217 22.782 1.00 90.75 625 LYS A N 1
ATOM 4807 C CA . LYS A 1 625 ? -37.183 5.543 23.860 1.00 90.75 625 LYS A CA 1
ATOM 4808 C C . LYS A 1 625 ? -35.739 5.339 23.395 1.00 90.75 625 LYS A C 1
ATOM 4810 O O . LYS A 1 625 ? -35.458 4.791 22.332 1.00 90.75 625 LYS A O 1
ATOM 4815 N N . GLY A 1 626 ? -34.788 5.862 24.168 1.00 89.75 626 GLY A N 1
ATOM 4816 C CA . GLY A 1 626 ? -33.358 5.756 23.849 1.00 89.75 626 GLY A CA 1
ATOM 4817 C C . GLY A 1 626 ? -32.697 4.466 24.343 1.00 89.75 626 GLY A C 1
ATOM 4818 O O . GLY A 1 626 ? -31.596 4.139 23.887 1.00 89.75 626 GLY A O 1
ATOM 4819 N N . LYS A 1 627 ? -33.329 3.782 25.300 1.00 92.94 627 LYS A N 1
ATOM 4820 C CA . LYS A 1 627 ? -32.822 2.613 26.019 1.00 92.94 627 LYS A CA 1
ATOM 4821 C C . LYS A 1 627 ? -33.987 1.683 26.370 1.00 92.94 627 LYS A C 1
ATOM 4823 O O . LYS A 1 627 ? -35.079 2.184 26.629 1.00 92.94 627 LYS A O 1
ATOM 4828 N N . LEU A 1 628 ? -33.733 0.379 26.399 1.00 94.69 628 LEU A N 1
ATOM 4829 C CA . LEU A 1 628 ? -34.673 -0.664 26.812 1.00 94.69 628 LEU A CA 1
ATOM 4830 C C . LEU A 1 628 ? -33.991 -1.573 27.848 1.00 94.69 628 LEU A C 1
ATOM 4832 O O . LEU A 1 628 ? -33.133 -2.377 27.471 1.00 94.69 628 LEU A O 1
ATOM 4836 N N . PRO A 1 629 ? -34.304 -1.427 29.146 1.00 95.31 629 PRO A N 1
ATOM 4837 C CA . PRO A 1 629 ? -33.830 -2.336 30.184 1.00 95.31 629 PRO A CA 1
ATOM 4838 C C . PRO A 1 629 ? -34.477 -3.719 30.057 1.00 95.31 629 PRO A C 1
ATOM 4840 O O . PRO A 1 629 ? -35.685 -3.832 29.839 1.00 95.31 629 PRO A O 1
ATOM 4843 N N . ILE A 1 630 ? -33.676 -4.768 30.226 1.00 94.69 630 ILE A N 1
ATOM 4844 C CA . ILE A 1 630 ? -34.122 -6.161 30.242 1.00 94.69 630 ILE A CA 1
ATOM 4845 C C . ILE A 1 630 ? -34.086 -6.657 31.682 1.00 94.69 630 ILE A C 1
ATOM 4847 O O . ILE A 1 630 ? -33.034 -6.606 32.327 1.00 94.69 630 ILE A O 1
ATOM 4851 N N . VAL A 1 631 ? -35.223 -7.134 32.176 1.00 95.81 631 VAL A N 1
ATOM 4852 C CA . VAL A 1 631 ? -35.398 -7.560 33.567 1.00 95.81 631 VAL A CA 1
ATOM 4853 C C . VAL A 1 631 ? -35.823 -9.020 33.658 1.00 95.81 631 VAL A C 1
ATOM 4855 O O . VAL A 1 631 ? -36.429 -9.561 32.734 1.00 95.81 631 VAL A O 1
ATOM 4858 N N . ASN A 1 632 ? -35.500 -9.676 34.769 1.00 94.44 632 ASN A N 1
ATOM 4859 C CA . ASN A 1 632 ? -36.046 -10.996 35.082 1.00 94.44 632 ASN A CA 1
ATOM 4860 C C . ASN A 1 632 ? -37.440 -10.889 35.740 1.00 94.44 632 ASN A C 1
ATOM 4862 O O . ASN A 1 632 ? -37.940 -9.793 36.005 1.00 94.44 632 ASN A O 1
ATOM 4866 N N . ALA A 1 633 ? -38.044 -12.034 36.076 1.00 93.12 633 ALA A N 1
ATOM 4867 C CA . ALA A 1 633 ? -39.355 -12.094 36.732 1.00 93.12 633 ALA A CA 1
ATOM 4868 C C . ALA A 1 633 ? -39.409 -11.388 38.107 1.00 93.12 633 ALA A C 1
ATOM 4870 O O . ALA A 1 633 ? -40.483 -10.982 38.542 1.00 93.12 633 ALA A O 1
ATOM 4871 N N . ALA A 1 634 ? -38.267 -11.209 38.783 1.00 92.75 634 ALA A N 1
ATOM 4872 C CA . ALA A 1 634 ? -38.163 -10.486 40.053 1.00 92.75 634 ALA A CA 1
ATOM 4873 C C . ALA A 1 634 ? -37.992 -8.960 39.875 1.00 92.75 634 ALA A C 1
ATOM 4875 O O . ALA A 1 634 ? -37.883 -8.229 40.861 1.00 92.75 634 ALA A O 1
ATOM 4876 N N . GLY A 1 635 ? -37.962 -8.460 38.633 1.00 92.25 635 GLY A N 1
ATOM 4877 C CA . GLY A 1 635 ? -37.735 -7.047 38.320 1.00 92.25 635 GLY A CA 1
ATOM 4878 C C . GLY A 1 635 ? -36.274 -6.605 38.455 1.00 92.25 635 GLY A C 1
ATOM 4879 O O . GLY A 1 635 ? -35.999 -5.409 38.557 1.00 92.25 635 GLY A O 1
ATOM 4880 N N . GLN A 1 636 ? -35.332 -7.550 38.480 1.00 95.12 636 GLN A N 1
ATOM 4881 C CA . GLN A 1 636 ? -33.901 -7.260 38.554 1.00 95.12 636 GLN A CA 1
ATOM 4882 C C . GLN A 1 636 ? -33.326 -6.998 37.165 1.00 95.12 636 GLN A C 1
ATOM 4884 O O . GLN A 1 636 ? -33.683 -7.693 36.212 1.00 95.12 636 GLN A O 1
ATOM 4889 N N . LEU A 1 637 ? -32.424 -6.020 37.049 1.00 94.62 637 LEU A N 1
ATOM 4890 C CA . LEU A 1 637 ? -31.785 -5.669 35.780 1.00 94.62 637 LEU A CA 1
ATOM 4891 C C . LEU A 1 637 ? -30.764 -6.732 35.363 1.00 94.62 637 LEU A C 1
ATOM 4893 O O . LEU A 1 637 ? -29.805 -6.984 36.089 1.00 94.62 637 LEU A O 1
ATOM 4897 N N . ILE A 1 638 ? -30.946 -7.293 34.166 1.00 93.06 638 ILE A N 1
ATOM 4898 C CA . ILE A 1 638 ? -30.057 -8.304 33.576 1.00 93.06 638 ILE A CA 1
ATOM 4899 C C . ILE A 1 638 ? -29.207 -7.721 32.446 1.00 93.06 638 ILE A C 1
ATOM 4901 O O . ILE A 1 638 ? -28.026 -8.025 32.346 1.00 93.06 638 ILE A O 1
ATOM 4905 N N . SER A 1 639 ? -29.797 -6.902 31.571 1.00 91.81 639 SER A N 1
ATOM 4906 C CA . SER A 1 639 ? -29.071 -6.283 30.454 1.00 91.81 639 SER A CA 1
ATOM 4907 C C . SER A 1 639 ? -29.755 -5.006 29.971 1.00 91.81 639 SER A C 1
ATOM 4909 O O . SER A 1 639 ? -30.888 -4.717 30.353 1.00 91.81 639 SER A O 1
ATOM 4911 N N . LEU A 1 640 ? -29.100 -4.250 29.092 1.00 92.06 640 LEU A N 1
ATOM 4912 C CA . LEU A 1 640 ? -29.635 -3.019 28.504 1.00 92.06 640 LEU A CA 1
ATOM 4913 C C . LEU A 1 640 ? -29.498 -3.041 26.980 1.00 92.06 640 LEU A C 1
ATOM 4915 O O . LEU A 1 640 ? -28.480 -3.480 26.456 1.00 92.06 640 LEU A O 1
ATOM 4919 N N . LEU A 1 641 ? -30.491 -2.526 26.262 1.00 90.88 641 LEU A N 1
ATOM 4920 C CA . LEU A 1 641 ? -30.411 -2.319 24.815 1.00 90.88 641 LEU A CA 1
ATOM 4921 C C . LEU A 1 641 ? -30.493 -0.826 24.496 1.00 90.88 641 LEU A C 1
ATOM 4923 O O . LEU A 1 641 ? -31.241 -0.088 25.141 1.00 90.88 641 LEU A O 1
ATOM 4927 N N . ALA A 1 642 ? -29.706 -0.351 23.529 1.00 89.94 642 ALA A N 1
ATOM 4928 C CA . ALA A 1 642 ? -29.612 1.068 23.205 1.00 89.94 642 ALA A CA 1
ATOM 4929 C C . ALA A 1 642 ? -30.011 1.380 21.761 1.00 89.94 642 ALA A C 1
ATOM 4931 O O . ALA A 1 642 ? -29.551 0.759 20.808 1.00 89.94 642 ALA A O 1
ATOM 4932 N N . ARG A 1 643 ? -30.809 2.440 21.578 1.00 88.31 643 ARG A N 1
ATOM 4933 C CA . ARG A 1 643 ? -31.268 2.863 20.243 1.00 88.31 643 ARG A CA 1
ATOM 4934 C C . ARG A 1 643 ? -30.111 3.327 19.357 1.00 88.31 643 ARG A C 1
ATOM 4936 O O . ARG A 1 643 ? -30.176 3.201 18.139 1.00 88.31 643 ARG A O 1
ATOM 4943 N N . SER A 1 644 ? -29.051 3.854 19.969 1.00 86.19 644 SER A N 1
ATOM 4944 C CA . SER A 1 644 ? -27.817 4.221 19.274 1.00 86.19 644 SER A CA 1
ATOM 4945 C C . SER A 1 644 ? -27.197 3.042 18.532 1.00 86.19 644 SER A C 1
ATOM 4947 O O . SER A 1 644 ? -26.679 3.248 17.442 1.00 86.19 644 SER A O 1
ATOM 4949 N N . ASP A 1 645 ? -27.295 1.824 19.066 1.00 85.25 645 ASP A N 1
ATOM 4950 C CA . ASP A 1 645 ? -26.691 0.640 18.446 1.00 85.25 645 ASP A CA 1
ATOM 4951 C C . ASP A 1 645 ? -27.479 0.211 17.201 1.00 85.25 645 ASP A C 1
ATOM 4953 O O . ASP A 1 645 ? -26.893 -0.152 16.184 1.00 85.25 645 ASP A O 1
ATOM 4957 N N . LEU A 1 646 ? -28.805 0.398 17.208 1.00 83.19 646 LEU A N 1
ATOM 4958 C CA . LEU A 1 646 ? -29.636 0.217 16.013 1.00 83.19 646 LEU A CA 1
ATOM 4959 C C . LEU A 1 646 ? -29.298 1.218 14.913 1.00 83.19 646 LEU A C 1
ATOM 4961 O O . LEU A 1 646 ? -29.190 0.837 13.748 1.00 83.19 646 LEU A O 1
ATOM 4965 N N . LEU A 1 647 ? -29.092 2.484 15.282 1.00 86.38 647 LEU A N 1
ATOM 4966 C CA . LEU A 1 647 ? -28.684 3.516 14.330 1.00 86.38 647 LEU A CA 1
ATOM 4967 C C . LEU A 1 647 ? -27.284 3.245 13.768 1.00 86.38 647 LEU A C 1
ATOM 4969 O O . LEU A 1 647 ? -27.071 3.448 12.575 1.00 86.38 647 LEU A O 1
ATOM 4973 N N . LYS A 1 648 ? -26.346 2.750 14.588 1.00 87.19 648 LYS A N 1
ATOM 4974 C CA . LYS A 1 648 ? -25.013 2.328 14.126 1.00 87.19 648 LYS A CA 1
ATOM 4975 C C . LYS A 1 648 ? -25.115 1.181 13.129 1.00 87.19 648 LYS A C 1
ATOM 4977 O O . LYS A 1 648 ? -24.591 1.309 12.031 1.00 87.19 648 LYS A O 1
ATOM 4982 N N . ASN A 1 649 ? -25.865 0.129 13.450 1.00 86.62 649 ASN A N 1
ATOM 4983 C CA . ASN A 1 649 ? -26.077 -0.997 12.542 1.00 86.62 649 ASN A CA 1
ATOM 4984 C C . ASN A 1 649 ? -26.723 -0.572 11.209 1.00 86.62 649 ASN A C 1
ATOM 4986 O O . ASN A 1 649 ? -26.363 -1.097 10.161 1.00 86.62 649 ASN A O 1
ATOM 4990 N N . GLN A 1 650 ? -27.650 0.391 11.238 1.00 84.81 650 GLN A N 1
ATOM 4991 C CA . GLN A 1 650 ? -28.248 0.957 10.027 1.00 84.81 650 GLN A CA 1
ATOM 4992 C C . GLN A 1 650 ? -27.252 1.804 9.220 1.00 84.81 650 GLN A C 1
ATOM 4994 O O . GLN A 1 650 ? -27.235 1.729 7.995 1.00 84.81 650 GLN A O 1
ATOM 4999 N N . SER A 1 651 ? -26.437 2.615 9.900 1.00 88.38 651 SER A N 1
ATOM 5000 C CA . SER A 1 651 ? -25.472 3.523 9.262 1.00 88.38 651 SER A CA 1
ATOM 5001 C C . SER A 1 651 ? -24.255 2.780 8.701 1.00 88.38 651 SER A C 1
ATOM 5003 O O . SER A 1 651 ? -23.658 3.223 7.725 1.00 88.38 651 SER A O 1
ATOM 5005 N N . TYR A 1 652 ? -23.899 1.649 9.312 1.00 93.19 652 TYR A N 1
ATOM 5006 C CA . TYR A 1 652 ? -22.718 0.848 9.003 1.00 93.19 652 TYR A CA 1
ATOM 5007 C C . TYR A 1 652 ? -23.115 -0.604 8.683 1.00 93.19 652 TYR A C 1
ATOM 5009 O O . TYR A 1 652 ? -22.853 -1.520 9.470 1.00 93.19 652 TYR A O 1
ATOM 5017 N N . PRO A 1 653 ? -23.749 -0.846 7.520 1.00 90.56 653 PRO A N 1
ATOM 5018 C CA . PRO A 1 653 ? -24.237 -2.175 7.149 1.00 90.56 653 PRO A CA 1
ATOM 5019 C C . PRO A 1 653 ? -23.106 -3.185 6.910 1.00 90.56 653 PRO A C 1
ATOM 5021 O O . PRO A 1 653 ? -23.314 -4.388 7.049 1.00 90.56 653 PRO A O 1
ATOM 5024 N N . LEU A 1 654 ? -21.905 -2.703 6.575 1.00 94.50 654 LEU A N 1
ATOM 5025 C CA . LEU A 1 654 ? -20.725 -3.533 6.330 1.00 94.50 654 LEU A CA 1
ATOM 5026 C C . LEU A 1 654 ? -19.899 -3.800 7.597 1.00 94.50 654 LEU A C 1
ATOM 5028 O O . LEU A 1 654 ? -18.843 -4.406 7.484 1.00 94.50 654 LEU A O 1
ATOM 5032 N N . ALA A 1 655 ? -20.340 -3.372 8.785 1.00 95.31 655 ALA A N 1
ATOM 5033 C CA . ALA A 1 655 ? -19.538 -3.469 10.003 1.00 95.31 655 ALA A CA 1
ATOM 5034 C C . ALA A 1 655 ? -19.063 -4.904 10.313 1.00 95.31 655 ALA A C 1
ATOM 5036 O O . ALA A 1 655 ? -19.845 -5.859 10.326 1.00 95.31 655 ALA A O 1
ATOM 5037 N N . SER A 1 656 ? -17.777 -5.031 10.638 1.00 94.88 656 SER A N 1
ATOM 5038 C CA . SER A 1 656 ? -17.117 -6.260 11.076 1.00 94.88 656 SER A CA 1
ATOM 5039 C C . SER A 1 656 ? -17.476 -6.565 12.524 1.00 94.88 656 SER A C 1
ATOM 5041 O O . SER A 1 656 ? -16.858 -6.050 13.459 1.00 94.88 656 SER A O 1
ATOM 5043 N N . LYS A 1 657 ? -18.478 -7.423 12.719 1.00 91.75 657 LYS A N 1
ATOM 5044 C CA . LYS A 1 657 ? -18.988 -7.781 14.044 1.00 91.75 657 LYS A CA 1
ATOM 5045 C C . LYS A 1 657 ? -19.316 -9.251 14.198 1.00 91.75 657 LYS A C 1
ATOM 5047 O O . LYS A 1 657 ? -19.672 -9.937 13.241 1.00 91.75 657 LYS A O 1
ATOM 5052 N N . ASN A 1 658 ? -19.281 -9.704 15.445 1.00 88.81 658 ASN A N 1
ATOM 5053 C CA . ASN A 1 658 ? -19.706 -11.039 15.814 1.00 88.81 658 ASN A CA 1
ATOM 5054 C C . ASN A 1 658 ? -21.222 -11.194 15.563 1.00 88.81 658 ASN A C 1
ATOM 5056 O O . ASN A 1 658 ? -22.020 -10.444 16.135 1.00 88.81 658 ASN A O 1
ATOM 5060 N N . PRO A 1 659 ? -21.665 -12.181 14.762 1.00 82.88 659 PRO A N 1
ATOM 5061 C CA . PRO A 1 659 ? -23.078 -12.349 14.428 1.00 82.88 659 PRO A CA 1
ATOM 5062 C C . PRO A 1 659 ? -24.003 -12.556 15.633 1.00 82.88 659 PRO A C 1
ATOM 5064 O O . PRO A 1 659 ? -25.174 -12.172 15.547 1.00 82.88 659 PRO A O 1
ATOM 5067 N N . LYS A 1 660 ? -23.491 -13.143 16.728 1.00 81.75 660 LYS A N 1
ATOM 5068 C CA . LYS A 1 660 ? -24.251 -13.468 17.945 1.00 81.75 660 LYS A CA 1
ATOM 5069 C C . LYS A 1 660 ? -24.332 -12.287 18.909 1.00 81.75 660 LYS A C 1
ATOM 5071 O O . LYS A 1 660 ? -25.432 -11.864 19.244 1.00 81.75 660 LYS A O 1
ATOM 5076 N N . SER A 1 661 ? -23.191 -11.744 19.340 1.00 84.50 661 SER A N 1
ATOM 5077 C CA . SER A 1 661 ? -23.171 -10.639 20.314 1.00 84.50 661 SER A CA 1
ATOM 5078 C C . SER A 1 661 ? -23.429 -9.265 19.687 1.00 84.50 661 SER A C 1
ATOM 5080 O O . SER A 1 661 ? -23.724 -8.313 20.405 1.00 84.50 661 SER A O 1
ATOM 5082 N N . LYS A 1 662 ? -23.311 -9.157 18.354 1.00 87.44 662 LYS A N 1
ATOM 5083 C CA . LYS A 1 662 ? -23.300 -7.906 17.572 1.00 87.44 662 LYS A CA 1
ATOM 5084 C C . LYS A 1 662 ? -22.159 -6.947 17.914 1.00 87.44 662 LYS A C 1
ATOM 5086 O O . LYS A 1 662 ? -22.108 -5.860 17.352 1.00 87.44 662 LYS A O 1
ATOM 5091 N N . GLN A 1 663 ? -21.223 -7.366 18.762 1.00 91.31 663 GLN A N 1
ATOM 5092 C CA . GLN A 1 663 ? -20.040 -6.580 19.085 1.00 91.31 663 GLN A CA 1
ATOM 5093 C C . GLN A 1 663 ? -19.066 -6.542 17.921 1.00 91.31 663 GLN A C 1
ATOM 5095 O O . GLN A 1 663 ? -18.860 -7.561 17.255 1.00 91.31 663 GLN A O 1
ATOM 5100 N N . LEU A 1 664 ? -18.429 -5.390 17.727 1.00 94.69 664 LEU A N 1
ATOM 5101 C CA . LEU A 1 664 ? -17.336 -5.240 16.771 1.00 94.69 664 LEU A CA 1
ATOM 5102 C C . LEU A 1 664 ? -16.222 -6.250 17.068 1.00 94.69 664 LEU A C 1
ATOM 5104 O O . LEU A 1 664 ? -15.971 -6.590 18.229 1.00 94.69 664 LEU A O 1
ATOM 5108 N N . TYR A 1 665 ? -15.570 -6.745 16.020 1.00 95.62 665 TYR A N 1
ATOM 5109 C CA . TYR A 1 665 ? -14.355 -7.539 16.178 1.00 95.62 665 TYR A CA 1
ATOM 5110 C C . TYR A 1 665 ? -13.206 -6.645 16.656 1.00 95.62 665 TYR A C 1
ATOM 5112 O O . TYR A 1 665 ? -12.985 -5.569 16.099 1.00 95.62 665 TYR A O 1
ATOM 5120 N N . ALA A 1 666 ? -12.467 -7.097 17.667 1.00 97.31 666 ALA A N 1
ATOM 5121 C CA . ALA A 1 666 ? -11.262 -6.435 18.151 1.00 97.31 666 ALA A CA 1
ATOM 5122 C C . ALA A 1 666 ? -10.024 -7.288 17.862 1.00 97.31 666 ALA A C 1
ATOM 5124 O O . ALA A 1 666 ? -10.020 -8.501 18.095 1.00 97.31 666 ALA A O 1
ATOM 5125 N N . ALA A 1 667 ? -8.962 -6.630 17.393 1.00 98.38 667 ALA A N 1
ATOM 5126 C CA . ALA A 1 667 ? -7.654 -7.235 17.190 1.00 98.38 667 ALA A CA 1
ATOM 5127 C C . ALA A 1 667 ? -6.563 -6.447 17.924 1.00 98.38 667 ALA A C 1
ATOM 5129 O O . ALA A 1 667 ? -6.634 -5.223 18.046 1.00 98.38 667 ALA A O 1
ATOM 5130 N N . ALA A 1 668 ? -5.532 -7.146 18.389 1.00 98.50 668 ALA A N 1
ATOM 5131 C CA . ALA A 1 668 ? -4.423 -6.552 19.124 1.00 98.50 668 ALA A CA 1
ATOM 5132 C C . ALA A 1 668 ? -3.117 -7.287 18.824 1.00 98.50 668 ALA A C 1
ATOM 5134 O O . ALA A 1 668 ? -3.102 -8.505 18.631 1.00 98.50 668 ALA A O 1
ATOM 5135 N N . ALA A 1 669 ? -2.023 -6.534 18.784 1.00 98.31 669 ALA A N 1
ATOM 5136 C CA . ALA A 1 669 ? -0.683 -7.085 18.675 1.00 98.31 669 ALA A CA 1
ATOM 5137 C C . ALA A 1 669 ? -0.145 -7.496 20.050 1.00 98.31 669 ALA A C 1
ATOM 5139 O O . ALA A 1 669 ? -0.459 -6.854 21.051 1.00 98.31 669 ALA A O 1
ATOM 5140 N N . VAL A 1 670 ? 0.698 -8.522 20.099 1.00 97.50 670 VAL A N 1
ATOM 5141 C CA . VAL A 1 670 ? 1.504 -8.881 21.277 1.00 97.50 670 VAL A CA 1
ATOM 5142 C C . VAL A 1 670 ? 2.888 -9.349 20.831 1.00 97.50 670 VAL A C 1
ATOM 5144 O O . VAL A 1 670 ? 3.066 -9.768 19.684 1.00 97.50 670 VAL A O 1
ATOM 5147 N N . GLY A 1 671 ? 3.864 -9.285 21.737 1.00 94.81 671 GLY A N 1
ATOM 5148 C CA . GLY A 1 671 ? 5.172 -9.892 21.514 1.00 94.81 671 GLY A CA 1
ATOM 5149 C C . GLY A 1 671 ? 5.138 -11.417 21.662 1.00 94.81 671 GLY A C 1
ATOM 5150 O O . GLY A 1 671 ? 4.085 -12.053 21.712 1.00 94.81 671 GLY A O 1
ATOM 5151 N N . THR A 1 672 ? 6.322 -12.022 21.730 1.00 95.19 672 THR A N 1
ATOM 5152 C CA . THR A 1 672 ? 6.488 -13.481 21.847 1.00 95.19 672 THR A CA 1
ATOM 5153 C C . THR A 1 672 ? 7.277 -13.879 23.092 1.00 95.19 672 THR A C 1
ATOM 5155 O O . THR A 1 672 ? 7.852 -14.967 23.135 1.00 95.19 672 THR A O 1
ATOM 5158 N N . ARG A 1 673 ? 7.404 -12.984 24.079 1.00 91.00 673 ARG A N 1
ATOM 5159 C CA . ARG A 1 673 ? 8.143 -13.261 25.316 1.00 91.00 673 ARG A CA 1
ATOM 5160 C C . ARG A 1 673 ? 7.209 -13.863 26.369 1.00 91.00 673 ARG A C 1
ATOM 5162 O O . ARG A 1 673 ? 5.997 -13.682 26.284 1.00 91.00 673 ARG A O 1
ATOM 5169 N N . PRO A 1 674 ? 7.737 -14.570 27.385 1.00 90.25 674 PRO A N 1
ATOM 5170 C CA . PRO A 1 674 ? 6.903 -15.153 28.437 1.00 90.25 674 PRO A CA 1
ATOM 5171 C C . PRO A 1 674 ? 5.987 -14.139 29.140 1.00 90.25 674 PRO A C 1
ATOM 5173 O O . PRO A 1 674 ? 4.844 -14.471 29.438 1.00 90.25 674 PRO A O 1
ATOM 5176 N N . SER A 1 675 ? 6.443 -12.896 29.331 1.00 89.06 675 SER A N 1
ATOM 5177 C CA . SER A 1 675 ? 5.644 -11.807 29.915 1.00 89.06 675 SER A CA 1
ATOM 5178 C C . SER A 1 675 ? 4.437 -11.401 29.059 1.00 89.06 675 SER A C 1
ATOM 5180 O O . SER A 1 675 ? 3.430 -10.938 29.591 1.00 89.06 675 SER A O 1
ATOM 5182 N N . ASP A 1 676 ? 4.471 -11.629 27.742 1.00 94.38 676 ASP A N 1
ATOM 5183 C CA . ASP A 1 676 ? 3.332 -11.352 26.860 1.00 94.38 676 ASP A CA 1
ATOM 5184 C C . ASP A 1 676 ? 2.159 -12.324 27.089 1.00 94.38 676 ASP A C 1
ATOM 5186 O O . ASP A 1 676 ? 1.044 -12.051 26.643 1.00 94.38 676 ASP A O 1
ATOM 5190 N N . ARG A 1 677 ? 2.364 -13.437 27.813 1.00 96.19 677 ARG A N 1
ATOM 5191 C CA . ARG A 1 677 ? 1.279 -14.361 28.190 1.00 96.19 677 ARG A CA 1
ATOM 5192 C C . ARG A 1 677 ? 0.299 -13.721 29.168 1.00 96.19 677 ARG A C 1
ATOM 5194 O O . ARG A 1 677 ? -0.910 -13.872 29.001 1.00 96.19 677 ARG A O 1
ATOM 5201 N N . GLU A 1 678 ? 0.815 -12.983 30.149 1.00 95.31 678 GLU A N 1
ATOM 5202 C CA . GLU A 1 678 ? 0.003 -12.230 31.114 1.00 95.31 678 GLU A CA 1
ATOM 5203 C C . GLU A 1 678 ? -0.734 -11.086 30.417 1.00 95.31 678 GLU A C 1
ATOM 5205 O O . GLU A 1 678 ? -1.940 -10.921 30.600 1.00 95.31 678 GLU A O 1
ATOM 5210 N N . ARG A 1 679 ? -0.040 -10.366 29.521 1.00 97.19 679 ARG A N 1
ATOM 5211 C CA . ARG A 1 679 ? -0.667 -9.359 28.657 1.00 97.19 679 ARG A CA 1
ATOM 5212 C C . ARG A 1 679 ? -1.832 -9.962 27.882 1.00 97.19 679 ARG A C 1
ATOM 5214 O O . ARG A 1 679 ? -2.927 -9.414 27.922 1.00 97.19 679 ARG A O 1
ATOM 5221 N N . LEU A 1 680 ? -1.619 -11.088 27.200 1.00 97.75 680 LEU A N 1
ATOM 5222 C CA . LEU A 1 680 ? -2.670 -11.714 26.405 1.00 97.75 680 LEU A CA 1
ATOM 5223 C C . LEU A 1 680 ? -3.863 -12.154 27.259 1.00 97.75 680 LEU A C 1
ATOM 5225 O O . LEU A 1 680 ? -4.993 -12.001 26.807 1.00 97.75 680 LEU A O 1
ATOM 5229 N N . ALA A 1 681 ? -3.638 -12.648 28.479 1.00 97.69 681 ALA A N 1
ATOM 5230 C CA . ALA A 1 681 ? -4.722 -13.016 29.388 1.00 97.69 681 ALA A CA 1
ATOM 5231 C C . ALA A 1 681 ? -5.661 -11.827 29.667 1.00 97.69 681 ALA A C 1
ATOM 5233 O O . ALA A 1 681 ? -6.874 -11.967 29.513 1.00 97.69 681 ALA A O 1
ATOM 5234 N N . LEU A 1 682 ? -5.103 -10.643 29.950 1.00 97.69 682 LEU A N 1
ATOM 5235 C CA . LEU A 1 682 ? -5.882 -9.413 30.149 1.00 97.69 682 LEU A CA 1
ATOM 5236 C C . LEU A 1 682 ? -6.641 -8.985 28.883 1.00 97.69 682 LEU A C 1
ATOM 5238 O O . LEU A 1 682 ? -7.781 -8.528 28.956 1.00 97.69 682 LEU A O 1
ATOM 5242 N N . LEU A 1 683 ? -6.037 -9.143 27.700 1.00 97.94 683 LEU A N 1
ATOM 5243 C CA . LEU A 1 683 ? -6.711 -8.821 26.436 1.00 97.94 683 LEU A CA 1
ATOM 5244 C C . LEU A 1 683 ? -7.871 -9.783 26.144 1.00 97.94 683 LEU A C 1
ATOM 5246 O O . LEU A 1 683 ? -8.925 -9.357 25.673 1.00 97.94 683 LEU A O 1
ATOM 5250 N N . VAL A 1 684 ? -7.690 -11.077 26.419 1.00 97.56 684 VAL A N 1
ATOM 5251 C CA . VAL A 1 684 ? -8.742 -12.090 26.262 1.00 97.56 684 VAL A CA 1
ATOM 5252 C C . VAL A 1 684 ? -9.889 -11.825 27.236 1.00 97.56 684 VAL A C 1
ATOM 5254 O O . VAL A 1 684 ? -11.047 -11.898 26.827 1.00 97.56 684 VAL A O 1
ATOM 5257 N N . GLU A 1 685 ? -9.592 -11.446 28.481 1.00 95.81 685 GLU A N 1
ATOM 5258 C CA . GLU A 1 685 ? -10.598 -11.021 29.463 1.00 95.81 685 GLU A CA 1
ATOM 5259 C C . GLU A 1 685 ? -11.385 -9.791 28.982 1.00 95.81 685 GLU A C 1
ATOM 5261 O O . GLU A 1 685 ? -12.609 -9.747 29.103 1.00 95.81 685 GLU A O 1
ATOM 5266 N N . ALA A 1 686 ? -10.714 -8.837 28.327 1.00 94.44 686 ALA A N 1
ATOM 5267 C CA . ALA A 1 686 ? -11.355 -7.685 27.689 1.00 94.44 686 ALA A CA 1
ATOM 5268 C C . ALA A 1 686 ? -12.199 -8.038 26.441 1.00 94.44 686 ALA A C 1
ATOM 5270 O O . ALA A 1 686 ? -12.895 -7.170 25.906 1.00 94.44 686 ALA A O 1
ATOM 5271 N N . GLY A 1 687 ? -12.164 -9.292 25.977 1.00 94.50 687 GLY A N 1
ATOM 5272 C CA . GLY A 1 687 ? -12.964 -9.793 24.859 1.00 94.50 687 GLY A CA 1
ATOM 5273 C C . GLY A 1 687 ? -12.274 -9.736 23.494 1.00 94.50 687 GLY A C 1
ATOM 5274 O O . GLY A 1 687 ? -12.963 -9.571 22.485 1.00 94.50 687 GLY A O 1
ATOM 5275 N N . LEU A 1 688 ? -10.941 -9.840 23.447 1.00 97.44 688 LEU A N 1
ATOM 5276 C CA . LEU A 1 688 ? -10.169 -9.907 22.201 1.00 97.44 688 LEU A CA 1
ATOM 5277 C C . LEU A 1 688 ? -10.606 -11.087 21.311 1.00 97.44 688 LEU A C 1
ATOM 5279 O O . LEU A 1 688 ? -10.718 -12.215 21.789 1.00 97.44 688 LEU A O 1
ATOM 5283 N N . ASP A 1 689 ? -10.793 -10.842 20.009 1.00 97.25 689 ASP A N 1
ATOM 5284 C CA . ASP A 1 689 ? -11.179 -11.884 19.045 1.00 97.25 689 ASP A CA 1
ATOM 5285 C C . ASP A 1 689 ? -9.983 -12.418 18.237 1.00 97.25 689 ASP A C 1
ATOM 5287 O O . ASP A 1 689 ? -9.936 -13.606 17.912 1.00 97.25 689 ASP A O 1
ATOM 5291 N N . ILE A 1 690 ? -9.020 -11.548 17.904 1.00 98.38 690 ILE A N 1
ATOM 5292 C CA .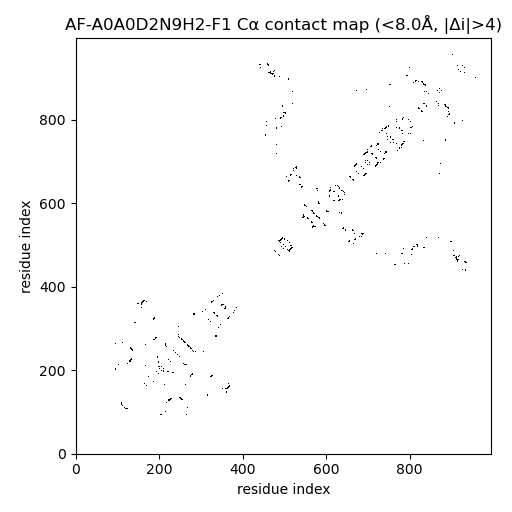 ILE A 1 690 ? -7.851 -11.891 17.081 1.00 98.38 690 ILE A CA 1
ATOM 5293 C C . ILE A 1 690 ? -6.575 -11.346 17.718 1.00 98.38 690 ILE A C 1
ATOM 5295 O O . ILE A 1 690 ? -6.459 -10.148 17.982 1.00 98.38 690 ILE A O 1
ATOM 5299 N N . VAL A 1 691 ? -5.580 -12.208 17.899 1.00 98.62 691 VAL A N 1
ATOM 5300 C CA . VAL A 1 691 ? -4.237 -11.809 18.327 1.00 98.62 691 VAL A CA 1
ATOM 5301 C C . VAL A 1 691 ? -3.266 -11.858 17.150 1.00 98.62 691 VAL A C 1
ATOM 5303 O O . VAL A 1 691 ? -3.230 -12.829 16.394 1.00 98.62 691 VAL A O 1
ATOM 5306 N N . VAL A 1 692 ? -2.472 -10.800 16.988 1.00 98.75 692 VAL A N 1
ATOM 5307 C CA . VAL A 1 692 ? -1.396 -10.723 15.992 1.00 98.75 692 VAL A CA 1
ATOM 5308 C C . VAL A 1 692 ? -0.057 -10.827 16.714 1.00 98.75 692 VAL A C 1
ATOM 5310 O O . VAL A 1 692 ? 0.267 -9.978 17.542 1.00 98.75 692 VAL A O 1
ATOM 5313 N N . LEU A 1 693 ? 0.734 -11.853 16.406 1.00 98.38 693 LEU A N 1
ATOM 5314 C CA . LEU A 1 693 ? 2.081 -11.991 16.962 1.00 98.38 693 LEU A CA 1
ATOM 5315 C C . LEU A 1 693 ? 3.035 -11.095 16.172 1.00 98.38 693 LEU A C 1
ATOM 5317 O O . LEU A 1 693 ? 3.268 -11.313 14.983 1.00 98.38 693 LEU A O 1
ATOM 5321 N N . ASP A 1 694 ? 3.534 -10.045 16.816 1.00 96.31 694 ASP A N 1
ATOM 5322 C CA . ASP A 1 694 ? 4.248 -8.961 16.149 1.00 96.31 694 ASP A CA 1
ATOM 5323 C C . ASP A 1 694 ? 5.766 -9.160 16.254 1.00 96.31 694 ASP A C 1
ATOM 5325 O O . ASP A 1 694 ? 6.390 -8.944 17.290 1.00 96.31 694 ASP A O 1
ATOM 5329 N N . SER A 1 695 ? 6.375 -9.583 15.147 1.00 92.69 695 SER A N 1
ATOM 5330 C CA . SER A 1 695 ? 7.826 -9.738 15.001 1.00 92.69 695 SER A CA 1
ATOM 5331 C C . SER A 1 695 ? 8.268 -9.247 13.625 1.00 92.69 695 SER A C 1
ATOM 5333 O O . SER A 1 695 ? 7.482 -9.223 12.679 1.00 92.69 695 SER A O 1
ATOM 5335 N N . SER A 1 696 ? 9.517 -8.799 13.487 1.00 88.81 696 SER A N 1
ATOM 5336 C CA . SER A 1 696 ? 10.102 -8.549 12.159 1.00 88.81 696 SER A CA 1
ATOM 5337 C C . SER A 1 696 ? 10.383 -9.860 11.412 1.00 88.81 696 SER A C 1
ATOM 5339 O O . SER A 1 696 ? 10.232 -9.911 10.195 1.00 88.81 696 SER A O 1
ATOM 5341 N N . GLN A 1 697 ? 10.732 -10.924 12.143 1.00 95.25 697 GLN A N 1
ATOM 5342 C CA . GLN A 1 697 ? 11.010 -12.262 11.624 1.00 95.25 697 GLN A CA 1
ATOM 5343 C C . GLN A 1 697 ? 10.326 -13.289 12.537 1.00 95.25 697 GLN A C 1
ATOM 5345 O O . GLN A 1 697 ? 10.798 -13.585 13.636 1.00 95.25 697 GLN A O 1
ATOM 5350 N N . GLY A 1 698 ? 9.160 -13.778 12.119 1.00 95.94 698 GLY A N 1
ATOM 5351 C CA . GLY A 1 698 ? 8.280 -14.574 12.973 1.00 95.94 698 GLY A CA 1
ATOM 5352 C C . GLY A 1 698 ? 8.674 -16.040 13.124 1.00 95.94 698 GLY A C 1
ATOM 5353 O O . GLY A 1 698 ? 8.286 -16.673 14.102 1.00 95.94 698 GLY A O 1
ATOM 5354 N N . ASN A 1 699 ? 9.476 -16.585 12.205 1.00 97.62 699 ASN A N 1
ATOM 5355 C CA . ASN A 1 699 ? 9.920 -17.974 12.268 1.00 97.62 699 ASN A CA 1
ATOM 5356 C C . ASN A 1 699 ? 11.011 -18.135 13.335 1.00 97.62 699 ASN A C 1
ATOM 5358 O O . ASN A 1 699 ? 12.207 -18.052 13.054 1.00 97.62 699 ASN A O 1
ATOM 5362 N N . SER A 1 700 ? 10.575 -18.302 14.579 1.00 97.00 700 SER A N 1
ATOM 5363 C CA . SER A 1 700 ? 11.419 -18.446 15.760 1.00 97.00 700 SER A CA 1
ATOM 5364 C C . SER A 1 700 ? 10.784 -19.432 16.732 1.00 97.00 700 SER A C 1
ATOM 5366 O O . SER A 1 700 ? 9.558 -19.540 16.794 1.00 97.00 700 SER A O 1
ATOM 5368 N N . VAL A 1 701 ? 11.617 -20.095 17.536 1.00 96.62 701 VAL A N 1
ATOM 5369 C CA . VAL A 1 701 ? 11.151 -20.996 18.604 1.00 96.62 701 VAL A CA 1
ATOM 5370 C C . VAL A 1 701 ? 10.191 -20.285 19.562 1.00 96.62 701 VAL A C 1
ATOM 5372 O O . VAL A 1 701 ? 9.138 -20.817 19.879 1.00 96.62 701 VAL A O 1
ATOM 5375 N N . TYR A 1 702 ? 10.470 -19.021 19.899 1.00 96.88 702 TYR A N 1
ATOM 5376 C CA . TYR A 1 702 ? 9.623 -18.223 20.788 1.00 96.88 702 TYR A CA 1
ATOM 5377 C C . TYR A 1 702 ? 8.201 -18.042 20.252 1.00 96.88 702 TYR A C 1
ATOM 5379 O O . TYR A 1 702 ? 7.235 -18.167 21.000 1.00 96.88 702 TYR A O 1
ATOM 5387 N N . GLN A 1 703 ? 8.060 -17.736 18.958 1.00 98.00 703 GLN A N 1
ATOM 5388 C CA . GLN A 1 703 ? 6.739 -17.544 18.367 1.00 98.00 703 GLN A CA 1
ATOM 5389 C C . GLN A 1 703 ? 6.005 -18.873 18.189 1.00 98.00 703 GLN A C 1
ATOM 5391 O O . GLN A 1 703 ? 4.808 -18.926 18.442 1.00 98.00 703 GLN A O 1
ATOM 5396 N N . ILE A 1 704 ? 6.707 -19.942 17.804 1.00 98.31 704 ILE A N 1
ATOM 5397 C CA . ILE A 1 704 ? 6.128 -21.287 17.676 1.00 98.31 704 ILE A CA 1
ATOM 5398 C C . ILE A 1 704 ? 5.556 -21.749 19.022 1.00 98.31 704 ILE A C 1
ATOM 5400 O O . ILE A 1 704 ? 4.382 -22.116 19.089 1.00 98.31 704 ILE A O 1
ATOM 5404 N N . ASP A 1 705 ? 6.340 -21.636 20.096 1.00 98.06 705 ASP A N 1
ATOM 5405 C CA . ASP A 1 705 ? 5.914 -21.998 21.451 1.00 98.06 705 ASP A CA 1
ATOM 5406 C C . ASP A 1 705 ? 4.735 -21.134 21.921 1.00 98.06 705 ASP A C 1
ATOM 5408 O O . ASP A 1 705 ? 3.812 -21.623 22.577 1.00 98.06 705 ASP A O 1
ATOM 5412 N N . MET A 1 706 ? 4.738 -19.842 21.571 1.00 98.25 706 MET A N 1
ATOM 5413 C CA . MET A 1 706 ? 3.638 -18.928 21.878 1.00 98.25 706 MET A CA 1
ATOM 5414 C C . MET A 1 706 ? 2.354 -19.326 21.143 1.00 98.25 706 MET A C 1
ATOM 5416 O O . MET A 1 706 ? 1.305 -19.383 21.774 1.00 98.25 706 MET A O 1
ATOM 5420 N N . ILE A 1 707 ? 2.415 -19.658 19.847 1.00 98.44 707 ILE A N 1
ATOM 5421 C CA . ILE A 1 707 ? 1.244 -20.117 19.079 1.00 98.44 707 ILE A CA 1
ATOM 5422 C C . ILE A 1 707 ? 0.665 -21.377 19.725 1.00 98.44 707 ILE A C 1
ATOM 5424 O O . ILE A 1 707 ? -0.523 -21.407 20.040 1.00 98.44 707 ILE A O 1
ATOM 5428 N N . GLN A 1 708 ? 1.498 -22.387 19.982 1.00 98.38 708 GLN A N 1
ATOM 5429 C CA . GLN A 1 708 ? 1.057 -23.646 20.587 1.00 98.38 708 GLN A CA 1
ATOM 5430 C C . GLN A 1 708 ? 0.418 -23.421 21.963 1.00 98.38 708 GLN A C 1
ATOM 5432 O O . GLN A 1 708 ? -0.654 -23.959 22.247 1.00 98.38 708 GLN A O 1
ATOM 5437 N N . TRP A 1 709 ? 1.026 -22.570 22.795 1.00 98.44 709 TRP A N 1
ATOM 5438 C CA . TRP A 1 709 ? 0.469 -22.198 24.093 1.00 98.44 709 TRP A CA 1
ATOM 5439 C C . TRP A 1 709 ? -0.878 -21.472 23.966 1.00 98.44 709 TRP A C 1
ATOM 5441 O O . TRP A 1 709 ? -1.811 -21.803 24.701 1.00 98.44 709 TRP A O 1
ATOM 5451 N N . ILE A 1 710 ? -1.019 -20.532 23.023 1.00 98.38 710 ILE A N 1
ATOM 5452 C CA . ILE A 1 710 ? -2.283 -19.822 22.780 1.00 98.38 710 ILE A CA 1
ATOM 5453 C C . ILE A 1 710 ? -3.361 -20.803 22.329 1.00 98.38 710 ILE A C 1
ATOM 5455 O O . ILE A 1 710 ? -4.456 -20.783 22.883 1.00 98.38 710 ILE A O 1
ATOM 5459 N N . LYS A 1 711 ? -3.072 -21.687 21.367 1.00 98.00 711 LYS A N 1
ATOM 5460 C CA . LYS A 1 711 ? -4.065 -22.651 20.870 1.00 98.00 711 LYS A CA 1
ATOM 5461 C C . LYS A 1 711 ? -4.480 -23.662 21.946 1.00 98.00 711 LYS A C 1
ATOM 5463 O O . LYS A 1 711 ? -5.639 -24.068 21.955 1.00 98.00 711 LYS A O 1
ATOM 5468 N N . ALA A 1 712 ? -3.583 -24.021 22.868 1.00 97.94 712 ALA A N 1
ATOM 5469 C CA . ALA A 1 712 ? -3.904 -24.874 24.013 1.00 97.94 712 ALA A CA 1
ATOM 5470 C C . ALA A 1 712 ? -4.729 -24.148 25.094 1.00 97.94 712 ALA A C 1
ATOM 5472 O O . ALA A 1 712 ? -5.660 -24.725 25.649 1.00 97.94 712 ALA A O 1
ATOM 5473 N N . THR A 1 713 ? -4.403 -22.886 25.387 1.00 98.12 713 THR A N 1
ATOM 5474 C CA . THR A 1 713 ? -5.010 -22.119 26.493 1.00 98.12 713 THR A CA 1
ATOM 5475 C C . THR A 1 713 ? -6.323 -21.445 26.080 1.00 98.12 713 THR A C 1
ATOM 5477 O O . THR A 1 713 ? -7.305 -21.458 26.820 1.00 98.12 713 THR A O 1
ATOM 5480 N N . TYR A 1 714 ? -6.361 -20.883 24.872 1.00 97.75 714 TYR A N 1
ATOM 5481 C CA . TYR A 1 714 ? -7.467 -20.103 24.319 1.00 97.75 714 TYR A CA 1
ATOM 5482 C C . TYR A 1 714 ? -7.851 -20.629 22.924 1.00 97.75 714 TYR A C 1
ATOM 5484 O O . TYR A 1 714 ? -7.654 -19.944 21.921 1.00 97.75 714 TYR A O 1
ATOM 5492 N N . PRO A 1 715 ? -8.454 -21.827 22.816 1.00 95.31 715 PRO A N 1
ATOM 5493 C CA . PRO A 1 715 ? -8.696 -22.486 21.525 1.00 95.31 715 PRO A CA 1
ATOM 5494 C C . PRO A 1 715 ? -9.634 -21.711 20.586 1.00 95.31 715 PRO A C 1
ATOM 5496 O O . PRO A 1 715 ? -9.611 -21.926 19.377 1.00 95.31 715 PRO A O 1
ATOM 5499 N N . ARG A 1 716 ? -10.462 -20.812 21.137 1.00 94.44 716 ARG A N 1
ATOM 5500 C CA . ARG A 1 716 ? -11.388 -19.952 20.382 1.00 94.44 716 ARG A CA 1
ATOM 5501 C C . ARG A 1 716 ? -10.755 -18.652 19.879 1.00 94.44 716 ARG A C 1
ATOM 5503 O O . ARG A 1 716 ? -11.391 -17.970 19.084 1.00 94.44 716 ARG A O 1
ATOM 5510 N N . LEU A 1 717 ? -9.571 -18.290 20.373 1.00 97.44 717 LEU A N 1
ATOM 5511 C CA . LEU A 1 717 ? -8.862 -17.093 19.939 1.00 97.44 717 LEU A CA 1
ATOM 5512 C C . LEU A 1 717 ? -8.173 -17.380 18.601 1.00 97.44 717 LEU A C 1
ATOM 5514 O O . LEU A 1 717 ? -7.478 -18.393 18.452 1.00 97.44 717 LEU A O 1
ATOM 5518 N N . GLU A 1 718 ? -8.369 -16.489 17.635 1.00 98.06 718 GLU A N 1
ATOM 5519 C CA . GLU A 1 718 ? -7.736 -16.599 16.323 1.00 98.06 718 GLU A CA 1
ATOM 5520 C C . GLU A 1 718 ? -6.339 -15.977 16.362 1.00 98.06 718 GLU A C 1
ATOM 5522 O O . GLU A 1 718 ? -6.155 -14.866 16.866 1.00 98.06 718 GLU A O 1
ATOM 5527 N N . VAL A 1 719 ? -5.352 -16.682 15.809 1.00 98.69 719 VAL A N 1
ATOM 5528 C CA . VAL A 1 719 ? -3.941 -16.276 15.855 1.00 98.69 719 VAL A CA 1
ATOM 5529 C C . VAL A 1 719 ? -3.424 -15.964 14.455 1.00 98.69 719 VAL A C 1
ATOM 5531 O O . VAL A 1 719 ? -3.326 -16.852 13.606 1.00 98.69 719 VAL A O 1
ATOM 5534 N N . ILE A 1 720 ? -3.033 -14.709 14.225 1.00 98.75 720 ILE A N 1
ATOM 5535 C CA . ILE A 1 720 ? -2.274 -14.302 13.037 1.00 98.75 720 ILE A CA 1
ATOM 5536 C C . ILE A 1 720 ? -0.788 -14.281 13.400 1.00 98.75 720 ILE A C 1
ATOM 5538 O O . ILE A 1 720 ? -0.348 -13.458 14.204 1.00 98.75 720 ILE A O 1
ATOM 5542 N N . ALA A 1 721 ? -0.012 -15.177 12.796 1.00 98.69 721 ALA A N 1
ATOM 5543 C CA . ALA A 1 721 ? 1.423 -15.305 13.034 1.00 98.69 721 ALA A CA 1
ATOM 5544 C C . ALA A 1 721 ? 2.244 -14.537 11.985 1.00 98.69 721 ALA A C 1
ATOM 5546 O O . ALA A 1 721 ? 1.823 -14.397 10.835 1.00 98.69 721 ALA A O 1
ATOM 5547 N N . GLY A 1 722 ? 3.427 -14.048 12.353 1.00 96.12 722 GLY A N 1
ATOM 5548 C CA . GLY A 1 722 ? 4.287 -13.304 11.440 1.00 96.12 722 GLY A CA 1
ATOM 5549 C C . GLY A 1 722 ? 5.395 -12.471 12.104 1.00 96.12 722 GLY A C 1
ATOM 5550 O O . GLY A 1 722 ? 5.632 -12.544 13.305 1.00 96.12 722 GLY A O 1
ATOM 5551 N N . ASN A 1 723 ? 6.145 -11.685 11.335 1.00 97.94 723 ASN A N 1
ATOM 5552 C CA . ASN A 1 723 ? 6.045 -11.597 9.877 1.00 97.94 723 ASN A CA 1
ATOM 5553 C C . ASN A 1 723 ? 6.841 -12.709 9.167 1.00 97.94 723 ASN A C 1
ATOM 5555 O O . ASN A 1 723 ? 7.864 -13.178 9.667 1.00 97.94 723 ASN A O 1
ATOM 5559 N N . VAL A 1 724 ? 6.376 -13.126 7.988 1.00 98.44 724 VAL A N 1
ATOM 5560 C CA . VAL A 1 724 ? 7.063 -14.095 7.112 1.00 98.44 724 VAL A CA 1
ATOM 5561 C C . VAL A 1 724 ? 7.194 -13.552 5.688 1.00 98.44 724 VAL A C 1
ATOM 5563 O O . VAL A 1 724 ? 6.420 -12.693 5.275 1.00 98.44 724 VAL A O 1
ATOM 5566 N N . VAL A 1 725 ? 8.169 -14.042 4.921 1.00 98.44 725 VAL A N 1
ATOM 5567 C CA . VAL A 1 725 ? 8.369 -13.699 3.497 1.00 98.44 725 VAL A CA 1
ATOM 5568 C C . VAL A 1 725 ? 8.727 -14.907 2.618 1.00 98.44 725 VAL A C 1
ATOM 5570 O O . VAL A 1 725 ? 8.872 -14.757 1.400 1.00 98.44 725 VAL A O 1
ATOM 5573 N N . THR A 1 726 ? 8.858 -16.109 3.192 1.00 98.50 726 THR A N 1
ATOM 5574 C CA . THR A 1 726 ? 9.170 -17.350 2.461 1.00 98.50 726 THR A CA 1
ATOM 5575 C C . THR A 1 726 ? 8.194 -18.489 2.770 1.00 98.50 726 THR A C 1
ATOM 5577 O O . THR A 1 726 ? 7.492 -18.479 3.785 1.00 98.50 726 THR A O 1
ATOM 5580 N N . ARG A 1 727 ? 8.159 -19.495 1.882 1.00 98.44 727 ARG A N 1
ATOM 5581 C CA . ARG A 1 727 ? 7.305 -20.686 2.027 1.00 98.44 727 ARG A CA 1
ATOM 5582 C C . ARG A 1 727 ? 7.685 -21.511 3.255 1.00 98.44 727 ARG A C 1
ATOM 5584 O O . ARG A 1 727 ? 6.814 -22.024 3.943 1.00 98.44 727 ARG A O 1
ATOM 5591 N N . GLU A 1 728 ? 8.973 -21.591 3.561 1.00 98.44 728 GLU A N 1
ATOM 5592 C CA . GLU A 1 728 ? 9.527 -22.363 4.675 1.00 98.44 728 GLU A CA 1
ATOM 5593 C C . GLU A 1 728 ? 9.108 -21.763 6.022 1.00 98.44 728 GLU A C 1
ATOM 5595 O O . GLU A 1 728 ? 8.676 -22.481 6.923 1.00 98.44 728 GLU A O 1
ATOM 5600 N N . GLN A 1 729 ? 9.162 -20.431 6.140 1.00 98.56 729 GLN A N 1
ATOM 5601 C CA . GLN A 1 729 ? 8.667 -19.723 7.321 1.00 98.56 729 GLN A CA 1
ATOM 5602 C C . GLN A 1 729 ? 7.157 -19.925 7.494 1.00 98.56 729 GLN A C 1
ATOM 5604 O O . GLN A 1 729 ? 6.693 -20.191 8.601 1.00 98.56 729 GLN A O 1
ATOM 5609 N N . ALA A 1 730 ? 6.395 -19.833 6.398 1.00 98.56 730 ALA A N 1
ATOM 5610 C CA . ALA A 1 730 ? 4.958 -20.072 6.413 1.00 98.56 730 ALA A CA 1
ATOM 5611 C C . ALA A 1 730 ? 4.631 -21.499 6.880 1.00 98.56 730 ALA A C 1
ATOM 5613 O O . ALA A 1 730 ? 3.806 -21.668 7.772 1.00 98.56 730 ALA A O 1
ATOM 5614 N N . ALA A 1 731 ? 5.315 -22.515 6.345 1.00 98.56 731 ALA A N 1
ATOM 5615 C CA . ALA A 1 731 ? 5.116 -23.911 6.732 1.00 98.56 731 ALA A CA 1
ATOM 5616 C C . ALA A 1 731 ? 5.331 -24.131 8.236 1.00 98.56 731 ALA A C 1
ATOM 5618 O O . ALA A 1 731 ? 4.483 -24.732 8.891 1.00 98.56 731 ALA A O 1
ATOM 5619 N N . SER A 1 732 ? 6.418 -23.585 8.786 1.00 98.56 732 SER A N 1
ATOM 5620 C CA . SER A 1 732 ? 6.744 -23.674 10.213 1.00 98.56 732 SER A CA 1
ATOM 5621 C C . SER A 1 732 ? 5.622 -23.129 11.109 1.00 98.56 732 SER A C 1
ATOM 5623 O O . SER A 1 732 ? 5.145 -23.814 12.014 1.00 98.56 732 SER A O 1
ATOM 5625 N N . LEU A 1 733 ? 5.126 -21.923 10.812 1.00 98.44 733 LEU A N 1
ATOM 5626 C CA . LEU A 1 733 ? 4.079 -21.284 11.620 1.00 98.44 733 LEU A CA 1
ATOM 5627 C C . LEU A 1 733 ? 2.689 -21.903 11.402 1.00 98.44 733 LEU A C 1
ATOM 5629 O O . LEU A 1 733 ? 1.889 -21.961 12.336 1.00 98.44 733 LEU A O 1
ATOM 5633 N N . ILE A 1 734 ? 2.399 -22.413 10.201 1.00 98.56 734 ILE A N 1
ATOM 5634 C CA . ILE A 1 734 ? 1.162 -23.162 9.928 1.00 98.56 734 ILE A CA 1
ATOM 5635 C C . ILE A 1 734 ? 1.133 -24.451 10.756 1.00 98.56 734 ILE A C 1
ATOM 5637 O O . ILE A 1 734 ? 0.117 -24.735 11.388 1.00 98.56 734 ILE A O 1
ATOM 5641 N N . VAL A 1 735 ? 2.242 -25.199 10.801 1.00 98.31 735 VAL A N 1
ATOM 5642 C CA . VAL A 1 735 ? 2.367 -26.420 11.618 1.00 98.31 735 VAL A CA 1
ATOM 5643 C C . VAL A 1 735 ? 2.208 -26.112 13.107 1.00 98.31 735 VAL A C 1
ATOM 5645 O O . VAL A 1 735 ? 1.579 -26.888 13.822 1.00 98.31 735 VAL A O 1
ATOM 5648 N N . ALA A 1 736 ? 2.712 -24.966 13.571 1.00 97.94 736 ALA A N 1
ATOM 5649 C CA . ALA A 1 736 ? 2.538 -24.527 14.955 1.00 97.94 736 ALA A CA 1
ATOM 5650 C C . ALA A 1 736 ? 1.068 -24.255 15.338 1.00 97.94 736 ALA A C 1
ATOM 5652 O O . ALA A 1 736 ? 0.748 -24.256 16.525 1.00 97.94 736 ALA A O 1
ATOM 5653 N N . GLY A 1 737 ? 0.180 -24.050 14.357 1.00 97.81 737 GLY A N 1
ATOM 5654 C CA . GLY A 1 737 ? -1.252 -23.829 14.571 1.00 97.81 737 GLY A CA 1
ATOM 5655 C C . GLY A 1 737 ? -1.743 -22.416 14.248 1.00 97.81 737 GLY A C 1
ATOM 5656 O O . GLY A 1 737 ? -2.768 -22.005 14.789 1.00 97.81 737 GLY A O 1
ATOM 5657 N N . ALA A 1 738 ? -1.038 -21.659 13.399 1.00 98.25 738 ALA A N 1
ATOM 5658 C CA . ALA A 1 738 ? -1.493 -20.338 12.966 1.00 98.25 738 ALA A CA 1
ATOM 5659 C C . ALA A 1 738 ? -2.822 -20.403 12.176 1.00 98.25 738 ALA A C 1
ATOM 5661 O O . ALA A 1 738 ? -3.007 -21.246 11.289 1.00 98.25 738 ALA A O 1
ATOM 5662 N N . ASP A 1 739 ? -3.734 -19.468 12.465 1.00 98.56 739 ASP A N 1
ATOM 5663 C CA . ASP A 1 739 ? -5.026 -19.322 11.777 1.00 98.56 739 ASP A CA 1
ATOM 5664 C C . ASP A 1 739 ? -4.960 -18.321 10.612 1.00 98.56 739 ASP A C 1
ATOM 5666 O O . ASP A 1 739 ? -5.817 -18.334 9.729 1.00 98.56 739 ASP A O 1
ATOM 5670 N N . GLY A 1 740 ? -3.937 -17.467 10.589 1.00 98.56 740 GLY A N 1
ATOM 5671 C CA . GLY A 1 740 ? -3.607 -16.552 9.498 1.00 98.56 740 GLY A CA 1
ATOM 5672 C C . GLY A 1 740 ? -2.119 -16.200 9.516 1.00 98.56 740 GLY A C 1
ATOM 5673 O O . GLY A 1 740 ? -1.438 -16.395 10.525 1.00 98.56 740 GLY A O 1
ATOM 5674 N N . LEU A 1 741 ? -1.602 -15.677 8.405 1.00 98.75 741 LEU A N 1
ATOM 5675 C CA . LEU A 1 741 ? -0.202 -15.259 8.287 1.00 98.75 741 LEU A CA 1
ATOM 5676 C C . LEU A 1 741 ? -0.085 -13.784 7.918 1.00 98.75 741 LEU A C 1
ATOM 5678 O O . LEU A 1 741 ? -0.753 -13.318 7.001 1.00 98.75 741 LEU A O 1
ATOM 5682 N N . ARG A 1 742 ? 0.818 -13.059 8.576 1.00 98.75 742 ARG A N 1
ATOM 5683 C CA . ARG A 1 742 ? 1.196 -11.684 8.234 1.00 98.75 742 ARG A CA 1
ATOM 5684 C C . ARG A 1 742 ? 2.480 -11.698 7.404 1.00 98.75 742 ARG A C 1
ATOM 5686 O O . ARG A 1 742 ? 3.509 -12.203 7.852 1.00 98.75 742 ARG A O 1
ATOM 5693 N N . VAL A 1 743 ? 2.417 -11.167 6.183 1.00 98.62 743 VAL A N 1
ATOM 5694 C CA . VAL A 1 743 ? 3.495 -11.260 5.189 1.00 98.62 743 VAL A CA 1
ATOM 5695 C C . VAL A 1 743 ? 4.090 -9.896 4.884 1.00 98.62 743 VAL A C 1
ATOM 5697 O O . VAL A 1 743 ? 3.382 -8.997 4.434 1.00 98.62 743 VAL A O 1
ATOM 5700 N N . GLY A 1 744 ? 5.405 -9.773 5.062 1.00 97.00 744 GLY A N 1
ATOM 5701 C CA . GLY A 1 744 ? 6.171 -8.583 4.693 1.00 97.00 744 GLY A CA 1
ATOM 5702 C C . GLY A 1 744 ? 7.351 -8.309 5.620 1.00 97.00 744 GLY A C 1
ATOM 5703 O O . GLY A 1 744 ? 7.215 -8.353 6.840 1.00 97.00 744 GLY A O 1
ATOM 5704 N N . MET A 1 745 ? 8.519 -8.011 5.047 1.00 95.38 745 MET A N 1
ATOM 5705 C CA . MET A 1 745 ? 9.739 -7.678 5.791 1.00 95.38 745 MET A CA 1
ATOM 5706 C C . MET A 1 745 ? 10.577 -6.678 4.987 1.00 95.38 745 MET A C 1
ATOM 5708 O O . MET A 1 745 ? 11.036 -6.976 3.881 1.00 95.38 745 MET A O 1
ATOM 5712 N N . GLY A 1 746 ? 10.748 -5.471 5.535 1.00 87.62 746 GLY A N 1
ATOM 5713 C CA . GLY A 1 746 ? 11.457 -4.372 4.870 1.00 87.62 746 GLY A CA 1
ATOM 5714 C C . GLY A 1 746 ? 10.652 -3.598 3.823 1.00 87.62 746 GLY A C 1
ATOM 5715 O O . GLY A 1 746 ? 11.185 -2.683 3.219 1.00 87.62 746 GLY A O 1
ATOM 5716 N N . SER A 1 747 ? 9.381 -3.939 3.599 1.00 88.25 747 SER A N 1
ATOM 5717 C CA . SER A 1 747 ? 8.521 -3.306 2.586 1.00 88.25 747 SER A CA 1
ATOM 5718 C C . SER A 1 747 ? 7.733 -2.092 3.093 1.00 88.25 747 SER A C 1
ATOM 5720 O O . SER A 1 747 ? 7.106 -1.379 2.308 1.00 88.25 747 SER A O 1
ATOM 5722 N N . GLY A 1 748 ? 7.699 -1.863 4.408 1.00 85.44 748 GLY A N 1
ATOM 5723 C CA . GLY A 1 748 ? 6.997 -0.727 5.007 1.00 85.44 748 GLY A CA 1
ATOM 5724 C C . GLY A 1 748 ? 7.653 0.610 4.649 1.00 85.44 748 GLY A C 1
ATOM 5725 O O . GLY A 1 748 ? 8.872 0.698 4.594 1.00 85.44 748 GLY A O 1
ATOM 5726 N N . SER A 1 749 ? 6.857 1.672 4.486 1.00 83.81 749 SER A N 1
ATOM 5727 C CA . SER A 1 749 ? 7.327 3.002 4.042 1.00 83.81 749 SER A CA 1
ATOM 5728 C C . SER A 1 749 ? 8.375 3.675 4.941 1.00 83.81 749 SER A C 1
ATOM 5730 O O . SER A 1 749 ? 9.004 4.641 4.533 1.00 83.81 749 SER A O 1
ATOM 5732 N N . ILE A 1 750 ? 8.541 3.182 6.165 1.00 86.19 750 ILE A N 1
ATOM 5733 C CA . ILE A 1 750 ? 9.455 3.694 7.199 1.00 86.19 750 ILE A CA 1
ATOM 5734 C C . ILE A 1 750 ? 10.346 2.585 7.779 1.00 86.19 750 ILE A C 1
ATOM 5736 O O . ILE A 1 750 ? 10.987 2.759 8.817 1.00 86.19 750 ILE A O 1
ATOM 5740 N N . CYS A 1 751 ? 10.324 1.407 7.158 1.00 88.88 751 CYS A N 1
ATOM 5741 C CA . CYS A 1 751 ? 11.135 0.272 7.554 1.00 88.88 751 CYS A CA 1
ATOM 5742 C C . CYS A 1 751 ? 12.441 0.316 6.763 1.00 88.88 751 CYS A C 1
ATOM 5744 O O . CYS A 1 751 ? 12.416 0.403 5.541 1.00 88.88 751 CYS A O 1
ATOM 5746 N N . ILE A 1 752 ? 13.573 0.230 7.459 1.00 88.38 752 ILE A N 1
ATOM 5747 C CA . ILE A 1 752 ? 14.911 0.202 6.849 1.00 88.38 752 ILE A CA 1
ATOM 5748 C C . ILE A 1 752 ? 15.609 -1.141 7.097 1.00 88.38 752 ILE A C 1
ATOM 5750 O O . ILE A 1 752 ? 16.816 -1.263 6.931 1.00 88.38 752 ILE A O 1
ATOM 5754 N N . THR A 1 753 ? 14.857 -2.177 7.489 1.00 85.50 753 THR A N 1
ATOM 5755 C CA . THR A 1 753 ? 15.396 -3.513 7.786 1.00 85.50 753 THR A CA 1
ATOM 5756 C C . THR A 1 753 ? 16.171 -4.108 6.611 1.00 85.50 753 THR A C 1
ATOM 5758 O O . THR A 1 753 ? 17.196 -4.736 6.846 1.00 85.50 753 THR A O 1
ATOM 5761 N N . GLN A 1 754 ? 15.738 -3.893 5.364 1.00 88.31 754 GLN A N 1
ATOM 5762 C CA . GLN A 1 754 ? 16.474 -4.390 4.193 1.00 88.31 754 GLN A CA 1
ATOM 5763 C C . GLN A 1 754 ? 17.868 -3.770 4.091 1.00 88.31 754 GLN A C 1
ATOM 5765 O O . GLN A 1 754 ? 18.835 -4.502 3.933 1.00 88.31 754 GLN A O 1
ATOM 5770 N N . GLU A 1 755 ? 17.982 -2.456 4.269 1.00 86.62 755 GLU A N 1
ATOM 5771 C CA . GLU A 1 755 ? 19.264 -1.748 4.191 1.00 86.62 755 GLU A CA 1
ATOM 5772 C C . GLU A 1 755 ? 20.179 -2.067 5.378 1.00 86.62 755 GLU A C 1
ATOM 5774 O O . GLU A 1 755 ? 21.375 -2.280 5.209 1.00 86.62 755 GLU A O 1
ATOM 5779 N N . ILE A 1 756 ? 19.624 -2.124 6.594 1.00 88.69 756 ILE A N 1
ATOM 5780 C CA . ILE A 1 756 ? 20.430 -2.283 7.813 1.00 88.69 756 ILE A CA 1
ATOM 5781 C C . ILE A 1 756 ? 20.766 -3.754 8.089 1.00 88.69 756 ILE A C 1
ATOM 5783 O O . ILE A 1 756 ? 21.879 -4.057 8.507 1.00 88.69 756 ILE A O 1
ATOM 5787 N N . MET A 1 757 ? 19.820 -4.676 7.886 1.00 87.62 757 MET A N 1
ATOM 5788 C CA . MET A 1 757 ? 20.018 -6.103 8.178 1.00 87.62 757 MET A CA 1
ATOM 5789 C C . MET A 1 757 ? 20.413 -6.921 6.946 1.00 87.62 757 MET A C 1
ATOM 5791 O O . MET A 1 757 ? 20.771 -8.081 7.112 1.00 87.62 757 MET A O 1
ATOM 5795 N N . ALA A 1 758 ? 20.312 -6.374 5.728 1.00 91.94 758 ALA A N 1
ATOM 5796 C CA . ALA A 1 758 ? 20.430 -7.128 4.471 1.00 91.94 758 ALA A CA 1
ATOM 5797 C C . ALA A 1 758 ? 19.427 -8.299 4.352 1.00 91.94 758 ALA A C 1
ATOM 5799 O O . ALA A 1 758 ? 19.631 -9.233 3.577 1.00 91.94 758 ALA A O 1
ATOM 5800 N N . VAL A 1 759 ? 18.326 -8.257 5.116 1.00 94.25 759 VAL A N 1
ATOM 5801 C CA . VAL A 1 759 ? 17.289 -9.298 5.140 1.00 94.25 759 VAL A CA 1
ATOM 5802 C C . VAL A 1 759 ? 15.924 -8.683 4.848 1.00 94.25 759 VAL A C 1
ATOM 5804 O O . VAL A 1 759 ? 15.468 -7.759 5.521 1.00 94.25 759 VAL A O 1
ATOM 5807 N N . GLY A 1 760 ? 15.243 -9.239 3.853 1.00 95.19 760 GLY A N 1
ATOM 5808 C CA . GLY A 1 760 ? 13.887 -8.878 3.464 1.00 95.19 760 GLY A CA 1
ATOM 5809 C C . GLY A 1 760 ? 13.529 -9.509 2.124 1.00 95.19 760 GLY A C 1
ATOM 5810 O O . GLY A 1 760 ? 14.251 -10.373 1.624 1.00 95.19 760 GLY A O 1
ATOM 5811 N N . ARG A 1 761 ? 12.396 -9.107 1.543 1.00 97.44 761 ARG A N 1
ATOM 5812 C CA . ARG A 1 761 ? 11.979 -9.590 0.220 1.00 97.44 761 ARG A CA 1
ATOM 5813 C C . ARG A 1 761 ? 11.048 -8.591 -0.477 1.00 97.44 761 ARG A C 1
ATOM 5815 O O . ARG A 1 761 ? 10.208 -8.001 0.205 1.00 97.44 761 ARG A O 1
ATOM 5822 N N . PRO A 1 762 ? 11.126 -8.435 -1.814 1.00 97.56 762 PRO A N 1
ATOM 5823 C CA . PRO A 1 762 ? 10.142 -7.675 -2.582 1.00 97.56 762 PRO A CA 1
ATOM 5824 C C . PRO A 1 762 ? 8.713 -8.161 -2.319 1.00 97.56 762 PRO A C 1
ATOM 5826 O O . PRO A 1 762 ? 8.425 -9.360 -2.383 1.00 97.56 762 PRO A O 1
ATOM 5829 N N . GLN A 1 763 ? 7.821 -7.224 -1.990 1.00 98.00 763 GLN A N 1
ATOM 5830 C CA . GLN A 1 763 ? 6.541 -7.544 -1.354 1.00 98.00 763 GLN A CA 1
ATOM 5831 C C . GLN A 1 763 ? 5.611 -8.384 -2.239 1.00 98.00 763 GLN A C 1
ATOM 5833 O O . GLN A 1 763 ? 5.004 -9.326 -1.740 1.00 98.00 763 GLN A O 1
ATOM 5838 N N . ALA A 1 764 ? 5.511 -8.089 -3.540 1.00 97.94 764 ALA A N 1
ATOM 5839 C CA . ALA A 1 764 ? 4.633 -8.844 -4.438 1.00 97.94 764 ALA A CA 1
ATOM 5840 C C . ALA A 1 764 ? 5.081 -10.311 -4.541 1.00 97.94 764 ALA A C 1
ATOM 5842 O O . ALA A 1 764 ? 4.279 -11.227 -4.367 1.00 97.94 764 ALA A O 1
ATOM 5843 N N . THR A 1 765 ? 6.387 -10.529 -4.698 1.00 98.00 765 THR A N 1
ATOM 5844 C CA . THR A 1 765 ? 6.980 -11.875 -4.719 1.00 98.00 765 THR A CA 1
ATOM 5845 C C . THR A 1 765 ? 6.771 -12.617 -3.396 1.00 98.00 765 THR A C 1
ATOM 5847 O O . THR A 1 765 ? 6.467 -13.810 -3.391 1.00 98.00 765 THR A O 1
ATOM 5850 N N . ALA A 1 766 ? 6.926 -11.926 -2.260 1.00 98.38 766 ALA A N 1
ATOM 5851 C CA . ALA A 1 766 ? 6.714 -12.508 -0.937 1.00 98.38 766 ALA A CA 1
ATOM 5852 C C . ALA A 1 766 ? 5.253 -12.934 -0.729 1.00 98.38 766 ALA A C 1
ATOM 5854 O O . ALA A 1 766 ? 5.001 -14.069 -0.328 1.00 98.38 766 ALA A O 1
ATOM 5855 N N . VAL A 1 767 ? 4.302 -12.048 -1.045 1.00 98.56 767 VAL A N 1
ATOM 5856 C CA . VAL A 1 767 ? 2.862 -12.318 -0.937 1.00 98.56 767 VAL A CA 1
ATOM 5857 C C . VAL A 1 767 ? 2.474 -13.497 -1.815 1.00 98.56 767 VAL A C 1
ATOM 5859 O O . VAL A 1 767 ? 1.884 -14.437 -1.295 1.00 98.56 767 VAL A O 1
ATOM 5862 N N . TYR A 1 768 ? 2.864 -13.499 -3.093 1.00 98.44 768 TYR A N 1
ATOM 5863 C CA . TYR A 1 768 ? 2.546 -14.596 -4.007 1.00 98.44 768 TYR A CA 1
ATOM 5864 C C . TYR A 1 768 ? 3.086 -15.940 -3.508 1.00 98.44 768 TYR A C 1
ATOM 5866 O O . TYR A 1 768 ? 2.328 -16.895 -3.354 1.00 98.44 768 TYR A O 1
ATOM 5874 N N . ALA A 1 769 ? 4.384 -16.012 -3.193 1.00 97.81 769 ALA A N 1
ATOM 5875 C CA . ALA A 1 769 ? 5.014 -17.268 -2.795 1.00 97.81 769 ALA A CA 1
ATOM 5876 C C . ALA A 1 769 ? 4.443 -17.825 -1.482 1.00 97.81 769 ALA A C 1
ATOM 5878 O O . ALA A 1 769 ? 4.299 -19.038 -1.342 1.00 97.81 769 ALA A O 1
ATOM 5879 N N . VAL A 1 770 ? 4.134 -16.957 -0.512 1.00 98.56 770 VAL A N 1
ATOM 5880 C CA . VAL A 1 770 ? 3.549 -17.384 0.765 1.00 98.56 770 VAL A CA 1
ATOM 5881 C C . VAL A 1 770 ? 2.073 -17.741 0.600 1.00 98.56 770 VAL A C 1
ATOM 5883 O O . VAL A 1 770 ? 1.650 -18.764 1.132 1.00 98.56 770 VAL A O 1
ATOM 5886 N N . ALA A 1 771 ? 1.297 -16.950 -0.144 1.00 97.94 771 ALA A N 1
ATOM 5887 C CA . ALA A 1 771 ? -0.126 -17.197 -0.355 1.00 97.94 771 ALA A CA 1
ATOM 5888 C C . ALA A 1 771 ? -0.379 -18.464 -1.178 1.00 97.94 771 ALA A C 1
ATOM 5890 O O . ALA A 1 771 ? -1.242 -19.251 -0.803 1.00 97.94 771 ALA A O 1
ATOM 5891 N N . GLU A 1 772 ? 0.391 -18.712 -2.242 1.00 96.75 772 GLU A N 1
ATOM 5892 C CA . GLU A 1 772 ? 0.306 -19.948 -3.038 1.00 96.75 772 GLU A CA 1
ATOM 5893 C C . GLU A 1 772 ? 0.430 -21.195 -2.151 1.00 96.75 772 GLU A C 1
ATOM 5895 O O . GLU A 1 772 ? -0.379 -22.119 -2.255 1.00 96.75 772 GLU A O 1
ATOM 5900 N N . PHE A 1 773 ? 1.380 -21.185 -1.212 1.00 98.25 773 PHE A N 1
ATOM 5901 C CA . PHE A 1 773 ? 1.589 -22.289 -0.282 1.00 98.25 773 PHE A CA 1
ATOM 5902 C C . PHE A 1 773 ? 0.530 -22.333 0.829 1.00 98.25 773 PHE A C 1
ATOM 5904 O O . PHE A 1 773 ? -0.072 -23.378 1.066 1.00 98.25 773 PHE A O 1
ATOM 5911 N N . ALA A 1 774 ? 0.276 -21.214 1.511 1.00 98.06 774 ALA A N 1
ATOM 5912 C CA . ALA A 1 774 ? -0.631 -21.146 2.659 1.00 98.06 774 ALA A CA 1
ATOM 5913 C C . ALA A 1 774 ? -2.092 -21.454 2.283 1.00 98.06 774 ALA A C 1
ATOM 5915 O O . ALA A 1 774 ? -2.806 -22.118 3.042 1.00 98.06 774 ALA A O 1
ATOM 5916 N N . ASN A 1 775 ? -2.517 -21.061 1.077 1.00 95.12 775 ASN A N 1
ATOM 5917 C CA . ASN A 1 775 ? -3.864 -21.325 0.573 1.00 95.12 775 ASN A CA 1
ATOM 5918 C C . ASN A 1 775 ? -4.150 -22.827 0.416 1.00 95.12 775 ASN A C 1
ATOM 5920 O O . ASN A 1 775 ? -5.294 -23.237 0.613 1.00 95.12 775 ASN A O 1
ATOM 5924 N N . LYS A 1 776 ? -3.133 -23.670 0.172 1.00 96.62 776 LYS A N 1
ATOM 5925 C CA . LYS A 1 776 ? -3.287 -25.141 0.140 1.00 96.62 776 LYS A CA 1
ATOM 5926 C C . LYS A 1 776 ? -3.739 -25.719 1.483 1.00 96.62 776 LYS A C 1
ATOM 5928 O O . LYS A 1 776 ? -4.387 -26.758 1.516 1.00 96.62 776 LYS A O 1
ATOM 5933 N N . PHE A 1 777 ? -3.437 -25.028 2.582 1.00 97.69 777 PHE A N 1
ATOM 5934 C CA . PHE A 1 777 ? -3.830 -25.409 3.941 1.00 97.69 777 PHE A CA 1
ATOM 5935 C C . PHE A 1 777 ? -5.028 -24.603 4.457 1.00 97.69 777 PHE A C 1
ATOM 5937 O O . PHE A 1 777 ? -5.373 -24.706 5.637 1.00 97.69 777 PHE A O 1
ATOM 5944 N N . GLY A 1 778 ? -5.649 -23.776 3.606 1.00 96.19 778 GLY A N 1
ATOM 5945 C CA . GLY A 1 778 ? -6.754 -22.896 3.984 1.00 96.19 778 GLY A CA 1
ATOM 5946 C C . GLY A 1 778 ? -6.364 -21.815 4.998 1.00 96.19 778 GLY A C 1
ATOM 5947 O O . GLY A 1 778 ? -7.203 -21.438 5.815 1.00 96.19 778 GLY A O 1
ATOM 5948 N N . VAL A 1 779 ? -5.104 -21.359 4.990 1.00 98.25 779 VAL A N 1
ATOM 5949 C CA . VAL A 1 779 ? -4.600 -20.293 5.875 1.00 98.25 779 VAL A CA 1
ATOM 5950 C C . VAL A 1 779 ? -4.506 -18.982 5.093 1.00 98.25 779 VAL A C 1
ATOM 5952 O O . VAL A 1 779 ? -3.672 -18.887 4.190 1.00 98.25 779 VAL A O 1
ATOM 5955 N N . PRO A 1 780 ? -5.328 -17.963 5.409 1.00 97.94 780 PRO A N 1
ATOM 5956 C CA . PRO A 1 780 ? -5.266 -16.679 4.722 1.00 97.94 780 PRO A CA 1
ATOM 5957 C C . PRO A 1 780 ? -3.989 -15.896 5.032 1.00 97.94 780 PRO A C 1
ATOM 5959 O O . PRO A 1 780 ? -3.403 -16.008 6.110 1.00 97.94 780 PRO A O 1
ATOM 5962 N N . VAL A 1 781 ? -3.600 -15.047 4.082 1.00 98.19 781 VAL A N 1
ATOM 5963 C CA . VAL A 1 781 ? -2.414 -14.188 4.166 1.00 98.19 781 VAL A CA 1
ATOM 5964 C C . VAL A 1 781 ? -2.815 -12.718 4.222 1.00 98.19 781 VAL A C 1
ATOM 5966 O O . VAL A 1 781 ? -3.603 -12.257 3.408 1.00 98.19 781 VAL A O 1
ATOM 5969 N N . VAL A 1 782 ? -2.232 -11.949 5.130 1.00 98.56 782 VAL A N 1
ATOM 5970 C CA . VAL A 1 782 ? -2.341 -10.490 5.180 1.00 98.56 782 VAL A CA 1
ATOM 5971 C C . VAL A 1 782 ? -1.078 -9.887 4.576 1.00 98.56 782 VAL A C 1
ATOM 5973 O O . VAL A 1 782 ? 0.021 -10.135 5.069 1.00 98.56 782 VAL A O 1
ATOM 5976 N N . ALA A 1 783 ? -1.224 -9.091 3.518 1.00 98.50 783 ALA A N 1
ATOM 5977 C CA . ALA A 1 783 ? -0.110 -8.379 2.900 1.00 98.50 783 ALA A CA 1
ATOM 5978 C C . ALA A 1 783 ? 0.183 -7.085 3.671 1.00 98.50 783 ALA A C 1
ATOM 5980 O O . ALA A 1 783 ? -0.617 -6.151 3.646 1.00 98.50 783 ALA A O 1
ATOM 5981 N N . ASP A 1 784 ? 1.326 -7.030 4.346 1.00 97.56 784 ASP A N 1
ATOM 5982 C CA . ASP A 1 784 ? 1.731 -5.928 5.215 1.00 97.56 784 ASP A CA 1
ATOM 5983 C C . ASP A 1 784 ? 2.959 -5.191 4.666 1.00 97.56 784 ASP A C 1
ATOM 5985 O O . ASP A 1 784 ? 4.019 -5.784 4.469 1.00 97.56 784 ASP A O 1
ATOM 5989 N N . GLY A 1 785 ? 2.807 -3.887 4.425 1.00 87.62 785 GLY A N 1
ATOM 5990 C CA . GLY A 1 785 ? 3.850 -3.027 3.862 1.00 87.62 785 GLY A CA 1
ATOM 5991 C C . GLY A 1 785 ? 3.757 -2.834 2.341 1.00 87.62 785 GLY A C 1
ATOM 5992 O O . GLY A 1 785 ? 3.171 -3.630 1.608 1.00 87.62 785 GLY A O 1
ATOM 5993 N N . GLY A 1 786 ? 4.304 -1.717 1.853 1.00 90.81 786 GLY A N 1
ATOM 5994 C CA . GLY A 1 786 ? 4.334 -1.358 0.428 1.00 90.81 786 GLY A CA 1
ATOM 5995 C C . GLY A 1 786 ? 3.006 -0.869 -0.173 1.00 90.81 786 GLY A C 1
ATOM 5996 O O . GLY A 1 786 ? 2.946 -0.581 -1.368 1.00 90.81 786 GLY A O 1
ATOM 5997 N N . ILE A 1 787 ? 1.933 -0.756 0.616 1.00 96.56 787 ILE A N 1
ATOM 5998 C CA . ILE A 1 787 ? 0.613 -0.300 0.150 1.00 96.56 787 ILE A CA 1
ATOM 5999 C C . ILE A 1 787 ? 0.527 1.229 0.207 1.00 96.56 787 ILE A C 1
ATOM 6001 O O . ILE A 1 787 ? 0.538 1.813 1.290 1.00 96.56 787 ILE A O 1
ATOM 6005 N N . GLY A 1 788 ? 0.429 1.872 -0.961 1.00 93.06 788 GLY A N 1
ATOM 6006 C CA . GLY A 1 788 ? 0.351 3.335 -1.085 1.00 93.06 788 GLY A CA 1
ATOM 6007 C C . GLY A 1 788 ? -0.898 3.860 -1.799 1.00 93.06 788 GLY A C 1
ATOM 6008 O O . GLY A 1 788 ? -1.206 5.040 -1.693 1.00 93.06 788 GLY A O 1
ATOM 6009 N N . ASN A 1 789 ? -1.619 3.009 -2.532 1.00 94.88 789 ASN A N 1
ATOM 6010 C CA . ASN A 1 789 ? -2.795 3.379 -3.323 1.00 94.88 789 ASN A CA 1
ATOM 6011 C C . ASN A 1 789 ? -3.678 2.146 -3.583 1.00 94.88 789 ASN A C 1
ATOM 6013 O O . ASN A 1 789 ? -3.274 1.016 -3.300 1.00 94.88 789 ASN A O 1
ATOM 6017 N N . VAL A 1 790 ? -4.863 2.367 -4.163 1.00 97.19 790 VAL A N 1
ATOM 6018 C CA . VAL A 1 790 ? -5.841 1.317 -4.511 1.00 97.19 790 VAL A CA 1
ATOM 6019 C C . VAL A 1 790 ? -5.237 0.239 -5.418 1.00 97.19 790 VAL A C 1
ATOM 6021 O O . VAL A 1 790 ? -5.467 -0.947 -5.195 1.00 97.19 790 VAL A O 1
ATOM 6024 N N . GLY A 1 791 ? -4.405 0.618 -6.392 1.00 97.44 791 GLY A N 1
ATOM 6025 C CA . GLY A 1 791 ? -3.764 -0.334 -7.300 1.00 97.44 791 GLY A CA 1
ATOM 6026 C C . GLY A 1 791 ? -2.879 -1.348 -6.572 1.00 97.44 791 GLY A C 1
ATOM 6027 O O . GLY A 1 791 ? -2.896 -2.530 -6.906 1.00 97.44 791 GLY A O 1
ATOM 6028 N N . HIS A 1 792 ? -2.152 -0.932 -5.529 1.00 98.44 792 HIS A N 1
ATOM 6029 C CA . HIS A 1 792 ? -1.354 -1.857 -4.712 1.00 98.44 792 HIS A CA 1
ATOM 6030 C C . HIS A 1 792 ? -2.242 -2.837 -3.938 1.00 98.44 792 HIS A C 1
ATOM 6032 O O . HIS A 1 792 ? -1.878 -4.002 -3.793 1.00 98.44 792 HIS A O 1
ATOM 6038 N N . ILE A 1 793 ? -3.415 -2.385 -3.477 1.00 98.50 793 ILE A N 1
ATOM 6039 C CA . ILE A 1 793 ? -4.391 -3.236 -2.785 1.00 98.50 793 ILE A CA 1
ATOM 6040 C C . ILE A 1 793 ? -4.865 -4.347 -3.719 1.00 98.50 793 ILE A C 1
ATOM 6042 O O . ILE A 1 793 ? -4.760 -5.524 -3.385 1.00 98.50 793 ILE A O 1
ATOM 6046 N N . VAL A 1 794 ? -5.331 -3.979 -4.912 1.00 98.31 794 VAL A N 1
ATOM 6047 C CA . VAL A 1 794 ? -5.858 -4.927 -5.904 1.00 98.31 794 VAL A CA 1
ATOM 6048 C C . VAL A 1 794 ? -4.781 -5.920 -6.334 1.00 98.31 794 VAL A C 1
ATOM 6050 O O . VAL A 1 794 ? -5.039 -7.119 -6.390 1.00 98.31 794 VAL A O 1
ATOM 6053 N N . LYS A 1 795 ? -3.547 -5.448 -6.548 1.00 98.62 795 LYS A N 1
ATOM 6054 C CA . LYS A 1 795 ? -2.401 -6.310 -6.862 1.00 98.62 795 LYS A CA 1
ATOM 6055 C C . LYS A 1 795 ? -2.096 -7.293 -5.736 1.00 98.62 795 LYS A C 1
ATOM 6057 O O . LYS A 1 795 ? -1.917 -8.472 -6.008 1.00 98.62 795 LYS A O 1
ATOM 6062 N N . ALA A 1 796 ? -2.087 -6.857 -4.478 1.00 98.56 796 ALA A N 1
ATOM 6063 C CA . ALA A 1 796 ? -1.881 -7.759 -3.346 1.00 98.56 796 ALA A CA 1
ATOM 6064 C C . ALA A 1 796 ? -2.975 -8.842 -3.262 1.00 98.56 796 ALA A C 1
ATOM 6066 O O . ALA A 1 796 ? -2.664 -10.018 -3.068 1.00 98.56 796 ALA A O 1
ATOM 6067 N N . LEU A 1 797 ? -4.243 -8.460 -3.457 1.00 98.25 797 LEU A N 1
ATOM 6068 C CA . LEU A 1 797 ? -5.379 -9.390 -3.475 1.00 98.25 797 LEU A CA 1
ATOM 6069 C C . LEU A 1 797 ? -5.283 -10.396 -4.630 1.00 98.25 797 LEU A C 1
ATOM 6071 O O . LEU A 1 797 ? -5.529 -11.585 -4.423 1.00 98.25 797 LEU A O 1
ATOM 6075 N N . ALA A 1 798 ? -4.881 -9.936 -5.818 1.00 98.12 798 ALA A N 1
ATOM 6076 C CA . ALA A 1 798 ? -4.676 -10.780 -6.993 1.00 98.12 798 ALA A CA 1
ATOM 6077 C C . ALA A 1 798 ? -3.565 -11.811 -6.773 1.00 98.12 798 ALA A C 1
ATOM 6079 O O . ALA A 1 798 ? -3.696 -12.95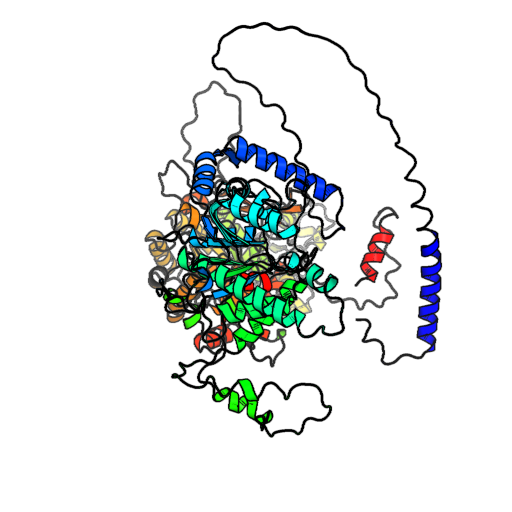5 -7.192 1.00 98.12 798 ALA A O 1
ATOM 6080 N N . LEU A 1 799 ? -2.511 -11.445 -6.040 1.00 98.12 799 LEU A N 1
ATOM 6081 C CA . LEU A 1 799 ? -1.423 -12.353 -5.667 1.00 98.12 799 LEU A CA 1
ATOM 6082 C C . LEU A 1 799 ? -1.777 -13.313 -4.521 1.00 98.12 799 LEU A C 1
ATOM 6084 O O . LEU A 1 799 ? -0.920 -14.063 -4.063 1.00 98.12 799 LEU A O 1
ATOM 6088 N N . GLY A 1 800 ? -3.032 -13.316 -4.066 1.00 96.44 800 GLY A N 1
ATOM 6089 C CA . GLY A 1 800 ? -3.557 -14.298 -3.121 1.00 96.44 800 GLY A CA 1
ATOM 6090 C C . GLY A 1 800 ? -3.703 -13.804 -1.683 1.00 96.44 800 GLY A C 1
ATOM 6091 O O . GLY A 1 800 ? -4.093 -14.598 -0.826 1.00 96.44 800 GLY A O 1
ATOM 6092 N N . ALA A 1 801 ? -3.450 -12.522 -1.395 1.00 97.88 801 ALA A N 1
ATOM 6093 C CA . ALA A 1 801 ? -3.698 -11.971 -0.064 1.00 97.88 801 ALA A CA 1
ATOM 6094 C C . ALA A 1 801 ? -5.199 -11.960 0.283 1.00 97.88 801 ALA A C 1
ATOM 6096 O O . ALA A 1 801 ? -6.049 -11.605 -0.535 1.00 97.88 801 ALA A O 1
ATOM 6097 N N . GLY A 1 802 ? -5.498 -12.324 1.531 1.00 96.69 802 GLY A N 1
ATOM 6098 C CA . GLY A 1 802 ? -6.752 -12.199 2.276 1.00 96.69 802 GLY A CA 1
ATOM 6099 C C . GLY A 1 802 ? -7.173 -10.753 2.508 1.00 96.69 802 GLY A C 1
ATOM 6100 O O . GLY A 1 802 ? -8.304 -10.367 2.225 1.00 96.69 802 GLY A O 1
ATOM 6101 N N . ALA A 1 803 ? -6.244 -9.949 3.000 1.00 97.94 803 ALA A N 1
ATOM 6102 C CA . ALA A 1 803 ? -6.429 -8.530 3.251 1.00 97.94 803 ALA A CA 1
ATOM 6103 C C . ALA A 1 803 ? -5.092 -7.802 3.122 1.00 97.94 803 ALA A C 1
ATOM 6105 O O . ALA A 1 803 ? -4.031 -8.428 3.036 1.00 97.94 803 ALA A O 1
ATOM 6106 N N . VAL A 1 804 ? -5.147 -6.474 3.134 1.00 98.50 804 VAL A N 1
ATOM 6107 C CA . VAL A 1 804 ? -3.963 -5.618 3.163 1.00 98.50 804 VAL A CA 1
ATOM 6108 C C . VAL A 1 804 ? -3.876 -4.868 4.484 1.00 98.50 804 VAL A C 1
ATOM 6110 O O . VAL A 1 804 ? -4.871 -4.330 4.973 1.00 98.50 804 VAL A O 1
ATOM 6113 N N . MET A 1 805 ? -2.676 -4.820 5.053 1.00 98.50 805 MET A N 1
ATOM 6114 C CA . MET A 1 805 ? -2.377 -4.035 6.242 1.00 98.50 805 MET A CA 1
ATOM 6115 C C . MET A 1 805 ? -1.734 -2.705 5.845 1.00 98.50 805 MET A C 1
ATOM 6117 O O . MET A 1 805 ? -0.755 -2.656 5.099 1.00 98.50 805 MET A O 1
ATOM 6121 N N . MET A 1 806 ? -2.319 -1.613 6.333 1.00 97.50 806 MET A N 1
ATOM 6122 C CA . MET A 1 806 ? -1.988 -0.248 5.937 1.00 97.50 806 MET A CA 1
ATOM 6123 C C . MET A 1 806 ? -1.483 0.551 7.143 1.00 97.50 806 MET A C 1
ATOM 6125 O O . MET A 1 806 ? -2.184 0.706 8.143 1.00 97.50 806 MET A O 1
ATOM 6129 N N . GLY A 1 807 ? -0.251 1.057 7.039 1.00 94.31 807 GLY A N 1
ATOM 6130 C CA . GLY A 1 807 ? 0.354 1.989 7.998 1.00 94.31 807 GLY A CA 1
ATOM 6131 C C . GLY A 1 807 ? 0.274 3.426 7.487 1.00 94.31 807 GLY A C 1
ATOM 6132 O O . GLY A 1 807 ? -0.705 4.126 7.725 1.00 94.31 807 GLY A O 1
ATOM 6133 N N . GLY A 1 808 ? 1.274 3.850 6.707 1.00 91.31 808 GLY A N 1
ATOM 6134 C CA . GLY A 1 808 ? 1.413 5.234 6.225 1.00 91.31 808 GLY A CA 1
ATOM 6135 C C . GLY A 1 808 ? 0.239 5.771 5.393 1.00 91.31 808 GLY A C 1
ATOM 6136 O O . GLY A 1 808 ? 0.022 6.984 5.346 1.00 91.31 808 GLY A O 1
ATOM 6137 N N . LEU A 1 809 ? -0.551 4.887 4.773 1.00 93.38 809 LEU A N 1
ATOM 6138 C CA . LEU A 1 809 ? -1.769 5.273 4.058 1.00 93.38 809 LEU A CA 1
ATOM 6139 C C . LEU A 1 809 ? -2.876 5.758 5.015 1.00 93.38 809 LEU A C 1
ATOM 6141 O O . LEU A 1 809 ? -3.619 6.661 4.649 1.00 93.38 809 LEU A O 1
ATOM 6145 N N . LEU A 1 810 ? -2.942 5.216 6.238 1.00 96.44 810 LEU A N 1
ATOM 6146 C CA . LEU A 1 810 ? -3.906 5.597 7.282 1.00 96.44 810 LEU A CA 1
ATOM 6147 C C . LEU A 1 810 ? -3.324 6.570 8.321 1.00 96.44 810 LEU A C 1
ATOM 6149 O O . LEU A 1 810 ? -4.078 7.273 8.992 1.00 96.44 810 LEU A O 1
ATOM 6153 N N . ALA A 1 811 ? -1.997 6.649 8.446 1.00 93.69 811 ALA A N 1
ATOM 6154 C CA . ALA A 1 811 ? -1.336 7.671 9.255 1.00 93.69 811 ALA A CA 1
ATOM 6155 C C . ALA A 1 811 ? -1.710 9.081 8.763 1.00 93.69 811 ALA A C 1
ATOM 6157 O O . ALA A 1 811 ? -1.883 9.299 7.560 1.00 93.69 811 ALA A O 1
ATOM 6158 N N . GLY A 1 812 ? -1.836 10.041 9.681 1.00 92.81 812 GLY A N 1
ATOM 6159 C CA . GLY A 1 812 ? -2.278 11.405 9.356 1.00 92.81 812 GLY A CA 1
ATOM 6160 C C . GLY A 1 812 ? -3.792 11.578 9.208 1.00 92.81 812 GLY A C 1
ATOM 6161 O O . GLY A 1 812 ? -4.238 12.686 8.929 1.00 92.81 812 GLY A O 1
ATOM 6162 N N . THR A 1 813 ? -4.591 10.525 9.404 1.00 96.56 813 THR A N 1
ATOM 6163 C CA . THR A 1 813 ? -6.053 10.659 9.514 1.00 96.56 813 THR A CA 1
ATOM 6164 C C . THR A 1 813 ? -6.467 11.187 10.887 1.00 96.56 813 THR A C 1
ATOM 6166 O O . THR A 1 813 ? -5.691 11.140 11.848 1.00 96.56 813 THR A O 1
ATOM 6169 N N . GLU A 1 814 ? -7.701 11.674 10.998 1.00 95.56 814 GLU A N 1
ATOM 6170 C CA . GLU A 1 814 ? -8.247 12.183 12.262 1.00 95.56 814 GLU A CA 1
ATOM 6171 C C . GLU A 1 814 ? -8.246 11.108 13.357 1.00 95.56 814 GLU A C 1
ATOM 6173 O O . GLU A 1 814 ? -7.823 11.380 14.478 1.00 95.56 814 GLU A O 1
ATOM 6178 N N . GLU A 1 815 ? -8.648 9.880 13.018 1.00 96.44 815 GLU A N 1
ATOM 6179 C CA . GLU A 1 815 ? -8.734 8.750 13.946 1.00 96.44 815 GLU A CA 1
ATOM 6180 C C . GLU A 1 815 ? -7.380 8.123 14.311 1.00 96.44 815 GLU A C 1
ATOM 6182 O O . GLU A 1 815 ? -7.312 7.375 15.291 1.00 96.44 815 GLU A O 1
ATOM 6187 N N . ALA A 1 816 ? -6.317 8.403 13.548 1.00 96.06 816 ALA A N 1
ATOM 6188 C CA . ALA A 1 816 ? -4.966 7.984 13.910 1.00 96.06 816 ALA A CA 1
ATOM 6189 C C . ALA A 1 816 ? -4.488 8.753 15.161 1.00 96.06 816 ALA A C 1
ATOM 6191 O O . ALA A 1 816 ? -4.741 9.956 15.270 1.00 96.06 816 ALA A O 1
ATOM 6192 N N . PRO A 1 817 ? -3.788 8.100 16.101 1.00 93.25 817 PRO A N 1
ATOM 6193 C CA . PRO A 1 817 ? -3.324 8.732 17.333 1.00 93.25 817 PRO A CA 1
ATOM 6194 C C . PRO A 1 817 ? -2.289 9.838 17.077 1.00 93.25 817 PRO A C 1
ATOM 6196 O O . PRO A 1 817 ? -1.629 9.882 16.036 1.00 93.25 817 PRO A O 1
ATOM 6199 N N . GLY A 1 818 ? -2.148 10.729 18.058 1.00 89.75 818 GLY A N 1
ATOM 6200 C CA . GLY A 1 818 ? -1.235 11.870 18.016 1.00 89.75 818 GLY A CA 1
ATOM 6201 C C . GLY A 1 818 ? -1.889 13.181 17.574 1.00 89.75 818 GLY A C 1
ATOM 6202 O O . GLY A 1 818 ? -2.975 13.213 16.992 1.00 89.75 818 GLY A O 1
ATOM 6203 N N . GLU A 1 819 ? -1.192 14.278 17.859 1.00 89.44 819 GLU A N 1
ATOM 6204 C CA . GLU A 1 819 ? -1.648 15.638 17.575 1.00 89.44 819 GLU A CA 1
ATOM 6205 C C . GLU A 1 819 ? -1.169 16.127 16.207 1.00 89.44 819 GLU A C 1
ATOM 6207 O O . GLU A 1 819 ? -0.085 15.776 15.732 1.00 89.44 819 GLU A O 1
ATOM 6212 N N . TYR A 1 820 ? -1.980 16.978 15.582 1.00 92.25 820 TYR A N 1
ATOM 6213 C CA . TYR A 1 820 ? -1.571 17.673 14.367 1.00 92.25 820 TYR A CA 1
ATOM 6214 C C . TYR A 1 820 ? -0.594 18.801 14.695 1.00 92.25 820 TYR A C 1
ATOM 6216 O O . TYR A 1 820 ? -0.818 19.587 15.614 1.00 92.25 820 TYR A O 1
ATOM 6224 N N . PHE A 1 821 ? 0.431 18.955 13.864 1.00 92.12 821 PHE A N 1
ATOM 6225 C CA . PHE A 1 821 ? 1.307 20.122 13.872 1.00 92.12 821 PHE A CA 1
ATOM 6226 C C . PHE A 1 821 ? 1.537 20.632 12.447 1.00 92.12 821 PHE A C 1
ATOM 6228 O O . PHE A 1 821 ? 1.118 20.010 11.468 1.00 92.12 821 PHE A O 1
ATOM 6235 N N . TYR A 1 822 ? 2.153 21.807 12.329 1.00 92.44 822 TYR A N 1
ATOM 6236 C CA . TYR A 1 822 ? 2.498 22.394 11.039 1.00 92.44 822 TYR A CA 1
ATOM 6237 C C . TYR A 1 822 ? 3.993 22.249 10.778 1.00 92.44 822 TYR A C 1
ATOM 6239 O O . TYR A 1 822 ? 4.810 22.693 11.583 1.00 92.44 822 TYR A O 1
ATOM 6247 N N . HIS A 1 823 ? 4.338 21.674 9.630 1.00 86.94 823 HIS A N 1
ATOM 6248 C CA . HIS A 1 823 ? 5.705 21.579 9.132 1.00 86.94 823 HIS A CA 1
ATOM 6249 C C . HIS A 1 823 ? 5.728 22.087 7.690 1.00 86.94 823 HIS A C 1
ATOM 6251 O O . HIS A 1 823 ? 4.904 21.681 6.872 1.00 86.94 823 HIS A O 1
ATOM 6257 N N . GLU A 1 824 ? 6.592 23.064 7.398 1.00 89.62 824 GLU A N 1
ATOM 6258 C CA . GLU A 1 824 ? 6.682 23.716 6.077 1.00 89.62 824 GLU A CA 1
ATOM 6259 C C . GLU A 1 824 ? 5.329 24.211 5.515 1.00 89.62 824 GLU A C 1
ATOM 6261 O O . GLU A 1 824 ? 5.046 24.125 4.321 1.00 89.62 824 GLU A O 1
ATOM 6266 N N . GLY A 1 825 ? 4.454 24.721 6.390 1.00 87.38 825 GLY A N 1
ATOM 6267 C CA . GLY A 1 825 ? 3.127 25.222 6.007 1.00 87.38 825 GLY A CA 1
ATOM 6268 C C . GLY A 1 825 ? 2.095 24.136 5.678 1.00 87.38 825 GLY A C 1
ATOM 6269 O O . GLY A 1 825 ? 0.975 24.467 5.293 1.00 87.38 825 GLY A O 1
ATOM 6270 N N . LYS A 1 826 ? 2.427 22.853 5.856 1.00 88.69 826 LYS A N 1
ATOM 6271 C CA . LYS A 1 826 ? 1.498 21.725 5.721 1.00 88.69 826 LYS A CA 1
ATOM 6272 C C . LYS A 1 826 ? 1.072 21.229 7.094 1.00 88.69 826 LYS A C 1
ATOM 6274 O O . LYS A 1 826 ? 1.881 21.162 8.016 1.00 88.69 826 LYS A O 1
ATOM 6279 N N . ARG A 1 827 ? -0.201 20.853 7.218 1.00 91.62 827 ARG A N 1
ATOM 6280 C CA . ARG A 1 827 ? -0.721 20.167 8.403 1.00 91.62 827 ARG A CA 1
ATOM 6281 C C . ARG A 1 827 ? -0.352 18.686 8.326 1.00 91.62 827 ARG A C 1
ATOM 6283 O O . ARG A 1 827 ? -0.687 18.022 7.344 1.00 91.62 827 ARG A O 1
ATOM 6290 N N . VAL A 1 828 ? 0.344 18.191 9.342 1.00 94.00 828 VAL A N 1
ATOM 6291 C CA . VAL A 1 828 ? 0.936 16.846 9.386 1.00 94.00 828 VAL A CA 1
ATOM 6292 C C . VAL A 1 828 ? 0.712 16.193 10.757 1.00 94.00 828 VAL A C 1
ATOM 6294 O O . VAL A 1 828 ? 0.439 16.884 11.741 1.00 94.00 828 VAL A O 1
ATOM 6297 N N . LYS A 1 829 ? 0.837 14.864 10.827 1.00 94.00 829 LYS A N 1
ATOM 6298 C CA . LYS A 1 829 ? 1.012 14.093 12.072 1.00 94.00 829 LYS A CA 1
ATOM 6299 C C . LYS A 1 829 ? 2.326 13.322 12.028 1.00 94.00 829 LYS A C 1
ATOM 6301 O O . LYS A 1 829 ? 2.778 12.931 10.953 1.00 94.00 829 LYS A O 1
ATOM 6306 N N . ALA A 1 830 ? 2.897 13.052 13.199 1.00 90.81 830 ALA A N 1
ATOM 6307 C CA . ALA A 1 830 ? 4.070 12.196 13.321 1.00 90.81 830 ALA A CA 1
ATOM 6308 C C . ALA A 1 830 ? 3.734 10.753 12.909 1.00 90.81 830 ALA A C 1
ATOM 6310 O O . ALA A 1 830 ? 2.661 10.235 13.217 1.00 90.81 830 ALA A O 1
ATOM 6311 N N . TYR A 1 831 ? 4.667 10.099 12.228 1.00 91.12 831 TYR A N 1
ATOM 6312 C CA . TYR A 1 831 ? 4.568 8.713 11.792 1.00 91.12 831 TYR A CA 1
ATOM 6313 C C . TYR A 1 831 ? 5.924 8.036 11.964 1.00 91.12 831 TYR A C 1
ATOM 6315 O O . TYR A 1 831 ? 6.929 8.477 11.406 1.00 91.12 831 TYR A O 1
ATOM 6323 N N . ARG A 1 832 ? 5.970 6.961 12.752 1.00 88.38 832 ARG A N 1
ATOM 6324 C CA . ARG A 1 832 ? 7.233 6.309 13.114 1.00 88.38 832 ARG A CA 1
ATOM 6325 C C . ARG A 1 832 ? 7.123 4.804 13.195 1.00 88.38 832 ARG A C 1
ATOM 6327 O O . ARG A 1 832 ? 6.054 4.250 13.435 1.00 88.38 832 ARG A O 1
ATOM 6334 N N . GLY A 1 833 ? 8.255 4.149 12.974 1.00 82.12 833 GLY A N 1
ATOM 6335 C CA . GLY A 1 833 ? 8.340 2.700 12.926 1.00 82.12 833 GLY A CA 1
ATOM 6336 C C . GLY A 1 833 ? 8.597 2.153 14.309 1.00 82.12 833 GLY A C 1
ATOM 6337 O O . GLY A 1 833 ? 9.386 2.721 15.052 1.00 82.12 833 GLY A O 1
ATOM 6338 N N . MET A 1 834 ? 8.022 0.995 14.628 1.00 84.06 834 MET A N 1
ATOM 6339 C CA . MET A 1 834 ? 8.283 0.354 15.920 1.00 84.06 834 MET A CA 1
ATOM 6340 C C . MET A 1 834 ? 9.768 0.000 16.130 1.00 84.06 834 MET A C 1
ATOM 6342 O O . MET A 1 834 ? 10.177 -0.225 17.259 1.00 84.06 834 MET A O 1
ATOM 6346 N N . GLY A 1 835 ? 10.573 -0.050 15.060 1.00 78.69 835 GLY A N 1
ATOM 6347 C CA . GLY A 1 835 ? 12.030 -0.222 15.121 1.00 78.69 835 GLY A CA 1
ATOM 6348 C C . GLY A 1 835 ? 12.834 1.083 15.137 1.00 78.69 835 GLY A C 1
ATOM 6349 O O . GLY A 1 835 ? 14.051 1.027 14.956 1.00 78.69 835 GLY A O 1
ATOM 6350 N N . SER A 1 836 ? 12.188 2.248 15.271 1.00 82.44 836 SER A N 1
ATOM 6351 C CA . SER A 1 836 ? 12.865 3.544 15.396 1.00 82.44 836 SER A CA 1
ATOM 6352 C C . SER A 1 836 ? 13.316 3.800 16.833 1.00 82.44 836 SER A C 1
ATOM 6354 O O . SER A 1 836 ? 12.718 3.298 17.785 1.00 82.44 836 SER A O 1
ATOM 6356 N N . LEU A 1 837 ? 14.383 4.589 17.003 1.00 82.00 837 LEU A N 1
ATOM 6357 C CA . LEU A 1 837 ? 14.908 4.923 18.333 1.00 82.00 837 LEU A CA 1
ATOM 6358 C C . LEU A 1 837 ? 13.837 5.585 19.206 1.00 82.00 837 LEU A C 1
ATOM 6360 O O . LEU A 1 837 ? 13.654 5.182 20.347 1.00 82.00 837 LEU A O 1
ATOM 6364 N N . GLU A 1 838 ? 13.060 6.510 18.642 1.00 80.88 838 GLU A N 1
ATOM 6365 C CA . GLU A 1 838 ? 11.996 7.203 19.373 1.00 80.88 838 GLU A CA 1
ATOM 6366 C C . GLU A 1 838 ? 10.908 6.254 19.891 1.00 80.88 838 GLU A C 1
ATOM 6368 O O . GLU A 1 838 ? 10.460 6.394 21.028 1.00 80.88 838 GLU A O 1
ATOM 6373 N N . ALA A 1 839 ? 10.486 5.271 19.086 1.00 75.75 839 ALA A N 1
ATOM 6374 C CA . ALA A 1 839 ? 9.518 4.269 19.532 1.00 75.75 839 ALA A CA 1
ATOM 6375 C C . ALA A 1 839 ? 10.108 3.376 20.638 1.00 75.75 839 ALA A C 1
ATOM 6377 O O . ALA A 1 839 ? 9.412 3.007 21.584 1.00 75.75 839 ALA A O 1
ATOM 6378 N N . MET A 1 840 ? 11.406 3.066 20.556 1.00 77.75 840 MET A N 1
ATOM 6379 C CA . MET A 1 840 ? 12.145 2.237 21.521 1.00 77.75 840 MET A CA 1
ATOM 6380 C C . MET A 1 840 ? 12.544 2.975 22.808 1.00 77.75 840 MET A C 1
ATOM 6382 O O . MET A 1 840 ? 12.871 2.338 23.809 1.00 77.75 840 MET A O 1
ATOM 6386 N N . GLU A 1 841 ? 12.524 4.304 22.804 1.00 77.81 841 GLU A N 1
ATOM 6387 C CA . GLU A 1 841 ? 12.787 5.152 23.974 1.00 77.81 841 GLU A CA 1
ATOM 6388 C C . GLU A 1 841 ? 11.496 5.643 24.643 1.00 77.81 841 GLU A C 1
ATOM 6390 O O . GLU A 1 841 ? 11.524 6.100 25.788 1.00 77.81 841 GLU A O 1
ATOM 6395 N N . GLN A 1 842 ? 10.346 5.491 23.977 1.00 65.50 842 GLN A N 1
ATOM 6396 C CA . GLN A 1 842 ? 9.044 5.840 24.535 1.00 65.50 842 GLN A CA 1
ATOM 6397 C C . GLN A 1 842 ? 8.780 5.080 25.847 1.00 65.50 842 GLN A C 1
ATOM 6399 O O . GLN A 1 842 ? 8.728 3.851 25.874 1.00 65.50 842 GLN A O 1
ATOM 6404 N N . GLY A 1 843 ? 8.595 5.823 26.940 1.00 50.94 843 GLY A N 1
ATOM 6405 C CA . GLY A 1 843 ? 8.383 5.272 28.283 1.00 50.94 843 GLY A CA 1
ATOM 6406 C C . GLY A 1 843 ? 9.627 5.276 29.177 1.00 50.94 843 GLY A C 1
ATOM 6407 O O . GLY A 1 843 ? 9.500 5.057 30.380 1.00 50.94 843 GLY A O 1
ATOM 6408 N N . GLN A 1 844 ? 10.814 5.604 28.650 1.00 47.69 844 GLN A N 1
ATOM 6409 C CA . GLN A 1 844 ? 11.937 5.997 29.500 1.00 47.69 844 GLN A CA 1
ATOM 6410 C C . GLN A 1 844 ? 11.660 7.413 30.010 1.00 47.69 844 GLN A C 1
ATOM 6412 O O . GLN A 1 844 ? 11.530 8.344 29.217 1.00 47.69 844 GLN A O 1
ATOM 6417 N N . ALA A 1 845 ? 11.503 7.573 31.328 1.00 33.09 845 ALA A N 1
ATOM 6418 C CA . ALA A 1 845 ? 11.267 8.877 31.939 1.00 33.09 845 ALA A CA 1
ATOM 6419 C C . ALA A 1 845 ? 12.277 9.897 31.392 1.00 33.09 845 ALA A C 1
ATOM 6421 O O . ALA A 1 845 ? 13.487 9.654 31.433 1.00 33.09 845 ALA A O 1
ATOM 6422 N N . ALA A 1 846 ? 11.768 11.015 30.863 1.00 31.36 846 ALA A N 1
ATOM 6423 C CA . ALA A 1 846 ? 12.583 12.115 30.379 1.00 31.36 846 ALA A CA 1
ATOM 6424 C C . ALA A 1 846 ? 13.633 12.443 31.444 1.00 31.36 846 ALA A C 1
ATOM 6426 O O . ALA A 1 846 ? 13.285 12.813 32.568 1.00 31.36 846 ALA A O 1
ATOM 6427 N N . LYS A 1 847 ? 14.919 12.279 31.112 1.00 33.06 847 LYS A N 1
ATOM 6428 C CA . LYS A 1 847 ? 16.004 12.811 31.934 1.00 33.06 847 LYS A CA 1
ATOM 6429 C C . LYS A 1 847 ? 15.831 14.324 31.932 1.00 33.06 847 LYS A C 1
ATOM 6431 O O . LYS A 1 847 ? 16.290 15.004 31.020 1.00 33.06 847 LYS A O 1
ATOM 6436 N N . THR A 1 848 ? 15.130 14.851 32.929 1.00 28.34 848 THR A N 1
ATOM 6437 C CA . THR A 1 848 ? 15.159 16.269 33.252 1.00 28.34 848 THR A CA 1
ATOM 6438 C C . THR A 1 848 ? 16.625 16.640 33.410 1.00 28.34 848 THR A C 1
ATOM 6440 O O . THR A 1 848 ? 17.325 16.118 34.278 1.00 28.34 848 THR A O 1
ATOM 6443 N N . ALA A 1 849 ? 17.108 17.506 32.521 1.00 31.05 849 ALA A N 1
ATOM 6444 C CA . ALA A 1 849 ? 18.419 18.122 32.612 1.00 31.05 849 ALA A CA 1
ATOM 6445 C C . ALA A 1 849 ? 18.441 19.056 33.836 1.00 31.05 849 ALA A C 1
ATOM 6447 O O . ALA A 1 849 ? 18.307 20.271 33.731 1.00 31.05 849 ALA A O 1
ATOM 6448 N N . GLY A 1 850 ? 18.533 18.467 35.028 1.00 29.91 850 GLY A N 1
ATOM 6449 C CA . GLY A 1 850 ? 18.811 19.160 36.275 1.00 29.91 850 GLY A CA 1
ATOM 6450 C C . GLY A 1 850 ? 20.317 19.350 36.422 1.00 29.91 850 GLY A C 1
ATOM 6451 O O . GLY A 1 850 ? 21.087 18.411 36.236 1.00 29.91 850 GLY A O 1
ATOM 6452 N N . LYS A 1 851 ? 20.729 20.580 36.745 1.00 31.36 851 LYS A N 1
ATOM 6453 C CA . LYS A 1 851 ? 22.106 20.971 37.098 1.00 31.36 851 LYS A CA 1
ATOM 6454 C C . LYS A 1 851 ? 22.785 19.933 38.016 1.00 31.36 851 LYS A C 1
ATOM 6456 O O . LYS A 1 851 ? 22.102 19.357 38.863 1.00 31.36 851 LYS A O 1
ATOM 6461 N N . PRO A 1 852 ? 24.116 19.734 37.923 1.00 34.66 852 PRO A N 1
ATOM 6462 C CA . PRO A 1 852 ? 24.819 18.728 38.713 1.00 34.66 852 PRO A CA 1
ATOM 6463 C C . PRO A 1 852 ? 24.783 19.102 40.202 1.00 34.66 852 PRO A C 1
ATOM 6465 O O . PRO A 1 852 ? 25.529 19.960 40.671 1.00 34.66 852 PRO A O 1
ATOM 6468 N N . GLY A 1 853 ? 23.871 18.468 40.937 1.00 37.41 853 GLY A N 1
ATOM 6469 C CA . GLY A 1 853 ? 23.772 18.524 42.389 1.00 37.41 853 GLY A CA 1
ATOM 6470 C C . GLY A 1 853 ? 24.654 17.458 43.034 1.00 37.41 853 GLY A C 1
ATOM 6471 O O . GLY A 1 853 ? 24.714 16.314 42.594 1.00 37.41 853 GLY A O 1
ATOM 6472 N N . LYS A 1 854 ? 25.350 17.860 44.092 1.00 36.16 854 LYS A N 1
ATOM 6473 C CA . LYS A 1 854 ? 26.390 17.126 44.816 1.00 36.16 854 LYS A CA 1
ATOM 6474 C C . LYS A 1 854 ? 25.785 16.072 45.766 1.00 36.16 854 LYS A C 1
ATOM 6476 O O . LYS A 1 854 ? 25.883 16.234 46.973 1.00 36.16 854 LYS A O 1
ATOM 6481 N N . TYR A 1 855 ? 25.150 15.017 45.248 1.00 34.31 855 TYR A N 1
ATOM 6482 C CA . TYR A 1 855 ? 24.696 13.861 46.047 1.00 34.31 855 TYR A CA 1
ATOM 6483 C C . TYR A 1 855 ? 24.872 12.537 45.278 1.00 34.31 855 TYR A C 1
ATOM 6485 O O . TYR A 1 855 ? 24.795 12.537 44.049 1.00 34.31 855 TYR A O 1
ATOM 6493 N N . PRO A 1 856 ? 25.154 11.413 45.969 1.00 36.22 856 PRO A N 1
ATOM 6494 C CA . PRO A 1 856 ? 25.464 10.140 45.323 1.00 36.22 856 PRO A CA 1
ATOM 6495 C C . PRO A 1 856 ? 24.249 9.571 44.577 1.00 36.22 856 PRO A C 1
ATOM 6497 O O . PRO A 1 856 ? 23.111 9.685 45.029 1.00 36.22 856 PRO A O 1
ATOM 6500 N N . ALA A 1 857 ? 24.519 8.964 43.419 1.00 30.58 857 ALA A N 1
ATOM 6501 C CA . ALA A 1 857 ? 23.523 8.441 42.488 1.00 30.58 857 ALA A CA 1
ATOM 6502 C C . ALA A 1 857 ? 22.559 7.429 43.145 1.00 30.58 857 ALA A C 1
ATOM 6504 O O . ALA A 1 857 ? 23.008 6.566 43.908 1.00 30.58 857 ALA A O 1
ATOM 6505 N N . PRO A 1 858 ? 21.251 7.464 42.822 1.00 32.41 858 PRO A N 1
ATOM 6506 C CA . PRO A 1 858 ? 20.333 6.422 43.254 1.00 32.41 858 PRO A CA 1
ATOM 6507 C C . PRO A 1 858 ? 20.657 5.103 42.535 1.00 32.41 858 PRO A C 1
ATOM 6509 O O . PRO A 1 858 ? 21.088 5.084 41.380 1.00 32.41 858 PRO A O 1
ATOM 6512 N N . LYS A 1 859 ? 20.468 3.987 43.252 1.00 30.84 859 LYS A N 1
ATOM 6513 C CA . LYS A 1 859 ? 20.634 2.611 42.754 1.00 30.84 859 LYS A CA 1
ATOM 6514 C C . LYS A 1 859 ? 19.877 2.419 41.433 1.00 30.84 859 LYS A C 1
ATOM 6516 O O . LYS A 1 859 ? 18.734 2.848 41.330 1.00 30.84 859 LYS A O 1
ATOM 6521 N N . LYS A 1 860 ? 20.517 1.734 40.472 1.00 31.78 860 LYS A N 1
ATOM 6522 C CA . LYS A 1 860 ? 19.950 1.289 39.185 1.00 31.78 860 LYS A CA 1
ATOM 6523 C C . LYS A 1 860 ? 18.546 0.706 39.385 1.00 31.78 860 LYS A C 1
ATOM 6525 O O . LYS A 1 860 ? 18.409 -0.452 39.769 1.00 31.78 860 LYS A O 1
ATOM 6530 N N . THR A 1 861 ? 17.520 1.499 39.111 1.00 28.36 861 THR A N 1
ATOM 6531 C CA . THR A 1 861 ? 16.173 1.004 38.845 1.00 28.36 861 THR A CA 1
ATOM 6532 C C . THR A 1 861 ? 16.238 0.242 37.528 1.00 28.36 861 THR A C 1
ATOM 6534 O O . THR A 1 861 ? 16.743 0.760 36.532 1.00 28.36 861 THR A O 1
ATOM 6537 N N . THR A 1 862 ? 15.790 -1.008 37.544 1.00 32.22 862 THR A N 1
ATOM 6538 C CA . THR A 1 862 ? 15.594 -1.864 36.373 1.00 32.22 862 THR A CA 1
ATOM 6539 C C . THR A 1 862 ? 14.830 -1.076 35.310 1.00 32.22 862 THR A C 1
ATOM 6541 O O . THR A 1 862 ? 13.670 -0.721 35.506 1.00 32.22 862 THR A O 1
ATOM 6544 N N . THR A 1 863 ? 15.493 -0.730 34.207 1.00 38.94 863 THR A N 1
ATOM 6545 C CA . THR A 1 863 ? 14.853 -0.092 33.055 1.00 38.94 863 THR A CA 1
ATOM 6546 C C . THR A 1 863 ? 13.820 -1.061 32.499 1.00 38.94 863 THR A C 1
ATOM 6548 O O . THR A 1 863 ? 14.194 -2.095 31.956 1.00 38.94 863 THR A O 1
ATOM 6551 N N . VAL A 1 864 ? 12.532 -0.753 32.666 1.00 46.81 864 VAL A N 1
ATOM 6552 C CA . VAL A 1 864 ? 11.448 -1.502 32.024 1.00 46.81 864 VAL A CA 1
ATOM 6553 C C . VAL A 1 864 ? 11.617 -1.321 30.516 1.00 46.81 864 VAL A C 1
ATOM 6555 O O . VAL A 1 864 ? 11.463 -0.216 29.997 1.00 46.81 864 VAL A O 1
ATOM 6558 N N . GLU A 1 865 ? 12.023 -2.382 29.822 1.00 59.12 865 GLU A N 1
ATOM 6559 C CA . GLU A 1 865 ? 12.149 -2.373 28.367 1.00 59.12 865 GLU A CA 1
ATOM 6560 C C . GLU A 1 865 ? 10.753 -2.344 27.739 1.00 59.12 865 GLU A C 1
ATOM 6562 O O . GLU A 1 865 ? 9.869 -3.118 28.108 1.00 59.12 865 GLU A O 1
ATOM 6567 N N . ASN A 1 866 ? 10.533 -1.416 26.807 1.00 72.19 866 ASN A N 1
ATOM 6568 C CA . ASN A 1 866 ? 9.258 -1.304 26.111 1.00 72.19 866 ASN A CA 1
ATOM 6569 C C . ASN A 1 866 ? 9.136 -2.355 24.989 1.00 72.19 866 ASN A C 1
ATOM 6571 O O . ASN A 1 866 ? 10.118 -2.948 24.541 1.00 72.19 866 ASN A O 1
ATOM 6575 N N . ALA A 1 867 ? 7.910 -2.568 24.518 1.00 73.25 867 ALA A N 1
ATOM 6576 C CA . ALA A 1 867 ? 7.567 -3.540 23.477 1.00 73.25 867 ALA A CA 1
ATOM 6577 C C . ALA A 1 867 ? 8.365 -3.379 22.171 1.00 73.25 867 ALA A C 1
ATOM 6579 O O . ALA A 1 867 ? 8.736 -4.360 21.529 1.00 73.25 867 ALA A O 1
ATOM 6580 N N . ALA A 1 868 ? 8.639 -2.134 21.781 1.00 68.00 868 ALA A N 1
ATOM 6581 C CA . ALA A 1 868 ? 9.480 -1.822 20.635 1.00 68.00 868 ALA A CA 1
ATOM 6582 C C . ALA A 1 868 ? 10.909 -2.368 20.824 1.00 68.00 868 ALA A C 1
ATOM 6584 O O . ALA A 1 868 ? 11.447 -3.029 19.939 1.00 68.00 868 ALA A O 1
ATOM 6585 N N . THR A 1 869 ? 11.504 -2.161 22.003 1.00 69.75 869 THR A N 1
ATOM 6586 C CA . THR A 1 869 ? 12.850 -2.658 22.326 1.00 69.75 869 THR A CA 1
ATOM 6587 C C . THR A 1 869 ? 12.896 -4.191 22.331 1.00 69.75 869 THR A C 1
ATOM 6589 O O . THR A 1 869 ? 13.777 -4.769 21.693 1.00 69.75 869 THR A O 1
ATOM 6592 N N . SER A 1 870 ? 11.929 -4.857 22.973 1.00 71.06 870 SER A N 1
ATOM 6593 C CA . SER A 1 870 ? 11.915 -6.326 23.097 1.00 71.06 870 SER A CA 1
ATOM 6594 C C . SER A 1 870 ? 11.695 -7.060 21.767 1.00 71.06 870 SER A C 1
ATOM 6596 O O . SER A 1 870 ? 12.121 -8.210 21.613 1.00 71.06 870 SER A O 1
ATOM 6598 N N . ARG A 1 871 ? 11.058 -6.395 20.793 1.00 74.81 871 ARG A N 1
ATOM 6599 C CA . ARG A 1 871 ? 10.856 -6.904 19.430 1.00 74.81 871 ARG A CA 1
ATOM 6600 C C . ARG A 1 871 ? 12.140 -6.906 18.594 1.00 74.81 871 ARG A C 1
ATOM 6602 O O . ARG A 1 871 ? 12.339 -7.839 17.820 1.00 74.81 871 ARG A O 1
ATOM 6609 N N . TYR A 1 872 ? 12.976 -5.870 18.700 1.00 69.12 872 TYR A N 1
ATOM 6610 C CA . TYR A 1 872 ? 14.118 -5.663 17.792 1.00 69.12 872 TYR A CA 1
ATOM 6611 C C . TYR A 1 872 ? 15.487 -6.021 18.386 1.00 69.12 872 TYR A C 1
ATOM 6613 O O . TYR A 1 872 ? 16.441 -6.155 17.619 1.00 69.12 872 TYR A O 1
ATOM 6621 N N . PHE A 1 873 ? 15.598 -6.226 19.705 1.00 64.12 873 PHE A N 1
ATOM 6622 C CA . PHE A 1 873 ? 16.870 -6.556 20.357 1.00 64.12 873 PHE A CA 1
ATOM 6623 C C . PHE A 1 873 ? 16.808 -7.811 21.224 1.00 64.12 873 PHE A C 1
ATOM 6625 O O . PHE A 1 873 ? 15.785 -8.145 21.820 1.00 64.12 873 PHE A O 1
ATOM 6632 N N . SER A 1 874 ? 17.944 -8.507 21.298 1.00 53.47 874 SER A N 1
ATOM 6633 C CA . SER A 1 874 ? 18.180 -9.557 22.285 1.00 53.47 874 SER A CA 1
ATOM 6634 C C . SER A 1 874 ? 18.436 -8.942 23.658 1.00 53.47 874 SER A C 1
ATOM 6636 O O . SER A 1 874 ? 19.197 -7.976 23.771 1.00 53.47 874 SER A O 1
ATOM 6638 N N . GLU A 1 875 ? 17.857 -9.545 24.697 1.00 50.59 875 GLU A N 1
ATOM 6639 C CA . GLU A 1 875 ? 18.167 -9.239 26.095 1.00 50.59 875 GLU A CA 1
ATOM 6640 C C . GLU A 1 875 ? 19.697 -9.283 26.271 1.00 50.59 875 GLU A C 1
ATOM 6642 O O . GLU A 1 875 ? 20.297 -10.321 25.999 1.00 50.59 875 GLU A O 1
ATOM 6647 N N . SER A 1 876 ? 20.312 -8.155 26.667 1.00 47.09 876 SER A N 1
ATOM 6648 C CA . SER A 1 876 ? 21.759 -7.891 26.896 1.00 47.09 876 SER A CA 1
ATOM 6649 C C . SER A 1 876 ? 22.551 -7.055 25.872 1.00 47.09 876 SER A C 1
ATOM 6651 O O . SER A 1 876 ? 23.697 -6.700 26.165 1.00 47.09 876 SER A O 1
ATOM 6653 N N . SER A 1 877 ? 22.002 -6.650 24.721 1.00 47.81 877 SER A N 1
ATOM 6654 C CA . SER A 1 877 ? 22.773 -5.807 23.787 1.00 47.81 877 SER A CA 1
ATOM 6655 C C . SER A 1 877 ? 22.909 -4.359 24.285 1.00 47.81 877 SER A C 1
ATOM 6657 O O . SER A 1 877 ? 21.939 -3.610 24.342 1.00 47.81 877 SER A O 1
ATOM 6659 N N . ALA A 1 878 ? 24.140 -3.936 24.594 1.00 51.12 878 ALA A N 1
ATOM 6660 C CA . ALA A 1 878 ? 24.450 -2.572 25.041 1.00 51.12 878 ALA A CA 1
ATOM 6661 C C . ALA A 1 878 ? 24.232 -1.487 23.962 1.00 51.12 878 ALA A C 1
ATOM 6663 O O . ALA A 1 878 ? 24.158 -0.304 24.290 1.00 51.12 878 ALA A O 1
ATOM 6664 N N . VAL A 1 879 ? 24.137 -1.876 22.685 1.00 66.81 879 VAL A N 1
ATOM 6665 C CA . VAL A 1 879 ? 23.989 -0.970 21.537 1.00 66.81 879 VAL A CA 1
ATOM 6666 C C . VAL A 1 879 ? 22.690 -1.285 20.799 1.00 66.81 879 VAL A C 1
ATOM 6668 O O . VAL A 1 879 ? 22.485 -2.415 20.356 1.00 66.81 879 VAL A O 1
ATOM 6671 N N . LYS A 1 880 ? 21.826 -0.274 20.646 1.00 71.81 880 LYS A N 1
ATOM 6672 C CA . LYS A 1 880 ? 20.573 -0.364 19.887 1.00 71.81 880 LYS A CA 1
ATOM 6673 C C . LYS A 1 880 ? 20.818 0.006 18.418 1.00 71.81 880 LYS A C 1
ATOM 6675 O O . LYS A 1 880 ? 21.208 1.130 18.118 1.00 71.81 880 LYS A O 1
ATOM 6680 N N . VAL A 1 881 ? 20.560 -0.927 17.506 1.00 76.50 881 VAL A N 1
ATOM 6681 C CA . VAL A 1 881 ? 20.575 -0.738 16.044 1.00 76.50 881 VAL A CA 1
ATOM 6682 C C . VAL A 1 881 ? 19.152 -0.520 15.522 1.00 76.50 881 VAL A C 1
ATOM 6684 O O . VAL A 1 881 ? 18.338 -1.442 15.520 1.00 76.50 881 VAL A O 1
ATOM 6687 N N . ALA A 1 882 ? 18.836 0.697 15.080 1.00 82.81 882 ALA A N 1
ATOM 6688 C CA . ALA A 1 882 ? 17.507 1.027 14.569 1.00 82.81 882 ALA A CA 1
ATOM 6689 C C . ALA A 1 882 ? 17.191 0.283 13.258 1.00 82.81 882 ALA A C 1
ATOM 6691 O O . ALA A 1 882 ? 18.027 0.194 12.362 1.00 82.81 882 ALA A O 1
ATOM 6692 N N . GLN A 1 883 ? 15.957 -0.209 13.134 1.00 81.69 883 GLN A N 1
ATOM 6693 C CA . GLN A 1 883 ? 15.430 -0.863 11.924 1.00 81.69 883 GLN A CA 1
ATOM 6694 C C . GLN A 1 883 ? 14.239 -0.106 11.309 1.00 81.69 883 GLN A C 1
ATOM 6696 O O . GLN A 1 883 ? 13.651 -0.538 10.314 1.00 81.69 883 GLN A O 1
ATOM 6701 N N . GLY A 1 884 ? 13.880 1.038 11.888 1.00 84.25 884 GLY A N 1
ATOM 6702 C CA . GLY A 1 884 ? 12.874 1.954 11.369 1.00 84.25 884 GLY A CA 1
ATOM 6703 C C . GLY A 1 884 ? 13.268 3.407 11.597 1.00 84.25 884 GLY A C 1
ATOM 6704 O O . GLY A 1 884 ? 14.171 3.705 12.378 1.00 84.25 884 GLY A O 1
ATOM 6705 N N . VAL A 1 885 ? 12.562 4.306 10.921 1.00 89.12 885 VAL A N 1
ATOM 6706 C CA . VAL A 1 885 ? 12.742 5.758 11.045 1.00 89.12 885 VAL A CA 1
ATOM 6707 C C . VAL A 1 885 ? 11.497 6.423 11.632 1.00 89.12 885 VAL A C 1
ATOM 6709 O O . VAL A 1 885 ? 10.422 5.818 11.702 1.00 89.12 885 VAL A O 1
ATOM 6712 N N . SER A 1 886 ? 11.661 7.671 12.060 1.00 88.50 886 SER A N 1
ATOM 6713 C CA . SER A 1 886 ? 10.575 8.580 12.422 1.00 88.50 886 SER A CA 1
ATOM 6714 C C . SER A 1 886 ? 10.481 9.693 11.381 1.00 88.50 886 SER A C 1
ATOM 6716 O O . SER A 1 886 ? 11.504 10.172 10.893 1.00 88.50 886 SER A O 1
ATOM 6718 N N . GLY A 1 887 ? 9.263 10.094 11.041 1.00 90.12 887 GLY A N 1
ATOM 6719 C CA . GLY A 1 887 ? 8.975 11.199 10.133 1.00 90.12 887 GLY A CA 1
ATOM 6720 C C . GLY A 1 887 ? 7.565 11.732 10.363 1.00 90.12 887 GLY A C 1
ATOM 6721 O O . GLY A 1 887 ? 6.959 11.490 11.409 1.00 90.12 887 GLY A O 1
ATOM 6722 N N . ASP A 1 888 ? 7.028 12.447 9.386 1.00 90.31 888 ASP A N 1
ATOM 6723 C CA . ASP A 1 888 ? 5.689 13.016 9.420 1.00 90.31 888 ASP A CA 1
ATOM 6724 C C . ASP A 1 888 ? 4.914 12.728 8.128 1.00 90.31 888 ASP A C 1
ATOM 6726 O O . ASP A 1 888 ? 5.462 12.426 7.067 1.00 90.31 888 ASP A O 1
ATOM 6730 N N . VAL A 1 889 ? 3.588 12.735 8.240 1.00 90.75 889 VAL A N 1
ATOM 6731 C CA . VAL A 1 889 ? 2.668 12.431 7.146 1.00 90.75 889 VAL A CA 1
ATOM 6732 C C . VAL A 1 889 ? 1.584 13.495 7.107 1.00 90.75 889 VAL A C 1
ATOM 6734 O O . VAL A 1 889 ? 1.025 13.872 8.136 1.00 90.75 889 VAL A O 1
ATOM 6737 N N . GLN A 1 890 ? 1.277 13.971 5.901 1.00 92.06 890 GLN A N 1
ATOM 6738 C CA . GLN A 1 890 ? 0.247 14.981 5.676 1.00 92.06 890 GLN A CA 1
ATOM 6739 C C . GLN A 1 890 ? -1.139 14.509 6.130 1.00 92.06 890 GLN A C 1
ATOM 6741 O O . GLN A 1 890 ? -1.472 13.326 6.012 1.00 92.06 890 GLN A O 1
ATOM 6746 N N . ASP A 1 891 ? -1.933 15.464 6.621 1.00 92.44 891 ASP A N 1
ATOM 6747 C CA . ASP A 1 891 ? -3.341 15.274 6.965 1.00 92.44 891 ASP A CA 1
ATOM 6748 C C . ASP A 1 891 ? -4.131 14.683 5.787 1.00 92.44 891 ASP A C 1
ATOM 6750 O O . ASP A 1 891 ? -4.030 15.164 4.653 1.00 92.44 891 ASP A O 1
ATOM 6754 N N . LYS A 1 892 ? -4.914 13.638 6.066 1.00 92.69 892 LYS A N 1
ATOM 6755 C CA . LYS A 1 892 ? -5.780 12.957 5.091 1.00 92.69 892 LYS A CA 1
ATOM 6756 C C . LYS A 1 892 ? -7.272 13.059 5.430 1.00 92.69 892 LYS A C 1
ATOM 6758 O O . LYS A 1 892 ? -8.085 12.446 4.741 1.00 92.69 892 LYS A O 1
ATOM 6763 N N . GLY A 1 893 ? -7.636 13.810 6.472 1.00 93.81 893 GLY A N 1
ATOM 6764 C CA . GLY A 1 893 ? -9.005 13.878 6.985 1.00 93.81 893 GLY A CA 1
ATOM 6765 C C . GLY A 1 893 ? -9.448 12.589 7.685 1.00 93.81 893 GLY A C 1
ATOM 6766 O O . GLY A 1 893 ? -8.628 11.765 8.095 1.00 93.81 893 GLY A O 1
ATOM 6767 N N . SER A 1 894 ? -10.759 12.410 7.849 1.00 95.50 894 SER A N 1
ATOM 6768 C CA . SER A 1 894 ? -11.317 11.237 8.531 1.00 95.50 894 SER A CA 1
ATOM 6769 C C . SER A 1 894 ? -11.252 9.965 7.680 1.00 95.50 894 SER A C 1
ATOM 6771 O O . SER A 1 894 ? -11.622 9.932 6.499 1.00 95.50 894 SER A O 1
ATOM 6773 N N . VAL A 1 895 ? -10.894 8.860 8.335 1.00 94.62 895 VAL A N 1
ATOM 6774 C CA . VAL A 1 895 ? -10.908 7.511 7.760 1.00 94.62 895 VAL A CA 1
ATOM 6775 C C . VAL A 1 895 ? -12.314 7.089 7.308 1.00 94.62 895 VAL A C 1
ATOM 6777 O O . VAL A 1 895 ? -12.453 6.255 6.413 1.00 94.62 895 VAL A O 1
ATOM 6780 N N . LYS A 1 896 ? -13.365 7.715 7.861 1.00 92.94 896 LYS A N 1
ATOM 6781 C CA . LYS A 1 896 ? -14.771 7.469 7.505 1.00 92.94 896 LYS A CA 1
ATOM 6782 C C . LYS A 1 896 ? -15.141 7.928 6.104 1.00 92.94 896 LYS A C 1
ATOM 6784 O O . LYS A 1 896 ? -16.061 7.360 5.529 1.00 92.94 896 LYS A O 1
ATOM 6789 N N . ALA A 1 897 ? -14.436 8.910 5.547 1.00 92.62 897 ALA A N 1
ATOM 6790 C CA . ALA A 1 897 ? -14.567 9.276 4.137 1.00 92.62 897 ALA A CA 1
ATOM 6791 C C . ALA A 1 897 ? -13.562 8.505 3.268 1.00 92.62 897 ALA A C 1
ATOM 6793 O O . ALA A 1 897 ? -13.876 8.089 2.153 1.00 92.62 897 ALA A O 1
ATOM 6794 N N . PHE A 1 898 ? -12.359 8.272 3.799 1.00 94.44 898 PHE A N 1
ATOM 6795 C CA . PHE A 1 898 ? -11.257 7.704 3.034 1.00 94.44 898 PHE A CA 1
ATOM 6796 C C . PHE A 1 898 ? -11.386 6.196 2.757 1.00 94.44 898 PHE A C 1
ATOM 6798 O O . PHE A 1 898 ? -11.115 5.757 1.641 1.00 94.44 898 PHE A O 1
ATOM 6805 N N . LEU A 1 899 ? -11.842 5.384 3.717 1.00 95.19 899 LEU A N 1
ATOM 6806 C CA . LEU A 1 899 ? -12.038 3.946 3.484 1.00 95.19 899 LEU A CA 1
ATOM 6807 C C . LEU A 1 899 ? -13.142 3.634 2.468 1.00 95.19 899 LEU A C 1
ATOM 6809 O O . LEU A 1 899 ? -12.898 2.778 1.618 1.00 95.19 899 LEU A O 1
ATOM 6813 N N . PRO A 1 900 ? -14.318 4.297 2.482 1.00 95.31 900 PRO A N 1
ATOM 6814 C CA . PRO A 1 900 ? -15.292 4.135 1.406 1.00 95.31 900 PRO A CA 1
ATOM 6815 C C . PRO A 1 900 ? -14.717 4.458 0.026 1.00 95.31 900 PRO A C 1
ATOM 6817 O O . PRO A 1 900 ? -14.983 3.722 -0.919 1.00 95.31 900 PRO A O 1
ATOM 6820 N N . TYR A 1 901 ? -13.874 5.491 -0.088 1.00 95.88 901 TYR A N 1
ATOM 6821 C CA . TYR A 1 901 ? -13.162 5.792 -1.332 1.00 95.88 901 TYR A CA 1
ATOM 6822 C C . TYR A 1 901 ? -12.261 4.626 -1.774 1.00 95.88 901 TYR A C 1
ATOM 6824 O O . TYR A 1 901 ? -12.336 4.194 -2.925 1.00 95.88 901 TYR A O 1
ATOM 6832 N N . LEU A 1 902 ? -11.458 4.061 -0.864 1.00 97.06 902 LEU A N 1
ATOM 6833 C CA . LEU A 1 902 ? -10.626 2.894 -1.177 1.00 97.06 902 LEU A CA 1
ATOM 6834 C C . LEU A 1 902 ? -11.474 1.672 -1.553 1.00 97.06 902 LEU A C 1
ATOM 6836 O O . LEU A 1 902 ? -11.123 0.952 -2.485 1.00 97.06 902 LEU A O 1
ATOM 6840 N N . HIS A 1 903 ? -12.592 1.446 -0.857 1.00 97.31 903 HIS A N 1
ATOM 6841 C CA . HIS A 1 903 ? -13.508 0.340 -1.129 1.00 97.31 903 HIS A CA 1
ATOM 6842 C C . HIS A 1 903 ? -14.099 0.435 -2.539 1.00 97.31 903 HIS A C 1
ATOM 6844 O O . HIS A 1 903 ? -13.983 -0.514 -3.312 1.00 97.31 903 HIS A O 1
ATOM 6850 N N . VAL A 1 904 ? -14.651 1.597 -2.894 1.00 96.94 904 VAL A N 1
ATOM 6851 C CA . VAL A 1 904 ? -15.205 1.867 -4.228 1.00 96.94 904 VAL A CA 1
ATOM 6852 C C . VAL A 1 904 ? -14.120 1.748 -5.301 1.00 96.94 904 VAL A C 1
ATOM 6854 O O . VAL A 1 904 ? -14.356 1.159 -6.352 1.00 96.94 904 VAL A O 1
ATOM 6857 N N . GLY A 1 905 ? -12.897 2.210 -5.025 1.00 97.25 905 GLY A N 1
ATOM 6858 C CA . GLY A 1 905 ? -11.763 2.029 -5.934 1.00 97.25 905 GLY A CA 1
ATOM 6859 C C . GLY A 1 905 ? -11.430 0.555 -6.207 1.00 97.25 905 GLY A C 1
ATOM 6860 O O . GLY A 1 905 ? -11.168 0.182 -7.352 1.00 97.25 905 GLY A O 1
ATOM 6861 N N . VAL A 1 906 ? -11.473 -0.301 -5.179 1.00 98.00 906 VAL A N 1
ATOM 6862 C CA . VAL A 1 906 ? -11.297 -1.757 -5.339 1.00 98.00 906 VAL A CA 1
ATOM 6863 C C . VAL A 1 906 ? -12.448 -2.360 -6.148 1.00 98.00 906 VAL A C 1
ATOM 6865 O O . VAL A 1 906 ? -12.193 -3.190 -7.019 1.00 98.00 906 VAL A O 1
ATOM 6868 N N . GLN A 1 907 ? -13.692 -1.930 -5.907 1.00 98.12 907 GLN A N 1
ATOM 6869 C CA . GLN A 1 907 ? -14.857 -2.386 -6.671 1.00 98.12 907 GLN A CA 1
ATOM 6870 C C . GLN A 1 907 ? -14.733 -2.045 -8.162 1.00 98.12 907 GLN A C 1
ATOM 6872 O O . GLN A 1 907 ? -14.911 -2.926 -8.999 1.00 98.12 907 GLN A O 1
ATOM 6877 N N . HIS A 1 908 ? -14.347 -0.812 -8.500 1.00 97.94 908 HIS A N 1
ATOM 6878 C CA . HIS A 1 908 ? -14.086 -0.419 -9.889 1.00 97.94 908 HIS A CA 1
ATOM 6879 C C . HIS A 1 908 ? -12.944 -1.216 -10.517 1.00 97.94 908 HIS A C 1
ATOM 6881 O O . HIS A 1 908 ? -13.076 -1.698 -11.633 1.00 97.94 908 HIS A O 1
ATOM 6887 N N . SER A 1 909 ? -11.856 -1.444 -9.782 1.00 97.94 909 SER A N 1
ATOM 6888 C CA . SER A 1 909 ? -10.739 -2.230 -10.315 1.00 97.94 909 SER A CA 1
ATOM 6889 C C . SER A 1 909 ? -11.152 -3.673 -10.631 1.00 97.94 909 SER A C 1
ATOM 6891 O O . SER A 1 909 ? -10.768 -4.217 -11.659 1.00 97.94 909 SER A O 1
ATOM 6893 N N . LEU A 1 910 ? -11.957 -4.302 -9.769 1.00 97.94 910 LEU A N 1
ATOM 6894 C CA . LEU A 1 910 ? -12.508 -5.639 -10.018 1.00 97.94 910 LEU A CA 1
ATOM 6895 C C . LEU A 1 910 ? -13.501 -5.650 -11.187 1.00 97.94 910 LEU A C 1
ATOM 6897 O O . LEU A 1 910 ? -13.489 -6.592 -11.980 1.00 97.94 910 LEU A O 1
ATOM 6901 N N . GLN A 1 911 ? -14.307 -4.595 -11.327 1.00 98.31 911 GLN A N 1
ATOM 6902 C CA . GLN A 1 911 ? -15.180 -4.399 -12.481 1.00 98.31 911 GLN A CA 1
ATOM 6903 C C . GLN A 1 911 ? -14.374 -4.344 -13.782 1.00 98.31 911 GLN A C 1
ATOM 6905 O O . GLN A 1 911 ? -14.710 -5.079 -14.703 1.00 98.31 911 GLN A O 1
ATOM 6910 N N . ASP A 1 912 ? -13.299 -3.556 -13.845 1.00 98.12 912 ASP A N 1
ATOM 6911 C CA . ASP A 1 912 ? -12.453 -3.420 -15.041 1.00 98.12 912 ASP A CA 1
ATOM 6912 C C . ASP A 1 912 ? -11.762 -4.741 -15.423 1.00 98.12 912 ASP A C 1
ATOM 6914 O O . ASP A 1 912 ? -11.600 -5.059 -16.602 1.00 98.12 912 ASP A O 1
ATOM 6918 N N . ILE A 1 913 ? -11.408 -5.562 -14.429 1.00 97.62 913 ILE A N 1
ATOM 6919 C CA . ILE A 1 913 ? -10.902 -6.931 -14.640 1.00 97.62 913 ILE A CA 1
ATOM 6920 C C . ILE A 1 913 ? -12.035 -7.883 -15.086 1.00 97.62 913 ILE A C 1
ATOM 6922 O O . ILE A 1 913 ? -11.776 -8.946 -15.649 1.00 97.62 913 ILE A O 1
ATOM 6926 N N . GLY A 1 914 ? -13.299 -7.511 -14.875 1.00 97.12 914 GLY A N 1
ATOM 6927 C CA . GLY A 1 914 ? -14.479 -8.291 -15.246 1.00 97.12 914 GLY A CA 1
ATOM 6928 C C . GLY A 1 914 ? -14.893 -9.338 -14.211 1.00 97.12 914 GLY A C 1
ATOM 6929 O O . GLY A 1 914 ? -15.468 -10.358 -14.582 1.00 97.12 914 GLY A O 1
ATOM 6930 N N . LEU A 1 915 ? -14.591 -9.121 -12.925 1.00 97.56 915 LEU A N 1
ATOM 6931 C CA . LEU A 1 915 ? -14.862 -10.071 -11.837 1.00 97.56 915 LEU A CA 1
ATOM 6932 C C . LEU A 1 915 ? -15.743 -9.465 -10.742 1.00 97.56 915 LEU A C 1
ATOM 6934 O O . LEU A 1 915 ? -15.540 -8.333 -10.306 1.00 97.56 915 LEU A O 1
ATOM 6938 N N . ARG A 1 916 ? -16.712 -10.242 -10.254 1.00 97.75 916 ARG A N 1
ATOM 6939 C CA . ARG A 1 916 ? -17.745 -9.782 -9.310 1.00 97.75 916 ARG A CA 1
ATOM 6940 C C . ARG A 1 916 ? -17.340 -9.951 -7.853 1.00 97.75 916 ARG A C 1
ATOM 6942 O O . ARG A 1 916 ? -18.043 -9.484 -6.962 1.00 97.75 916 ARG A O 1
ATOM 6949 N N . SER A 1 917 ? -16.224 -10.620 -7.567 1.00 98.12 917 SER A N 1
ATOM 6950 C CA . SER A 1 917 ? -15.740 -10.759 -6.193 1.00 98.12 917 SER A CA 1
ATOM 6951 C C . SER A 1 917 ? -14.239 -11.014 -6.082 1.00 98.12 917 SER A C 1
ATOM 6953 O O . SER A 1 917 ? -13.592 -11.463 -7.028 1.00 98.12 917 SER A O 1
ATOM 6955 N N . ILE A 1 918 ? -13.679 -10.814 -4.883 1.00 97.12 918 ILE A N 1
ATOM 6956 C CA . ILE A 1 918 ? -12.293 -11.224 -4.571 1.00 97.12 918 ILE A CA 1
ATOM 6957 C C . ILE A 1 918 ? -12.119 -12.745 -4.712 1.00 97.12 918 ILE A C 1
ATOM 6959 O O . ILE A 1 918 ? -11.052 -13.220 -5.103 1.00 97.12 918 ILE A O 1
ATOM 6963 N N . SER A 1 919 ? -13.162 -13.527 -4.419 1.00 96.06 919 SER A N 1
ATOM 6964 C CA . SER A 1 919 ? -13.123 -14.981 -4.603 1.00 96.06 919 SER A CA 1
ATOM 6965 C C . SER A 1 919 ? -12.990 -15.353 -6.081 1.00 96.06 919 SER A C 1
ATOM 6967 O O . SER A 1 919 ? -12.199 -16.232 -6.422 1.00 96.06 919 SER A O 1
ATOM 6969 N N . GLU A 1 920 ? -13.726 -14.669 -6.960 1.00 97.50 920 GLU A N 1
ATOM 6970 C CA . GLU A 1 920 ? -13.590 -14.828 -8.411 1.00 97.50 920 GLU A CA 1
ATOM 6971 C C . GLU A 1 920 ? -12.223 -14.354 -8.907 1.00 97.50 920 GLU A C 1
ATOM 6973 O O . GLU A 1 920 ? -11.626 -15.041 -9.729 1.00 97.50 920 GLU A O 1
ATOM 6978 N N . LEU A 1 921 ? -11.680 -13.258 -8.355 1.00 97.44 921 LEU A N 1
ATOM 6979 C CA . LEU A 1 921 ? -10.310 -12.809 -8.631 1.00 97.44 921 LEU A CA 1
ATOM 6980 C C . LEU A 1 921 ? -9.292 -13.911 -8.365 1.00 97.44 921 LEU A C 1
ATOM 6982 O O . LEU A 1 921 ? -8.526 -14.264 -9.256 1.00 97.44 921 LEU A O 1
ATOM 6986 N N . ARG A 1 922 ? -9.304 -14.505 -7.170 1.00 94.06 922 ARG A N 1
ATOM 6987 C CA . ARG A 1 922 ? -8.350 -15.570 -6.828 1.00 94.06 922 ARG A CA 1
ATOM 6988 C C . ARG A 1 922 ? -8.507 -16.797 -7.713 1.00 94.06 922 ARG A C 1
ATOM 6990 O O . ARG A 1 922 ? -7.506 -17.360 -8.147 1.00 94.06 922 ARG A O 1
ATOM 6997 N N . LYS A 1 923 ? -9.750 -17.197 -7.988 1.00 95.88 923 LYS A N 1
ATOM 6998 C CA . LYS A 1 923 ? -10.039 -18.322 -8.878 1.00 95.88 923 LYS A CA 1
ATOM 6999 C C . LYS A 1 923 ? -9.520 -18.048 -10.292 1.00 95.88 923 LYS A C 1
ATOM 7001 O O . LYS A 1 923 ? -8.765 -18.856 -10.817 1.00 95.88 923 LYS A O 1
ATOM 7006 N N . GLY A 1 924 ? -9.847 -16.891 -10.863 1.00 96.25 924 GLY A N 1
ATOM 7007 C CA . GLY A 1 924 ? -9.432 -16.517 -12.212 1.00 96.25 924 GLY A CA 1
ATOM 7008 C C . GLY A 1 924 ? -7.922 -16.323 -12.355 1.00 96.25 924 GLY A C 1
ATOM 7009 O O . GLY A 1 924 ? -7.354 -16.638 -13.399 1.00 96.25 924 GLY A O 1
ATOM 7010 N N . VAL A 1 925 ? -7.243 -15.863 -11.302 1.00 96.81 925 VAL A N 1
ATOM 7011 C CA . VAL A 1 925 ? -5.775 -15.829 -11.258 1.00 96.81 925 VAL A CA 1
ATOM 7012 C C . VAL A 1 925 ? -5.193 -17.246 -11.248 1.00 96.81 925 VAL A C 1
ATOM 7014 O O . VAL A 1 925 ? -4.284 -17.528 -12.025 1.00 96.81 925 VAL A O 1
ATOM 7017 N N . GLY A 1 926 ? -5.732 -18.151 -10.423 1.00 93.44 926 GLY A N 1
ATOM 7018 C CA . GLY A 1 926 ? -5.282 -19.547 -10.358 1.00 93.44 926 GLY A CA 1
ATOM 7019 C C . GLY A 1 926 ? -5.540 -20.345 -11.642 1.00 93.44 926 GLY A C 1
ATOM 7020 O O . GLY A 1 926 ? -4.723 -21.178 -12.020 1.00 93.44 926 GLY A O 1
ATOM 7021 N N . GLU A 1 927 ? -6.641 -20.062 -12.340 1.00 94.94 927 GLU A N 1
ATOM 7022 C CA . GLU A 1 927 ? -6.993 -20.661 -13.637 1.00 94.94 927 GLU A CA 1
ATOM 7023 C C . GLU A 1 927 ? -6.265 -19.999 -14.824 1.00 94.94 927 GLU A C 1
ATOM 7025 O O . GLU A 1 927 ? -6.392 -20.449 -15.962 1.00 94.94 927 GLU A O 1
ATOM 7030 N N . GLY A 1 928 ? -5.519 -18.914 -14.586 1.00 94.56 928 GLY A N 1
ATOM 7031 C CA . GLY A 1 928 ? -4.820 -18.157 -15.626 1.00 94.56 928 GLY A CA 1
ATOM 7032 C C . GLY A 1 928 ? -5.744 -17.372 -16.564 1.00 94.56 928 GLY A C 1
ATOM 7033 O O . GLY A 1 928 ? -5.303 -16.940 -17.632 1.00 94.56 928 GLY A O 1
ATOM 7034 N N . THR A 1 929 ? -7.016 -17.178 -16.198 1.00 95.25 929 THR A N 1
ATOM 7035 C CA . THR A 1 929 ? -7.963 -16.359 -16.968 1.00 95.25 929 THR A CA 1
ATOM 7036 C C . THR A 1 929 ? -7.711 -14.871 -16.775 1.00 95.25 929 THR A C 1
ATOM 7038 O O . THR A 1 929 ? -7.902 -14.113 -17.723 1.00 95.25 929 THR A O 1
ATOM 7041 N N . VAL A 1 930 ? -7.283 -14.470 -15.572 1.00 97.38 930 VAL A N 1
ATOM 7042 C CA . VAL A 1 930 ? -6.768 -13.126 -15.282 1.00 97.38 930 VAL A CA 1
ATOM 7043 C C . VAL A 1 930 ? -5.332 -13.052 -15.774 1.00 97.38 930 VAL A C 1
ATOM 7045 O O . VAL A 1 930 ? -4.524 -13.936 -15.480 1.00 97.38 930 VAL A O 1
ATOM 7048 N N . ARG A 1 931 ? -5.034 -12.007 -16.542 1.00 98.00 931 ARG A N 1
ATOM 7049 C CA . ARG A 1 931 ? -3.753 -11.830 -17.225 1.00 98.00 931 ARG A CA 1
ATOM 7050 C C . ARG A 1 931 ? -3.023 -10.619 -16.664 1.00 98.00 931 ARG A C 1
ATOM 7052 O O . ARG A 1 931 ? -3.650 -9.687 -16.159 1.00 98.00 931 ARG A O 1
ATOM 7059 N N . PHE A 1 932 ? -1.704 -10.651 -16.738 1.00 98.44 932 PHE A N 1
ATOM 7060 C CA . PHE A 1 932 ? -0.823 -9.634 -16.182 1.00 98.44 932 PHE A CA 1
ATOM 7061 C C . PHE A 1 932 ? 0.190 -9.174 -17.221 1.00 98.44 932 PHE A C 1
ATOM 7063 O O . PHE A 1 932 ? 0.465 -9.895 -18.171 1.00 98.44 932 PHE A O 1
ATOM 7070 N N . GLU A 1 933 ? 0.791 -8.012 -16.996 1.00 98.06 933 GLU A N 1
ATOM 7071 C CA . GLU A 1 933 ? 1.833 -7.475 -17.872 1.00 98.06 933 GLU A CA 1
ATOM 7072 C C . GLU A 1 933 ? 2.961 -6.863 -17.044 1.00 98.06 933 GLU A C 1
ATOM 7074 O O . GLU A 1 933 ? 2.696 -6.194 -16.042 1.00 98.06 933 GLU A O 1
ATOM 7079 N N . LEU A 1 934 ? 4.216 -7.077 -17.442 1.00 96.44 934 LEU A N 1
ATOM 7080 C CA . LEU A 1 934 ? 5.362 -6.451 -16.782 1.00 96.44 934 LEU A CA 1
ATOM 7081 C C . LEU A 1 934 ? 5.468 -4.975 -17.166 1.00 96.44 934 LEU A C 1
ATOM 7083 O O . LEU A 1 934 ? 5.224 -4.580 -18.302 1.00 96.44 934 LEU A O 1
ATOM 7087 N N . ARG A 1 935 ? 5.899 -4.147 -16.217 1.00 94.62 935 ARG A N 1
ATOM 7088 C CA . ARG A 1 935 ? 6.163 -2.727 -16.442 1.00 94.62 935 ARG A CA 1
ATOM 7089 C C . ARG A 1 935 ? 7.647 -2.455 -16.334 1.00 94.62 935 ARG A C 1
ATOM 7091 O O . ARG A 1 935 ? 8.231 -2.508 -15.252 1.00 94.62 935 ARG A O 1
ATOM 7098 N N . THR A 1 936 ? 8.234 -2.062 -17.454 1.00 92.06 936 THR A N 1
ATOM 7099 C CA . THR A 1 936 ? 9.558 -1.438 -17.460 1.00 92.06 936 THR A CA 1
ATOM 7100 C C . THR A 1 936 ? 9.523 -0.107 -16.704 1.00 92.06 936 THR A C 1
ATOM 7102 O O . THR A 1 936 ? 8.458 0.482 -16.512 1.00 92.06 936 THR A O 1
ATOM 7105 N N . ALA A 1 937 ? 10.686 0.419 -16.313 1.00 87.31 937 ALA A N 1
ATOM 7106 C CA . ALA A 1 937 ? 10.769 1.737 -15.675 1.00 87.31 937 ALA A CA 1
ATOM 7107 C C . ALA A 1 937 ? 10.096 2.841 -16.520 1.00 87.31 937 ALA A C 1
ATOM 7109 O O . ALA A 1 937 ? 9.402 3.697 -15.978 1.00 87.31 937 ALA A O 1
ATOM 7110 N N . SER A 1 938 ? 10.217 2.776 -17.849 1.00 88.06 938 SER A N 1
ATOM 7111 C CA . SER A 1 938 ? 9.538 3.696 -18.770 1.00 88.06 938 SER A CA 1
ATOM 7112 C C . SER A 1 938 ? 8.014 3.560 -18.709 1.00 88.06 938 SER A C 1
ATOM 7114 O O . SER A 1 938 ? 7.327 4.564 -18.551 1.00 88.06 938 SER A O 1
ATOM 7116 N N . ALA A 1 939 ? 7.483 2.332 -18.732 1.00 87.88 939 ALA A N 1
ATOM 7117 C CA . ALA A 1 939 ? 6.044 2.084 -18.584 1.00 87.88 939 ALA A CA 1
ATOM 7118 C C . ALA A 1 939 ? 5.516 2.486 -17.190 1.00 87.88 939 ALA A C 1
ATOM 7120 O O . ALA A 1 939 ? 4.327 2.770 -17.003 1.00 87.88 939 ALA A O 1
ATOM 7121 N N . GLN A 1 940 ? 6.386 2.509 -16.174 1.00 87.06 940 GLN A N 1
ATOM 7122 C CA . GLN A 1 940 ? 6.046 3.040 -14.855 1.00 87.06 940 GLN A CA 1
ATOM 7123 C C . GLN A 1 940 ? 5.836 4.555 -14.882 1.00 87.06 940 GLN A C 1
ATOM 7125 O O . GLN A 1 940 ? 4.836 5.023 -14.336 1.00 87.06 940 GLN A O 1
ATOM 7130 N N . VAL A 1 941 ? 6.731 5.285 -15.554 1.00 86.44 941 VAL A N 1
ATOM 7131 C CA . VAL A 1 941 ? 6.622 6.736 -15.762 1.00 86.44 941 VAL A CA 1
ATOM 7132 C C . VAL A 1 941 ? 5.398 7.080 -16.612 1.00 86.44 941 VAL A C 1
ATOM 7134 O O . VAL A 1 941 ? 4.637 7.962 -16.226 1.00 86.44 941 VAL A O 1
ATOM 7137 N N . GLU A 1 942 ? 5.166 6.348 -17.705 1.00 88.44 942 GLU A N 1
ATOM 7138 C CA . GLU A 1 942 ? 3.991 6.521 -18.575 1.00 88.44 942 GLU A CA 1
ATOM 7139 C C . GLU A 1 942 ? 2.672 6.253 -17.836 1.00 88.44 942 GLU A C 1
ATOM 7141 O O . GLU A 1 942 ? 1.720 7.008 -17.950 1.00 88.44 942 GLU A O 1
ATOM 7146 N N . GLY A 1 943 ? 2.592 5.204 -17.014 1.00 83.12 943 GLY A N 1
ATOM 7147 C CA . GLY A 1 943 ? 1.363 4.972 -16.245 1.00 83.12 943 GLY A CA 1
ATOM 7148 C C . GLY A 1 943 ? 1.185 5.913 -15.043 1.00 83.12 943 GLY A C 1
ATOM 7149 O O . GLY A 1 943 ? 0.179 5.812 -14.343 1.00 83.12 943 GLY A O 1
ATOM 7150 N N . GLY A 1 944 ? 2.172 6.762 -14.740 1.00 82.88 944 GLY A N 1
ATOM 7151 C CA . GLY A 1 944 ? 2.064 7.837 -13.756 1.00 82.88 944 GLY A CA 1
ATOM 7152 C C . GLY A 1 944 ? 1.514 9.126 -14.372 1.00 82.88 944 GLY A C 1
ATOM 7153 O O . GLY A 1 944 ? 1.106 9.166 -15.524 1.00 82.88 944 GLY A O 1
ATOM 7154 N N . VAL A 1 945 ? 1.514 10.221 -13.611 1.00 81.69 945 VAL A N 1
ATOM 7155 C CA . VAL A 1 945 ? 1.221 11.542 -14.189 1.00 81.69 945 VAL A CA 1
ATOM 7156 C C . VAL A 1 945 ? 2.486 12.056 -14.871 1.00 81.69 945 VAL A C 1
ATOM 7158 O O . VAL A 1 945 ? 3.512 12.227 -14.214 1.00 81.69 945 VAL A O 1
ATOM 7161 N N . HIS A 1 946 ? 2.401 12.349 -16.166 1.00 86.50 946 HIS A N 1
ATOM 7162 C CA . HIS A 1 946 ? 3.495 12.909 -16.957 1.00 86.50 946 HIS A CA 1
ATOM 7163 C C . HIS A 1 946 ? 2.974 13.961 -17.955 1.00 86.50 946 HIS A C 1
ATOM 7165 O O . HIS A 1 946 ? 1.777 14.044 -18.216 1.00 86.50 946 HIS A O 1
ATOM 7171 N N . GLY A 1 947 ? 3.868 14.796 -18.498 1.00 79.75 947 GLY A N 1
ATOM 7172 C CA . GLY A 1 947 ? 3.525 15.775 -19.543 1.00 79.75 947 GLY A CA 1
ATOM 7173 C C . GLY A 1 947 ? 2.730 17.008 -19.081 1.00 79.75 947 GLY A C 1
ATOM 7174 O O . GLY A 1 947 ? 2.115 17.673 -19.909 1.00 79.75 947 GLY A O 1
ATOM 7175 N N . LEU A 1 948 ? 2.728 17.330 -17.781 1.00 76.19 948 LEU A N 1
ATOM 7176 C CA . LEU A 1 948 ? 2.013 18.483 -17.215 1.00 76.19 948 LEU A CA 1
ATOM 7177 C C . LEU A 1 948 ? 2.969 19.483 -16.546 1.00 76.19 948 LEU A C 1
ATOM 7179 O O . LEU A 1 948 ? 3.946 19.085 -15.918 1.00 76.19 948 LEU A O 1
ATOM 7183 N N . ASN A 1 949 ? 2.641 20.780 -16.619 1.00 74.06 949 ASN A N 1
ATOM 7184 C CA . ASN A 1 949 ? 3.389 21.851 -15.940 1.00 74.06 949 ASN A CA 1
ATOM 7185 C C . ASN A 1 949 ? 3.178 21.848 -14.412 1.00 74.06 949 ASN A C 1
ATOM 7187 O O . ASN A 1 949 ? 4.101 22.100 -13.644 1.00 74.06 949 ASN A O 1
ATOM 7191 N N . SER A 1 950 ? 1.955 21.571 -13.959 1.00 72.62 950 SER A N 1
ATOM 7192 C CA . SER A 1 950 ? 1.621 21.358 -12.550 1.00 72.62 950 SER A CA 1
ATOM 7193 C C . SER A 1 950 ? 0.362 20.499 -12.436 1.00 72.62 950 SER A C 1
ATOM 7195 O O . SER A 1 950 ? -0.458 20.455 -13.353 1.00 72.62 950 SER A O 1
ATOM 7197 N N . LEU A 1 951 ? 0.214 19.806 -11.308 1.00 69.44 951 LEU A N 1
ATOM 7198 C CA . LEU A 1 951 ? -0.952 18.984 -10.998 1.00 69.44 951 LEU A CA 1
ATOM 7199 C C . LEU A 1 951 ? -1.469 19.330 -9.603 1.00 69.44 951 LEU A C 1
ATOM 7201 O O . LEU A 1 951 ? -0.690 19.515 -8.668 1.00 69.44 951 LEU A O 1
ATOM 7205 N N . TYR A 1 952 ? -2.790 19.330 -9.462 1.00 72.00 952 TYR A N 1
ATOM 7206 C CA . TYR A 1 952 ? -3.462 19.308 -8.172 1.00 72.00 952 TYR A CA 1
ATOM 7207 C C . TYR A 1 952 ? -4.102 17.937 -7.979 1.00 72.00 952 TYR A C 1
ATOM 7209 O O . TYR A 1 952 ? -5.064 17.587 -8.657 1.00 72.00 952 TYR A O 1
ATOM 7217 N N . THR A 1 953 ? -3.585 17.149 -7.044 1.00 54.59 953 THR A N 1
ATOM 7218 C CA . THR A 1 953 ? -4.316 15.993 -6.523 1.00 54.59 953 THR A CA 1
ATOM 7219 C C . THR A 1 953 ? -5.395 16.504 -5.578 1.00 54.59 953 THR A C 1
ATOM 7221 O O . THR A 1 953 ? -5.087 16.987 -4.488 1.00 54.59 953 THR A O 1
ATOM 7224 N N . LEU A 1 954 ? -6.658 16.429 -6.003 1.00 40.00 954 LEU A N 1
ATOM 7225 C CA . LEU A 1 954 ? -7.804 16.668 -5.129 1.00 40.00 954 LEU A CA 1
ATOM 7226 C C . LEU A 1 954 ? -7.773 15.628 -4.002 1.00 40.00 954 LEU A C 1
ATOM 7228 O O . LEU A 1 954 ? -7.990 14.440 -4.234 1.00 40.00 954 LEU A O 1
ATOM 7232 N N . ALA A 1 955 ? -7.474 16.072 -2.780 1.00 38.06 955 ALA A N 1
ATOM 7233 C CA . ALA A 1 955 ? -7.733 15.275 -1.590 1.00 38.06 955 ALA A CA 1
ATOM 7234 C C . ALA A 1 955 ? -9.243 15.006 -1.524 1.00 38.06 955 ALA A C 1
ATOM 7236 O O . ALA A 1 955 ? -10.033 15.913 -1.787 1.00 38.06 955 ALA A O 1
ATOM 7237 N N . VAL A 1 956 ? -9.621 13.759 -1.228 1.00 39.47 956 VAL A N 1
ATOM 7238 C CA . VAL A 1 956 ? -11.009 13.274 -1.181 1.00 39.47 956 VAL A CA 1
ATOM 7239 C C . VAL A 1 956 ? -11.886 14.277 -0.422 1.00 39.47 956 VAL A C 1
ATOM 7241 O O . VAL A 1 956 ? -11.813 14.378 0.801 1.00 39.47 956 VAL A O 1
ATOM 7244 N N . LEU A 1 957 ? -12.704 15.040 -1.151 1.00 33.19 957 LEU A N 1
ATOM 7245 C CA . LEU A 1 957 ? -13.739 15.877 -0.555 1.00 33.19 957 LEU A CA 1
ATOM 7246 C C . LEU A 1 957 ? -14.823 14.934 -0.030 1.00 33.19 957 LEU A C 1
ATOM 7248 O O . LEU A 1 957 ? -15.342 14.101 -0.774 1.00 33.19 957 LEU A O 1
ATOM 7252 N N . ALA A 1 958 ? -15.123 15.034 1.265 1.00 29.08 958 ALA A N 1
ATOM 7253 C CA . ALA A 1 958 ? -16.173 14.252 1.903 1.00 29.08 958 ALA A CA 1
ATOM 7254 C C . ALA A 1 958 ? -17.503 14.400 1.134 1.00 29.08 958 ALA A C 1
ATOM 7256 O O . ALA A 1 958 ? -17.835 15.511 0.708 1.00 29.08 958 ALA A O 1
ATOM 7257 N N . PRO A 1 959 ? -18.292 13.323 0.964 1.00 28.11 959 PRO A N 1
ATOM 7258 C CA . PRO A 1 959 ? -19.615 13.448 0.375 1.00 28.11 959 PRO A CA 1
ATOM 7259 C C . PRO A 1 959 ? -20.492 14.305 1.296 1.00 28.11 959 PRO A C 1
ATOM 7261 O O . PRO A 1 959 ? -20.626 14.018 2.488 1.00 28.11 959 PRO A O 1
ATOM 7264 N N . LEU A 1 960 ? -21.097 15.361 0.747 1.00 25.53 960 LEU A N 1
ATOM 7265 C CA . LEU A 1 960 ? -22.187 16.061 1.424 1.00 25.53 960 LEU A CA 1
ATOM 7266 C C . LEU A 1 960 ? -23.323 15.051 1.677 1.00 25.53 960 LEU A C 1
ATOM 7268 O O . LEU A 1 960 ? -23.638 14.261 0.784 1.00 25.53 960 LEU A O 1
ATOM 7272 N N . PRO A 1 961 ? -23.929 15.028 2.877 1.00 27.67 961 PRO A N 1
ATOM 7273 C CA . PRO A 1 961 ? -24.953 14.049 3.211 1.00 27.67 961 PRO A CA 1
ATOM 7274 C C . PRO A 1 961 ? -26.163 14.171 2.276 1.00 27.67 961 PRO A C 1
ATOM 7276 O O . PRO A 1 961 ? -26.707 15.255 2.063 1.00 27.67 961 PRO A O 1
ATOM 7279 N N . ASN A 1 962 ? -26.593 13.023 1.748 1.00 31.67 962 ASN A N 1
ATOM 7280 C CA . ASN A 1 962 ? -27.803 12.849 0.949 1.00 31.67 962 ASN A CA 1
ATOM 7281 C C . ASN A 1 962 ? -29.057 13.186 1.771 1.00 31.67 962 ASN A C 1
ATOM 7283 O O . ASN A 1 962 ? -29.696 12.287 2.307 1.00 31.67 962 ASN A O 1
ATOM 7287 N N . SER A 1 963 ? -29.416 14.466 1.863 1.00 30.25 963 SER A N 1
ATOM 7288 C CA . SER A 1 963 ? -30.779 14.923 2.165 1.00 30.25 963 SER A CA 1
ATOM 7289 C C . SER A 1 963 ? -30.856 16.453 2.152 1.00 30.25 963 SER A C 1
ATOM 7291 O O . SER A 1 963 ? -30.859 17.048 3.219 1.00 30.25 963 SER A O 1
ATOM 7293 N N . ILE A 1 964 ? -30.918 17.088 0.978 1.00 25.83 964 ILE A N 1
ATOM 7294 C CA . ILE A 1 964 ? -31.673 18.332 0.704 1.00 25.83 964 ILE A CA 1
ATOM 7295 C C . ILE A 1 964 ? -31.797 18.421 -0.832 1.00 25.83 964 ILE A C 1
ATOM 7297 O O . ILE A 1 964 ? -30.769 18.440 -1.510 1.00 25.83 964 ILE A O 1
ATOM 7301 N N . PRO A 1 965 ? -33.005 18.500 -1.421 1.00 26.44 965 PRO A N 1
ATOM 7302 C CA . PRO A 1 965 ? -33.138 18.907 -2.813 1.00 26.44 965 PRO A CA 1
ATOM 7303 C C . PRO A 1 965 ? -32.802 20.401 -2.881 1.00 26.44 965 PRO A C 1
ATOM 7305 O O . PRO A 1 965 ? -33.620 21.250 -2.528 1.00 26.44 965 PRO A O 1
ATOM 7308 N N . VAL A 1 966 ? -31.573 20.747 -3.267 1.00 25.36 966 VAL A N 1
ATOM 7309 C CA . VAL A 1 966 ? -31.188 22.153 -3.433 1.00 25.36 966 VAL A CA 1
ATOM 7310 C C . VAL A 1 966 ? -31.804 22.657 -4.735 1.00 25.36 966 VAL A C 1
ATOM 7312 O O . VAL A 1 966 ? -31.218 22.564 -5.809 1.00 25.36 966 VAL A O 1
ATOM 7315 N N . SER A 1 967 ? -33.020 23.197 -4.639 1.00 26.64 967 SER A N 1
ATOM 7316 C CA . SER A 1 967 ? -33.508 24.160 -5.622 1.00 26.64 967 SER A CA 1
ATOM 7317 C C . SER A 1 967 ? -32.649 25.425 -5.496 1.00 26.64 967 SER A C 1
ATOM 7319 O O . SER A 1 967 ? -32.454 25.949 -4.395 1.00 26.64 967 SER A O 1
ATOM 7321 N N . ILE A 1 968 ? -32.139 25.913 -6.628 1.00 27.73 968 ILE A N 1
ATOM 7322 C CA . ILE A 1 968 ? -31.182 27.030 -6.760 1.00 27.73 968 ILE A CA 1
ATOM 7323 C C . ILE A 1 968 ? -31.722 28.379 -6.227 1.00 27.73 968 ILE A C 1
ATOM 7325 O O . ILE A 1 968 ? -31.005 29.373 -6.195 1.00 27.73 968 ILE A O 1
ATOM 7329 N N . HIS A 1 969 ? -32.949 28.442 -5.705 1.00 27.64 969 HIS A N 1
ATOM 7330 C CA . HIS A 1 969 ? -33.564 29.696 -5.269 1.00 27.64 969 HIS A CA 1
ATOM 7331 C C . HIS A 1 969 ? -33.393 30.088 -3.789 1.00 27.64 969 HIS A C 1
ATOM 7333 O O . HIS A 1 969 ? -33.864 31.159 -3.413 1.00 27.64 969 HIS A O 1
ATOM 7339 N N . THR A 1 970 ? -32.695 29.308 -2.950 1.00 27.06 970 THR A N 1
ATOM 7340 C CA . THR A 1 970 ? -32.703 29.543 -1.480 1.00 27.06 970 THR A CA 1
ATOM 7341 C C . THR A 1 970 ? -31.333 29.718 -0.810 1.00 27.06 970 THR A C 1
ATOM 7343 O O . THR A 1 970 ? -31.241 29.653 0.410 1.00 27.06 970 THR A O 1
ATOM 7346 N N . ALA A 1 971 ? -30.261 29.984 -1.563 1.00 25.92 971 ALA A N 1
ATOM 7347 C CA . ALA A 1 971 ? -28.911 30.190 -1.008 1.00 25.92 971 ALA A CA 1
ATOM 7348 C C . ALA A 1 971 ? -28.523 31.673 -0.795 1.00 25.92 971 ALA A C 1
ATOM 7350 O O . ALA A 1 971 ? -27.340 31.993 -0.717 1.00 25.92 971 ALA A O 1
ATOM 7351 N N . VAL A 1 972 ? -29.495 32.593 -0.713 1.00 28.77 972 VAL A N 1
ATOM 7352 C CA . VAL A 1 972 ? -29.233 34.046 -0.580 1.00 28.77 972 VAL A CA 1
ATOM 7353 C C . VAL A 1 972 ? -29.486 34.588 0.840 1.00 28.77 972 VAL A C 1
ATOM 7355 O O . VAL A 1 972 ? -29.106 35.712 1.140 1.00 28.77 972 VAL A O 1
ATOM 7358 N N . PHE A 1 973 ? -30.019 33.793 1.773 1.00 25.95 973 PHE A N 1
ATOM 7359 C CA . PHE A 1 973 ? -30.324 34.255 3.138 1.00 25.95 973 PHE A CA 1
ATOM 7360 C C . PHE A 1 973 ? -29.712 33.361 4.232 1.00 25.95 973 PHE A C 1
ATOM 7362 O O . PHE A 1 973 ? -30.440 32.736 4.993 1.00 25.95 973 PHE A O 1
ATOM 7369 N N . SER A 1 974 ? -28.378 33.285 4.342 1.00 29.00 974 SER A N 1
ATOM 7370 C CA . SER A 1 974 ? -27.726 32.900 5.621 1.00 29.00 974 SER A CA 1
ATOM 7371 C C . SER A 1 974 ? -26.227 33.256 5.723 1.00 29.00 974 SER A C 1
ATOM 7373 O O . SER A 1 974 ? -25.468 32.553 6.390 1.00 29.00 974 SER A O 1
ATOM 7375 N N . TRP A 1 975 ? -25.763 34.316 5.055 1.00 30.00 975 TRP A N 1
ATOM 7376 C CA . TRP A 1 975 ? -24.333 34.678 4.967 1.00 30.00 975 TRP A CA 1
ATOM 7377 C C . TRP A 1 975 ? -23.954 35.918 5.804 1.00 30.00 975 TRP A C 1
ATOM 7379 O O . TRP A 1 975 ? -23.117 36.715 5.395 1.00 30.00 975 TRP A O 1
ATOM 7389 N N . GLU A 1 976 ? -24.552 36.093 6.988 1.00 27.12 976 GLU A N 1
ATOM 7390 C CA . GLU A 1 976 ? -24.204 37.195 7.915 1.00 27.12 976 GLU A CA 1
ATOM 7391 C C . GLU A 1 976 ? -23.474 36.757 9.200 1.00 27.12 976 GLU A C 1
ATOM 7393 O O . GLU A 1 976 ? -23.075 37.602 9.993 1.00 27.12 976 GLU A O 1
ATOM 7398 N N . SER A 1 977 ? -23.212 35.464 9.416 1.00 29.94 977 SER A N 1
ATOM 7399 C CA . SER A 1 977 ? -22.629 34.974 10.682 1.00 29.94 977 SER A CA 1
ATOM 7400 C C . SER A 1 977 ? -21.119 34.694 10.665 1.00 29.94 977 SER A C 1
ATOM 7402 O O . SER A 1 977 ? -20.577 34.264 11.680 1.00 29.94 977 SER A O 1
ATOM 7404 N N . TRP A 1 978 ? -20.408 34.947 9.562 1.00 32.19 978 TRP A N 1
ATOM 7405 C CA . TRP A 1 978 ? -18.958 34.717 9.469 1.00 32.19 978 TRP A CA 1
ATOM 7406 C C . TRP A 1 978 ? -18.258 35.993 8.997 1.00 32.19 978 TRP A C 1
ATOM 7408 O O . TRP A 1 978 ? -18.191 36.283 7.805 1.00 32.19 978 TRP A O 1
ATOM 7418 N N . GLY A 1 979 ? -17.766 36.785 9.953 1.00 34.66 979 GLY A N 1
ATOM 7419 C CA . GLY A 1 979 ? -17.082 38.060 9.725 1.00 34.66 979 GLY A CA 1
ATOM 7420 C C . GLY A 1 979 ? -15.771 37.924 8.943 1.00 34.66 979 GLY A C 1
ATOM 7421 O O . GLY A 1 979 ? -14.691 37.903 9.525 1.00 34.66 979 GLY A O 1
ATOM 7422 N N . LEU A 1 980 ? -15.864 37.878 7.614 1.00 31.97 980 LEU A N 1
ATOM 7423 C CA . LEU A 1 980 ? -14.738 37.884 6.679 1.00 31.97 980 LEU A CA 1
ATOM 7424 C C . LEU A 1 980 ? -14.793 39.134 5.787 1.00 31.97 980 LEU A C 1
ATOM 7426 O O . LEU A 1 980 ? -15.820 39.463 5.195 1.00 31.97 980 LEU A O 1
ATOM 7430 N N . GLN A 1 981 ? -13.669 39.853 5.707 1.00 35.09 981 GLN A N 1
ATOM 7431 C CA . GLN A 1 981 ? -13.529 41.098 4.947 1.00 35.09 981 GLN A CA 1
ATOM 7432 C C . GLN A 1 981 ? -13.785 40.909 3.437 1.00 35.09 981 GLN A C 1
ATOM 7434 O O . GLN A 1 981 ? -13.371 39.924 2.824 1.00 35.09 981 GLN A O 1
ATOM 7439 N N . ARG A 1 982 ? -14.428 41.918 2.827 1.00 32.06 982 ARG A N 1
ATOM 7440 C CA . ARG A 1 982 ? -14.958 41.966 1.445 1.00 32.06 982 ARG A CA 1
ATOM 7441 C C . ARG A 1 982 ? -13.954 41.743 0.294 1.00 32.06 982 ARG A C 1
ATOM 7443 O O . ARG A 1 982 ? -14.374 41.716 -0.857 1.00 32.06 982 ARG A O 1
ATOM 7450 N N . THR A 1 983 ? -12.661 41.559 0.544 1.00 35.56 983 THR A N 1
ATOM 7451 C CA . THR A 1 983 ? -11.625 41.448 -0.504 1.00 35.56 983 THR A CA 1
ATOM 7452 C C . THR A 1 983 ? -11.396 40.032 -1.049 1.00 35.56 983 THR A C 1
ATOM 7454 O O . THR A 1 983 ? -10.752 39.893 -2.086 1.00 35.56 983 THR A O 1
ATOM 7457 N N . ASN A 1 984 ? -11.957 38.984 -0.432 1.00 39.19 984 ASN A N 1
ATOM 7458 C CA . ASN A 1 984 ? -11.786 37.589 -0.887 1.00 39.19 984 ASN A CA 1
ATOM 7459 C C . ASN A 1 984 ? -12.972 36.999 -1.676 1.00 39.19 984 ASN A C 1
ATOM 7461 O O . ASN A 1 984 ? -12.877 35.883 -2.187 1.00 39.19 984 ASN A O 1
ATOM 7465 N N . VAL A 1 985 ? -14.071 37.740 -1.833 1.00 35.56 985 VAL A N 1
ATOM 7466 C CA . VAL A 1 985 ? -15.303 37.237 -2.473 1.00 35.56 985 VAL A CA 1
ATOM 7467 C C . VAL A 1 985 ? -15.153 37.106 -3.997 1.00 35.56 985 VAL A C 1
ATOM 7469 O O . VAL A 1 985 ? -15.674 36.172 -4.601 1.00 35.56 985 VAL A O 1
ATOM 7472 N N . SER A 1 986 ? -14.358 37.971 -4.628 1.00 31.98 986 SER A N 1
ATOM 7473 C CA . SER A 1 986 ? -14.099 37.938 -6.075 1.00 31.98 986 SER A CA 1
ATOM 7474 C C . SER A 1 986 ? -13.174 36.793 -6.509 1.00 31.98 986 SER A C 1
ATOM 7476 O O . SER A 1 986 ? -13.307 36.301 -7.627 1.00 31.98 986 SER A O 1
ATOM 7478 N N . LYS A 1 987 ? -12.287 36.305 -5.629 1.00 34.38 987 LYS A N 1
ATOM 7479 C CA . LYS A 1 987 ? -11.441 35.131 -5.919 1.00 34.38 987 LYS A CA 1
ATOM 7480 C C . LYS A 1 987 ? -12.196 33.807 -5.785 1.00 34.38 987 LYS A C 1
ATOM 7482 O O . LYS A 1 987 ? -11.902 32.884 -6.536 1.00 34.38 987 LYS A O 1
ATOM 7487 N N . LEU A 1 988 ? -13.181 33.717 -4.886 1.00 32.41 988 LEU A N 1
ATOM 7488 C CA . LEU A 1 988 ? -13.998 32.505 -4.739 1.00 32.41 988 LEU A CA 1
ATOM 7489 C C . LEU A 1 988 ? -15.046 32.352 -5.851 1.00 32.41 988 LEU A C 1
ATOM 7491 O O . LEU A 1 988 ? -15.281 31.240 -6.312 1.00 32.41 988 LEU A O 1
ATOM 7495 N N . LEU A 1 989 ? -15.628 33.454 -6.336 1.00 31.02 989 LEU A N 1
ATOM 7496 C CA . LEU A 1 989 ? -16.571 33.418 -7.463 1.00 31.02 989 LEU A CA 1
ATOM 7497 C C . LEU A 1 989 ? -15.910 32.984 -8.781 1.00 31.02 989 LEU A C 1
ATOM 7499 O O . LEU A 1 989 ? -16.553 32.321 -9.587 1.00 31.02 989 LEU A O 1
ATOM 7503 N N . ALA A 1 990 ? -14.618 33.270 -8.972 1.00 33.72 990 ALA A N 1
ATOM 7504 C CA . ALA A 1 990 ? -13.858 32.755 -10.112 1.00 33.72 990 ALA A CA 1
ATOM 7505 C C . ALA A 1 990 ? -13.640 31.228 -10.046 1.00 33.72 990 ALA A C 1
ATOM 7507 O O . ALA A 1 990 ? -13.551 30.583 -11.084 1.00 33.72 990 ALA A O 1
ATOM 7508 N N . TYR A 1 991 ? -13.606 30.642 -8.843 1.00 32.41 991 TYR A N 1
ATOM 7509 C CA . TYR A 1 991 ? -13.451 29.195 -8.651 1.00 32.41 991 TYR A CA 1
ATOM 7510 C C . TYR A 1 991 ? -14.747 28.411 -8.900 1.00 32.41 991 TYR A C 1
ATOM 7512 O O . TYR A 1 991 ? -14.687 27.271 -9.347 1.00 32.41 991 TYR A O 1
ATOM 7520 N N . ALA A 1 992 ? -15.913 29.016 -8.657 1.00 31.80 992 ALA A N 1
ATOM 7521 C CA . ALA A 1 992 ? -17.211 28.369 -8.873 1.00 31.80 992 ALA A CA 1
ATOM 7522 C C . ALA A 1 992 ? -17.695 28.408 -10.336 1.00 31.80 992 ALA A C 1
ATOM 7524 O O . ALA A 1 992 ? -18.623 27.691 -10.679 1.00 31.80 992 ALA A O 1
ATOM 7525 N N . LEU A 1 993 ? -17.090 29.246 -11.186 1.00 30.59 993 LEU A N 1
ATOM 7526 C CA . LEU A 1 993 ? -17.463 29.418 -12.600 1.00 30.59 993 LEU A CA 1
ATOM 7527 C C . LEU A 1 993 ? -16.602 28.596 -13.577 1.00 30.59 993 LEU A C 1
ATOM 7529 O O . LEU A 1 993 ? -16.869 28.609 -14.776 1.00 30.59 993 LEU A O 1
ATOM 7533 N N . VAL A 1 994 ? -15.570 27.905 -13.078 1.00 33.59 994 VAL A N 1
ATOM 7534 C CA . VAL A 1 994 ? -14.692 27.011 -13.861 1.00 33.59 994 VAL A CA 1
ATOM 7535 C C . VAL A 1 994 ? -15.030 25.522 -13.641 1.00 33.59 994 VAL A C 1
ATOM 7537 O O . VAL A 1 994 ? -14.563 24.677 -14.402 1.00 33.59 994 VAL A O 1
ATOM 7540 N N . ILE A 1 995 ? -15.869 25.200 -12.649 1.00 32.16 995 ILE A N 1
ATOM 7541 C CA . ILE A 1 995 ? -16.491 23.874 -12.448 1.00 32.16 995 ILE A CA 1
ATOM 7542 C C . ILE A 1 995 ? -17.839 23.873 -13.166 1.00 32.16 995 ILE A C 1
ATOM 7544 O O . ILE A 1 995 ? -18.144 22.860 -13.837 1.00 32.16 995 ILE A O 1
#

Foldseek 3Di:
DVVPPPPDDDPVVVVVVVVVVCVVVVVVVVPVVPVVPPPPDDDDDDDDDDDDDDDDDDDDDDDDDDDDDDDDDDDDDDDDDDDDDPPDVVLLVLLLVLQVVLVVCVVVQWDDDPRDIDGNVVLLVQLQVPKAKDFQPDPLLCLVPDDQPDPPDPAFAAEAEDQAALVVLLVVLCVVQVPPPDRFAEEEEAQDDQADQLPCSNRSDQDNSNLLSSFKSRSSNCVHPRVVVSNVVLVVVVPPLQANQQGGLMKMKGFFIWGQADSSSDGDDIDGHIYMYDHQGLQVVLVVSDDDDCPPPSLVVSLVSRLSSVSSVLSVCLVVRHAHYEAEQRCCPNSNDDLLSSLVSVCQQGPAVPHSCRSSHHYYYHHYNDPVSSVSSVVNVVVRVVPDDPDDDDDDDPPPPVPPPPPPDDDPDDDDDDPPDDDPVCVVVVQVVDPDDPFAFPCRVLPCVVNNFDALLFWAWAFDDFDDDLVLFFAWFDFFLPFIFRHQEEADQDQLFDFLLNQLLQQLQRHGYAHHQQDDLLRRLVRLLSQQPVAWLWAQFFQAAEQQAWLLVLVVCCVVNVFRFHFYFNVRGAQGATQFTTHCVQSVPDDRGHGNNVRTHRPAAEAEPPDDSVVQVVSCVVVVDQKHFYAYPVRTTRTMGGPVNVVSCVVRVSGQADPVTRGGAHHYEFELDPVSVVSVVSNVVSPHQEYEHDALAQQDPSNLVVLLVCCVPPVRHAYETDDDQAQVSLVSNVVSPHRAYEYFHQQAPFFQCCVQVVDTGRQLSSLLRNQVNCVVVPHAYEREHNDDALSSQLSSLLSRHRHYYDAQNSRQEPSGDADWDDDPNFTKGKGKDLLEPVSFCPPVPPPPPDDDDPDDDDPDDPPPGGPSDVRQDDPPDPDRDGRGYMDIHGHQYHPNQVVVVSRSSNSVVCSRNVHSYSVRSNVCSVVSVTHMHTADPVNSQVVDDDDDPDDDDPRRDGDDDPDDPDDVPPPPPDPPPDDDDPPCPVVVVVVVVVD

Solvent-accessible surface area (backbone atoms only — not comparable to full-atom values): 56368 Å² total; per-residue (Å²): 133,83,83,78,75,84,75,89,79,67,78,71,56,59,56,52,52,52,54,49,52,52,65,65,53,61,64,61,72,67,61,64,76,66,72,77,75,79,84,85,84,86,85,88,84,83,91,85,89,87,86,83,89,84,89,90,86,84,90,84,90,83,86,85,91,79,91,84,86,89,81,85,82,78,88,79,84,83,89,77,90,80,80,90,72,77,95,46,72,66,60,31,53,48,41,22,52,41,24,53,54,39,54,47,28,66,70,72,23,35,47,74,47,98,92,42,77,48,77,38,52,69,46,45,52,49,11,30,73,58,29,40,58,43,59,59,89,40,80,58,74,41,45,94,75,57,77,84,89,63,87,76,59,95,52,65,42,43,77,46,77,42,83,35,48,61,68,57,50,48,50,52,52,48,65,72,39,69,82,44,100,63,73,73,51,40,33,34,63,34,67,31,52,55,67,38,78,40,47,51,19,77,74,19,43,89,48,71,33,14,48,51,33,47,16,31,41,42,42,64,22,46,68,18,79,45,32,42,52,56,31,55,51,44,54,64,38,63,79,39,98,81,59,47,40,52,54,69,68,40,38,32,39,30,44,51,26,37,36,37,34,49,94,88,58,48,73,47,82,73,47,67,31,28,39,38,35,36,46,57,44,25,44,51,55,49,62,70,70,57,86,66,98,60,73,75,59,56,58,54,50,53,51,51,55,48,45,56,44,55,45,32,53,53,40,50,39,46,75,72,66,30,34,33,38,37,41,55,72,75,30,38,64,95,25,48,33,59,62,66,59,50,43,47,49,50,37,53,40,36,67,40,93,88,21,86,38,22,48,55,28,59,36,37,36,35,25,28,75,48,68,71,62,33,52,51,41,44,54,52,53,49,67,60,60,76,67,67,74,94,70,90,79,78,91,85,70,87,79,68,69,78,74,72,66,88,74,83,73,91,75,102,72,83,80,86,73,87,73,78,71,76,61,75,89,45,46,74,61,56,58,66,73,49,96,65,72,78,67,34,34,58,73,65,65,67,32,48,91,81,64,45,76,39,42,64,75,41,44,47,74,50,73,51,63,72,90,68,63,39,87,71,34,43,49,50,28,37,51,27,65,87,45,67,26,47,30,44,45,32,37,30,56,30,86,25,27,15,44,44,58,24,21,41,52,29,8,40,67,1,19,33,17,23,28,31,46,82,61,57,50,66,60,46,17,51,34,39,32,50,30,36,65,70,31,47,51,65,33,68,79,57,71,48,37,30,47,81,41,38,41,43,59,48,52,50,42,26,72,75,73,73,52,44,78,32,45,25,12,73,74,32,42,82,62,22,44,57,64,31,37,37,38,62,80,57,52,70,88,53,64,49,85,40,44,34,64,83,52,40,46,63,91,72,74,67,46,59,69,89,64,50,73,67,61,52,49,49,52,38,58,74,68,67,48,65,59,35,46,25,20,44,97,86,44,20,35,56,32,36,32,49,46,66,37,55,52,46,50,68,75,29,76,48,38,22,46,42,90,84,55,44,21,36,53,29,32,35,37,40,60,55,51,80,73,39,54,61,35,49,51,47,27,48,72,35,59,49,45,34,42,33,39,55,38,73,67,26,77,40,71,50,41,38,55,45,43,40,49,44,50,71,76,40,68,85,51,41,38,31,38,21,16,33,57,41,51,66,41,45,51,56,42,48,74,36,61,40,27,10,34,34,31,37,30,44,35,34,97,43,38,40,28,34,80,72,68,73,49,61,49,42,46,44,44,21,39,29,52,29,18,64,55,33,51,77,74,60,28,24,23,28,37,36,40,67,51,80,51,54,68,38,49,52,49,44,36,53,39,44,29,23,26,38,30,32,46,79,68,49,23,23,19,66,45,15,45,79,67,78,47,76,56,97,89,38,57,24,20,61,38,56,24,58,39,9,62,70,49,38,46,54,85,60,75,78,80,73,89,66,77,94,66,98,66,84,81,78,78,86,70,82,78,82,78,35,52,28,37,65,56,74,46,66,94,82,64,92,69,87,78,64,36,20,40,74,49,70,32,57,58,65,49,48,57,84,53,49,49,58,51,47,51,53,47,44,22,44,54,34,26,47,43,39,34,55,28,51,65,49,39,38,49,30,34,75,71,45,72,42,25,28,44,80,36,52,75,64,54,44,49,66,76,44,92,68,98,66,97,76,84,82,82,80,70,86,74,67,80,78,76,95,79,75,89,80,64,89,84,71,87,83,81,80,86,82,86,70,98,66,74,85,82,57,56,70,65,53,55,59,59,67,74,76,110

Secondary structure (DSSP, 8-state):
--SS--SS--HHHHHHHHHHHHHHHTTHHHHSSSSSSSSSSS------------------------------PPPPPP----------HHHHHHHHHHHHHHHHHHHHTEEEETTEEEE-HHHHHHHHHH-EEE-TTSGGGGTTT---S-TT-SS--EEEEESS-HHHHHHHHHHHHTTSSS-PPEEEEEE--SSSTTTTGGGT--SHHHHHHHHBTHHHHHTSTTHHHHHHHHHHHTTSTTTTTT--S-EEEEEEEEEEE-TT--EEEEEEEEEEEEPPP-HHHHHHH--SS-HHHHHHHHHHHHHHHHHHHHHHHHHTT--EEEE--TT-STT---HHHHHHHHHHHHTSTT-TTTTT-SEEEEE---HHHHHHHHHHHHHHHTT--SSPPPS--TTSGGGSGGG-S--S--------PPPGGGHHHHHTTSSS-SSB-HHHHT-HHHH-S--GGGEEEPP----S-GGG-B--EESSSS-EESS-EEE-S-TTT-SHHHHHHHHHTTSEEEE--SS-HHHHHHHHHHHHHSS-SSBSS---B-TTSBHHHHHHHHHHHS---EEEETTSSTTSBEEEEE-HHHHTTS-TTSBGGGTSB-S---EETT--HHHHHHHHHHH--SEEEEE-TT-BEEEEEEHHHHHHHHH-TT--B-TTT-PBP-EEEE-SSTTHHHHHHHHHHTT--EEEE--SS--SHHHHHHHHHHHHH-TTSEEEEEEE-SHHHHHHHHHHT-SEEEE-SS-STTB-HHHHHS----HHHHHHHHHHHHHTTT--EEEES---SHHHHHHHHHTT-SEEEESTTTTTBTTSSS--EEETTEEEEEEE-TTSHHHHHTTSPP-------SSPPPP-------HHHHHHS-TT-SS----B-EEEEE--B-HHHHHHHHHHHHHHHHHHHT-SBHHHHHHHHHTT-S-EEE--HHHHHHTSS-S-S-------PPPPPS-----TTS-SS--SSS---TTSHHHHHHHHS--

pLDDT: mean 79.19, std 24.42, range [21.88, 98.75]

InterPro domains:
  IPR000644 CBS domain [PF00571] (540-587)
  IPR000644 CBS domain [PF00571] (597-649)
  IPR000644 CBS domain [PS51371] (538-599)
  IPR000644 CBS domain [PS51371] (600-656)
  IPR000644 CBS domain [SM00116] (541-592)
  IPR000644 CBS domain [SM00116] (603-651)
  IPR001093 IMP dehydrogenase/GMP reductase [PF00478] (453-946)
  IPR001093 IMP dehydrogenase/GMP reductase [cd00381] (453-923)
  IPR005990 Inosine-5'-monophosphate dehydrogenase [MF_01964] (453-954)
  IPR005990 Inosine-5'-monophosphate dehydrogenase [PTHR11911] (431-951)
  IPR005990 Inosine-5'-monophosphate dehydrogenase [TIGR01302] (453-922)
  IPR012664 Conserved hypothetical protein CHP02452 [TIGR02452] (98-374)
  IPR013785 Aldolase-type TIM barrel [G3DSA:3.20.20.70] (439-954)
  IPR015875 IMP dehydrogenase / GMP reductase, conserved site [PS00487] (741-753)
  IPR019261 Microbial-type PARG, catalytic domain [PF10021] (99-262)
  IPR043472 Macro domain-like [G3DSA:3.40.220.10] (92-383)
  IPR046342 CBS domain superfamily [SSF54631] (539-648)